Protein AF-0000000081766872 (afdb_homodimer)

Solvent-accessible surface area (backbone atoms only — not comparable to full-atom values): 42239 Å² total; per-residue (Å²): 65,39,29,49,41,62,83,44,91,84,62,82,39,48,68,61,20,48,47,38,54,57,71,41,46,53,76,73,51,49,74,72,49,46,37,37,37,30,40,66,50,63,54,61,68,58,50,51,51,52,49,51,53,47,44,71,76,36,43,66,41,42,73,73,52,32,37,42,80,48,62,57,60,66,82,72,58,74,88,65,82,83,63,75,71,54,96,86,40,50,63,66,54,47,40,49,35,28,48,48,34,53,43,51,39,52,46,49,65,69,48,35,84,74,43,73,56,40,33,33,43,56,32,33,33,42,56,42,81,52,39,64,61,52,51,53,50,52,51,58,73,43,63,85,53,77,61,58,33,42,28,29,28,82,53,79,61,32,37,39,27,31,48,24,80,55,45,57,60,52,39,52,51,43,67,73,40,24,81,62,44,45,55,63,59,49,56,51,45,53,43,43,66,62,55,41,52,90,89,51,57,71,66,60,30,50,43,45,37,47,53,28,45,40,72,52,64,36,22,40,44,34,56,67,46,49,63,44,70,53,85,92,41,72,38,85,70,62,45,79,43,38,81,43,71,70,83,45,75,76,49,85,45,73,48,51,56,68,49,60,70,54,51,67,42,93,80,25,38,62,66,37,24,58,66,41,72,42,46,20,31,29,50,53,47,40,53,73,31,38,40,38,38,36,36,80,55,66,39,50,49,39,34,40,39,39,35,28,19,45,91,92,44,62,73,21,25,46,50,54,26,34,35,27,36,30,43,62,66,74,77,84,57,81,61,54,75,73,58,56,71,32,47,46,96,87,59,32,29,58,73,48,47,39,56,97,19,31,28,69,48,66,45,64,70,68,47,50,36,31,31,30,42,34,36,38,24,71,38,68,37,95,38,33,30,22,44,41,36,60,37,47,39,61,58,78,130,64,38,28,49,40,62,86,44,91,85,64,84,40,46,68,62,20,50,48,38,55,57,72,41,46,52,76,70,51,50,76,73,50,45,36,37,38,29,39,68,48,63,53,60,69,59,48,50,50,54,50,51,54,46,46,72,78,37,43,67,41,42,73,72,52,32,37,41,80,48,61,58,60,65,84,74,57,76,88,64,83,83,64,75,70,56,94,86,40,51,62,67,56,46,41,51,35,28,50,48,34,52,44,51,37,52,47,48,64,70,48,35,84,74,44,73,56,39,34,33,44,55,32,33,34,42,55,40,82,52,40,62,62,52,52,52,50,52,52,59,73,43,63,86,52,78,63,60,34,42,29,29,29,82,52,78,61,32,38,39,28,31,48,24,82,55,45,58,60,52,40,51,52,44,67,74,40,26,79,63,46,44,54,63,58,49,55,52,44,54,42,43,66,64,56,40,52,90,90,52,54,70,68,58,30,50,41,45,38,47,54,30,45,42,71,50,65,37,22,39,43,34,56,67,45,49,63,45,70,54,85,90,39,73,39,84,70,63,46,79,43,39,81,44,71,71,84,45,76,76,49,85,44,72,46,50,56,68,49,62,69,54,51,68,41,93,80,26,37,62,65,37,23,58,66,43,75,42,44,20,30,29,48,52,46,41,54,74,32,37,41,37,38,36,35,79,54,66,37,49,50,41,34,40,40,38,35,28,19,46,92,90,44,61,74,21,24,47,49,55,25,34,34,28,35,28,41,62,65,74,77,84,56,82,61,54,74,72,59,57,70,33,48,45,95,85,60,31,29,59,72,48,46,40,56,95,19,32,30,70,50,67,47,63,70,69,50,49,37,30,31,29,42,34,38,38,26,71,37,67,39,94,37,35,30,24,45,43,35,62,39,50,38,62,57,77,131

Secondary structure (DSSP, 8-state):
-EEEE---SS---HHHHH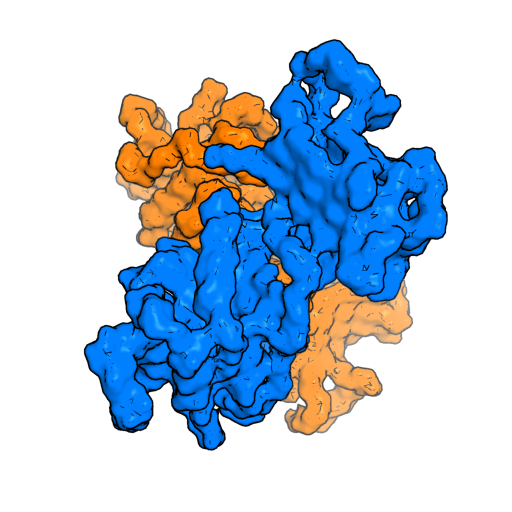HHHHHT--HHHHTT--EEEEE----HHHHHHHHHHHHHHSHHHHHHTSEEEE---GGGS---SSPPP-TT--HHHHHHHHHHHHHHHHHHHHHTTT-SEEEE--SSEEE-TTHHHHHHHHHHHTTTS--SEEES-SSTTTTEEEEGGGHHHHHHHHHHHTTTS-HHHHHHHHHHHHH--TTS-HHHHHHHHHTTEEE-SS-SEEE--SB-SSTT-B-----GGGGPPP-S----PPPEEEEESSPB-TT--HHHHHTTSS-EEES---TT-EEEEEEEEEE-EEEEEEEE--SS-TT----SEEEEEEES--TT----HHHHTTB-TTS-EEEEE-BTTEEEEEPPGGGPSEEEEEEEE-S--SS-EEEEEEEEEE---/-EEEE---SS---HHHHHHHHHHT--HHHHTT--EEEEE----HHHHHHHHHHHHHHHHHHHHHTSEEEE---GGGS---SSPPP-TT--HHHHHHHHHHHHHHHHHHHHHTTT-SEEEE--SSEEE-TTHHHHHHHHHHHTTTS--SEEES-SSTTTTEEEEGGGHHHHHHHHHHHTTTS-HHHHHHHHHHHHH--TTS-HHHHHHHHHTTEEE-SS-SEEE--SB-SSTT-B-----GGGGPPP-S----PPPEEEEESSPBPTT--HHHHHTTSS-EEES---TT-EEEEEEEEEE-EEEEEEEE--SS-TT----SEEEEEEES--TT----HHHHTTB-TTS-EEEEE-BTTEEEEEPPGGGPSEEEEEEEE-S--SS-EEEEEEEEEE---

InterPro domains:
  IPR006759 Glycosyl transferase family 54 [PTHR12062] (33-528)
  IPR056576 MGAT4 A/B/C, C-terminal domain [PF23524] (394-527)
  IPR057279 MGAT4, conserved region [PF04666] (104-380)

Organism: Castor canadensis (NCBI:txid51338)

Radius of gyration: 31.26 Å; Cα contacts (8 Å, |Δi|>4): 1582; chains: 2; bounding box: 79×87×82 Å

Sequence (794 aa):
MGIPTVKREVKSYLIETLHSLIDNLYPEEKLDCVIVVFIGETDIDYVHGVIANLEKEFSKEISSGLVEVVSPPESYYPDLTNLKETFGDSKERVRWRTKQNLDYCFLMMYAQEKGTYYIQLEDDIIVKQNYFNTIKNFALQLSSEEWMILEFSQLGFIGKMFQAPDLTLIVEFIFMFYKEKPIDWLLDHILWVKVCNPEKDAKHCDRQKANLRIRFRPSLFQHVGLHSSLSGKIQKLTDKDYMKPLLLKIHVNPPAEVSTSLKVYQGHTLEKTYMGEDFFWAITPTAGDYILFKFDKPVHVESYLFHSGNQEHPGDILLNTTVEVLPFKSEGLEISKETKEKRLQDGYFRIGKFENGVAEGMVDPRLNPISAFRLSVIQNSAVWAILNEIHIKKITNMGIPTVKREVKSYLIETLHSLIDNLYPEEKLDCVIVVFIGETDIDYVHGVIANLEKEFSKEISSGLVEVVSPPESYYPDLTNLKETFGDSKERVRWRTKQNLDYCFLMMYAQEKGTYYIQLEDDIIVKQNYFNTIKNFALQLSSEEWMILEFSQLGFIGKMFQAPDLTLIVEFIFMFYKEKPIDWLLDHILWVKVCNPEKDAKHCDRQKANLRIRFRPSLFQHVGLHSSLSGKIQKLTDKDYMKPLLLKIHVNPPAEVSTSLKVYQGHTLEKTYMGEDFFWAITPTAGDYILFKFDKPVHVESYLFHSGNQEHPGDILLNTTVEVLPFKSEGLEISKETKEKRLQDGYFRIGKFENGVAEGMVDPRLNPISAFRLSVIQNSAVWAILNEIHIKKITN

Structure (mmCIF, N/CA/C/O backbone):
data_AF-0000000081766872-model_v1
#
loop_
_entity.id
_entity.type
_entity.pdbx_description
1 polymer 'Alpha-1,3-mannosyl-glycoprotein 4-beta-N-acetylglucosaminyltransferase A'
#
loop_
_atom_site.group_PDB
_atom_site.id
_atom_site.type_symbol
_atom_site.label_atom_id
_atom_site.label_alt_id
_atom_site.label_comp_id
_atom_site.label_asym_id
_atom_site.label_entity_id
_atom_site.label_seq_id
_atom_site.pdbx_PDB_ins_code
_atom_site.Cartn_x
_atom_site.Cartn_y
_atom_site.Cartn_z
_atom_site.occupancy
_atom_site.B_iso_or_equiv
_atom_site.auth_seq_id
_atom_site.auth_comp_id
_atom_site.auth_asym_id
_atom_site.auth_atom_id
_atom_site.pdbx_PDB_model_num
ATOM 1 N N . MET A 1 1 ? 6.559 -14.102 -24.422 1 98.56 1 MET A N 1
ATOM 2 C CA . MET A 1 1 ? 7.586 -14.211 -23.391 1 98.56 1 MET A CA 1
ATOM 3 C C . MET A 1 1 ? 8.617 -13.094 -23.516 1 98.56 1 MET A C 1
ATOM 5 O O . MET A 1 1 ? 9.227 -12.93 -24.578 1 98.56 1 MET A O 1
ATOM 9 N N . GLY A 1 2 ? 8.688 -12.258 -22.453 1 98.81 2 GLY A N 1
ATOM 10 C CA . GLY A 1 2 ? 9.609 -11.141 -22.484 1 98.81 2 GLY A CA 1
ATOM 11 C C . GLY A 1 2 ? 10.914 -11.422 -21.766 1 98.81 2 GLY A C 1
ATOM 12 O O . GLY A 1 2 ? 10.914 -11.805 -20.594 1 98.81 2 GLY A O 1
ATOM 13 N N . ILE A 1 3 ? 12.047 -11.188 -22.484 1 98.75 3 ILE A N 1
ATOM 14 C CA . ILE A 1 3 ? 13.375 -11.422 -21.922 1 98.75 3 ILE A CA 1
ATOM 15 C C . ILE A 1 3 ? 14.203 -10.141 -22.031 1 98.75 3 ILE A C 1
ATOM 17 O O . ILE A 1 3 ? 14.836 -9.883 -23.047 1 98.75 3 ILE A O 1
ATOM 21 N N . PRO A 1 4 ? 14.305 -9.461 -20.953 1 98.62 4 PRO A N 1
ATOM 22 C CA . PRO A 1 4 ? 15.211 -8.312 -20.953 1 98.62 4 PRO A CA 1
ATOM 23 C C . PRO A 1 4 ? 16.672 -8.711 -20.75 1 98.62 4 PRO A C 1
ATOM 25 O O . PRO A 1 4 ? 16.953 -9.664 -20.016 1 98.62 4 PRO A O 1
ATOM 28 N N . THR A 1 5 ? 17.531 -8.047 -21.422 1 98.31 5 THR A N 1
ATOM 29 C CA . THR A 1 5 ? 18.969 -8.258 -21.234 1 98.31 5 THR A CA 1
ATOM 30 C C . THR A 1 5 ? 19.719 -6.934 -21.266 1 98.31 5 THR A C 1
ATOM 32 O O . THR A 1 5 ? 19.297 -5.984 -21.922 1 98.31 5 THR A O 1
ATOM 35 N N . VAL A 1 6 ? 20.719 -6.844 -20.453 1 97.56 6 VAL A N 1
ATOM 36 C CA . VAL A 1 6 ? 21.625 -5.695 -20.406 1 97.56 6 VAL A CA 1
ATOM 37 C C . VAL A 1 6 ? 23.078 -6.172 -20.469 1 97.56 6 VAL A C 1
ATOM 39 O O . VAL A 1 6 ? 23.344 -7.367 -20.328 1 97.56 6 VAL A O 1
ATOM 42 N N . LYS A 1 7 ? 23.938 -5.203 -20.734 1 94.69 7 LYS A N 1
ATOM 43 C CA . LYS A 1 7 ? 25.359 -5.531 -20.781 1 94.69 7 LYS A CA 1
ATOM 44 C C . LYS A 1 7 ? 25.859 -6 -19.422 1 94.69 7 LYS A C 1
ATOM 46 O O . LYS A 1 7 ? 25.594 -5.359 -18.406 1 94.69 7 LYS A O 1
ATOM 51 N N . ARG A 1 8 ? 26.438 -7.191 -19.391 1 91.31 8 ARG A N 1
ATOM 52 C CA . ARG A 1 8 ? 27.047 -7.762 -18.188 1 91.31 8 ARG A CA 1
ATOM 53 C C . ARG A 1 8 ? 28.562 -7.668 -18.234 1 91.31 8 ARG A C 1
ATOM 55 O O . ARG A 1 8 ? 29.172 -7.836 -19.297 1 91.31 8 ARG A O 1
ATOM 62 N N . GLU A 1 9 ? 29.141 -7.457 -17.172 1 87.31 9 GLU A N 1
ATOM 63 C CA . GLU A 1 9 ? 30.578 -7.262 -17.094 1 87.31 9 GLU A CA 1
ATOM 64 C C . GLU A 1 9 ? 31.328 -8.594 -17.219 1 87.31 9 GLU A C 1
ATOM 66 O O . GLU A 1 9 ? 32.406 -8.656 -17.828 1 87.31 9 GLU A O 1
ATOM 71 N N . VAL A 1 10 ? 30.734 -9.594 -16.734 1 87.62 10 VAL A N 1
ATOM 72 C CA . VAL A 1 10 ? 31.5 -10.836 -16.578 1 87.62 10 VAL A CA 1
ATOM 73 C C . VAL A 1 10 ? 31.016 -11.867 -17.594 1 87.62 10 VAL A C 1
ATOM 75 O O . VAL A 1 10 ? 31.828 -12.414 -18.359 1 87.62 10 VAL A O 1
ATOM 78 N N . LYS A 1 11 ? 29.719 -12.148 -17.594 1 90.31 11 LYS A N 1
ATOM 79 C CA . LYS A 1 11 ? 29.203 -13.219 -18.438 1 90.31 11 LYS A CA 1
ATOM 80 C C . LYS A 1 11 ? 27.766 -12.945 -18.859 1 90.31 11 LYS A C 1
ATOM 82 O O . LYS A 1 11 ? 26.953 -12.484 -18.062 1 90.31 11 LYS A O 1
ATOM 87 N N . SER A 1 12 ? 27.562 -13.203 -20.172 1 93.25 12 SER A N 1
ATOM 88 C CA . SER A 1 12 ? 26.188 -13.188 -20.656 1 93.25 12 SER A CA 1
ATOM 89 C C . SER A 1 12 ? 25.578 -14.586 -20.625 1 93.25 12 SER A C 1
ATOM 91 O O . SER A 1 12 ? 26.234 -15.57 -20.953 1 93.25 12 SER A O 1
ATOM 93 N N . TYR A 1 13 ? 24.312 -14.672 -20.266 1 95.88 13 TYR A N 1
ATOM 94 C CA . TYR A 1 13 ? 23.594 -15.945 -20.188 1 95.88 13 TYR A CA 1
ATOM 95 C C . TYR A 1 13 ? 22.484 -16.016 -21.219 1 95.88 13 TYR A C 1
ATOM 97 O O . TYR A 1 13 ? 21.719 -16.969 -21.25 1 95.88 13 TYR A O 1
ATOM 105 N N . LEU A 1 14 ? 22.406 -15.031 -22.062 1 98 14 LEU A N 1
ATOM 106 C CA . LEU A 1 14 ? 21.266 -14.836 -22.953 1 98 14 LEU A CA 1
ATOM 107 C C . LEU A 1 14 ? 21.109 -16.016 -23.906 1 98 14 LEU A C 1
ATOM 109 O O . LEU A 1 14 ? 20.016 -16.562 -24.062 1 98 14 LEU A O 1
ATOM 113 N N . ILE A 1 15 ? 22.203 -16.422 -24.516 1 97.75 15 ILE A N 1
ATOM 114 C CA . ILE A 1 15 ? 22.156 -17.469 -25.531 1 97.75 15 ILE A CA 1
ATOM 115 C C . ILE A 1 15 ? 21.719 -18.781 -24.875 1 97.75 15 ILE A C 1
ATOM 117 O O . ILE A 1 15 ? 20.875 -19.5 -25.422 1 97.75 15 ILE A O 1
ATOM 121 N N . GLU A 1 16 ? 22.297 -19.078 -23.734 1 97.38 16 GLU A N 1
ATOM 122 C CA . GLU A 1 16 ? 21.922 -20.297 -23.016 1 97.38 16 GLU A CA 1
ATOM 123 C C . GLU A 1 16 ? 20.453 -20.266 -22.625 1 97.38 16 GLU A C 1
ATOM 125 O O . GLU A 1 16 ? 19.766 -21.297 -22.703 1 97.38 16 GLU A O 1
ATOM 130 N N . THR A 1 17 ? 19.984 -19.125 -22.125 1 98.44 17 THR A N 1
ATOM 131 C CA . THR A 1 17 ? 18.578 -18.953 -21.75 1 98.44 17 THR A CA 1
ATOM 132 C C . THR A 1 17 ? 17.656 -19.203 -22.953 1 98.44 17 THR A C 1
ATOM 134 O O . THR A 1 17 ? 16.688 -19.953 -22.844 1 98.44 17 THR A O 1
ATOM 137 N N . LEU A 1 18 ? 18 -18.656 -24.094 1 98.75 18 LEU A N 1
ATOM 138 C CA . LEU A 1 18 ? 17.172 -18.797 -25.281 1 98.75 18 LEU A CA 1
ATOM 139 C C . LEU A 1 18 ? 17.188 -20.234 -25.781 1 98.75 18 LEU A C 1
ATOM 141 O O . LEU A 1 18 ? 16.141 -20.766 -26.203 1 98.75 18 LEU A O 1
ATOM 145 N N . HIS A 1 19 ? 18.359 -20.891 -25.688 1 98.38 19 HIS A N 1
ATOM 146 C CA . HIS A 1 19 ? 18.406 -22.312 -26.031 1 98.38 19 HIS A CA 1
ATOM 147 C C . HIS A 1 19 ? 17.484 -23.125 -25.141 1 98.38 19 HIS A C 1
ATOM 149 O O . HIS A 1 19 ? 16.734 -23.984 -25.609 1 98.38 19 HIS A O 1
ATOM 155 N N . SER A 1 20 ? 17.609 -22.859 -23.891 1 98.44 20 SER A N 1
ATOM 156 C CA . SER A 1 20 ? 16.766 -23.594 -22.953 1 98.44 20 SER A CA 1
ATOM 157 C C . SER A 1 20 ? 15.289 -23.391 -23.266 1 98.44 20 SER A C 1
ATOM 159 O O . SER A 1 20 ? 14.508 -24.359 -23.266 1 98.44 20 SER A O 1
ATOM 161 N N . LEU A 1 21 ? 14.836 -22.172 -23.562 1 98.69 21 LEU A N 1
ATOM 162 C CA . LEU A 1 21 ? 13.445 -21.844 -23.859 1 98.69 21 LEU A CA 1
ATOM 163 C C . LEU A 1 21 ? 12.992 -22.516 -25.156 1 98.69 21 LEU A C 1
ATOM 165 O O . LEU A 1 21 ? 11.961 -23.188 -25.172 1 98.69 21 LEU A O 1
ATOM 169 N N . ILE A 1 22 ? 13.797 -22.328 -26.203 1 98.5 22 ILE A N 1
ATOM 170 C CA . ILE A 1 22 ? 13.398 -22.719 -27.547 1 98.5 22 ILE A CA 1
ATOM 171 C C . ILE A 1 22 ? 13.469 -24.234 -27.688 1 98.5 22 ILE A C 1
ATOM 173 O O . ILE A 1 22 ? 12.586 -24.844 -28.297 1 98.5 22 ILE A O 1
ATOM 177 N N . ASP A 1 23 ? 14.484 -24.828 -27.078 1 97.69 23 ASP A N 1
ATOM 178 C CA . ASP A 1 23 ? 14.672 -26.281 -27.203 1 97.69 23 ASP A CA 1
ATOM 179 C C . ASP A 1 23 ? 13.578 -27.047 -26.469 1 97.69 23 ASP A C 1
ATOM 181 O O . ASP A 1 23 ? 13.344 -28.219 -26.734 1 97.69 23 ASP A O 1
ATOM 185 N N . ASN A 1 24 ? 12.938 -26.422 -25.578 1 97.94 24 ASN A N 1
ATOM 186 C CA . ASN A 1 24 ? 11.906 -27.094 -24.781 1 97.94 24 ASN A CA 1
ATOM 187 C C . ASN A 1 24 ? 10.5 -26.734 -25.266 1 97.94 24 ASN A C 1
ATOM 189 O O . ASN A 1 24 ? 9.523 -26.906 -24.547 1 97.94 24 ASN A O 1
ATOM 193 N N . LEU A 1 25 ? 10.406 -26.172 -26.516 1 98 25 LEU A N 1
ATOM 194 C CA . LEU A 1 25 ? 9.125 -25.922 -27.188 1 98 25 LEU A CA 1
ATOM 195 C C . LEU A 1 25 ? 8.867 -26.969 -28.266 1 98 25 LEU A C 1
ATOM 197 O O . LEU A 1 25 ? 9.75 -27.281 -29.062 1 98 25 LEU A O 1
ATOM 201 N N . TYR A 1 26 ? 7.703 -27.484 -28.266 1 96.81 26 TYR A N 1
ATOM 202 C CA . TYR A 1 26 ? 7.277 -28.312 -29.391 1 96.81 26 TYR A CA 1
ATOM 203 C C . TYR A 1 26 ? 6.949 -27.469 -30.609 1 96.81 26 TYR A C 1
ATOM 205 O O . TYR A 1 26 ? 6.676 -26.266 -30.484 1 96.81 26 TYR A O 1
ATOM 213 N N . PRO A 1 27 ? 6.91 -28.062 -31.75 1 96.06 27 PRO A N 1
ATOM 214 C CA . PRO A 1 27 ? 6.68 -27.312 -32.969 1 96.06 27 PRO A CA 1
ATOM 215 C C . PRO A 1 27 ? 5.359 -26.547 -32.969 1 96.06 27 PRO A C 1
ATOM 217 O O . PRO A 1 27 ? 5.312 -25.375 -33.375 1 96.06 27 PRO A O 1
ATOM 220 N N . GLU A 1 28 ? 4.352 -27.125 -32.438 1 96.56 28 GLU A N 1
ATOM 221 C CA . GLU A 1 28 ? 3.055 -26.469 -32.406 1 96.56 28 GLU A CA 1
ATOM 222 C C . GLU A 1 28 ? 3.076 -25.281 -31.438 1 96.56 28 GLU A C 1
ATOM 224 O O . GLU A 1 28 ? 2.402 -24.266 -31.672 1 96.56 28 GLU A O 1
ATOM 229 N N . GLU A 1 29 ? 3.893 -25.391 -30.375 1 97.06 29 GLU A N 1
ATOM 230 C CA . GLU A 1 29 ? 4.008 -24.312 -29.391 1 97.06 29 GLU A CA 1
ATOM 231 C C . GLU A 1 29 ? 4.773 -23.125 -29.953 1 97.06 29 GLU A C 1
ATOM 233 O O . GLU A 1 29 ? 4.488 -21.984 -29.594 1 97.06 29 GLU A O 1
ATOM 238 N N . LYS A 1 30 ? 5.711 -23.422 -30.812 1 97.38 30 LYS A N 1
ATOM 239 C CA . LYS A 1 30 ? 6.484 -22.375 -31.453 1 97.38 30 LYS A CA 1
ATOM 240 C C . LYS A 1 30 ? 5.59 -21.469 -32.312 1 97.38 30 LYS A C 1
ATOM 242 O O . LYS A 1 30 ? 5.879 -20.297 -32.5 1 97.38 30 LYS A O 1
ATOM 247 N N . LEU A 1 31 ? 4.465 -22.047 -32.75 1 96.31 31 LEU A N 1
ATOM 248 C CA . LEU A 1 31 ? 3.525 -21.281 -33.562 1 96.31 31 LEU A CA 1
ATOM 249 C C . LEU A 1 31 ? 2.559 -20.484 -32.688 1 96.31 31 LEU A C 1
ATOM 251 O O . LEU A 1 31 ? 1.876 -19.578 -33.188 1 96.31 31 LEU A O 1
ATOM 255 N N . ASP A 1 32 ? 2.584 -20.781 -31.375 1 96.44 32 ASP A N 1
ATOM 256 C CA . ASP A 1 32 ? 1.604 -20.203 -30.469 1 96.44 32 ASP A CA 1
ATOM 257 C C . ASP A 1 32 ? 2.268 -19.219 -29.5 1 96.44 32 ASP A C 1
ATOM 259 O O . ASP A 1 32 ? 1.66 -18.812 -28.516 1 96.44 32 ASP A O 1
ATOM 263 N N . CYS A 1 33 ? 3.549 -18.938 -29.703 1 97.06 33 CYS A N 1
ATOM 264 C CA . CYS A 1 33 ? 4.199 -18 -28.797 1 97.06 33 CYS A CA 1
ATOM 265 C C . CYS A 1 33 ? 5.199 -17.125 -29.547 1 97.06 33 CYS A C 1
ATOM 267 O O . CYS A 1 33 ? 5.488 -17.375 -30.719 1 97.06 33 CYS A O 1
ATOM 269 N N . VAL A 1 34 ? 5.562 -16.062 -29.016 1 98.62 34 VAL A N 1
ATOM 270 C CA . VAL A 1 34 ? 6.617 -15.164 -29.469 1 98.62 34 VAL A CA 1
ATOM 271 C C . VAL A 1 34 ? 7.547 -14.828 -28.297 1 98.62 34 VAL A C 1
ATOM 273 O O . VAL A 1 34 ? 7.086 -14.602 -27.172 1 98.62 34 VAL A O 1
ATOM 276 N N . ILE A 1 35 ? 8.852 -14.93 -28.547 1 98.81 35 ILE A N 1
ATOM 277 C CA . ILE A 1 35 ? 9.867 -14.539 -27.578 1 98.81 35 ILE A CA 1
ATOM 278 C C . ILE A 1 35 ? 10.438 -13.172 -27.938 1 98.81 35 ILE A C 1
ATOM 280 O O . ILE A 1 35 ? 11.016 -13 -29.016 1 98.81 35 ILE A O 1
ATOM 284 N N . VAL A 1 36 ? 10.234 -12.227 -27.078 1 98.88 36 VAL A N 1
ATOM 285 C CA . VAL A 1 36 ? 10.742 -10.883 -27.328 1 98.88 36 VAL A CA 1
ATOM 286 C C . VAL A 1 36 ? 11.977 -10.617 -26.469 1 98.88 36 VAL A C 1
ATOM 288 O O . VAL A 1 36 ? 11.883 -10.555 -25.234 1 98.88 36 VAL A O 1
ATOM 291 N N . VAL A 1 37 ? 13.094 -10.508 -27.125 1 98.88 37 VAL A N 1
ATOM 292 C CA . VAL A 1 37 ? 14.336 -10.133 -26.469 1 98.88 37 VAL A CA 1
ATOM 293 C C . VAL A 1 37 ? 14.492 -8.617 -26.469 1 98.88 37 VAL A C 1
ATOM 295 O O . VAL A 1 37 ? 14.562 -8 -27.547 1 98.88 37 VAL A O 1
ATOM 298 N N . PHE A 1 38 ? 14.508 -8.047 -25.312 1 98.88 38 PHE A N 1
ATOM 299 C CA . PHE A 1 38 ? 14.695 -6.609 -25.156 1 98.88 38 PHE A CA 1
ATOM 300 C C . PHE A 1 38 ? 16.125 -6.301 -24.719 1 98.88 38 PHE A C 1
ATOM 302 O O . PHE A 1 38 ? 16.531 -6.668 -23.609 1 98.88 38 PHE A O 1
ATOM 309 N N . ILE A 1 39 ? 16.844 -5.641 -25.578 1 98.81 39 ILE A N 1
ATOM 310 C CA . ILE A 1 39 ? 18.203 -5.211 -25.234 1 98.81 39 ILE A CA 1
ATOM 311 C C . ILE A 1 39 ? 18.156 -3.818 -24.609 1 98.81 39 ILE A C 1
ATOM 313 O O . ILE A 1 39 ? 18.094 -2.812 -25.328 1 98.81 39 ILE A O 1
ATOM 317 N N . GLY A 1 40 ? 18.25 -3.766 -23.266 1 98.31 40 GLY A N 1
ATOM 318 C CA . GLY A 1 40 ? 18.141 -2.52 -22.531 1 98.31 40 GLY A CA 1
ATOM 319 C C . GLY A 1 40 ? 19.406 -1.687 -22.562 1 98.31 40 GLY A C 1
ATOM 320 O O . GLY A 1 40 ? 19.922 -1.28 -21.516 1 98.31 40 GLY A O 1
ATOM 321 N N . GLU A 1 41 ? 19.938 -1.504 -23.766 1 97.69 41 GLU A N 1
ATOM 322 C CA . GLU A 1 41 ? 21.141 -0.697 -23.984 1 97.69 41 GLU A CA 1
ATOM 323 C C . GLU A 1 41 ? 20.922 0.309 -25.109 1 97.69 41 GLU A C 1
ATOM 325 O O . GLU A 1 41 ? 20.203 0.035 -26.062 1 97.69 41 GLU A O 1
ATOM 330 N N . THR A 1 42 ? 21.594 1.468 -25 1 96.25 42 THR A N 1
ATOM 331 C CA . THR A 1 42 ? 21.422 2.496 -26.031 1 96.25 42 THR A CA 1
ATOM 332 C C . THR A 1 42 ? 22.688 2.635 -26.875 1 96.25 42 THR A C 1
ATOM 334 O O . THR A 1 42 ? 22.688 3.336 -27.891 1 96.25 42 THR A O 1
ATOM 337 N N . ASP A 1 43 ? 23.766 1.988 -26.453 1 96.12 43 ASP A N 1
ATOM 338 C CA . ASP A 1 43 ? 24.969 1.914 -27.297 1 96.12 43 ASP A CA 1
ATOM 339 C C . ASP A 1 43 ? 24.703 1.068 -28.547 1 96.12 43 ASP A C 1
ATOM 341 O O . ASP A 1 43 ? 24.641 -0.16 -28.453 1 96.12 43 ASP A O 1
ATOM 345 N N . ILE A 1 44 ? 24.703 1.673 -29.609 1 96.69 44 ILE A N 1
ATOM 346 C CA . ILE A 1 44 ? 24.25 1.045 -30.844 1 96.69 44 ILE A CA 1
ATOM 347 C C . ILE A 1 44 ? 25.234 -0.057 -31.25 1 96.69 44 ILE A C 1
ATOM 349 O O . ILE A 1 44 ? 24.828 -1.093 -31.781 1 96.69 44 ILE A O 1
ATOM 353 N N . ASP A 1 45 ? 26.516 0.158 -31.047 1 97.31 45 ASP A N 1
ATOM 354 C CA . ASP A 1 45 ? 27.5 -0.865 -31.375 1 97.31 45 ASP A CA 1
ATOM 355 C C . ASP A 1 45 ? 27.297 -2.123 -30.531 1 97.31 45 ASP A C 1
ATOM 357 O O . ASP A 1 45 ? 27.375 -3.24 -31.062 1 97.31 45 ASP A O 1
ATOM 361 N N . TYR A 1 46 ? 27.047 -1.898 -29.312 1 96.88 46 TYR A N 1
ATOM 362 C CA . TYR A 1 46 ? 26.781 -3.041 -28.438 1 96.88 46 TYR A CA 1
ATOM 363 C C . TYR A 1 46 ? 25.516 -3.771 -28.875 1 96.88 46 TYR A C 1
ATOM 365 O O . TYR A 1 46 ? 25.516 -5 -28.969 1 96.88 46 TYR A O 1
ATOM 373 N N . VAL A 1 47 ? 24.484 -3.035 -29.125 1 98 47 VAL A N 1
ATOM 374 C CA . VAL A 1 47 ? 23.188 -3.6 -29.516 1 98 47 VAL A CA 1
ATOM 375 C C . VAL A 1 47 ? 23.359 -4.426 -30.797 1 98 47 VAL A C 1
ATOM 377 O O . VAL A 1 47 ? 22.891 -5.562 -30.859 1 98 47 VAL A O 1
ATOM 380 N N . HIS A 1 48 ? 24.094 -3.895 -31.734 1 97.75 48 HIS A N 1
ATOM 381 C CA . HIS A 1 48 ? 24.312 -4.598 -33 1 97.75 48 HIS A CA 1
ATOM 382 C C . HIS A 1 48 ? 25.125 -5.863 -32.781 1 97.75 48 HIS A C 1
ATOM 384 O O . HIS A 1 48 ? 24.922 -6.867 -33.469 1 97.75 48 HIS A O 1
ATOM 390 N N . GLY A 1 49 ? 26.062 -5.734 -31.859 1 97.5 49 GLY A N 1
ATOM 391 C CA . GLY A 1 49 ? 26.828 -6.922 -31.516 1 97.5 49 GLY A CA 1
ATOM 392 C C . GLY A 1 49 ? 25.969 -8.047 -30.953 1 97.5 49 GLY A C 1
ATOM 393 O O . GLY A 1 49 ? 26.125 -9.203 -31.359 1 97.5 49 GLY A O 1
ATOM 394 N N . VAL A 1 50 ? 25.062 -7.719 -30.078 1 97.75 50 VAL A N 1
ATOM 395 C CA . VAL A 1 50 ? 24.172 -8.711 -29.5 1 97.75 50 VAL A CA 1
ATOM 396 C C . VAL A 1 50 ? 23.266 -9.297 -30.578 1 97.75 50 VAL A C 1
ATOM 398 O O . VAL A 1 50 ? 23.078 -10.508 -30.656 1 97.75 50 VAL A O 1
ATOM 401 N N . ILE A 1 51 ? 22.75 -8.438 -31.469 1 97.88 51 ILE A N 1
ATOM 402 C CA . ILE A 1 51 ? 21.859 -8.859 -32.562 1 97.88 51 ILE A CA 1
ATOM 403 C C . ILE A 1 51 ? 22.609 -9.828 -33.469 1 97.88 51 ILE A C 1
ATOM 405 O O . ILE A 1 51 ? 22.047 -10.859 -33.875 1 97.88 51 ILE A O 1
ATOM 409 N N . ALA A 1 52 ? 23.812 -9.5 -33.781 1 97.94 52 ALA A N 1
ATOM 410 C CA . ALA A 1 52 ? 24.609 -10.359 -34.656 1 97.94 52 ALA A CA 1
ATOM 411 C C . ALA A 1 52 ? 24.781 -11.75 -34.062 1 97.94 52 ALA A C 1
ATOM 413 O O . ALA A 1 52 ? 24.703 -12.75 -34.75 1 97.94 52 ALA A O 1
ATOM 414 N N . ASN A 1 53 ? 25.094 -11.781 -32.812 1 97.31 53 ASN A N 1
ATOM 415 C CA . ASN A 1 53 ? 25.234 -13.055 -32.125 1 97.31 53 ASN A CA 1
ATOM 416 C C . ASN A 1 53 ? 23.922 -13.844 -32.125 1 97.31 53 ASN A C 1
ATOM 418 O O . ASN A 1 53 ? 23.938 -15.062 -32.344 1 97.31 53 ASN A O 1
ATOM 422 N N . LEU A 1 54 ? 22.812 -13.195 -31.938 1 98.38 54 LEU A N 1
ATOM 423 C CA . LEU A 1 54 ? 21.5 -13.844 -31.938 1 98.38 54 LEU A CA 1
ATOM 424 C C . LEU A 1 54 ? 21.141 -14.352 -33.344 1 98.38 54 LEU A C 1
ATOM 426 O O . LEU A 1 54 ? 20.578 -15.445 -33.469 1 98.38 54 LEU A O 1
ATOM 430 N N . GLU A 1 55 ? 21.469 -13.531 -34.312 1 97.62 55 GLU A N 1
ATOM 431 C CA . GLU A 1 55 ? 21.188 -13.945 -35.688 1 97.62 55 GLU A CA 1
ATOM 432 C C . GLU A 1 55 ? 22 -15.18 -36.062 1 97.62 55 GLU A C 1
ATOM 434 O O . GLU A 1 55 ? 21.516 -16.031 -36.812 1 97.62 55 GLU A O 1
ATOM 439 N N . LYS A 1 56 ? 23.172 -15.203 -35.562 1 97.62 56 LYS A N 1
ATOM 440 C CA . LYS A 1 56 ? 24.031 -16.344 -35.844 1 97.62 56 LYS A CA 1
ATOM 441 C C . LYS A 1 56 ? 23.469 -17.625 -35.188 1 97.62 56 LYS A C 1
ATOM 443 O O . LYS A 1 56 ? 23.469 -18.688 -35.812 1 97.62 56 LYS A O 1
ATOM 448 N N . GLU A 1 57 ? 22.984 -17.578 -34 1 97.56 57 GLU A N 1
ATOM 449 C CA . GLU A 1 57 ? 22.578 -18.75 -33.25 1 97.56 57 GLU A CA 1
ATOM 450 C C . GLU A 1 57 ? 21.109 -19.094 -33.5 1 97.56 57 GLU A C 1
ATOM 452 O O . GLU A 1 57 ? 20.734 -20.266 -33.406 1 97.56 57 GLU A O 1
ATOM 457 N N . PHE A 1 58 ? 20.297 -18.094 -33.844 1 98.38 58 PHE A N 1
ATOM 458 C CA . PHE A 1 58 ? 18.859 -18.297 -33.875 1 98.38 58 PHE A CA 1
ATOM 459 C C . PHE A 1 58 ? 18.266 -17.719 -35.156 1 98.38 58 PHE A C 1
ATOM 461 O O . PHE A 1 58 ? 17.188 -17.125 -35.156 1 98.38 58 PHE A O 1
ATOM 468 N N . SER A 1 59 ? 18.938 -17.812 -36.25 1 97.75 59 SER A N 1
ATOM 469 C CA . SER A 1 59 ? 18.516 -17.234 -37.531 1 97.75 59 SER A CA 1
ATOM 470 C C . SER A 1 59 ? 17.141 -17.719 -37.938 1 97.75 59 SER A C 1
ATOM 472 O O . SER A 1 59 ? 16.297 -16.938 -38.344 1 97.75 59 SER A O 1
ATOM 474 N N . LYS A 1 60 ? 16.859 -18.984 -37.812 1 97.56 60 LYS A N 1
ATOM 475 C CA . LYS A 1 60 ? 15.57 -19.562 -38.188 1 97.56 60 LYS A CA 1
ATOM 476 C C . LYS A 1 60 ? 14.438 -19.016 -37.312 1 97.56 60 LYS A C 1
ATOM 478 O O . LYS A 1 60 ? 13.375 -18.672 -37.812 1 97.56 60 LYS A O 1
ATOM 483 N N . GLU A 1 61 ? 14.719 -18.953 -36.031 1 98.12 61 GLU A N 1
ATOM 484 C CA . GLU A 1 61 ? 13.727 -18.5 -35.062 1 98.12 61 GLU A CA 1
ATOM 485 C C . GLU A 1 61 ? 13.414 -17.016 -35.281 1 98.12 61 GLU A C 1
ATOM 487 O O . GLU A 1 61 ? 12.266 -16.594 -35.094 1 98.12 61 GLU A O 1
ATOM 492 N N . ILE A 1 62 ? 14.414 -16.25 -35.656 1 98.25 62 ILE A N 1
ATOM 493 C CA . ILE A 1 62 ? 14.219 -14.836 -35.938 1 98.25 62 ILE A CA 1
ATOM 494 C C . ILE A 1 62 ? 13.461 -14.656 -37.25 1 98.25 62 ILE A C 1
ATOM 496 O O . ILE A 1 62 ? 12.516 -13.867 -37.312 1 98.25 62 ILE A O 1
ATOM 500 N N . SER A 1 63 ? 13.789 -15.43 -38.219 1 97.44 63 SER A N 1
ATOM 501 C CA . SER A 1 63 ? 13.148 -15.336 -39.531 1 97.44 63 SER A CA 1
ATOM 502 C C . SER A 1 63 ? 11.695 -15.789 -39.469 1 97.44 63 SER A C 1
ATOM 504 O O . SER A 1 63 ? 10.844 -15.25 -40.188 1 97.44 63 SER A O 1
ATOM 506 N N . SER A 1 64 ? 11.398 -16.766 -38.625 1 97.19 64 SER A N 1
ATOM 507 C CA . SER A 1 64 ? 10.047 -17.297 -38.531 1 97.19 64 SER A CA 1
ATOM 508 C C . SER A 1 64 ? 9.156 -16.391 -37.688 1 97.19 64 SER A C 1
ATOM 510 O O . SER A 1 64 ? 7.93 -16.531 -37.688 1 97.19 64 SER A O 1
ATOM 512 N N . GLY A 1 65 ? 9.797 -15.5 -36.938 1 97.38 65 GLY A N 1
ATOM 513 C CA . GLY A 1 65 ? 9.031 -14.609 -36.062 1 97.38 65 GLY A CA 1
ATOM 514 C C . GLY A 1 65 ? 8.906 -15.109 -34.656 1 97.38 65 GLY A C 1
ATOM 515 O O . GLY A 1 65 ? 8.312 -14.438 -33.812 1 97.38 65 GLY A O 1
ATOM 516 N N . LEU A 1 66 ? 9.43 -16.266 -34.406 1 98.44 66 LEU A N 1
ATOM 517 C CA . LEU A 1 66 ? 9.398 -16.812 -33.031 1 98.44 66 LEU A CA 1
ATOM 518 C C . LEU A 1 66 ? 10.164 -15.906 -32.094 1 98.44 66 LEU A C 1
ATOM 520 O O . LEU A 1 66 ? 9.734 -15.703 -30.938 1 98.44 66 LEU A O 1
ATOM 524 N N . VAL A 1 67 ? 11.312 -15.391 -32.562 1 98.75 67 VAL A N 1
ATOM 525 C CA . VAL A 1 67 ? 12.133 -14.492 -31.766 1 98.75 67 VAL A CA 1
ATOM 526 C C . VAL A 1 67 ? 12.117 -13.094 -32.375 1 98.75 67 VAL A C 1
ATOM 528 O O . VAL A 1 67 ? 12.383 -12.93 -33.562 1 98.75 67 VAL A O 1
ATOM 531 N N . GLU A 1 68 ? 11.742 -12.133 -31.562 1 98.69 68 GLU A N 1
ATOM 532 C CA . GLU A 1 68 ? 11.852 -10.719 -31.922 1 98.69 68 GLU A CA 1
ATOM 533 C C . GLU A 1 68 ? 12.859 -10.008 -31.031 1 98.69 68 GLU A C 1
ATOM 535 O O . GLU A 1 68 ? 12.945 -10.289 -29.828 1 98.69 68 GLU A O 1
ATOM 540 N N . VAL A 1 69 ? 13.641 -9.156 -31.656 1 98.56 69 VAL A N 1
ATOM 541 C CA . VAL A 1 69 ? 14.648 -8.406 -30.906 1 98.56 69 VAL A CA 1
ATOM 542 C C . VAL A 1 69 ? 14.352 -6.914 -31 1 98.56 69 VAL A C 1
ATOM 544 O O . VAL A 1 69 ? 14.141 -6.387 -32.094 1 98.56 69 VAL A O 1
ATOM 547 N N . VAL A 1 70 ? 14.266 -6.242 -29.812 1 98.25 70 VAL A N 1
ATOM 548 C CA . VAL A 1 70 ? 13.977 -4.812 -29.781 1 98.25 70 VAL A CA 1
ATOM 549 C C . VAL A 1 70 ? 14.914 -4.117 -28.797 1 98.25 70 VAL A C 1
ATOM 551 O O . VAL A 1 70 ? 15.422 -4.742 -27.859 1 98.25 70 VAL A O 1
ATOM 554 N N . SER A 1 71 ? 15.25 -2.904 -29.016 1 98.25 71 SER A N 1
ATOM 555 C CA . SER A 1 71 ? 16.016 -2.029 -28.141 1 98.25 71 SER A CA 1
ATOM 556 C C . SER A 1 71 ? 15.438 -0.621 -28.109 1 98.25 71 SER A C 1
ATOM 558 O O . SER A 1 71 ? 14.898 -0.146 -29.109 1 98.25 71 SER A O 1
ATOM 560 N N . PRO A 1 72 ? 15.477 0.035 -27 1 97.88 72 PRO A N 1
ATOM 561 C CA . PRO A 1 72 ? 14.891 1.377 -26.922 1 97.88 72 PRO A CA 1
ATOM 562 C C . PRO A 1 72 ? 15.812 2.453 -27.484 1 97.88 72 PRO A C 1
ATOM 564 O O . PRO A 1 72 ? 17.031 2.293 -27.484 1 97.88 72 PRO A O 1
ATOM 567 N N . PRO A 1 73 ? 15.195 3.5 -28.016 1 97.19 73 PRO A N 1
ATOM 568 C CA . PRO A 1 73 ? 16.031 4.656 -28.344 1 97.19 73 PRO A CA 1
ATOM 569 C C . PRO A 1 73 ? 16.609 5.344 -27.094 1 97.19 73 PRO A C 1
ATOM 571 O O . PRO A 1 73 ? 16.078 5.168 -26 1 97.19 73 PRO A O 1
ATOM 574 N N . GLU A 1 74 ? 17.609 6.094 -27.328 1 96 74 GLU A N 1
ATOM 575 C CA . GLU A 1 74 ? 18.25 6.805 -26.219 1 96 74 GLU A CA 1
ATOM 576 C C . GLU A 1 74 ? 17.266 7.758 -25.547 1 96 74 GLU A C 1
ATOM 578 O O . GLU A 1 74 ? 17.328 7.961 -24.328 1 96 74 GLU A O 1
ATOM 583 N N . SER A 1 75 ? 16.344 8.32 -26.312 1 97.25 75 SER A N 1
ATOM 584 C CA . SER A 1 75 ? 15.414 9.328 -25.828 1 97.25 75 SER A CA 1
ATOM 585 C C . SER A 1 75 ? 14.375 8.711 -24.891 1 97.25 75 SER A C 1
ATOM 587 O O . SER A 1 75 ? 13.641 9.43 -24.219 1 97.25 75 SER A O 1
ATOM 589 N N . TYR A 1 76 ? 14.336 7.402 -24.828 1 97.88 76 TYR A N 1
ATOM 590 C CA . TYR A 1 76 ? 13.375 6.715 -23.969 1 97.88 76 TYR A CA 1
ATOM 591 C C . TYR A 1 76 ? 13.719 6.922 -22.5 1 97.88 76 TYR A C 1
ATOM 593 O O . TYR A 1 76 ? 12.82 7.055 -21.656 1 97.88 76 TYR A O 1
ATOM 601 N N . TYR A 1 77 ? 15.008 6.953 -22.203 1 97.88 77 TYR A N 1
ATOM 602 C CA . TYR A 1 77 ? 15.438 7.043 -20.812 1 97.88 77 TYR A CA 1
ATOM 603 C C . TYR A 1 77 ? 15.531 8.5 -20.359 1 97.88 77 TYR A C 1
ATOM 605 O O . TYR A 1 77 ? 16.078 9.336 -21.062 1 97.88 77 TYR A O 1
ATOM 613 N N . PRO A 1 78 ? 14.984 8.844 -19.219 1 97.12 78 PRO A N 1
ATOM 614 C CA . PRO A 1 78 ? 15.25 10.156 -18.625 1 97.12 78 PRO A CA 1
ATOM 615 C C . PRO A 1 78 ? 16.656 10.258 -18.031 1 97.12 78 PRO A C 1
ATOM 617 O O . PRO A 1 78 ? 17.438 9.312 -18.125 1 97.12 78 PRO A O 1
ATOM 620 N N . ASP A 1 79 ? 16.938 11.453 -17.516 1 95.38 79 ASP A N 1
ATOM 621 C CA . ASP A 1 79 ? 18.219 11.617 -16.828 1 95.38 79 ASP A CA 1
ATOM 622 C C . ASP A 1 79 ? 18.25 10.805 -15.531 1 95.38 79 ASP A C 1
ATOM 624 O O . ASP A 1 79 ? 17.484 11.07 -14.602 1 95.38 79 ASP A O 1
ATOM 628 N N . LEU A 1 80 ? 19.094 9.828 -15.422 1 95.5 80 LEU A N 1
ATOM 629 C CA . LEU A 1 80 ? 19.156 8.922 -14.289 1 95.5 80 LEU A CA 1
ATOM 630 C C . LEU A 1 80 ? 20.344 9.258 -13.383 1 95.5 80 LEU A C 1
ATOM 632 O O . LEU A 1 80 ? 20.703 8.469 -12.508 1 95.5 80 LEU A O 1
ATOM 636 N N . THR A 1 81 ? 20.938 10.383 -13.562 1 92.62 81 THR A N 1
ATOM 637 C CA . THR A 1 81 ? 22.156 10.727 -12.828 1 92.62 81 THR A CA 1
ATOM 638 C C . THR A 1 81 ? 21.812 11.391 -11.5 1 92.62 81 THR A C 1
ATOM 640 O O . THR A 1 81 ? 22.609 11.367 -10.562 1 92.62 81 THR A O 1
ATOM 643 N N . ASN A 1 82 ? 20.75 12.055 -11.461 1 90.62 82 ASN A N 1
ATOM 644 C CA . ASN A 1 82 ? 20.406 12.797 -10.25 1 90.62 82 ASN A CA 1
ATOM 645 C C . ASN A 1 82 ? 19.172 12.203 -9.562 1 90.62 82 ASN A C 1
ATOM 647 O O . ASN A 1 82 ? 18.188 12.906 -9.359 1 90.62 82 ASN A O 1
ATOM 651 N N . LEU A 1 83 ? 19.328 10.906 -9.188 1 93.56 83 LEU A N 1
ATOM 652 C CA . LEU A 1 83 ? 18.219 10.234 -8.5 1 93.56 83 LEU A CA 1
ATOM 653 C C . LEU A 1 83 ? 18.422 10.289 -6.988 1 93.56 83 LEU A C 1
ATOM 655 O O . LEU A 1 83 ? 19.547 10.148 -6.496 1 93.56 83 LEU A O 1
ATOM 659 N N . LYS A 1 84 ? 17.422 10.586 -6.32 1 88.12 84 LYS A N 1
ATOM 660 C CA . LYS A 1 84 ? 17.453 10.594 -4.863 1 88.12 84 LYS A CA 1
ATOM 661 C C . LYS A 1 84 ? 17.641 9.18 -4.312 1 88.12 84 LYS A C 1
ATOM 663 O O . LYS A 1 84 ? 16.984 8.242 -4.777 1 88.12 84 LYS A O 1
ATOM 668 N N . GLU A 1 85 ? 18.547 9.062 -3.338 1 88.38 85 GLU A N 1
ATOM 669 C CA . GLU A 1 85 ? 18.719 7.77 -2.682 1 88.38 85 GLU A CA 1
ATOM 670 C C . GLU A 1 85 ? 17.547 7.445 -1.771 1 88.38 85 GLU A C 1
ATOM 672 O O . GLU A 1 85 ? 17.062 8.305 -1.025 1 88.38 85 GLU A O 1
ATOM 677 N N . THR A 1 86 ? 17.016 6.246 -1.938 1 86.56 86 THR A N 1
ATOM 678 C CA . THR A 1 86 ? 15.906 5.797 -1.104 1 86.56 86 THR A CA 1
ATOM 679 C C . THR A 1 86 ? 16.172 4.395 -0.56 1 86.56 86 THR A C 1
ATOM 681 O O . THR A 1 86 ? 16.875 3.598 -1.198 1 86.56 86 THR A O 1
ATOM 684 N N . PHE A 1 87 ? 15.703 4.121 0.707 1 87.19 87 PHE A N 1
ATOM 685 C CA . PHE A 1 87 ? 15.68 2.811 1.35 1 87.19 87 PHE A CA 1
ATOM 686 C C . PHE A 1 87 ? 17.094 2.299 1.589 1 87.19 87 PHE A C 1
ATOM 688 O O . PHE A 1 87 ? 17.344 1.094 1.524 1 87.19 87 PHE A O 1
ATOM 695 N N . GLY A 1 88 ? 18.031 3.158 1.703 1 83.62 88 GLY A N 1
ATOM 696 C CA . GLY A 1 88 ? 19.406 2.791 2.039 1 83.62 88 GLY A CA 1
ATOM 697 C C . GLY A 1 88 ? 20.188 2.271 0.85 1 83.62 88 GLY A C 1
ATOM 698 O O . GLY A 1 88 ? 21.312 1.805 1.004 1 83.62 88 GLY A O 1
ATOM 699 N N . ASP A 1 89 ? 19.594 2.365 -0.319 1 90.38 89 ASP A N 1
ATOM 700 C CA . ASP A 1 89 ? 20.281 1.917 -1.525 1 90.38 89 ASP A CA 1
ATOM 701 C C . ASP A 1 89 ? 21.328 2.941 -1.976 1 90.38 89 ASP A C 1
ATOM 703 O O . ASP A 1 89 ? 21.109 4.148 -1.859 1 90.38 89 ASP A O 1
ATOM 707 N N . SER A 1 90 ? 22.422 2.412 -2.475 1 91.06 90 SER A N 1
ATOM 708 C CA . SER A 1 90 ? 23.422 3.293 -3.074 1 91.06 90 SER A CA 1
ATOM 709 C C . SER A 1 90 ? 22.875 3.975 -4.324 1 91.06 90 SER A C 1
ATOM 711 O O . SER A 1 90 ? 21.859 3.549 -4.879 1 91.06 90 SER A O 1
ATOM 713 N N . LYS A 1 91 ? 23.547 4.977 -4.746 1 92.62 91 LYS A N 1
ATOM 714 C CA . LYS A 1 91 ? 23.156 5.684 -5.965 1 92.62 91 LYS A CA 1
ATOM 715 C C . LYS A 1 91 ? 23.172 4.746 -7.172 1 92.62 91 LYS A C 1
ATOM 717 O O . LYS A 1 91 ? 22.281 4.809 -8.023 1 92.62 91 LYS A O 1
ATOM 722 N N . GLU A 1 92 ? 24.172 3.889 -7.16 1 93.94 92 GLU A N 1
ATOM 723 C CA . GLU A 1 92 ? 24.297 2.934 -8.258 1 93.94 92 GLU A CA 1
ATOM 724 C C . GLU A 1 92 ? 23.109 1.964 -8.289 1 93.94 92 GLU A C 1
ATOM 726 O O . GLU A 1 92 ? 22.562 1.676 -9.352 1 93.94 92 GLU A O 1
ATOM 731 N N . ARG A 1 93 ? 22.766 1.48 -7.16 1 94.75 93 ARG A N 1
ATOM 732 C CA . ARG A 1 93 ? 21.656 0.536 -7.082 1 94.75 93 ARG A CA 1
ATOM 733 C C . ARG A 1 93 ? 20.328 1.211 -7.445 1 94.75 93 ARG A C 1
ATOM 735 O O . ARG A 1 93 ? 19.484 0.611 -8.109 1 94.75 93 ARG A O 1
ATOM 742 N N . VAL A 1 94 ? 20.172 2.447 -6.996 1 96.19 94 VAL A N 1
ATOM 743 C CA . VAL A 1 94 ? 18.969 3.188 -7.328 1 96.19 94 VAL A CA 1
ATOM 744 C C . VAL A 1 94 ? 18.875 3.371 -8.844 1 96.19 94 VAL A C 1
ATOM 746 O O . VAL A 1 94 ? 17.797 3.188 -9.43 1 96.19 94 VAL A O 1
ATOM 749 N N . ARG A 1 95 ? 19.984 3.754 -9.438 1 96.88 95 ARG A N 1
ATOM 750 C CA . ARG A 1 95 ? 20 3.91 -10.883 1 96.88 95 ARG A CA 1
ATOM 751 C C . ARG A 1 95 ? 19.672 2.596 -11.586 1 96.88 95 ARG A C 1
ATOM 753 O O . ARG A 1 95 ? 18.891 2.57 -12.539 1 96.88 95 ARG A O 1
ATOM 760 N N . TRP A 1 96 ? 20.25 1.54 -11.055 1 96.31 96 TRP A N 1
ATOM 761 C CA . TRP A 1 96 ? 20.078 0.212 -11.641 1 96.31 96 TRP A CA 1
ATOM 762 C C . TRP A 1 96 ? 18.609 -0.223 -11.578 1 96.31 96 TRP A C 1
ATOM 764 O O . TRP A 1 96 ? 18.047 -0.637 -12.586 1 96.31 96 TRP A O 1
ATOM 774 N N . ARG A 1 97 ? 17.984 -0.133 -10.453 1 96.81 97 ARG A N 1
ATOM 775 C CA . ARG A 1 97 ? 16.609 -0.607 -10.32 1 96.81 97 ARG A CA 1
ATOM 776 C C . ARG A 1 97 ? 15.633 0.325 -11.039 1 96.81 97 ARG A C 1
ATOM 778 O O . ARG A 1 97 ? 14.586 -0.112 -11.523 1 96.81 97 ARG A O 1
ATOM 785 N N . THR A 1 98 ? 15.93 1.657 -11.078 1 98.31 98 THR A N 1
ATOM 786 C CA . THR A 1 98 ? 15.109 2.598 -11.836 1 98.31 98 THR A CA 1
ATOM 787 C C . THR A 1 98 ? 15.125 2.256 -13.32 1 98.31 98 THR A C 1
ATOM 789 O O . THR A 1 98 ? 14.078 2.229 -13.969 1 98.31 98 THR A O 1
ATOM 792 N N . LYS A 1 99 ? 16.297 2.039 -13.828 1 98.31 99 LYS A N 1
ATOM 793 C CA . LYS A 1 99 ? 16.406 1.647 -15.234 1 98.31 99 LYS A CA 1
ATOM 794 C C . LYS A 1 99 ? 15.68 0.334 -15.5 1 98.31 99 LYS A C 1
ATOM 796 O O . LYS A 1 99 ? 15.047 0.167 -16.547 1 98.31 99 LYS A O 1
ATOM 801 N N . GLN A 1 100 ? 15.82 -0.638 -14.586 1 98.06 100 GLN A N 1
ATOM 802 C CA . GLN A 1 100 ? 15.125 -1.913 -14.734 1 98.06 100 GLN A CA 1
ATOM 803 C C . GLN A 1 100 ? 13.617 -1.708 -14.859 1 98.06 100 GLN A C 1
ATOM 805 O O . GLN A 1 100 ? 12.969 -2.348 -15.68 1 98.06 100 GLN A O 1
ATOM 810 N N . ASN A 1 101 ? 13.055 -0.837 -13.977 1 98.56 101 ASN A N 1
ATOM 811 C CA . ASN A 1 101 ? 11.641 -0.491 -14.086 1 98.56 101 ASN A CA 1
ATOM 812 C C . ASN A 1 101 ? 11.281 -0.026 -15.492 1 98.56 101 ASN A C 1
ATOM 814 O O . ASN A 1 101 ? 10.297 -0.495 -16.078 1 98.56 101 ASN A O 1
ATOM 818 N N . LEU A 1 102 ? 12.109 0.855 -16.016 1 98.81 102 LEU A N 1
ATOM 819 C CA . LEU A 1 102 ? 11.859 1.418 -17.328 1 98.81 102 LEU A CA 1
ATOM 820 C C . LEU A 1 102 ? 12.023 0.356 -18.422 1 98.81 102 LEU A C 1
ATOM 822 O O . LEU A 1 102 ? 11.234 0.302 -19.359 1 98.81 102 LEU A O 1
ATOM 826 N N . ASP A 1 103 ? 13.016 -0.476 -18.25 1 98.81 103 ASP A N 1
ATOM 827 C CA . ASP A 1 103 ? 13.25 -1.556 -19.203 1 98.81 103 ASP A CA 1
ATOM 828 C C . ASP A 1 103 ? 12.039 -2.482 -19.297 1 98.81 103 ASP A C 1
ATOM 830 O O . ASP A 1 103 ? 11.57 -2.799 -20.391 1 98.81 103 ASP A O 1
ATOM 834 N N . TYR A 1 104 ? 11.57 -2.891 -18.172 1 98.69 104 TYR A N 1
ATOM 835 C CA . TYR A 1 104 ? 10.43 -3.803 -18.141 1 98.69 104 TYR A CA 1
ATOM 836 C C . TYR A 1 104 ? 9.195 -3.154 -18.734 1 98.69 104 TYR A C 1
ATOM 838 O O . TYR A 1 104 ? 8.438 -3.807 -19.469 1 98.69 104 TYR A O 1
ATOM 846 N N . CYS A 1 105 ? 9 -1.884 -18.438 1 98.75 105 CYS A N 1
ATOM 847 C CA . CYS A 1 105 ? 7.855 -1.177 -19 1 98.75 105 CYS A CA 1
ATOM 848 C C . CYS A 1 105 ? 7.922 -1.156 -20.516 1 98.75 105 CYS A C 1
ATOM 850 O O . CYS A 1 105 ? 6.918 -1.414 -21.188 1 98.75 105 CYS A O 1
ATOM 852 N N . PHE A 1 106 ? 9.117 -0.846 -21.078 1 98.81 106 PHE A N 1
ATOM 853 C CA . PHE A 1 106 ? 9.266 -0.832 -22.531 1 98.81 106 PHE A CA 1
ATOM 854 C C . PHE A 1 106 ? 8.906 -2.186 -23.125 1 98.81 106 PHE A C 1
ATOM 856 O O . PHE A 1 106 ? 8.156 -2.262 -24.109 1 98.81 106 PHE A O 1
ATOM 863 N N . LEU A 1 107 ? 9.453 -3.152 -22.516 1 98.81 107 LEU A N 1
ATOM 864 C CA . LEU A 1 107 ? 9.242 -4.516 -22.984 1 98.81 107 LEU A CA 1
ATOM 865 C C . LEU A 1 107 ? 7.766 -4.895 -22.922 1 98.81 107 LEU A C 1
ATOM 867 O O . LEU A 1 107 ? 7.211 -5.43 -23.875 1 98.81 107 LEU A O 1
ATOM 871 N N . MET A 1 108 ? 7.125 -4.617 -21.812 1 98.75 108 MET A N 1
ATOM 872 C CA . MET A 1 108 ? 5.711 -4.93 -21.641 1 98.75 108 MET A CA 1
ATOM 873 C C . MET A 1 108 ? 4.859 -4.172 -22.656 1 98.75 108 MET A C 1
ATOM 875 O O . MET A 1 108 ? 3.924 -4.73 -23.219 1 98.75 108 MET A O 1
ATOM 879 N N . MET A 1 109 ? 5.176 -2.883 -22.844 1 98.62 109 MET A N 1
ATOM 880 C CA . MET A 1 109 ? 4.422 -2.076 -23.812 1 98.62 109 MET A CA 1
ATOM 881 C C . MET A 1 109 ? 4.562 -2.631 -25.219 1 98.62 109 MET A C 1
ATOM 883 O O . MET A 1 109 ? 3.586 -2.691 -25.969 1 98.62 109 MET A O 1
ATOM 887 N N . TYR A 1 110 ? 5.754 -3.066 -25.594 1 98.44 110 TYR A N 1
ATOM 888 C CA . TYR A 1 110 ? 5.988 -3.641 -26.906 1 98.44 110 TYR A CA 1
ATOM 889 C C . TYR A 1 110 ? 5.238 -4.961 -27.078 1 98.44 110 TYR A C 1
ATOM 891 O O . TYR A 1 110 ? 4.656 -5.223 -28.125 1 98.44 110 TYR A O 1
ATOM 899 N N . ALA A 1 111 ? 5.227 -5.766 -26.016 1 98.06 111 ALA A N 1
ATOM 900 C CA . ALA A 1 111 ? 4.77 -7.152 -26.109 1 98.06 111 ALA A CA 1
ATOM 901 C C . ALA A 1 111 ? 3.26 -7.242 -25.906 1 98.06 111 ALA A C 1
ATOM 903 O O . ALA A 1 111 ? 2.652 -8.281 -26.172 1 98.06 111 ALA A O 1
ATOM 904 N N . GLN A 1 112 ? 2.631 -6.195 -25.406 1 97.12 112 GLN A N 1
ATOM 905 C CA . GLN A 1 112 ? 1.239 -6.215 -24.969 1 97.12 112 GLN A CA 1
ATOM 906 C C . GLN A 1 112 ? 0.324 -6.738 -26.078 1 97.12 112 GLN A C 1
ATOM 908 O O . GLN A 1 112 ? -0.625 -7.477 -25.797 1 97.12 112 GLN A O 1
ATOM 913 N N . GLU A 1 113 ? 0.608 -6.406 -27.344 1 96.56 113 GLU A N 1
ATOM 914 C CA . GLU A 1 113 ? -0.301 -6.75 -28.422 1 96.56 113 GLU A CA 1
ATOM 915 C C . GLU A 1 113 ? 0.112 -8.055 -29.094 1 96.56 113 GLU A C 1
ATOM 917 O O . GLU A 1 113 ? -0.463 -8.445 -30.125 1 96.56 113 GLU A O 1
ATOM 922 N N . LYS A 1 114 ? 1.078 -8.805 -28.562 1 97.12 114 LYS A N 1
ATOM 923 C CA . LYS A 1 114 ? 1.652 -9.953 -29.25 1 97.12 114 LYS A CA 1
ATOM 924 C C . LYS A 1 114 ? 0.959 -11.25 -28.828 1 97.12 114 LYS A C 1
ATOM 926 O O . LYS A 1 114 ? 1.094 -12.273 -29.5 1 97.12 114 LYS A O 1
ATOM 931 N N . GLY A 1 115 ? 0.181 -11.203 -27.734 1 96.19 115 GLY A N 1
ATOM 932 C CA . GLY A 1 115 ? -0.44 -12.43 -27.266 1 96.19 115 GLY A CA 1
ATOM 933 C C . GLY A 1 115 ? -1.545 -12.195 -26.25 1 96.19 115 GLY A C 1
ATOM 934 O O . GLY A 1 115 ? -1.781 -11.055 -25.844 1 96.19 115 GLY A O 1
ATOM 935 N N . THR A 1 116 ? -2.189 -13.281 -25.875 1 96.81 116 THR A N 1
ATOM 936 C CA . THR A 1 116 ? -3.242 -13.258 -24.859 1 96.81 116 THR A CA 1
ATOM 937 C C . THR A 1 116 ? -2.65 -13.062 -23.469 1 96.81 116 THR A C 1
ATOM 939 O O . THR A 1 116 ? -3.246 -12.391 -22.625 1 96.81 116 THR A O 1
ATOM 942 N N . TYR A 1 117 ? -1.491 -13.648 -23.297 1 98.12 117 TYR A N 1
ATOM 943 C CA . TYR A 1 117 ? -0.773 -13.562 -22.031 1 98.12 117 TYR A CA 1
ATOM 944 C C . TYR A 1 117 ? 0.643 -13.039 -22.25 1 98.12 117 TYR A C 1
ATOM 946 O O . TYR A 1 117 ? 1.2 -13.164 -23.344 1 98.12 117 TYR A O 1
ATOM 954 N N . TYR A 1 118 ? 1.138 -12.391 -21.328 1 98.69 118 TYR A N 1
ATOM 955 C CA . TYR A 1 118 ? 2.533 -11.969 -21.281 1 98.69 118 TYR A CA 1
ATOM 956 C C . TYR A 1 118 ? 3.234 -12.555 -20.062 1 98.69 118 TYR A C 1
ATOM 958 O O . TYR A 1 118 ? 2.738 -12.438 -18.938 1 98.69 118 TYR A O 1
ATOM 966 N N . ILE A 1 119 ? 4.293 -13.211 -20.25 1 98.75 119 ILE A N 1
ATOM 967 C CA . ILE A 1 119 ? 5.074 -13.711 -19.125 1 98.75 119 ILE A CA 1
ATOM 968 C C . ILE A 1 119 ? 6.445 -13.039 -19.109 1 98.75 119 ILE A C 1
ATOM 970 O O . ILE A 1 119 ? 7.148 -13.031 -20.125 1 98.75 119 ILE A O 1
ATOM 974 N N . GLN A 1 120 ? 6.75 -12.406 -17.969 1 98.75 120 GLN A N 1
ATOM 975 C CA . GLN A 1 120 ? 8.039 -11.75 -17.797 1 98.75 120 GLN A CA 1
ATOM 976 C C . GLN A 1 120 ? 9.102 -12.734 -17.328 1 98.75 120 GLN A C 1
ATOM 978 O O . GLN A 1 120 ? 8.938 -13.398 -16.297 1 98.75 120 GLN A O 1
ATOM 983 N N . LEU A 1 121 ? 10.164 -12.82 -18.062 1 98.56 121 LEU A N 1
ATOM 984 C CA . LEU A 1 121 ? 11.297 -13.68 -17.719 1 98.56 121 LEU A CA 1
ATOM 985 C C . LEU A 1 121 ? 12.57 -12.859 -17.547 1 98.56 121 LEU A C 1
ATOM 987 O O . LEU A 1 121 ? 12.508 -11.656 -17.281 1 98.56 121 LEU A O 1
ATOM 991 N N . GLU A 1 122 ? 13.711 -13.523 -17.359 1 97.19 122 GLU A N 1
ATOM 992 C CA . GLU A 1 122 ? 15.031 -12.906 -17.297 1 97.19 122 GLU A CA 1
ATOM 993 C C . GLU A 1 122 ? 16.016 -13.609 -18.234 1 97.19 122 GLU A C 1
ATOM 995 O O . GLU A 1 122 ? 15.672 -14.625 -18.844 1 97.19 122 GLU A O 1
ATOM 1000 N N . ASP A 1 123 ? 17.172 -13.094 -18.406 1 97.75 123 ASP A N 1
ATOM 1001 C CA . ASP A 1 123 ? 18.125 -13.594 -19.422 1 97.75 123 ASP A CA 1
ATOM 1002 C C . ASP A 1 123 ? 19.078 -14.602 -18.812 1 97.75 123 ASP A C 1
ATOM 1004 O O . ASP A 1 123 ? 20.109 -14.938 -19.422 1 97.75 123 ASP A O 1
ATOM 1008 N N . ASP A 1 124 ? 18.859 -14.984 -17.562 1 96.94 124 ASP A N 1
ATOM 1009 C CA . ASP A 1 124 ? 19.75 -15.922 -16.891 1 96.94 124 ASP A CA 1
ATOM 1010 C C . ASP A 1 124 ? 18.969 -17.047 -16.219 1 96.94 124 ASP A C 1
ATOM 1012 O O . ASP A 1 124 ? 19.203 -17.344 -15.039 1 96.94 124 ASP A O 1
ATOM 1016 N N . ILE A 1 125 ? 18.141 -17.719 -17 1 97.75 125 ILE A N 1
ATOM 1017 C CA . ILE A 1 125 ? 17.281 -18.766 -16.453 1 97.75 125 ILE A CA 1
ATOM 1018 C C . ILE A 1 125 ? 17.375 -20.016 -17.328 1 97.75 125 ILE A C 1
ATOM 1020 O O . ILE A 1 125 ? 17.812 -19.953 -18.469 1 97.75 125 ILE A O 1
ATOM 1024 N N . ILE A 1 126 ? 16.984 -21.141 -16.812 1 97.44 126 ILE A N 1
ATOM 1025 C CA . ILE A 1 126 ? 16.656 -22.359 -17.547 1 97.44 126 ILE A CA 1
ATOM 1026 C C . ILE A 1 126 ? 15.219 -22.766 -17.266 1 97.44 126 ILE A C 1
ATOM 1028 O O . ILE A 1 126 ? 14.633 -22.328 -16.266 1 97.44 126 ILE A O 1
ATOM 1032 N N . VAL A 1 127 ? 14.695 -23.594 -18.125 1 97.81 127 VAL A N 1
ATOM 1033 C CA . VAL A 1 127 ? 13.273 -23.891 -18.016 1 97.81 127 VAL A CA 1
ATOM 1034 C C . VAL A 1 127 ? 13.078 -25.406 -17.891 1 97.81 127 VAL A C 1
ATOM 1036 O O . VAL A 1 127 ? 13.953 -26.188 -18.266 1 97.81 127 VAL A O 1
ATOM 1039 N N . LYS A 1 128 ? 12.008 -25.797 -17.391 1 95.62 128 LYS A N 1
ATOM 1040 C CA . LYS A 1 128 ? 11.609 -27.203 -17.312 1 95.62 128 LYS A CA 1
ATOM 1041 C C . LYS A 1 128 ? 11.016 -27.672 -18.641 1 95.62 128 LYS A C 1
ATOM 1043 O O . LYS A 1 128 ? 10.43 -26.875 -19.375 1 95.62 128 LYS A O 1
ATOM 1048 N N . GLN A 1 129 ? 11.133 -28.938 -18.75 1 94.75 129 GLN A N 1
ATOM 1049 C CA . GLN A 1 129 ? 10.492 -29.531 -19.922 1 94.75 129 GLN A CA 1
ATOM 1050 C C . GLN A 1 129 ? 8.977 -29.344 -19.875 1 94.75 129 GLN A C 1
ATOM 1052 O O . GLN A 1 129 ? 8.359 -29.469 -18.812 1 94.75 129 GLN A O 1
ATOM 1057 N N . ASN A 1 130 ? 8.344 -29.016 -20.984 1 95.06 130 ASN A N 1
ATOM 1058 C CA . ASN A 1 130 ? 6.906 -28.844 -21.156 1 95.06 130 ASN A CA 1
ATOM 1059 C C . ASN A 1 130 ? 6.387 -27.625 -20.406 1 95.06 130 ASN A C 1
ATOM 1061 O O . ASN A 1 130 ? 5.219 -27.578 -20.016 1 95.06 130 ASN A O 1
ATOM 1065 N N . TYR A 1 131 ? 7.285 -26.688 -20.156 1 97.81 131 TYR A N 1
ATOM 1066 C CA . TYR A 1 131 ? 6.895 -25.5 -19.391 1 97.81 131 TYR A CA 1
ATOM 1067 C C . TYR A 1 131 ? 5.758 -24.766 -20.062 1 97.81 131 TYR A C 1
ATOM 1069 O O . TYR A 1 131 ? 4.828 -24.297 -19.406 1 97.81 131 TYR A O 1
ATOM 1077 N N . PHE A 1 132 ? 5.793 -24.625 -21.391 1 98.06 132 PHE A N 1
ATOM 1078 C CA . PHE A 1 132 ? 4.816 -23.828 -22.125 1 98.06 132 PHE A CA 1
ATOM 1079 C C . PHE A 1 132 ? 3.416 -24.422 -21.969 1 98.06 132 PHE A C 1
ATOM 1081 O O . PHE A 1 132 ? 2.475 -23.719 -21.609 1 98.06 132 PHE A O 1
ATOM 1088 N N . ASN A 1 133 ? 3.307 -25.672 -22.219 1 96.56 133 ASN A N 1
ATOM 1089 C CA . ASN A 1 133 ? 2.018 -26.328 -22.094 1 96.56 133 ASN A CA 1
ATOM 1090 C C . ASN A 1 133 ? 1.502 -26.297 -20.656 1 96.56 133 ASN A C 1
ATOM 1092 O O . ASN A 1 133 ? 0.298 -26.172 -20.422 1 96.56 133 ASN A O 1
ATOM 1096 N N . THR A 1 134 ? 2.383 -26.5 -19.766 1 95.81 134 THR A N 1
ATOM 1097 C CA . THR A 1 134 ? 2.01 -26.438 -18.344 1 95.81 134 THR A CA 1
ATOM 1098 C C . THR A 1 134 ? 1.422 -25.062 -18 1 95.81 134 THR A C 1
ATOM 1100 O O . THR A 1 134 ? 0.373 -24.984 -17.359 1 95.81 134 THR A O 1
ATOM 1103 N N . ILE A 1 135 ? 2.066 -23.984 -18.453 1 97.81 135 ILE A N 1
ATOM 1104 C CA . ILE A 1 135 ? 1.617 -22.625 -18.203 1 97.81 135 ILE A CA 1
ATOM 1105 C C . ILE A 1 135 ? 0.258 -22.406 -18.859 1 97.81 135 ILE A C 1
ATOM 1107 O O . ILE A 1 135 ? -0.67 -21.891 -18.234 1 97.81 135 ILE A O 1
ATOM 1111 N N . LYS A 1 136 ? 0.169 -22.75 -20.094 1 96.44 136 LYS A N 1
ATOM 1112 C CA . LYS A 1 136 ? -1.067 -22.562 -20.844 1 96.44 136 LYS A CA 1
ATOM 1113 C C . LYS A 1 136 ? -2.23 -23.297 -20.172 1 96.44 136 LYS A C 1
ATOM 1115 O O . LYS A 1 136 ? -3.307 -22.719 -20 1 96.44 136 LYS A O 1
ATOM 1120 N N . ASN A 1 137 ? -2.004 -24.531 -19.812 1 95.12 137 ASN A N 1
ATOM 1121 C CA . ASN A 1 137 ? -3.049 -25.328 -19.188 1 95.12 137 ASN A CA 1
ATOM 1122 C C . ASN A 1 137 ? -3.467 -24.75 -17.844 1 95.12 137 ASN A C 1
ATOM 1124 O O . ASN A 1 137 ? -4.652 -24.734 -17.5 1 95.12 137 ASN A O 1
ATOM 1128 N N . PHE A 1 138 ? -2.557 -24.344 -17.125 1 95.69 138 PHE A N 1
ATOM 1129 C CA . PHE A 1 138 ? -2.855 -23.734 -15.828 1 95.69 138 PHE A CA 1
ATOM 1130 C C . PHE A 1 138 ? -3.703 -22.484 -15.992 1 95.69 138 PHE A C 1
ATOM 1132 O O . PHE A 1 138 ? -4.672 -22.281 -15.258 1 95.69 138 PHE A O 1
ATOM 1139 N N . ALA A 1 139 ? -3.338 -21.625 -16.922 1 96.12 139 ALA A N 1
ATOM 1140 C CA . ALA A 1 139 ? -4.105 -20.422 -17.203 1 96.12 139 ALA A CA 1
ATOM 1141 C C . ALA A 1 139 ? -5.531 -20.75 -17.625 1 96.12 139 ALA A C 1
ATOM 1143 O O . ALA A 1 139 ? -6.484 -20.094 -17.203 1 96.12 139 ALA A O 1
ATOM 1144 N N . LEU A 1 140 ? -5.656 -21.766 -18.438 1 94.56 140 LEU A N 1
ATOM 1145 C CA . LEU A 1 140 ? -6.973 -22.172 -18.922 1 94.56 140 LEU A CA 1
ATOM 1146 C C . LEU A 1 140 ? -7.828 -22.703 -17.781 1 94.56 140 LEU A C 1
ATOM 1148 O O . LEU A 1 140 ? -9.031 -22.422 -17.719 1 94.56 140 LEU A O 1
ATOM 1152 N N . GLN A 1 141 ? -7.184 -23.422 -16.891 1 91.25 141 GLN A N 1
ATOM 1153 C CA . GLN A 1 141 ? -7.879 -23.953 -15.719 1 91.25 141 GLN A CA 1
ATOM 1154 C C . GLN A 1 141 ? -8.438 -22.828 -14.852 1 91.25 141 GLN A C 1
ATOM 1156 O O . GLN A 1 141 ? -9.461 -22.984 -14.188 1 91.25 141 GLN A O 1
ATOM 1161 N N . LEU A 1 142 ? -7.777 -21.656 -14.906 1 92.19 142 LEU A N 1
ATOM 1162 C CA . LEU A 1 142 ? -8.164 -20.547 -14.047 1 92.19 142 LEU A CA 1
ATOM 1163 C C . LEU A 1 142 ? -8.906 -19.484 -14.844 1 92.19 142 LEU A C 1
ATOM 1165 O O . LEU A 1 142 ? -9.016 -18.328 -14.406 1 92.19 142 LEU A O 1
ATOM 1169 N N . SER A 1 143 ? -9.438 -19.812 -15.977 1 89.69 143 SER A N 1
ATOM 1170 C CA . SER A 1 143 ? -10.031 -18.844 -16.891 1 89.69 143 SER A CA 1
ATOM 1171 C C . SER A 1 143 ? -11.281 -18.203 -16.281 1 89.69 143 SER A C 1
ATOM 1173 O O . SER A 1 143 ? -11.648 -17.078 -16.641 1 89.69 143 SER A O 1
ATOM 1175 N N . SER A 1 144 ? -11.922 -18.922 -15.336 1 87.19 144 SER A N 1
ATOM 1176 C CA . SER A 1 144 ? -13.141 -18.391 -14.727 1 87.19 144 SER A CA 1
ATOM 1177 C C . SER A 1 144 ? -12.82 -17.578 -13.484 1 87.19 144 SER A C 1
ATOM 1179 O O . SER A 1 144 ? -13.695 -16.891 -12.945 1 87.19 144 SER A O 1
ATOM 1181 N N . GLU A 1 145 ? -11.562 -17.656 -13.055 1 89 145 GLU A N 1
ATOM 1182 C CA . GLU A 1 145 ? -11.141 -16.953 -11.844 1 89 145 GLU A CA 1
ATOM 1183 C C . GLU A 1 145 ? -10.625 -15.547 -12.18 1 89 145 GLU A C 1
ATOM 1185 O O . GLU A 1 145 ? -10.141 -15.312 -13.289 1 89 145 GLU A O 1
ATOM 1190 N N . GLU A 1 146 ? -10.883 -14.672 -11.258 1 88.75 146 GLU A N 1
ATOM 1191 C CA . GLU A 1 146 ? -10.336 -13.328 -11.406 1 88.75 146 GLU A CA 1
ATOM 1192 C C . GLU A 1 146 ? -8.953 -13.227 -10.773 1 88.75 146 GLU A C 1
ATOM 1194 O O . GLU A 1 146 ? -8.828 -13.156 -9.555 1 88.75 146 GLU A O 1
ATOM 1199 N N . TRP A 1 147 ? -7.922 -13.398 -11.602 1 94.75 147 TRP A N 1
ATOM 1200 C CA . TRP A 1 147 ? -6.547 -13.25 -11.133 1 94.75 147 TRP A CA 1
ATOM 1201 C C . TRP A 1 147 ? -5.832 -12.141 -11.891 1 94.75 147 TRP A C 1
ATOM 1203 O O . TRP A 1 147 ? -6.281 -11.711 -12.961 1 94.75 147 TRP A O 1
ATOM 1213 N N . MET A 1 148 ? -4.754 -11.625 -11.297 1 96.62 148 MET A N 1
ATOM 1214 C CA . MET A 1 148 ? -3.949 -10.586 -11.938 1 96.62 148 MET A CA 1
ATOM 1215 C C . MET A 1 148 ? -2.584 -11.125 -12.344 1 96.62 148 MET A C 1
ATOM 1217 O O . MET A 1 148 ? -2.025 -10.711 -13.359 1 96.62 148 MET A O 1
ATOM 1221 N N . ILE A 1 149 ? -2.047 -12.062 -11.531 1 98 149 ILE A N 1
ATOM 1222 C CA . ILE A 1 149 ? -0.711 -12.594 -11.773 1 98 149 ILE A CA 1
ATOM 1223 C C . ILE A 1 149 ? -0.706 -14.102 -11.547 1 98 149 ILE A C 1
ATOM 1225 O O . ILE A 1 149 ? -1.181 -14.586 -10.516 1 98 149 ILE A O 1
ATOM 1229 N N . LEU A 1 150 ? -0.227 -14.812 -12.461 1 98.06 150 LEU A N 1
ATOM 1230 C CA . LEU A 1 150 ? 0.17 -16.188 -12.242 1 98.06 150 LEU A CA 1
ATOM 1231 C C . LEU A 1 150 ? 1.686 -16.312 -12.117 1 98.06 150 LEU A C 1
ATOM 1233 O O . LEU A 1 150 ? 2.422 -15.82 -12.977 1 98.06 150 LEU A O 1
ATOM 1237 N N . GLU A 1 151 ? 2.127 -16.938 -11.078 1 97.5 151 GLU A N 1
ATOM 1238 C CA . GLU A 1 151 ? 3.559 -17.016 -10.805 1 97.5 151 GLU A CA 1
ATOM 1239 C C . GLU A 1 151 ? 4.078 -18.438 -11.031 1 97.5 151 GLU A C 1
ATOM 1241 O O . GLU A 1 151 ? 3.547 -19.391 -10.461 1 97.5 151 GLU A O 1
ATOM 1246 N N . PHE A 1 152 ? 5.176 -18.516 -11.766 1 97.81 152 PHE A N 1
ATOM 1247 C CA . PHE A 1 152 ? 5.727 -19.828 -12.086 1 97.81 152 PHE A CA 1
ATOM 1248 C C . PHE A 1 152 ? 7.16 -19.953 -11.586 1 97.81 152 PHE A C 1
ATOM 1250 O O . PHE A 1 152 ? 7.887 -20.859 -11.984 1 97.81 152 PHE A O 1
ATOM 1257 N N . SER A 1 153 ? 7.609 -18.922 -10.859 1 96.62 153 SER A N 1
ATOM 1258 C CA . SER A 1 153 ? 8.875 -18.906 -10.125 1 96.62 153 SER A CA 1
ATOM 1259 C C . SER A 1 153 ? 8.758 -18.094 -8.844 1 96.62 153 SER A C 1
ATOM 1261 O O . SER A 1 153 ? 7.934 -17.172 -8.75 1 96.62 153 SER A O 1
ATOM 1263 N N . GLN A 1 154 ? 9.57 -18.406 -7.859 1 92.88 154 GLN A N 1
ATOM 1264 C CA . GLN A 1 154 ? 9.516 -17.688 -6.59 1 92.88 154 GLN A CA 1
ATOM 1265 C C . GLN A 1 154 ? 10.477 -16.5 -6.59 1 92.88 154 GLN A C 1
ATOM 1267 O O . GLN A 1 154 ? 10.352 -15.594 -5.766 1 92.88 154 GLN A O 1
ATOM 1272 N N . LEU A 1 155 ? 11.352 -16.562 -7.512 1 92.12 155 LEU A N 1
ATOM 1273 C CA . LEU A 1 155 ? 12.445 -15.602 -7.453 1 92.12 155 LEU A CA 1
ATOM 1274 C C . LEU A 1 155 ? 12.102 -14.336 -8.234 1 92.12 155 LEU A C 1
ATOM 1276 O O . LEU A 1 155 ? 11.898 -14.391 -9.453 1 92.12 155 LEU A O 1
ATOM 1280 N N . GLY A 1 156 ? 12.016 -13.242 -7.504 1 90.62 156 GLY A N 1
ATOM 1281 C CA . GLY A 1 156 ? 11.906 -11.93 -8.125 1 90.62 156 GLY A CA 1
ATOM 1282 C C . GLY A 1 156 ? 10.758 -11.836 -9.117 1 90.62 156 GLY A C 1
ATOM 1283 O O . GLY A 1 156 ? 9.625 -12.195 -8.805 1 90.62 156 GLY A O 1
ATOM 1284 N N . PHE A 1 157 ? 11.141 -11.367 -10.375 1 94.62 157 PHE A N 1
ATOM 1285 C CA . PHE A 1 157 ? 10.117 -11.102 -11.375 1 94.62 157 PHE A CA 1
ATOM 1286 C C . PHE A 1 157 ? 10.117 -12.188 -12.445 1 94.62 157 PHE A C 1
ATOM 1288 O O . PHE A 1 157 ? 9.516 -12.016 -13.516 1 94.62 157 PHE A O 1
ATOM 1295 N N . ILE A 1 158 ? 10.812 -13.281 -12.164 1 97.19 158 ILE A N 1
ATOM 1296 C CA . ILE A 1 158 ? 10.898 -14.375 -13.117 1 97.19 158 ILE A CA 1
ATOM 1297 C C . ILE A 1 158 ? 9.57 -15.133 -13.156 1 97.19 158 ILE A C 1
ATOM 1299 O O . ILE A 1 158 ? 9.047 -15.531 -12.117 1 97.19 158 ILE A O 1
ATOM 1303 N N . GLY A 1 159 ? 9.102 -15.336 -14.297 1 98.31 159 GLY A N 1
ATOM 1304 C CA . GLY A 1 159 ? 7.949 -16.203 -14.484 1 98.31 159 GLY A CA 1
ATOM 1305 C C . GLY A 1 159 ? 6.648 -15.594 -13.992 1 98.31 159 GLY A C 1
ATOM 1306 O O . GLY A 1 159 ? 5.789 -16.297 -13.461 1 98.31 159 GLY A O 1
ATOM 1307 N N . LYS A 1 160 ? 6.512 -14.289 -14.023 1 98.62 160 LYS A N 1
ATOM 1308 C CA . LYS A 1 160 ? 5.266 -13.602 -13.711 1 98.62 160 LYS A CA 1
ATOM 1309 C C . LYS A 1 160 ? 4.422 -13.391 -14.961 1 98.62 160 LYS A C 1
ATOM 1311 O O . LYS A 1 160 ? 4.848 -12.711 -15.898 1 98.62 160 LYS A O 1
ATOM 1316 N N . MET A 1 161 ? 3.291 -13.977 -14.977 1 98.75 161 MET A N 1
ATOM 1317 C CA . MET A 1 161 ? 2.447 -13.914 -16.172 1 98.75 161 MET A CA 1
ATOM 1318 C C . MET A 1 161 ? 1.239 -13.016 -15.93 1 98.75 161 MET A C 1
ATOM 1320 O O . MET A 1 161 ? 0.626 -13.062 -14.859 1 98.75 161 MET A O 1
ATOM 1324 N N . PHE A 1 162 ? 0.884 -12.289 -16.891 1 98.5 162 PHE A N 1
ATOM 1325 C CA . PHE A 1 162 ? -0.222 -11.336 -16.859 1 98.5 162 PHE A CA 1
ATOM 1326 C C . PHE A 1 162 ? -1.145 -11.555 -18.062 1 98.5 162 PHE A C 1
ATOM 1328 O O . PHE A 1 162 ? -0.716 -12.055 -19.094 1 98.5 162 PHE A O 1
ATOM 1335 N N . GLN A 1 163 ? -2.418 -11.172 -17.875 1 97.5 163 GLN A N 1
ATOM 1336 C CA . GLN A 1 163 ? -3.264 -10.969 -19.047 1 97.5 163 GLN A CA 1
ATOM 1337 C C . GLN A 1 163 ? -2.85 -9.719 -19.812 1 97.5 163 GLN A C 1
ATOM 1339 O O . GLN A 1 163 ? -2.602 -8.672 -19.219 1 97.5 163 GLN A O 1
ATOM 1344 N N . ALA A 1 164 ? -2.787 -9.766 -21.062 1 96.81 164 ALA A N 1
ATOM 1345 C CA . ALA A 1 164 ? -2.244 -8.68 -21.891 1 96.81 164 ALA A CA 1
ATOM 1346 C C . ALA A 1 164 ? -2.969 -7.363 -21.609 1 96.81 164 ALA A C 1
ATOM 1348 O O . ALA A 1 164 ? -2.332 -6.324 -21.422 1 96.81 164 ALA A O 1
ATOM 1349 N N . PRO A 1 165 ? -4.285 -7.371 -21.453 1 94.62 165 PRO A N 1
ATOM 1350 C CA . PRO A 1 165 ? -4.977 -6.102 -21.219 1 94.62 165 PRO A CA 1
ATOM 1351 C C . PRO A 1 165 ? -4.613 -5.484 -19.859 1 94.62 165 PRO A C 1
ATOM 1353 O O . PRO A 1 165 ? -4.707 -4.266 -19.688 1 94.62 165 PRO A O 1
ATOM 1356 N N . ASP A 1 166 ? -4.18 -6.285 -18.969 1 95.81 166 ASP A N 1
ATOM 1357 C CA . ASP A 1 166 ? -3.848 -5.801 -17.625 1 95.81 166 ASP A CA 1
ATOM 1358 C C . ASP A 1 166 ? -2.492 -5.098 -17.625 1 95.81 166 ASP A C 1
ATOM 1360 O O . ASP A 1 166 ? -2.156 -4.398 -16.672 1 95.81 166 ASP A O 1
ATOM 1364 N N . LEU A 1 167 ? -1.723 -5.258 -18.672 1 97.88 167 LEU A N 1
ATOM 1365 C CA . LEU A 1 167 ? -0.378 -4.691 -18.703 1 97.88 167 LEU A CA 1
ATOM 1366 C C . LEU A 1 167 ? -0.429 -3.17 -18.703 1 97.88 167 LEU A C 1
ATOM 1368 O O . LEU A 1 167 ? 0.484 -2.516 -18.203 1 97.88 167 LEU A O 1
ATOM 1372 N N . THR A 1 168 ? -1.487 -2.66 -19.25 1 97.31 168 THR A N 1
ATOM 1373 C CA . THR A 1 168 ? -1.602 -1.206 -19.281 1 97.31 168 THR A CA 1
ATOM 1374 C C . THR A 1 168 ? -1.581 -0.629 -17.875 1 97.31 168 THR A C 1
ATOM 1376 O O . THR A 1 168 ? -0.824 0.3 -17.578 1 97.31 168 THR A O 1
ATOM 1379 N N . LEU A 1 169 ? -2.414 -1.188 -17.016 1 96.69 169 LEU A N 1
ATOM 1380 C CA . LEU A 1 169 ? -2.473 -0.735 -15.633 1 96.69 169 LEU A CA 1
ATOM 1381 C C . LEU A 1 169 ? -1.131 -0.937 -14.938 1 96.69 169 LEU A C 1
ATOM 1383 O O . LEU A 1 169 ? -0.658 -0.051 -14.219 1 96.69 169 LEU A O 1
ATOM 1387 N N . ILE A 1 170 ? -0.516 -2.033 -15.156 1 97.81 170 ILE A N 1
ATOM 1388 C CA . ILE A 1 170 ? 0.747 -2.383 -14.516 1 97.81 170 ILE A CA 1
ATOM 1389 C C . ILE A 1 170 ? 1.836 -1.404 -14.953 1 97.81 170 ILE A C 1
ATOM 1391 O O . ILE A 1 170 ? 2.551 -0.849 -14.117 1 97.81 170 ILE A O 1
ATOM 1395 N N . VAL A 1 171 ? 1.896 -1.187 -16.234 1 98.38 171 VAL A N 1
ATOM 1396 C CA . VAL A 1 171 ? 2.916 -0.309 -16.797 1 98.38 171 VAL A CA 1
ATOM 1397 C C . VAL A 1 171 ? 2.707 1.118 -16.297 1 98.38 171 VAL A C 1
ATOM 1399 O O . VAL A 1 171 ? 3.662 1.789 -15.906 1 98.38 171 VAL A O 1
ATOM 1402 N N . GLU A 1 172 ? 1.494 1.554 -16.281 1 97.38 172 GLU A N 1
ATOM 1403 C CA . GLU A 1 172 ? 1.19 2.896 -15.797 1 97.38 172 GLU A CA 1
ATOM 1404 C C . GLU A 1 172 ? 1.604 3.061 -14.336 1 97.38 172 GLU A C 1
ATOM 1406 O O . GLU A 1 172 ? 2.172 4.086 -13.961 1 97.38 172 GLU A O 1
ATOM 1411 N N . PHE A 1 173 ? 1.286 2.09 -13.586 1 98.06 173 PHE A N 1
ATOM 1412 C CA . PHE A 1 173 ? 1.634 2.129 -12.164 1 98.06 173 PHE A CA 1
ATOM 1413 C C . PHE A 1 173 ? 3.145 2.188 -11.984 1 98.06 173 PHE A C 1
ATOM 1415 O O . PHE A 1 173 ? 3.648 2.984 -11.188 1 98.06 173 PHE A O 1
ATOM 1422 N N . ILE A 1 174 ? 3.852 1.368 -12.688 1 98.06 174 ILE A N 1
ATOM 1423 C CA . ILE A 1 174 ? 5.305 1.343 -12.578 1 98.06 174 ILE A CA 1
ATOM 1424 C C . ILE A 1 174 ? 5.879 2.697 -12.992 1 98.06 174 ILE A C 1
ATOM 1426 O O . ILE A 1 174 ? 6.762 3.236 -12.32 1 98.06 174 ILE A O 1
ATOM 1430 N N . PHE A 1 175 ? 5.344 3.254 -14.047 1 97.56 175 PHE A N 1
ATOM 1431 C CA . PHE A 1 175 ? 5.82 4.555 -14.508 1 97.56 175 PHE A CA 1
ATOM 1432 C C . PHE A 1 175 ? 5.613 5.613 -13.43 1 97.56 175 PHE A C 1
ATOM 1434 O O . PHE A 1 175 ? 6.43 6.527 -13.289 1 97.56 175 PHE A O 1
ATOM 1441 N N . MET A 1 176 ? 4.57 5.48 -12.711 1 96.44 176 MET A N 1
ATOM 1442 C CA . MET A 1 176 ? 4.258 6.473 -11.688 1 96.44 176 MET A CA 1
ATOM 1443 C C . MET A 1 176 ? 5.281 6.43 -10.555 1 96.44 176 MET A C 1
ATOM 1445 O O . MET A 1 176 ? 5.578 7.457 -9.945 1 96.44 176 MET A O 1
ATOM 1449 N N . PHE A 1 177 ? 5.859 5.215 -10.328 1 96.62 177 PHE A N 1
ATOM 1450 C CA . PHE A 1 177 ? 6.66 5.082 -9.117 1 96.62 177 PHE A CA 1
ATOM 1451 C C . PHE A 1 177 ? 8.016 4.461 -9.43 1 96.62 177 PHE A C 1
ATOM 1453 O O . PHE A 1 177 ? 8.672 3.904 -8.539 1 96.62 177 PHE A O 1
ATOM 1460 N N . TYR A 1 178 ? 8.477 4.574 -10.68 1 97 178 TYR A N 1
ATOM 1461 C CA . TYR A 1 178 ? 9.641 3.828 -11.141 1 97 178 TYR A CA 1
ATOM 1462 C C . TYR A 1 178 ? 10.906 4.32 -10.461 1 97 178 TYR A C 1
ATOM 1464 O O . TYR A 1 178 ? 11.906 3.596 -10.383 1 97 178 TYR A O 1
ATOM 1472 N N . LYS A 1 179 ? 10.93 5.547 -9.93 1 95.5 179 LYS A N 1
ATOM 1473 C CA . LYS A 1 179 ? 12.102 6.074 -9.242 1 95.5 179 LYS A CA 1
ATOM 1474 C C . LYS A 1 179 ? 12.094 5.695 -7.766 1 95.5 179 LYS A C 1
ATOM 1476 O O . LYS A 1 179 ? 13.117 5.82 -7.082 1 95.5 179 LYS A O 1
ATOM 1481 N N . GLU A 1 180 ? 10.914 5.227 -7.332 1 91.94 180 GLU A N 1
ATOM 1482 C CA . GLU A 1 180 ? 10.742 5.094 -5.891 1 91.94 180 GLU A CA 1
ATOM 1483 C C . GLU A 1 180 ? 11.117 3.693 -5.414 1 91.94 180 GLU A C 1
ATOM 1485 O O . GLU A 1 180 ? 11.742 3.537 -4.363 1 91.94 180 GLU A O 1
ATOM 1490 N N . LYS A 1 181 ? 10.695 2.693 -6.16 1 95 181 LYS A N 1
ATOM 1491 C CA . LYS A 1 181 ? 10.844 1.329 -5.664 1 95 181 LYS A CA 1
ATOM 1492 C C . LYS A 1 181 ? 11.211 0.371 -6.793 1 95 181 LYS A C 1
ATOM 1494 O O . LYS A 1 181 ? 10.969 0.664 -7.965 1 95 181 LYS A O 1
ATOM 1499 N N . PRO A 1 182 ? 11.852 -0.737 -6.363 1 95.5 182 PRO A N 1
ATOM 1500 C CA . PRO A 1 182 ? 12.102 -1.758 -7.383 1 95.5 182 PRO A CA 1
ATOM 1501 C C . PRO A 1 182 ? 10.812 -2.402 -7.895 1 95.5 182 PRO A C 1
ATOM 1503 O O . PRO A 1 182 ? 9.781 -2.352 -7.223 1 95.5 182 PRO A O 1
ATOM 1506 N N . ILE A 1 183 ? 10.891 -2.984 -9.031 1 96.62 183 ILE A N 1
ATOM 1507 C CA . ILE A 1 183 ? 9.727 -3.434 -9.789 1 96.62 183 ILE A CA 1
ATOM 1508 C C . ILE A 1 183 ? 9 -4.531 -9.016 1 96.62 183 ILE A C 1
ATOM 1510 O O . ILE A 1 183 ? 7.766 -4.621 -9.062 1 96.62 183 ILE A O 1
ATOM 1514 N N . ASP A 1 184 ? 9.703 -5.402 -8.289 1 94.44 184 ASP A N 1
ATOM 1515 C CA . ASP A 1 184 ? 9.062 -6.473 -7.527 1 94.44 184 ASP A CA 1
ATOM 1516 C C . ASP A 1 184 ? 8.188 -5.906 -6.41 1 94.44 184 ASP A C 1
ATOM 1518 O O . ASP A 1 184 ? 7.09 -6.398 -6.16 1 94.44 184 ASP A O 1
ATOM 1522 N N . TRP A 1 185 ? 8.695 -4.871 -5.723 1 95.69 185 TRP A N 1
ATOM 1523 C CA . TRP A 1 185 ? 7.91 -4.207 -4.691 1 95.69 185 TRP A CA 1
ATOM 1524 C C . TRP A 1 185 ? 6.684 -3.527 -5.293 1 95.69 185 TRP A C 1
ATOM 1526 O O . TRP A 1 185 ? 5.594 -3.58 -4.719 1 95.69 185 TRP A O 1
ATOM 1536 N N . LEU A 1 186 ? 6.887 -2.85 -6.457 1 96.94 186 LEU A N 1
ATOM 1537 C CA . LEU A 1 186 ? 5.781 -2.137 -7.094 1 96.94 186 LEU A CA 1
ATOM 1538 C C . LEU A 1 186 ? 4.668 -3.102 -7.48 1 96.94 186 LEU A C 1
ATOM 1540 O O . LEU A 1 186 ? 3.484 -2.764 -7.375 1 96.94 186 LEU A O 1
ATOM 1544 N N . LEU A 1 187 ? 5.051 -4.254 -7.938 1 95.94 187 LEU A N 1
ATOM 1545 C CA . LEU A 1 187 ? 4.047 -5.258 -8.273 1 95.94 187 LEU A CA 1
ATOM 1546 C C . LEU A 1 187 ? 3.213 -5.629 -7.055 1 95.94 187 LEU A C 1
ATOM 1548 O O . LEU A 1 187 ? 1.988 -5.742 -7.141 1 95.94 187 LEU A O 1
ATOM 1552 N N . ASP A 1 188 ? 3.867 -5.781 -5.98 1 94.81 188 ASP A N 1
ATOM 1553 C CA . ASP A 1 188 ? 3.16 -6.09 -4.742 1 94.81 188 ASP A CA 1
ATOM 1554 C C . ASP A 1 188 ? 2.264 -4.926 -4.32 1 94.81 188 ASP A C 1
ATOM 1556 O O . ASP A 1 188 ? 1.167 -5.141 -3.801 1 94.81 188 ASP A O 1
ATOM 1560 N N . HIS A 1 189 ? 2.73 -3.756 -4.539 1 95.44 189 HIS A N 1
ATOM 1561 C CA . HIS A 1 189 ? 1.971 -2.57 -4.16 1 95.44 189 HIS A CA 1
ATOM 1562 C C . HIS A 1 189 ? 0.681 -2.461 -4.965 1 95.44 189 HIS A C 1
ATOM 1564 O O . HIS A 1 189 ? -0.341 -2 -4.449 1 95.44 189 HIS A O 1
ATOM 1570 N N . ILE A 1 190 ? 0.712 -2.836 -6.172 1 95.69 190 ILE A N 1
ATOM 1571 C CA . ILE A 1 190 ? -0.502 -2.812 -6.98 1 95.69 190 ILE A CA 1
ATOM 1572 C C . ILE A 1 190 ? -1.559 -3.719 -6.348 1 95.69 190 ILE A C 1
ATOM 1574 O O . ILE A 1 190 ? -2.725 -3.336 -6.234 1 95.69 190 ILE A O 1
ATOM 1578 N N . LEU A 1 191 ? -1.137 -4.875 -5.914 1 95.38 191 LEU A N 1
ATOM 1579 C CA . LEU A 1 191 ? -2.062 -5.809 -5.285 1 95.38 191 LEU A CA 1
ATOM 1580 C C . LEU A 1 191 ? -2.605 -5.242 -3.979 1 95.38 191 LEU A C 1
ATOM 1582 O O . LEU A 1 191 ? -3.797 -5.367 -3.691 1 95.38 191 LEU A O 1
ATOM 1586 N N . TRP A 1 192 ? -1.686 -4.645 -3.238 1 93.25 192 TRP A N 1
ATOM 1587 C CA . TRP A 1 192 ? -2.088 -4.035 -1.975 1 93.25 192 TRP A CA 1
ATOM 1588 C C . TRP A 1 192 ? -3.186 -3.002 -2.191 1 93.25 192 TRP A C 1
ATOM 1590 O O . TRP A 1 192 ? -4.203 -3.012 -1.496 1 93.25 192 TRP A O 1
ATOM 1600 N N . VAL A 1 193 ? -3.01 -2.17 -3.154 1 94.69 193 VAL A N 1
ATOM 1601 C CA . VAL A 1 193 ? -3.963 -1.102 -3.438 1 94.69 193 VAL A CA 1
ATOM 1602 C C . VAL A 1 193 ? -5.293 -1.702 -3.893 1 94.69 193 VAL A C 1
ATOM 1604 O O . VAL A 1 193 ? -6.359 -1.212 -3.521 1 94.69 193 VAL A O 1
ATOM 1607 N N . LYS A 1 194 ? -5.227 -2.738 -4.574 1 94 194 LYS A N 1
ATOM 1608 C CA . LYS A 1 194 ? -6.43 -3.307 -5.176 1 94 194 LYS A CA 1
ATOM 1609 C C . LYS A 1 194 ? -7.281 -4.023 -4.129 1 94 194 LYS A C 1
ATOM 1611 O O . LYS A 1 194 ? -8.508 -3.904 -4.133 1 94 194 LYS A O 1
ATOM 1616 N N . VAL A 1 195 ? -6.582 -4.688 -3.135 1 93.88 195 VAL A N 1
ATOM 1617 C CA . VAL A 1 195 ? -7.445 -5.641 -2.445 1 93.88 195 VAL A CA 1
ATOM 1618 C C . VAL A 1 195 ? -7.285 -5.488 -0.935 1 93.88 195 VAL A C 1
ATOM 1620 O O . VAL A 1 195 ? -8.078 -6.031 -0.161 1 93.88 195 VAL A O 1
ATOM 1623 N N . CYS A 1 196 ? -6.234 -4.801 -0.469 1 93.06 196 CYS A N 1
ATOM 1624 C CA . CYS A 1 196 ? -6.016 -4.762 0.973 1 93.06 196 CYS A CA 1
ATOM 1625 C C . CYS A 1 196 ? -6.906 -3.715 1.632 1 93.06 196 CYS A C 1
ATOM 1627 O O . CYS A 1 196 ? -7.121 -2.637 1.075 1 93.06 196 CYS A O 1
ATOM 1629 N N . ASN A 1 197 ? -7.43 -4.094 2.699 1 90.75 197 ASN A N 1
ATOM 1630 C CA . ASN A 1 197 ? -8.195 -3.207 3.566 1 90.75 197 ASN A CA 1
ATOM 1631 C C . ASN A 1 197 ? -7.316 -2.572 4.641 1 90.75 197 ASN A C 1
ATOM 1633 O O . ASN A 1 197 ? -6.77 -3.273 5.496 1 90.75 197 ASN A O 1
ATOM 1637 N N . PRO A 1 198 ? -7.168 -1.268 4.621 1 86.44 198 PRO A N 1
ATOM 1638 C CA . PRO A 1 198 ? -6.27 -0.628 5.586 1 86.44 198 PRO A CA 1
ATOM 1639 C C . PRO A 1 198 ? -6.723 -0.82 7.031 1 86.44 198 PRO A C 1
ATOM 1641 O O . PRO A 1 198 ? -5.938 -0.612 7.961 1 86.44 198 PRO A O 1
ATOM 1644 N N . GLU A 1 199 ? -7.953 -1.197 7.219 1 87.5 199 GLU A N 1
ATOM 1645 C CA . GLU A 1 199 ? -8.484 -1.367 8.57 1 87.5 199 GLU A CA 1
ATOM 1646 C C . GLU A 1 199 ? -8.289 -2.799 9.062 1 87.5 199 GLU A C 1
ATOM 1648 O O . GLU A 1 199 ? -8.641 -3.123 10.195 1 87.5 199 GLU A O 1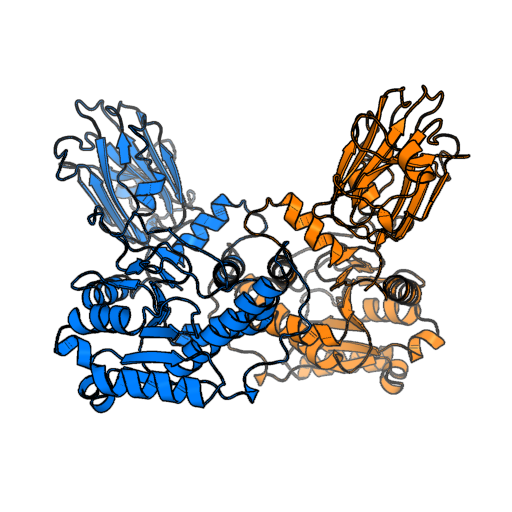
ATOM 1653 N N . LYS A 1 200 ? -7.832 -3.648 8.203 1 91 200 LYS A N 1
ATOM 1654 C CA . LYS A 1 200 ? -7.586 -5.043 8.562 1 91 200 LYS A CA 1
ATOM 1655 C C . LYS A 1 200 ? -6.094 -5.312 8.711 1 91 200 LYS A C 1
ATOM 1657 O O . LYS A 1 200 ? -5.266 -4.457 8.398 1 91 200 LYS A O 1
ATOM 1662 N N . ASP A 1 201 ? -5.711 -6.453 9.234 1 89.88 201 ASP A N 1
ATOM 1663 C CA . ASP A 1 201 ? -4.312 -6.754 9.523 1 89.88 201 ASP A CA 1
ATOM 1664 C C . ASP A 1 201 ? -3.598 -7.297 8.297 1 89.88 201 ASP A C 1
ATOM 1666 O O . ASP A 1 201 ? -4.215 -7.484 7.242 1 89.88 201 ASP A O 1
ATOM 1670 N N . ALA A 1 202 ? -2.316 -7.504 8.453 1 89.88 202 ALA A N 1
ATOM 1671 C CA . ALA A 1 202 ? -1.464 -7.941 7.352 1 89.88 202 ALA A CA 1
ATOM 1672 C C . ALA A 1 202 ? -1.854 -9.336 6.879 1 89.88 202 ALA A C 1
ATOM 1674 O O . ALA A 1 202 ? -1.772 -9.641 5.688 1 89.88 202 ALA A O 1
ATOM 1675 N N . LYS A 1 203 ? -2.234 -10.18 7.762 1 92.06 203 LYS A N 1
ATOM 1676 C CA . LYS A 1 203 ? -2.633 -11.539 7.395 1 92.06 203 LYS A CA 1
ATOM 1677 C C . LYS A 1 203 ? -3.855 -11.523 6.48 1 92.06 203 LYS A C 1
ATOM 1679 O O . LYS A 1 203 ? -3.92 -12.281 5.512 1 92.06 203 LYS A O 1
ATOM 1684 N N . HIS A 1 204 ? -4.82 -10.719 6.871 1 93.69 204 HIS A N 1
ATOM 1685 C CA . HIS A 1 204 ? -5.992 -10.539 6.023 1 93.69 204 HIS A CA 1
ATOM 1686 C C . HIS A 1 204 ? -5.598 -10.094 4.621 1 93.69 204 HIS A C 1
ATOM 1688 O O . HIS A 1 204 ? -6.09 -10.641 3.629 1 93.69 204 HIS A O 1
ATOM 1694 N N . CYS A 1 205 ? -4.73 -9.125 4.59 1 93.56 205 CYS A N 1
ATOM 1695 C CA . CYS A 1 205 ? -4.266 -8.609 3.307 1 93.56 205 CYS A CA 1
ATOM 1696 C C . CYS A 1 205 ? -3.59 -9.703 2.49 1 93.56 205 CYS A C 1
ATOM 1698 O O . CYS A 1 205 ? -3.83 -9.82 1.287 1 93.56 205 CYS A O 1
ATOM 1700 N N . ASP A 1 206 ? -2.814 -10.5 3.092 1 93.94 206 ASP A N 1
ATOM 1701 C CA . ASP A 1 206 ? -2.111 -11.578 2.408 1 93.94 206 ASP A CA 1
ATOM 1702 C C . ASP A 1 206 ? -3.096 -12.562 1.778 1 93.94 206 ASP A C 1
ATOM 1704 O O . ASP A 1 206 ? -2.9 -13.008 0.645 1 93.94 206 ASP A O 1
ATOM 1708 N N . ARG A 1 207 ? -4.086 -12.867 2.498 1 94.31 207 ARG A N 1
ATOM 1709 C CA . ARG A 1 207 ? -5.102 -13.773 1.974 1 94.31 207 ARG A CA 1
ATOM 1710 C C . ARG A 1 207 ? -5.805 -13.172 0.764 1 94.31 207 ARG A C 1
ATOM 1712 O O . ARG A 1 207 ? -6.09 -13.867 -0.211 1 94.31 207 ARG A O 1
ATOM 1719 N N . GLN A 1 208 ? -6.062 -11.875 0.861 1 94.56 208 GLN A N 1
ATOM 1720 C CA . GLN A 1 208 ? -6.719 -11.203 -0.257 1 94.56 208 GLN A CA 1
ATOM 1721 C C . GLN A 1 208 ? -5.816 -11.18 -1.488 1 94.56 208 GLN A C 1
ATOM 1723 O O . GLN A 1 208 ? -6.27 -11.461 -2.6 1 94.56 208 GLN A O 1
ATOM 1728 N N . LYS A 1 209 ? -4.59 -10.914 -1.272 1 95.06 209 LYS A N 1
ATOM 1729 C CA . LYS A 1 209 ? -3.633 -10.852 -2.373 1 95.06 209 LYS A CA 1
ATOM 1730 C C . LYS A 1 209 ? -3.465 -12.211 -3.035 1 95.06 209 LYS A C 1
ATOM 1732 O O . LYS A 1 209 ? -3.271 -12.297 -4.25 1 95.06 209 LYS A O 1
ATOM 1737 N N . ALA A 1 210 ? -3.58 -13.242 -2.268 1 93.56 210 ALA A N 1
ATOM 1738 C CA . ALA A 1 210 ? -3.367 -14.602 -2.76 1 93.56 210 ALA A CA 1
ATOM 1739 C C . ALA A 1 210 ? -4.43 -14.984 -3.787 1 93.56 210 ALA A C 1
ATOM 1741 O O . ALA A 1 210 ? -4.215 -15.891 -4.602 1 93.56 210 ALA A O 1
ATOM 1742 N N . ASN A 1 211 ? -5.492 -14.305 -3.838 1 92.25 211 ASN A N 1
ATOM 1743 C CA . ASN A 1 211 ? -6.551 -14.57 -4.809 1 92.25 211 ASN A CA 1
ATOM 1744 C C . ASN A 1 211 ? -6.254 -13.914 -6.152 1 92.25 211 ASN A C 1
ATOM 1746 O O . ASN A 1 211 ? -6.84 -14.289 -7.172 1 92.25 211 ASN A O 1
ATOM 1750 N N . LEU A 1 212 ? -5.426 -12.922 -6.09 1 95.19 212 LEU A N 1
ATOM 1751 C CA . LEU A 1 212 ? -5.082 -12.227 -7.324 1 95.19 212 LEU A CA 1
ATOM 1752 C C . LEU A 1 212 ? -3.746 -12.711 -7.871 1 95.19 212 LEU A C 1
ATOM 1754 O O . LEU A 1 212 ? -3.479 -12.594 -9.07 1 95.19 212 LEU A O 1
ATOM 1758 N N . ARG A 1 213 ? -2.932 -13.109 -6.996 1 96.31 213 ARG A N 1
ATOM 1759 C CA . ARG A 1 213 ? -1.604 -13.625 -7.316 1 96.31 213 ARG A CA 1
ATOM 1760 C C . ARG A 1 213 ? -1.505 -15.117 -7 1 96.31 213 ARG A C 1
ATOM 1762 O O . ARG A 1 213 ? -1.274 -15.5 -5.852 1 96.31 213 ARG A O 1
ATOM 1769 N N . ILE A 1 214 ? -1.592 -15.93 -8.016 1 95.62 214 ILE A N 1
ATOM 1770 C CA . ILE A 1 214 ? -1.683 -17.375 -7.836 1 95.62 214 ILE A CA 1
ATOM 1771 C C . ILE A 1 214 ? -0.349 -18.031 -8.195 1 95.62 214 ILE A C 1
ATOM 1773 O O . ILE A 1 214 ? 0.184 -17.797 -9.281 1 95.62 214 ILE A O 1
ATOM 1777 N N . ARG A 1 215 ? 0.115 -18.797 -7.316 1 94.88 215 ARG A N 1
ATOM 1778 C CA . ARG A 1 215 ? 1.419 -19.422 -7.473 1 94.88 215 ARG A CA 1
ATOM 1779 C C . ARG A 1 215 ? 1.271 -20.875 -7.938 1 94.88 215 ARG A C 1
ATOM 1781 O O . ARG A 1 215 ? 0.601 -21.672 -7.285 1 94.88 215 ARG A O 1
ATOM 1788 N N . PHE A 1 216 ? 1.86 -21.125 -9.07 1 95.12 216 PHE A N 1
ATOM 1789 C CA . PHE A 1 216 ? 1.967 -22.5 -9.539 1 95.12 216 PHE A CA 1
ATOM 1790 C C . PHE A 1 216 ? 3.188 -23.188 -8.938 1 95.12 216 PHE A C 1
ATOM 1792 O O . PHE A 1 216 ? 4.262 -22.594 -8.844 1 95.12 216 PHE A O 1
ATOM 1799 N N . ARG A 1 217 ? 2.965 -24.406 -8.523 1 91.25 217 ARG A N 1
ATOM 1800 C CA . ARG A 1 217 ? 4.055 -25.234 -8.031 1 91.25 217 ARG A CA 1
ATOM 1801 C C . ARG A 1 217 ? 4.094 -26.578 -8.766 1 91.25 217 ARG A C 1
ATOM 1803 O O . ARG A 1 217 ? 3.049 -27.141 -9.086 1 91.25 217 ARG A O 1
ATOM 1810 N N . PRO A 1 218 ? 5.266 -26.984 -9.031 1 93.69 218 PRO A N 1
ATOM 1811 C CA . PRO A 1 218 ? 6.598 -26.438 -8.758 1 93.69 218 PRO A CA 1
ATOM 1812 C C . PRO A 1 218 ? 6.977 -25.312 -9.703 1 93.69 218 PRO A C 1
ATOM 1814 O O . PRO A 1 218 ? 6.258 -25.047 -10.672 1 93.69 218 PRO A O 1
ATOM 1817 N N . SER A 1 219 ? 8.164 -24.688 -9.398 1 96.25 219 SER A N 1
ATOM 1818 C CA . SER A 1 219 ? 8.664 -23.641 -10.273 1 96.25 219 SER A CA 1
ATOM 1819 C C . SER A 1 219 ? 9.078 -24.188 -11.625 1 96.25 219 SER A C 1
ATOM 1821 O O . SER A 1 219 ? 9.656 -25.281 -11.703 1 96.25 219 SER A O 1
ATOM 1823 N N . LEU A 1 220 ? 8.766 -23.422 -12.609 1 97.81 220 LEU A N 1
ATOM 1824 C CA . LEU A 1 220 ? 9.055 -23.891 -13.961 1 97.81 220 LEU A CA 1
ATOM 1825 C C . LEU A 1 220 ? 10.328 -23.25 -14.5 1 97.81 220 LEU A C 1
ATOM 1827 O O . LEU A 1 220 ? 10.852 -23.656 -15.531 1 97.81 220 LEU A O 1
ATOM 1831 N N . PHE A 1 221 ? 10.828 -22.25 -13.812 1 98 221 PHE A N 1
ATOM 1832 C CA . PHE A 1 221 ? 12.023 -21.516 -14.211 1 98 221 PHE A CA 1
ATOM 1833 C C . PHE A 1 221 ? 13.055 -21.5 -13.086 1 98 221 PHE A C 1
ATOM 1835 O O . PHE A 1 221 ? 12.703 -21.375 -11.914 1 98 221 PHE A O 1
ATOM 1842 N N . GLN A 1 222 ? 14.344 -21.656 -13.445 1 96.44 222 GLN A N 1
ATOM 1843 C CA . GLN A 1 222 ? 15.43 -21.641 -12.469 1 96.44 222 GLN A CA 1
ATOM 1844 C C . GLN A 1 222 ? 16.469 -20.594 -12.828 1 96.44 222 GLN A C 1
ATOM 1846 O O . GLN A 1 222 ? 16.891 -20.484 -13.984 1 96.44 222 GLN A O 1
ATOM 1851 N N . HIS A 1 223 ? 16.75 -19.797 -11.883 1 95.69 223 HIS A N 1
ATOM 1852 C CA . HIS A 1 223 ? 17.797 -18.797 -12.055 1 95.69 223 HIS A CA 1
ATOM 1853 C C . HIS A 1 223 ? 19.172 -19.453 -12.125 1 95.69 223 HIS A C 1
ATOM 1855 O O . HIS A 1 223 ? 19.5 -20.297 -11.289 1 95.69 223 HIS A O 1
ATOM 1861 N N . VAL A 1 224 ? 19.984 -19.125 -13.062 1 94.06 224 VAL A N 1
ATOM 1862 C CA . VAL A 1 224 ? 21.281 -19.766 -13.234 1 94.06 224 VAL A CA 1
ATOM 1863 C C . VAL A 1 224 ? 22.391 -18.719 -13.25 1 94.06 224 VAL A C 1
ATOM 1865 O O . VAL A 1 224 ? 23.578 -19.062 -13.312 1 94.06 224 VAL A O 1
ATOM 1868 N N . GLY A 1 225 ? 22.047 -17.469 -13.211 1 90.56 225 GLY A N 1
ATOM 1869 C CA . GLY A 1 225 ? 23.047 -16.406 -13.25 1 90.56 225 GLY A CA 1
ATOM 1870 C C . GLY A 1 225 ? 23.812 -16.266 -11.953 1 90.56 225 GLY A C 1
ATOM 1871 O O . GLY A 1 225 ? 23.219 -15.945 -10.914 1 90.56 225 GLY A O 1
ATOM 1872 N N . LEU A 1 226 ? 25.062 -16.484 -12.008 1 89.38 226 LEU A N 1
ATOM 1873 C CA . LEU A 1 226 ? 25.906 -16.297 -10.836 1 89.38 226 LEU A CA 1
ATOM 1874 C C . LEU A 1 226 ? 26.266 -14.828 -10.641 1 89.38 226 LEU A C 1
ATOM 1876 O O . LEU A 1 226 ? 26.234 -14.32 -9.516 1 89.38 226 LEU A O 1
ATOM 1880 N N . HIS A 1 227 ? 26.578 -14.164 -11.773 1 88.56 227 HIS A N 1
ATOM 1881 C CA . HIS A 1 227 ? 26.922 -12.742 -11.719 1 88.56 227 HIS A CA 1
ATOM 1882 C C . HIS A 1 227 ? 25.75 -11.867 -12.117 1 88.56 227 HIS A C 1
ATOM 1884 O O . HIS A 1 227 ? 25.25 -11.969 -13.242 1 88.56 227 HIS A O 1
ATOM 1890 N N . SER A 1 228 ? 25.391 -10.977 -11.203 1 85.94 228 SER A N 1
ATOM 1891 C CA . SER A 1 228 ? 24.297 -10.055 -11.461 1 85.94 228 SER A CA 1
ATOM 1892 C C . SER A 1 228 ? 24.688 -8.992 -12.484 1 85.94 228 SER A C 1
ATOM 1894 O O . SER A 1 228 ? 25.875 -8.781 -12.734 1 85.94 228 SER A O 1
ATOM 1896 N N . SER A 1 229 ? 23.703 -8.445 -13.086 1 86.62 229 SER A N 1
ATOM 1897 C CA . SER A 1 229 ? 23.953 -7.312 -13.969 1 86.62 229 SER A CA 1
ATOM 1898 C C . SER A 1 229 ? 24.359 -6.074 -13.18 1 86.62 229 SER A C 1
ATOM 1900 O O . SER A 1 229 ? 24.891 -5.113 -13.742 1 86.62 229 SER A O 1
ATOM 1902 N N . LEU A 1 230 ? 23.953 -6.051 -11.938 1 86 230 LEU A N 1
ATOM 1903 C CA . LEU A 1 230 ? 24.484 -5.023 -11.047 1 86 230 LEU A CA 1
ATOM 1904 C C . LEU A 1 230 ? 25.953 -5.277 -10.734 1 86 230 LEU A C 1
ATOM 1906 O O . LEU A 1 230 ? 26.312 -6.348 -10.234 1 86 230 LEU A O 1
ATOM 1910 N N . SER A 1 231 ? 26.719 -4.301 -10.984 1 85.44 231 SER A N 1
ATOM 1911 C CA . SER A 1 231 ? 28.172 -4.449 -10.914 1 85.44 231 SER A CA 1
ATOM 1912 C C . SER A 1 231 ? 28.609 -4.926 -9.531 1 85.44 231 SER A C 1
ATOM 1914 O O . SER A 1 231 ? 28.203 -4.367 -8.516 1 85.44 231 SER A O 1
ATOM 1916 N N . GLY A 1 232 ? 29.359 -6.012 -9.555 1 83.88 232 GLY A N 1
ATOM 1917 C CA . GLY A 1 232 ? 29.984 -6.5 -8.344 1 83.88 232 GLY A CA 1
ATOM 1918 C C . GLY A 1 232 ? 29.078 -7.418 -7.531 1 83.88 232 GLY A C 1
ATOM 1919 O O . GLY A 1 232 ? 29.516 -7.992 -6.527 1 83.88 232 GLY A O 1
ATOM 1920 N N . LYS A 1 233 ? 27.875 -7.605 -7.945 1 86.5 233 LYS A N 1
ATOM 1921 C CA . LYS A 1 233 ? 26.938 -8.398 -7.168 1 86.5 233 LYS A CA 1
ATOM 1922 C C . LYS A 1 233 ? 26.938 -9.859 -7.625 1 86.5 233 LYS A C 1
ATOM 1924 O O . LYS A 1 233 ? 26.781 -10.141 -8.812 1 86.5 233 LYS A O 1
ATOM 1929 N N . ILE A 1 234 ? 27.156 -10.758 -6.723 1 88.38 234 ILE A N 1
ATOM 1930 C CA . ILE A 1 234 ? 27.047 -12.203 -6.949 1 88.38 234 ILE A CA 1
ATOM 1931 C C . ILE A 1 234 ? 25.75 -12.727 -6.359 1 88.38 234 ILE A C 1
ATOM 1933 O O . ILE A 1 234 ? 25.391 -12.391 -5.23 1 88.38 234 ILE A O 1
ATOM 1937 N N . GLN A 1 235 ? 25.031 -13.391 -7.16 1 85.44 235 GLN A N 1
ATOM 1938 C CA . GLN A 1 235 ? 23.75 -13.945 -6.715 1 85.44 235 GLN A CA 1
ATOM 1939 C C . GLN A 1 235 ? 23.734 -15.461 -6.859 1 85.44 235 GLN A C 1
ATOM 1941 O O . GLN A 1 235 ? 23.609 -15.984 -7.969 1 85.44 235 GLN A O 1
ATOM 1946 N N . LYS A 1 236 ? 23.656 -16.125 -5.758 1 86.94 236 LYS A N 1
ATOM 1947 C CA . LYS A 1 236 ? 23.688 -17.594 -5.746 1 86.94 236 LYS A CA 1
ATOM 1948 C C . LYS A 1 236 ? 22.297 -18.172 -5.477 1 86.94 236 LYS A C 1
ATOM 1950 O O . LYS A 1 236 ? 22.125 -19.391 -5.445 1 86.94 236 LYS A O 1
ATOM 1955 N N . LEU A 1 237 ? 21.391 -17.312 -5.461 1 87.81 237 LEU A N 1
ATOM 1956 C CA . LEU A 1 237 ? 20.062 -17.75 -5.074 1 87.81 237 LEU A CA 1
ATOM 1957 C C . LEU A 1 237 ? 19.422 -18.594 -6.164 1 87.81 237 LEU A C 1
ATOM 1959 O O . LEU A 1 237 ? 19.562 -18.297 -7.352 1 87.81 237 LEU A O 1
ATOM 1963 N N . THR A 1 238 ? 18.844 -19.75 -5.824 1 91.5 238 THR A N 1
ATOM 1964 C CA . THR A 1 238 ? 18.078 -20.609 -6.719 1 91.5 238 THR A CA 1
ATOM 1965 C C . THR A 1 238 ? 16.688 -20.875 -6.16 1 91.5 238 THR A C 1
ATOM 1967 O O . THR A 1 238 ? 16.453 -20.75 -4.957 1 91.5 238 THR A O 1
ATOM 1970 N N . ASP A 1 239 ? 15.844 -21.141 -7.012 1 94.25 239 ASP A N 1
ATOM 1971 C CA . ASP A 1 239 ? 14.477 -21.469 -6.625 1 94.25 239 ASP A CA 1
ATOM 1972 C C . ASP A 1 239 ? 14.383 -22.906 -6.117 1 94.25 239 ASP A C 1
ATOM 1974 O O . ASP A 1 239 ? 14.492 -23.859 -6.898 1 94.25 239 ASP A O 1
ATOM 1978 N N . LYS A 1 240 ? 14.102 -23.094 -4.945 1 90.12 240 LYS A N 1
ATOM 1979 C CA . LYS A 1 240 ? 14.078 -24.422 -4.32 1 90.12 240 LYS A CA 1
ATOM 1980 C C . LYS A 1 240 ? 12.906 -25.25 -4.82 1 90.12 240 LYS A C 1
ATOM 1982 O O . LYS A 1 240 ? 12.93 -26.484 -4.746 1 90.12 240 LYS A O 1
ATOM 1987 N N . ASP A 1 241 ? 11.891 -24.625 -5.352 1 91.69 241 ASP A N 1
ATOM 1988 C CA . ASP A 1 241 ? 10.695 -25.328 -5.801 1 91.69 241 ASP A CA 1
ATOM 1989 C C . ASP A 1 241 ? 10.875 -25.875 -7.215 1 91.69 241 ASP A C 1
ATOM 1991 O O . ASP A 1 241 ? 10.039 -26.641 -7.703 1 91.69 241 ASP A O 1
ATOM 1995 N N . TYR A 1 242 ? 11.969 -25.531 -7.84 1 93.56 242 TYR A N 1
ATOM 1996 C CA . TYR A 1 242 ? 12.195 -25.891 -9.234 1 93.56 242 TYR A CA 1
ATOM 1997 C C . TYR A 1 242 ? 12.328 -27.406 -9.383 1 93.56 242 TYR A C 1
ATOM 1999 O O . TYR A 1 242 ? 11.852 -27.984 -10.367 1 93.56 242 TYR A O 1
ATOM 2007 N N . MET A 1 243 ? 12.914 -28.031 -8.445 1 87.81 243 MET A N 1
ATOM 2008 C CA . MET A 1 243 ? 13.18 -29.453 -8.555 1 87.81 243 MET A CA 1
ATOM 2009 C C . MET A 1 243 ? 12.102 -30.281 -7.859 1 87.81 243 MET A C 1
ATOM 2011 O O . MET A 1 243 ? 12.156 -31.5 -7.852 1 87.81 243 MET A O 1
ATOM 2015 N N . LYS A 1 244 ? 11.141 -29.656 -7.324 1 85.94 244 LYS A N 1
ATOM 2016 C CA . LYS A 1 244 ? 10.094 -30.359 -6.586 1 85.94 244 LYS A CA 1
ATOM 2017 C C . LYS A 1 244 ? 9.023 -30.891 -7.531 1 85.94 244 LYS A C 1
ATOM 2019 O O . LYS A 1 244 ? 8.82 -30.344 -8.617 1 85.94 244 LYS A O 1
ATOM 2024 N N . PRO A 1 245 ? 8.477 -32 -7.125 1 83.06 245 PRO A N 1
ATOM 2025 C CA . PRO A 1 245 ? 7.34 -32.5 -7.91 1 83.06 245 PRO A CA 1
ATOM 2026 C C . PRO A 1 245 ? 6.035 -31.781 -7.566 1 83.06 245 PRO A C 1
ATOM 2028 O O . PRO A 1 245 ? 5.945 -31.109 -6.535 1 83.06 245 PRO A O 1
ATOM 2031 N N . LEU A 1 246 ? 5.137 -31.891 -8.5 1 79.12 246 LEU A N 1
ATOM 2032 C CA . LEU A 1 246 ? 3.799 -31.406 -8.188 1 79.12 246 LEU A CA 1
ATOM 2033 C C . LEU A 1 246 ? 3.146 -32.25 -7.109 1 79.12 246 LEU A C 1
ATOM 2035 O O . LEU A 1 246 ? 3 -33.469 -7.273 1 79.12 246 LEU A O 1
ATOM 2039 N N . LEU A 1 247 ? 2.807 -31.578 -6.074 1 74.44 247 LEU A N 1
ATOM 2040 C CA . LEU A 1 247 ? 2.279 -32.312 -4.938 1 74.44 247 LEU A CA 1
ATOM 2041 C C . LEU A 1 247 ? 0.758 -32.25 -4.895 1 74.44 247 LEU A C 1
ATOM 2043 O O . LEU A 1 247 ? 0.096 -33.188 -4.477 1 74.44 247 LEU A O 1
ATOM 2047 N N . LEU A 1 248 ? 0.2 -31.188 -5.289 1 82.25 248 LEU A N 1
ATOM 2048 C CA . LEU A 1 248 ? -1.222 -30.922 -5.086 1 82.25 248 LEU A CA 1
ATOM 2049 C C . LEU A 1 248 ? -1.843 -30.281 -6.324 1 82.25 248 LEU A C 1
ATOM 2051 O O . LEU A 1 248 ? -1.168 -29.562 -7.055 1 82.25 248 LEU A O 1
ATOM 2055 N N . LYS A 1 249 ? -3.061 -30.719 -6.512 1 85.94 249 LYS A N 1
ATOM 2056 C CA . LYS A 1 249 ? -3.854 -29.922 -7.449 1 85.94 249 LYS A CA 1
ATOM 2057 C C . LYS A 1 249 ? -4.145 -28.531 -6.898 1 85.94 249 LYS A C 1
ATOM 2059 O O . LYS A 1 249 ? -4.539 -28.391 -5.738 1 85.94 249 LYS A O 1
ATOM 2064 N N . ILE A 1 250 ? -3.92 -27.531 -7.711 1 87 250 ILE A N 1
ATOM 2065 C CA . ILE A 1 250 ? -4.035 -26.156 -7.238 1 87 250 ILE A CA 1
ATOM 2066 C C . ILE A 1 250 ? -5.438 -25.625 -7.531 1 87 250 ILE A C 1
ATOM 2068 O O . ILE A 1 250 ? -5.961 -25.812 -8.633 1 87 250 ILE A O 1
ATOM 2072 N N . HIS A 1 251 ? -6.082 -25.078 -6.496 1 90.75 251 HIS A N 1
ATOM 2073 C CA . HIS A 1 251 ? -7.375 -24.422 -6.613 1 90.75 251 HIS A CA 1
ATOM 2074 C C . HIS A 1 251 ? -7.324 -23 -6.047 1 90.75 251 HIS A C 1
ATOM 2076 O O . HIS A 1 251 ? -6.48 -22.703 -5.199 1 90.75 251 HIS A O 1
ATOM 2082 N N . VAL A 1 252 ? -8.133 -22.141 -6.594 1 91.88 252 VAL A N 1
ATOM 2083 C CA . VAL A 1 252 ? -8.32 -20.812 -6 1 91.88 252 VAL A CA 1
ATOM 2084 C C . VAL A 1 252 ? -9.508 -20.844 -5.039 1 91.88 252 VAL A C 1
ATOM 2086 O O . VAL A 1 252 ? -10.656 -20.781 -5.469 1 91.88 252 VAL A O 1
ATOM 2089 N N . ASN A 1 253 ? -9.164 -20.953 -3.795 1 95.31 253 ASN A N 1
ATOM 2090 C CA . ASN A 1 253 ? -10.195 -20.984 -2.766 1 95.31 253 ASN A CA 1
ATOM 2091 C C . ASN A 1 253 ? -10.484 -19.594 -2.225 1 95.31 253 ASN A C 1
ATOM 2093 O O . ASN A 1 253 ? -9.625 -18.719 -2.264 1 95.31 253 ASN A O 1
ATOM 2097 N N . PRO A 1 254 ? -11.773 -19.359 -1.773 1 94.62 254 PRO A N 1
ATOM 2098 C CA . PRO A 1 254 ? -12.078 -18.047 -1.176 1 94.62 254 PRO A CA 1
ATOM 2099 C C . PRO A 1 254 ? -11.188 -17.734 0.029 1 94.62 254 PRO A C 1
ATOM 2101 O O . PRO A 1 254 ? -10.859 -18.641 0.805 1 94.62 254 PRO A O 1
ATOM 2104 N N . PRO A 1 255 ? -10.828 -16.469 0.138 1 94.75 255 PRO A N 1
ATOM 2105 C CA . PRO A 1 255 ? -10.016 -16.094 1.304 1 94.75 255 PRO A CA 1
ATOM 2106 C C . PRO A 1 255 ? -10.672 -16.5 2.625 1 94.75 255 PRO A C 1
ATOM 2108 O O . PRO A 1 255 ? -11.836 -16.188 2.857 1 94.75 255 PRO A O 1
ATOM 2111 N N . ALA A 1 256 ? -9.867 -17.156 3.514 1 97.44 256 ALA A N 1
ATOM 2112 C CA . ALA A 1 256 ? -10.414 -17.672 4.762 1 97.44 256 ALA A CA 1
ATOM 2113 C C . ALA A 1 256 ? -9.336 -17.75 5.84 1 97.44 256 ALA A C 1
ATOM 2115 O O . ALA A 1 256 ? -8.156 -17.969 5.535 1 97.44 256 ALA A O 1
ATOM 2116 N N . GLU A 1 257 ? -9.734 -17.5 7.031 1 97.12 257 GLU A N 1
ATOM 2117 C CA . GLU A 1 257 ? -8.93 -17.891 8.18 1 97.12 257 GLU A CA 1
ATOM 2118 C C . GLU A 1 257 ? -9.102 -19.375 8.5 1 97.12 257 GLU A C 1
ATOM 2120 O O . GLU A 1 257 ? -10.188 -19.812 8.875 1 97.12 257 GLU A O 1
ATOM 2125 N N . VAL A 1 258 ? -8.062 -20.109 8.375 1 98.19 258 VAL A N 1
ATOM 2126 C CA . VAL A 1 258 ? -8.172 -21.547 8.578 1 98.19 258 VAL A CA 1
ATOM 2127 C C . VAL A 1 258 ? -7.586 -21.922 9.938 1 98.19 258 VAL A C 1
ATOM 2129 O O . VAL A 1 258 ? -6.598 -21.328 10.383 1 98.19 258 VAL A O 1
ATOM 2132 N N . SER A 1 259 ? -8.242 -22.797 10.594 1 98.25 259 SER A N 1
ATOM 2133 C CA . SER A 1 259 ? -7.781 -23.281 11.898 1 98.25 259 SER A CA 1
ATOM 2134 C C . SER A 1 259 ? -8.203 -24.719 12.141 1 98.25 259 SER A C 1
ATOM 2136 O O . SER A 1 259 ? -9.055 -25.25 11.43 1 98.25 259 SER A O 1
ATOM 2138 N N . THR A 1 260 ? -7.527 -25.406 13.086 1 98.56 260 THR A N 1
ATOM 2139 C CA . THR A 1 260 ? -7.84 -26.797 13.398 1 98.56 260 THR A CA 1
ATOM 2140 C C . THR A 1 260 ? -7.492 -27.125 14.852 1 98.56 260 THR A C 1
ATOM 2142 O O . THR A 1 260 ? -6.621 -26.484 15.438 1 98.56 260 THR A O 1
ATOM 2145 N N . SER A 1 261 ? -8.25 -28.016 15.391 1 98.44 261 SER A N 1
ATOM 2146 C CA . SER A 1 261 ? -7.926 -28.516 16.719 1 98.44 261 SER A CA 1
ATOM 2147 C C . SER A 1 261 ? -6.969 -29.703 16.641 1 98.44 261 SER A C 1
ATOM 2149 O O . SER A 1 261 ? -6.469 -30.172 17.672 1 98.44 261 SER A O 1
ATOM 2151 N N . LEU A 1 262 ? -6.727 -30.234 15.469 1 98.38 262 LEU A N 1
ATOM 2152 C CA . LEU A 1 262 ? -5.875 -31.406 15.289 1 98.38 262 LEU A CA 1
ATOM 2153 C C . LEU A 1 262 ? -4.414 -31.062 15.539 1 98.38 262 LEU A C 1
ATOM 2155 O O . LEU A 1 262 ? -3.992 -29.922 15.305 1 98.38 262 LEU A O 1
ATOM 2159 N N . LYS A 1 263 ? -3.713 -31.969 15.984 1 97.88 263 LYS A N 1
ATOM 2160 C CA . LYS A 1 263 ? -2.279 -31.781 16.172 1 97.88 263 LYS A CA 1
ATOM 2161 C C . LYS A 1 263 ? -1.521 -31.938 14.859 1 97.88 263 LYS A C 1
ATOM 2163 O O . LYS A 1 263 ? -1.463 -33.031 14.289 1 97.88 263 LYS A O 1
ATOM 2168 N N . VAL A 1 264 ? -0.921 -30.906 14.461 1 97.94 264 VAL A N 1
ATOM 2169 C CA . VAL A 1 264 ? -0.26 -30.844 13.156 1 97.94 264 VAL A CA 1
ATOM 2170 C C . VAL A 1 264 ? 1.092 -31.562 13.234 1 97.94 264 VAL A C 1
ATOM 2172 O O . VAL A 1 264 ? 1.824 -31.406 14.211 1 97.94 264 VAL A O 1
ATOM 2175 N N . TYR A 1 265 ? 1.339 -32.281 12.195 1 97.31 265 TYR A N 1
ATOM 2176 C CA . TYR A 1 265 ? 2.572 -33.062 12.164 1 97.31 265 TYR A CA 1
ATOM 2177 C C . TYR A 1 265 ? 3.598 -32.406 11.242 1 97.31 265 TYR A C 1
ATOM 2179 O O . TYR A 1 265 ? 3.295 -32.094 10.086 1 97.31 265 TYR A O 1
ATOM 2187 N N . GLN A 1 266 ? 4.812 -32.125 11.625 1 94.88 266 GLN A N 1
ATOM 2188 C CA . GLN A 1 266 ? 6.035 -31.766 10.922 1 94.88 266 GLN A CA 1
ATOM 2189 C C . GLN A 1 266 ? 5.816 -30.516 10.062 1 94.88 266 GLN A C 1
ATOM 2191 O O . GLN A 1 266 ? 6.273 -30.453 8.914 1 94.88 266 GLN A O 1
ATOM 2196 N N . GLY A 1 267 ? 5.039 -29.609 10.398 1 95.25 267 GLY A N 1
ATOM 2197 C CA . GLY A 1 267 ? 4.895 -28.344 9.719 1 95.25 267 GLY A CA 1
ATOM 2198 C C . GLY A 1 267 ? 3.961 -28.406 8.523 1 95.25 267 GLY A C 1
ATOM 2199 O O . GLY A 1 267 ? 3.859 -27.453 7.75 1 95.25 267 GLY A O 1
ATOM 2200 N N . HIS A 1 268 ? 3.322 -29.562 8.281 1 96.81 268 HIS A N 1
ATOM 2201 C CA . HIS A 1 268 ? 2.297 -29.672 7.25 1 96.81 268 HIS A CA 1
ATOM 2202 C C . HIS A 1 268 ? 1.004 -28.984 7.68 1 96.81 268 HIS A C 1
ATOM 2204 O O . HIS A 1 268 ? 0.021 -29.656 8 1 96.81 268 HIS A O 1
ATOM 2210 N N . THR A 1 269 ? 0.992 -27.703 7.547 1 97.56 269 THR A N 1
ATOM 2211 C CA . THR A 1 269 ? -0.069 -26.906 8.141 1 97.56 269 THR A CA 1
ATOM 2212 C C . THR A 1 269 ? -1.27 -26.812 7.199 1 97.56 269 THR A C 1
ATOM 2214 O O . THR A 1 269 ? -1.128 -26.969 5.988 1 97.56 269 THR A O 1
ATOM 2217 N N . LEU A 1 270 ? -2.365 -26.562 7.82 1 97.56 270 LEU A N 1
ATOM 2218 C CA . LEU A 1 270 ? -3.607 -26.375 7.074 1 97.56 270 LEU A CA 1
ATOM 2219 C C . LEU A 1 270 ? -3.518 -25.172 6.145 1 97.56 270 LEU A C 1
ATOM 2221 O O . LEU A 1 270 ? -4.043 -25.203 5.031 1 97.56 270 LEU A O 1
ATOM 2225 N N . GLU A 1 271 ? -2.859 -24.125 6.539 1 95.62 271 GLU A N 1
ATOM 2226 C CA . GLU A 1 271 ? -2.697 -22.906 5.734 1 95.62 271 GLU A CA 1
ATOM 2227 C C . GLU A 1 271 ? -1.975 -23.219 4.422 1 95.62 271 GLU A C 1
ATOM 2229 O O . GLU A 1 271 ? -2.379 -22.734 3.361 1 95.62 271 GLU A O 1
ATOM 2234 N N . LYS A 1 272 ? -0.991 -24 4.496 1 94.06 272 LYS A N 1
ATOM 2235 C CA . LYS A 1 272 ? -0.218 -24.344 3.305 1 94.06 272 LYS A CA 1
ATOM 2236 C C . LYS A 1 272 ? -1.059 -25.156 2.316 1 94.06 272 LYS A C 1
ATOM 2238 O O . LYS A 1 272 ? -0.945 -24.969 1.103 1 94.06 272 LYS A O 1
ATOM 2243 N N . THR A 1 273 ? -1.857 -26 2.838 1 96 273 THR A N 1
ATOM 2244 C CA . THR A 1 273 ? -2.709 -26.812 1.975 1 96 273 THR A CA 1
ATOM 2245 C C . THR A 1 273 ? -3.799 -25.953 1.333 1 96 273 THR A C 1
ATOM 2247 O O . THR A 1 273 ? -4.098 -26.109 0.147 1 96 273 THR A O 1
ATOM 2250 N N . TYR A 1 274 ? -4.34 -25.078 2.133 1 95.94 274 TYR A N 1
ATOM 2251 C CA . TYR A 1 274 ? -5.402 -24.219 1.63 1 95.94 274 TYR A CA 1
ATOM 2252 C C . TYR A 1 274 ? -4.898 -23.344 0.488 1 95.94 274 TYR A C 1
ATOM 2254 O O . TYR A 1 274 ? -5.645 -23.031 -0.442 1 95.94 274 TYR A O 1
ATOM 2262 N N . MET A 1 275 ? -3.586 -23.031 0.509 1 90.56 275 MET A N 1
ATOM 2263 C CA . MET A 1 275 ? -2.971 -22.188 -0.514 1 90.56 275 MET A CA 1
ATOM 2264 C C . MET A 1 275 ? -2.369 -23.047 -1.628 1 90.56 275 MET A C 1
ATOM 2266 O O . MET A 1 275 ? -1.791 -22.516 -2.578 1 90.56 275 MET A O 1
ATOM 2270 N N . GLY A 1 276 ? -2.439 -24.359 -1.495 1 89.06 276 GLY A N 1
ATOM 2271 C CA . GLY A 1 276 ? -1.921 -25.266 -2.51 1 89.06 276 GLY A CA 1
ATOM 2272 C C . GLY A 1 276 ? -0.417 -25.453 -2.434 1 89.06 276 GLY A C 1
ATOM 2273 O O . GLY A 1 276 ? 0.225 -25.781 -3.43 1 89.06 276 GLY A O 1
ATOM 2274 N N . GLU A 1 277 ? 0.157 -25.203 -1.263 1 89.44 277 GLU A N 1
ATOM 2275 C CA . GLU A 1 277 ? 1.607 -25.266 -1.107 1 89.44 277 GLU A CA 1
ATOM 2276 C C . GLU A 1 277 ? 2.055 -26.641 -0.62 1 89.44 277 GLU A C 1
ATOM 2278 O O . GLU A 1 277 ? 3.141 -27.109 -0.973 1 89.44 277 GLU A O 1
ATOM 2283 N N . ASP A 1 278 ? 1.296 -27.188 0.2 1 92.62 278 ASP A N 1
ATOM 2284 C CA . ASP A 1 278 ? 1.596 -28.438 0.876 1 92.62 278 ASP A CA 1
ATOM 2285 C C . ASP A 1 278 ? 0.318 -29.125 1.353 1 92.62 278 ASP A C 1
ATOM 2287 O O . ASP A 1 278 ? -0.772 -28.562 1.249 1 92.62 278 ASP A O 1
ATOM 2291 N N . PHE A 1 279 ? 0.456 -30.422 1.693 1 95.88 279 PHE A N 1
ATOM 2292 C CA . PHE A 1 279 ? -0.69 -31.109 2.27 1 95.88 279 PHE A CA 1
ATOM 2293 C C . PHE A 1 279 ? -0.73 -30.922 3.783 1 95.88 279 PHE A C 1
ATOM 2295 O O . PHE A 1 279 ? 0.286 -30.594 4.398 1 95.88 279 PHE A O 1
ATOM 2302 N N . PHE A 1 280 ? -1.923 -31.078 4.328 1 98 280 PHE A N 1
ATOM 2303 C CA . PHE A 1 280 ? -2.119 -31.047 5.773 1 98 280 PHE A CA 1
ATOM 2304 C C . PHE A 1 280 ? -1.958 -32.438 6.371 1 98 280 PHE A C 1
ATOM 2306 O O . PHE A 1 280 ? -2.471 -33.406 5.824 1 98 280 PHE A O 1
ATOM 2313 N N . TRP A 1 281 ? -1.156 -32.531 7.422 1 98.31 281 TRP A N 1
ATOM 2314 C CA . TRP A 1 281 ? -0.922 -33.812 8.07 1 98.31 281 TRP A CA 1
ATOM 2315 C C . TRP A 1 281 ? -1.106 -33.719 9.578 1 98.31 281 TRP A C 1
ATOM 2317 O O . TRP A 1 281 ? -0.505 -32.844 10.227 1 98.31 281 TRP A O 1
ATOM 2327 N N . ALA A 1 282 ? -1.966 -34.562 10.125 1 98.38 282 ALA A N 1
ATOM 2328 C CA . ALA A 1 282 ? -2.275 -34.5 11.547 1 98.38 282 ALA A CA 1
ATOM 2329 C C . ALA A 1 282 ? -2.266 -35.906 12.18 1 98.38 282 ALA A C 1
ATOM 2331 O O . ALA A 1 282 ? -2.498 -36.906 11.492 1 98.38 282 ALA A O 1
ATOM 2332 N N . ILE A 1 283 ? -2.1 -35.781 13.508 1 97.44 283 ILE A N 1
ATOM 2333 C CA . ILE A 1 283 ? -2.111 -37 14.305 1 97.44 283 ILE A CA 1
ATOM 2334 C C . ILE A 1 283 ? -3.551 -37.438 14.531 1 97.44 283 ILE A C 1
ATOM 2336 O O . ILE A 1 283 ? -4.461 -36.625 14.641 1 97.44 283 ILE A O 1
ATOM 2340 N N . THR A 1 284 ? -3.777 -38.688 14.672 1 96.94 284 THR A N 1
ATOM 2341 C CA . THR A 1 284 ? -5.031 -39.406 14.797 1 96.94 284 THR A CA 1
ATOM 2342 C C . THR A 1 284 ? -6.137 -38.5 15.336 1 96.94 284 THR A C 1
ATOM 2344 O O . THR A 1 284 ? -6.141 -38.156 16.516 1 96.94 284 THR A O 1
ATOM 2347 N N . PRO A 1 285 ? -7.133 -38.219 14.492 1 98.12 285 PRO A N 1
ATOM 2348 C CA . PRO A 1 285 ? -8.25 -37.375 14.922 1 98.12 285 PRO A CA 1
ATOM 2349 C C . PRO A 1 285 ? -9.109 -38.062 16 1 98.12 285 PRO A C 1
ATOM 2351 O O . PRO A 1 285 ? -9.312 -39.281 15.961 1 98.12 285 PRO A O 1
ATOM 2354 N N . THR A 1 286 ? -9.594 -37.25 16.906 1 98.19 286 THR A N 1
ATOM 2355 C CA . THR A 1 286 ? -10.508 -37.719 17.922 1 98.19 286 THR A CA 1
ATOM 2356 C C . THR A 1 286 ? -11.859 -37.031 17.828 1 98.19 286 THR A C 1
ATOM 2358 O O . THR A 1 286 ? -11.961 -35.938 17.25 1 98.19 286 THR A O 1
ATOM 2361 N N . ALA A 1 287 ? -12.867 -37.75 18.359 1 98.25 287 ALA A N 1
ATOM 2362 C CA . ALA A 1 287 ? -14.203 -37.156 18.344 1 98.25 287 ALA A CA 1
ATOM 2363 C C . ALA A 1 287 ? -14.195 -35.781 18.938 1 98.25 287 ALA A C 1
ATOM 2365 O O . ALA A 1 287 ? -13.641 -35.531 20.016 1 98.25 287 ALA A O 1
ATOM 2366 N N . GLY A 1 288 ? -14.773 -34.844 18.172 1 97.75 288 GLY A N 1
ATOM 2367 C CA . GLY A 1 288 ? -14.805 -33.469 18.625 1 97.75 288 GLY A CA 1
ATOM 2368 C C . GLY A 1 288 ? -13.805 -32.594 17.906 1 97.75 288 GLY A C 1
ATOM 2369 O O . GLY A 1 288 ? -13.938 -31.359 17.922 1 97.75 288 GLY A O 1
ATOM 2370 N N . ASP A 1 289 ? -12.75 -33.188 17.312 1 98.62 289 ASP A N 1
ATOM 2371 C CA . ASP A 1 289 ? -11.789 -32.406 16.531 1 98.62 289 ASP A CA 1
ATOM 2372 C C . ASP A 1 289 ? -12.453 -31.766 15.32 1 98.62 289 ASP A C 1
ATOM 2374 O O . ASP A 1 289 ? -13.492 -32.25 14.852 1 98.62 289 ASP A O 1
ATOM 2378 N N . TYR A 1 290 ? -11.844 -30.672 14.836 1 98.75 290 TYR A N 1
ATOM 2379 C CA . TYR A 1 290 ? -12.445 -29.984 13.695 1 98.75 290 TYR A CA 1
ATOM 2380 C C . TYR A 1 290 ? -11.383 -29.312 12.836 1 98.75 290 TYR A C 1
ATOM 2382 O O . TYR A 1 290 ? -10.258 -29.094 13.289 1 98.75 290 TYR A O 1
ATOM 2390 N N . ILE A 1 291 ? -11.633 -29.125 11.609 1 98.81 291 ILE A N 1
ATOM 2391 C CA . ILE A 1 291 ? -10.977 -28.219 10.688 1 98.81 291 ILE A CA 1
ATOM 2392 C C . ILE A 1 291 ? -11.945 -27.125 10.258 1 98.81 291 ILE A C 1
ATOM 2394 O O . ILE A 1 291 ? -13.039 -27.406 9.766 1 98.81 291 ILE A O 1
ATOM 2398 N N . LEU A 1 292 ? -11.492 -25.891 10.469 1 98.81 292 LEU A N 1
ATOM 2399 C CA . LEU A 1 292 ? -12.406 -24.766 10.273 1 98.81 292 LEU A CA 1
ATOM 2400 C C . LEU A 1 292 ? -11.883 -23.828 9.203 1 98.81 292 LEU A C 1
ATOM 2402 O O . LEU A 1 292 ? -10.703 -23.469 9.203 1 98.81 292 LEU A O 1
ATOM 2406 N N . PHE A 1 293 ? -12.688 -23.484 8.227 1 98.69 293 PHE A N 1
ATOM 2407 C CA . PHE A 1 293 ? -12.445 -22.469 7.203 1 98.69 293 PHE A CA 1
ATOM 2408 C C . PHE A 1 293 ? -13.414 -21.297 7.363 1 98.69 293 PHE A C 1
ATOM 2410 O O . PHE A 1 293 ? -14.539 -21.344 6.863 1 98.69 293 PHE A O 1
ATOM 2417 N N . LYS A 1 294 ? -12.969 -20.328 8.016 1 98.25 294 LYS A N 1
ATOM 2418 C CA . LYS A 1 294 ? -13.805 -19.141 8.219 1 98.25 294 LYS A CA 1
ATOM 2419 C C . LYS A 1 294 ? -13.531 -18.078 7.16 1 98.25 294 LYS A C 1
ATOM 2421 O O . LYS A 1 294 ? -12.469 -17.453 7.164 1 98.25 294 L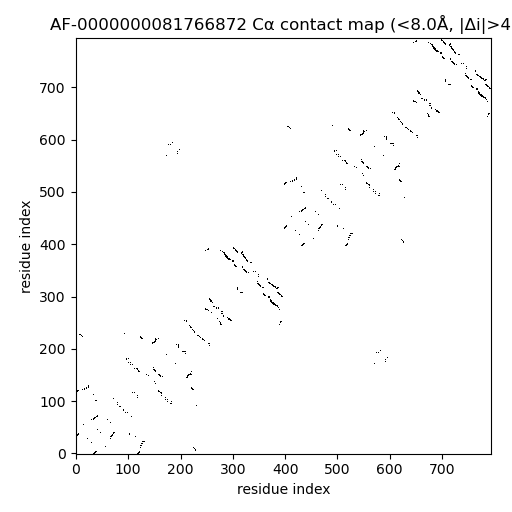YS A O 1
ATOM 2426 N N . PHE A 1 295 ? -14.508 -17.844 6.355 1 97.06 295 PHE A N 1
ATOM 2427 C CA . PHE A 1 295 ? -14.305 -16.922 5.246 1 97.06 295 PHE A CA 1
ATOM 2428 C C . PHE A 1 295 ? -14.188 -15.484 5.754 1 97.06 295 PHE A C 1
ATOM 2430 O O . PHE A 1 295 ? -14.852 -15.109 6.723 1 97.06 295 PHE A O 1
ATOM 2437 N N . ASP A 1 296 ? -13.328 -14.68 5.098 1 93.94 296 ASP A N 1
ATOM 2438 C CA . ASP A 1 296 ? -13.172 -13.273 5.445 1 93.94 296 ASP A CA 1
ATOM 2439 C C . ASP A 1 296 ? -14.469 -12.5 5.215 1 93.94 296 ASP A C 1
ATOM 2441 O O . ASP A 1 296 ? -14.75 -11.531 5.918 1 93.94 296 ASP A O 1
ATOM 2445 N N . LYS A 1 297 ? -15.219 -12.938 4.164 1 90.75 297 LYS A N 1
ATOM 2446 C CA . LYS A 1 297 ? -16.578 -12.492 3.848 1 90.75 297 LYS A CA 1
ATOM 2447 C C . LYS A 1 297 ? -17.453 -13.656 3.396 1 90.75 297 LYS A C 1
ATOM 2449 O O . LYS A 1 297 ? -16.938 -14.641 2.848 1 90.75 297 LYS A O 1
ATOM 2454 N N . PRO A 1 298 ? -18.719 -13.484 3.664 1 93.5 298 PRO A N 1
ATOM 2455 C CA . PRO A 1 298 ? -19.578 -14.578 3.197 1 93.5 298 PRO A CA 1
ATOM 2456 C C . PRO A 1 298 ? -19.438 -14.836 1.699 1 93.5 298 PRO A C 1
ATOM 2458 O O . PRO A 1 298 ? -19.312 -13.898 0.914 1 93.5 298 PRO A O 1
ATOM 2461 N N . VAL A 1 299 ? -19.5 -16.094 1.312 1 94.81 299 VAL A N 1
ATOM 2462 C CA . VAL A 1 299 ? -19.203 -16.5 -0.061 1 94.81 299 VAL A CA 1
ATOM 2463 C C . VAL A 1 299 ? -20.328 -17.344 -0.615 1 94.81 299 VAL A C 1
ATOM 2465 O O . VAL A 1 299 ? -20.859 -18.219 0.084 1 94.81 299 VAL A O 1
ATOM 2468 N N . HIS A 1 300 ? -20.781 -17.047 -1.853 1 94.5 300 HIS A N 1
ATOM 2469 C CA . HIS A 1 300 ? -21.688 -17.953 -2.541 1 94.5 300 HIS A CA 1
ATOM 2470 C C . HIS A 1 300 ? -20.953 -19.156 -3.105 1 94.5 300 HIS A C 1
ATOM 2472 O O . HIS A 1 300 ? -20.219 -19.047 -4.094 1 94.5 300 HIS A O 1
ATOM 2478 N N . VAL A 1 301 ? -21.172 -20.25 -2.457 1 97.25 301 VAL A N 1
ATOM 2479 C CA . VAL A 1 301 ? -20.406 -21.453 -2.795 1 97.25 301 VAL A CA 1
ATOM 2480 C C . VAL A 1 301 ? -21.281 -22.391 -3.629 1 97.25 301 VAL A C 1
ATOM 2482 O O . VAL A 1 301 ? -22.453 -22.578 -3.328 1 97.25 301 VAL A O 1
ATOM 2485 N N . GLU A 1 302 ? -20.734 -22.891 -4.676 1 96.88 302 GLU A N 1
ATOM 2486 C CA . GLU A 1 302 ? -21.406 -23.844 -5.551 1 96.88 302 GLU A CA 1
ATOM 2487 C C . GLU A 1 302 ? -21.203 -25.281 -5.078 1 96.88 302 GLU A C 1
ATOM 2489 O O . GLU A 1 302 ? -22.156 -26.016 -4.883 1 96.88 302 GLU A O 1
ATOM 2494 N N . SER A 1 303 ? -20.016 -25.641 -4.887 1 98 303 SER A N 1
ATOM 2495 C CA . SER A 1 303 ? -19.672 -27.031 -4.559 1 98 303 SER A CA 1
ATOM 2496 C C . SER A 1 303 ? -18.391 -27.094 -3.723 1 98 303 SER A C 1
ATOM 2498 O O . SER A 1 303 ? -17.734 -26.078 -3.518 1 98 303 SER A O 1
ATOM 2500 N N . TYR A 1 304 ? -18.125 -28.234 -3.146 1 98.56 304 TYR A N 1
ATOM 2501 C CA . TYR A 1 304 ? -16.922 -28.453 -2.363 1 98.56 304 TYR A CA 1
ATOM 2502 C C . TYR A 1 304 ? -16.312 -29.812 -2.68 1 98.56 304 TYR A C 1
ATOM 2504 O O . TYR A 1 304 ? -17.016 -30.734 -3.125 1 98.56 304 TYR A O 1
ATOM 2512 N N . LEU A 1 305 ? -15.016 -29.922 -2.533 1 98.44 305 LEU A N 1
ATOM 2513 C CA . LEU A 1 305 ? -14.266 -31.172 -2.658 1 98.44 305 LEU A CA 1
ATOM 2514 C C . LEU A 1 305 ? -13.117 -31.234 -1.655 1 98.44 305 LEU A C 1
ATOM 2516 O O . LEU A 1 305 ? -12.297 -30.312 -1.599 1 98.44 305 LEU A O 1
ATOM 2520 N N . PHE A 1 306 ? -13.117 -32.25 -0.822 1 98.56 306 PHE A N 1
ATOM 2521 C CA . PHE A 1 306 ? -12.023 -32.531 0.087 1 98.56 306 PHE A CA 1
ATOM 2522 C C . PHE A 1 306 ? -11.484 -33.938 -0.166 1 98.56 306 PHE A C 1
ATOM 2524 O O . PHE A 1 306 ? -12.25 -34.906 -0.151 1 98.56 306 PHE A O 1
ATOM 2531 N N . HIS A 1 307 ? -10.234 -34 -0.451 1 97.88 307 HIS A N 1
ATOM 2532 C CA . HIS A 1 307 ? -9.57 -35.281 -0.615 1 97.88 307 HIS A CA 1
ATOM 2533 C C . HIS A 1 307 ? -8.539 -35.531 0.483 1 97.88 307 HIS A C 1
ATOM 2535 O O . HIS A 1 307 ? -7.656 -34.688 0.7 1 97.88 307 HIS A O 1
ATOM 2541 N N . SER A 1 308 ? -8.758 -36.656 1.182 1 97.88 308 SER A N 1
ATOM 2542 C CA . SER A 1 308 ? -7.785 -37.031 2.209 1 97.88 308 SER A CA 1
ATOM 2543 C C . SER A 1 308 ? -6.953 -38.219 1.783 1 97.88 308 SER A C 1
ATOM 2545 O O . SER A 1 308 ? -7.363 -39 0.903 1 97.88 308 SER A O 1
ATOM 2547 N N . GLY A 1 309 ? -5.789 -38.312 2.365 1 96.25 309 GLY A N 1
ATOM 2548 C CA . GLY A 1 309 ? -4.832 -39.312 1.918 1 96.25 309 GLY A CA 1
ATOM 2549 C C . GLY A 1 309 ? -3.979 -38.844 0.755 1 96.25 309 GLY A C 1
ATOM 2550 O O . GLY A 1 309 ? -4.285 -37.844 0.123 1 96.25 309 GLY A O 1
ATOM 2551 N N . ASN A 1 310 ? -2.848 -39.469 0.56 1 93.81 310 ASN A N 1
ATOM 2552 C CA . ASN A 1 310 ? -2.037 -39.219 -0.623 1 93.81 310 ASN A CA 1
ATOM 2553 C C . ASN A 1 310 ? -1.295 -40.469 -1.085 1 93.81 310 ASN A C 1
ATOM 2555 O O . ASN A 1 310 ? -1.529 -41.562 -0.566 1 93.81 310 ASN A O 1
ATOM 2559 N N . GLN A 1 311 ? -0.548 -40.375 -2.115 1 90.94 311 GLN A N 1
ATOM 2560 C CA . GLN A 1 311 ? 0.093 -41.531 -2.73 1 90.94 311 GLN A CA 1
ATOM 2561 C C . GLN A 1 311 ? 1.063 -42.219 -1.763 1 90.94 311 GLN A C 1
ATOM 2563 O O . GLN A 1 311 ? 1.138 -43.438 -1.703 1 90.94 311 GLN A O 1
ATOM 2568 N N . GLU A 1 312 ? 1.73 -41.438 -0.983 1 92.25 312 GLU A N 1
ATOM 2569 C CA . GLU A 1 312 ? 2.736 -41.969 -0.064 1 92.25 312 GLU A CA 1
ATOM 2570 C C . GLU A 1 312 ? 2.088 -42.562 1.179 1 92.25 312 GLU A C 1
ATOM 2572 O O . GLU A 1 312 ? 2.596 -43.562 1.738 1 92.25 312 GLU A O 1
ATOM 2577 N N . HIS A 1 313 ? 1.019 -41.969 1.595 1 94.69 313 HIS A N 1
ATOM 2578 C CA . HIS A 1 313 ? 0.278 -42.406 2.77 1 94.69 313 HIS A CA 1
ATOM 2579 C C . HIS A 1 313 ? -1.21 -42.562 2.465 1 94.69 313 HIS A C 1
ATOM 2581 O O . HIS A 1 313 ? -2.035 -41.844 3.043 1 94.69 313 HIS A O 1
ATOM 2587 N N . PRO A 1 314 ? -1.562 -43.594 1.733 1 95 314 PRO A N 1
ATOM 2588 C CA . PRO A 1 314 ? -2.955 -43.719 1.305 1 95 314 PRO A CA 1
ATOM 2589 C C . PRO A 1 314 ? -3.896 -44.062 2.461 1 95 314 PRO A C 1
ATOM 2591 O O . PRO A 1 314 ? -5.102 -43.781 2.371 1 95 314 PRO A O 1
ATOM 2594 N N . GLY A 1 315 ? -3.42 -44.562 3.529 1 96.5 315 GLY A N 1
ATOM 2595 C CA . GLY A 1 315 ? -4.246 -44.938 4.66 1 96.5 315 GLY A CA 1
ATOM 2596 C C . GLY A 1 315 ? -4.531 -43.781 5.613 1 96.5 315 GLY A C 1
ATOM 2597 O O . GLY A 1 315 ? -5.422 -43.875 6.457 1 96.5 315 GLY A O 1
ATOM 2598 N N . ASP A 1 316 ? -3.799 -42.719 5.527 1 97.94 316 ASP A N 1
ATOM 2599 C CA . ASP A 1 316 ? -4.008 -41.562 6.387 1 97.94 316 ASP A CA 1
ATOM 2600 C C . ASP A 1 316 ? -5.164 -40.688 5.883 1 97.94 316 ASP A C 1
ATOM 2602 O O . ASP A 1 316 ? -4.953 -39.594 5.348 1 97.94 316 ASP A O 1
ATOM 2606 N N . ILE A 1 317 ? -6.324 -41.188 6.098 1 98.31 317 ILE A N 1
ATOM 2607 C CA . ILE A 1 317 ? -7.516 -40.531 5.547 1 98.31 317 ILE A CA 1
ATOM 2608 C C . ILE A 1 317 ? -8.43 -40.094 6.684 1 98.31 317 ILE A C 1
ATOM 2610 O O . ILE A 1 317 ? -8.305 -40.562 7.816 1 98.31 317 ILE A O 1
ATOM 2614 N N . LEU A 1 318 ? -9.266 -39.125 6.398 1 98.06 318 LEU A N 1
ATOM 2615 C CA . LEU A 1 318 ? -10.297 -38.688 7.332 1 98.06 318 LEU A CA 1
ATOM 2616 C C . LEU A 1 318 ? -11.469 -39.688 7.336 1 98.06 318 LEU A C 1
ATOM 2618 O O . LEU A 1 318 ? -12.094 -39.906 6.297 1 98.06 318 LEU A O 1
ATOM 2622 N N . LEU A 1 319 ? -11.633 -40.188 8.477 1 95.75 319 LEU A N 1
ATOM 2623 C CA . LEU A 1 319 ? -12.758 -41.062 8.719 1 95.75 319 LEU A CA 1
ATOM 2624 C C . LEU A 1 319 ? -13.742 -40.469 9.711 1 95.75 319 LEU A C 1
ATOM 2626 O O . LEU A 1 319 ? -13.352 -39.656 10.555 1 95.75 319 LEU A O 1
ATOM 2630 N N . ASN A 1 320 ? -15.008 -40.875 9.578 1 96.81 320 ASN A N 1
ATOM 2631 C CA . ASN A 1 320 ? -16.016 -40.469 10.547 1 96.81 320 ASN A CA 1
ATOM 2632 C C . ASN A 1 320 ? -16.078 -38.969 10.688 1 96.81 320 ASN A C 1
ATOM 2634 O O . ASN A 1 320 ? -16.125 -38.438 11.805 1 96.81 320 ASN A O 1
ATOM 2638 N N . THR A 1 321 ? -15.914 -38.25 9.578 1 98.44 321 THR A N 1
ATOM 2639 C CA . THR A 1 321 ? -15.867 -36.812 9.547 1 98.44 321 THR A CA 1
ATOM 2640 C C . THR A 1 321 ? -16.984 -36.25 8.656 1 98.44 321 THR A C 1
ATOM 2642 O O . THR A 1 321 ? -17.219 -36.75 7.566 1 98.44 321 THR A O 1
ATOM 2645 N N . THR A 1 322 ? -17.641 -35.25 9.109 1 98.5 322 THR A N 1
ATOM 2646 C CA . THR A 1 322 ? -18.734 -34.625 8.359 1 98.5 322 THR A CA 1
ATOM 2647 C C . THR A 1 322 ? -18.297 -33.281 7.805 1 98.5 322 THR A C 1
ATOM 2649 O O . THR A 1 322 ? -17.297 -32.719 8.258 1 98.5 322 THR A O 1
ATOM 2652 N N . VAL A 1 323 ? -18.969 -32.844 6.766 1 98.75 323 VAL A N 1
ATOM 2653 C CA . VAL A 1 323 ? -18.797 -31.5 6.195 1 98.75 323 VAL A CA 1
ATOM 2654 C C . VAL A 1 323 ? -19.984 -30.625 6.594 1 98.75 323 VAL A C 1
ATOM 2656 O O . VAL A 1 323 ? -21.141 -30.984 6.344 1 98.75 323 VAL A O 1
ATOM 2659 N N . GLU A 1 324 ? -19.656 -29.547 7.195 1 98.56 324 GLU A N 1
ATOM 2660 C CA . GLU A 1 324 ? -20.688 -28.656 7.715 1 98.56 324 GLU A CA 1
ATOM 2661 C C . GLU A 1 324 ? -20.469 -27.219 7.246 1 98.56 324 GLU A C 1
ATOM 2663 O O . GLU A 1 324 ? -19.328 -26.812 7.008 1 98.56 324 GLU A O 1
ATOM 2668 N N . VAL A 1 325 ? -21.625 -26.469 7.066 1 98.12 325 VAL A N 1
ATOM 2669 C CA . VAL A 1 325 ? -21.516 -25.078 6.66 1 98.12 325 VAL A CA 1
ATOM 2670 C C . VAL A 1 325 ? -22.344 -24.188 7.598 1 98.12 325 VAL A C 1
ATOM 2672 O O . VAL A 1 325 ? -23.328 -24.656 8.164 1 98.12 325 VAL A O 1
ATOM 2675 N N . LEU A 1 326 ? -21.828 -23.031 7.801 1 97.19 326 LEU A N 1
ATOM 2676 C CA . LEU A 1 326 ? -22.547 -22.016 8.57 1 97.19 326 LEU A CA 1
ATOM 2677 C C . LEU A 1 326 ? -23.078 -20.922 7.652 1 97.19 326 LEU A C 1
ATOM 2679 O O . LEU A 1 326 ? -22.312 -20.094 7.152 1 97.19 326 LEU A O 1
ATOM 2683 N N . PRO A 1 327 ? -24.406 -20.891 7.375 1 95.81 327 PRO A N 1
ATOM 2684 C CA . PRO A 1 327 ? -24.969 -19.812 6.559 1 95.81 327 PRO A CA 1
ATOM 2685 C C . PRO A 1 327 ? -24.828 -18.438 7.211 1 95.81 327 PRO A C 1
ATOM 2687 O O . PRO A 1 327 ? -24.812 -18.328 8.438 1 95.81 327 PRO A O 1
ATOM 2690 N N . PHE A 1 328 ? -24.625 -17.375 6.383 1 92.56 328 PHE A N 1
ATOM 2691 C CA . PHE A 1 328 ? -24.5 -16.016 6.891 1 92.56 328 PHE A CA 1
ATOM 2692 C C . PHE A 1 328 ? -25.812 -15.547 7.492 1 92.56 328 PHE A C 1
ATOM 2694 O O . PHE A 1 328 ? -25.828 -14.922 8.562 1 92.56 328 PHE A O 1
ATOM 2701 N N . LYS A 1 329 ? -26.953 -15.781 6.758 1 82.56 329 LYS A N 1
ATOM 2702 C CA . LYS A 1 329 ? -28.281 -15.406 7.262 1 82.56 329 LYS A CA 1
ATOM 2703 C C . LYS A 1 329 ? -28.891 -16.531 8.086 1 82.56 329 LYS A C 1
ATOM 2705 O O . LYS A 1 329 ? -29 -17.656 7.613 1 82.56 329 LYS A O 1
ATOM 2710 N N . SER A 1 330 ? -28.953 -16.391 9.344 1 67.19 330 SER A N 1
ATOM 2711 C CA . SER A 1 330 ? -29.516 -17.453 10.172 1 67.19 330 SER A CA 1
ATOM 2712 C C . SER A 1 330 ? -31.047 -17.359 10.242 1 67.19 330 SER A C 1
ATOM 2714 O O . SER A 1 330 ? -31.734 -18.375 10.227 1 67.19 330 SER A O 1
ATOM 2716 N N . GLU A 1 331 ? -31.484 -16.141 10.352 1 66.12 331 GLU A N 1
ATOM 2717 C CA . GLU A 1 331 ? -32.938 -15.992 10.547 1 66.12 331 GLU A CA 1
ATOM 2718 C C . GLU A 1 331 ? -33.656 -15.789 9.219 1 66.12 331 GLU A C 1
ATOM 2720 O O . GLU A 1 331 ? -33.125 -15.133 8.312 1 66.12 331 GLU A O 1
ATOM 2725 N N . GLY A 1 332 ? -34.719 -16.578 8.969 1 63.88 332 GLY A N 1
ATOM 2726 C CA . GLY A 1 332 ? -35.625 -16.391 7.852 1 63.88 332 GLY A CA 1
ATOM 2727 C C . GLY A 1 332 ? -35.219 -17.172 6.617 1 63.88 332 GLY A C 1
ATOM 2728 O O . GLY A 1 332 ? -35.594 -16.812 5.5 1 63.88 332 GLY A O 1
ATOM 2729 N N . LEU A 1 333 ? -34.25 -18.047 6.773 1 69.56 333 LEU A N 1
ATOM 2730 C CA . LEU A 1 333 ? -33.875 -18.875 5.641 1 69.56 333 LEU A CA 1
ATOM 2731 C C . LEU A 1 333 ? -35.031 -19.75 5.176 1 69.56 333 LEU A C 1
ATOM 2733 O O . LEU A 1 333 ? -35.688 -20.422 5.988 1 69.56 333 LEU A O 1
ATOM 2737 N N . GLU A 1 334 ? -35.625 -19.469 4.082 1 73.81 334 GLU A N 1
ATOM 2738 C CA . GLU A 1 334 ? -36.625 -20.328 3.496 1 73.81 334 GLU A CA 1
ATOM 2739 C C . GLU A 1 334 ? -36.031 -21.641 3.002 1 73.81 334 GLU A C 1
ATOM 2741 O O . GLU A 1 334 ? -35.688 -21.766 1.826 1 73.81 334 GLU A O 1
ATOM 2746 N N . ILE A 1 335 ? -35.781 -22.516 3.977 1 76.44 335 ILE A N 1
ATOM 2747 C CA . ILE A 1 335 ? -35.125 -23.75 3.607 1 76.44 335 ILE A CA 1
ATOM 2748 C C . ILE A 1 335 ? -36.125 -24.906 3.676 1 76.44 335 ILE A C 1
ATOM 2750 O O . ILE A 1 335 ? -37.156 -24.797 4.344 1 76.44 335 ILE A O 1
ATOM 2754 N N . SER A 1 336 ? -35.906 -25.938 2.896 1 78.12 336 SER A N 1
ATOM 2755 C CA . SER A 1 336 ? -36.75 -27.125 2.865 1 78.12 336 SER A CA 1
ATOM 2756 C C . SER A 1 336 ? -36.75 -27.844 4.211 1 78.12 336 SER A C 1
ATOM 2758 O O . SER A 1 336 ? -35.906 -27.594 5.051 1 78.12 336 SER A O 1
ATOM 2760 N N . LYS A 1 337 ? -37.781 -28.625 4.398 1 79.12 337 LYS A N 1
ATOM 2761 C CA . LYS A 1 337 ? -37.875 -29.438 5.617 1 79.12 337 LYS A CA 1
ATOM 2762 C C . LYS A 1 337 ? -36.656 -30.344 5.758 1 79.12 337 LYS A C 1
ATOM 2764 O O . LYS A 1 337 ? -36.125 -30.516 6.855 1 79.12 337 LYS A O 1
ATOM 2769 N N . GLU A 1 338 ? -36.188 -30.859 4.66 1 79.94 338 GLU A N 1
ATOM 2770 C CA . GLU A 1 338 ? -35.062 -31.781 4.652 1 79.94 338 GLU A CA 1
ATOM 2771 C C . GLU A 1 338 ? -33.781 -31.078 5.109 1 79.94 338 GLU A C 1
ATOM 2773 O O . GLU A 1 338 ? -33 -31.641 5.887 1 79.94 338 GLU A O 1
ATOM 2778 N N . THR A 1 339 ? -33.656 -29.922 4.668 1 82.56 339 THR A N 1
ATOM 2779 C CA . THR A 1 339 ? -32.469 -29.156 5.02 1 82.56 339 THR A CA 1
ATOM 2780 C C . THR A 1 339 ? -32.5 -28.719 6.48 1 82.56 339 THR A C 1
ATOM 2782 O O . THR A 1 339 ? -31.484 -28.672 7.152 1 82.56 339 THR A O 1
ATOM 2785 N N . LYS A 1 340 ? -33.625 -28.438 6.965 1 80.38 340 LYS A N 1
ATOM 2786 C CA . LYS A 1 340 ? -33.812 -28.016 8.352 1 80.38 340 LYS A CA 1
ATOM 2787 C C . LYS A 1 340 ? -33.375 -29.109 9.32 1 80.38 340 LYS A C 1
ATOM 2789 O O . LYS A 1 340 ? -32.875 -28.812 10.398 1 80.38 340 LYS A O 1
ATOM 2794 N N . GLU A 1 341 ? -33.594 -30.297 8.914 1 84.5 341 GLU A N 1
ATOM 2795 C CA . GLU A 1 341 ? -33.281 -31.438 9.773 1 84.5 341 GLU A CA 1
ATOM 2796 C C . GLU A 1 341 ? -31.766 -31.625 9.898 1 84.5 341 GLU A C 1
ATOM 2798 O O . GLU A 1 341 ? -31.281 -32.281 10.828 1 84.5 341 GLU A O 1
ATOM 2803 N N . LYS A 1 342 ? -31.078 -30.969 9 1 89.94 342 LYS A N 1
ATOM 2804 C CA . LYS A 1 342 ? -29.625 -31.109 8.984 1 89.94 342 LYS A CA 1
ATOM 2805 C C . LYS A 1 342 ? -28.969 -30.047 9.859 1 89.94 342 LYS A C 1
ATOM 2807 O O . LYS A 1 342 ? -27.75 -30.031 10.008 1 89.94 342 LYS A O 1
ATOM 2812 N N . ARG A 1 343 ? -29.75 -29.219 10.422 1 92.12 343 ARG A N 1
ATOM 2813 C CA . ARG A 1 343 ? -29.219 -28.125 11.227 1 92.12 343 ARG A CA 1
ATOM 2814 C C . ARG A 1 343 ? -28.75 -28.625 12.594 1 92.12 343 ARG A C 1
ATOM 2816 O O . ARG A 1 343 ? -29.453 -29.391 13.25 1 92.12 343 ARG A O 1
ATOM 2823 N N . LEU A 1 344 ? -27.562 -28.281 12.922 1 94.06 344 LEU A N 1
ATOM 2824 C CA . LEU A 1 344 ? -27 -28.625 14.219 1 94.06 344 LEU A CA 1
ATOM 2825 C C . LEU A 1 344 ? -27.328 -27.562 15.266 1 94.06 344 LEU A C 1
ATOM 2827 O O . LEU A 1 344 ? -27.844 -26.5 14.93 1 94.06 344 LEU A O 1
ATOM 2831 N N . GLN A 1 345 ? -26.953 -27.797 16.5 1 92.31 345 GLN A N 1
ATOM 2832 C CA . GLN A 1 345 ? -27.297 -26.922 17.625 1 92.31 345 GLN A CA 1
ATOM 2833 C C . GLN A 1 345 ? -26.547 -25.594 17.516 1 92.31 345 GLN A C 1
ATOM 2835 O O . GLN A 1 345 ? -27.062 -24.547 17.953 1 92.31 345 GLN A O 1
ATOM 2840 N N . ASP A 1 346 ? -25.438 -25.656 16.953 1 94.12 346 ASP A N 1
ATOM 2841 C CA . ASP A 1 346 ? -24.609 -24.453 16.922 1 94.12 346 ASP A CA 1
ATOM 2842 C C . ASP A 1 346 ? -24.844 -23.656 15.633 1 94.12 346 ASP A C 1
ATOM 2844 O O . ASP A 1 346 ? -24.125 -22.703 15.344 1 94.12 346 ASP A O 1
ATOM 2848 N N . GLY A 1 347 ? -25.797 -24.062 14.836 1 93 347 GLY A N 1
ATOM 2849 C CA . GLY A 1 347 ? -26.188 -23.281 13.672 1 93 347 GLY A CA 1
ATOM 2850 C C . GLY A 1 347 ? -25.625 -23.812 12.375 1 93 347 GLY A C 1
ATOM 2851 O O . GLY A 1 347 ? -26.031 -23.391 11.289 1 93 347 GLY A O 1
ATOM 2852 N N . TYR A 1 348 ? -24.688 -24.766 12.5 1 96.5 348 TYR A N 1
ATOM 2853 C CA . TYR A 1 348 ? -24.141 -25.375 11.297 1 96.5 348 TYR A CA 1
ATOM 2854 C C . TYR A 1 348 ? -25.125 -26.359 10.672 1 96.5 348 TYR A C 1
ATOM 2856 O O . TYR A 1 348 ? -26 -26.891 11.359 1 96.5 348 TYR A O 1
ATOM 2864 N N . PHE A 1 349 ? -25.016 -26.531 9.391 1 96 349 PHE A N 1
ATOM 2865 C CA . PHE A 1 349 ? -25.766 -27.547 8.656 1 96 349 PHE A CA 1
ATOM 2866 C C . PHE A 1 349 ? -24.844 -28.625 8.125 1 96 349 PHE A C 1
ATOM 2868 O O . PHE A 1 349 ? -23.844 -28.344 7.473 1 96 349 PHE A O 1
ATOM 2875 N N . ARG A 1 350 ? -25.125 -29.828 8.43 1 97.19 350 ARG A N 1
ATOM 2876 C CA . ARG A 1 350 ? -24.375 -30.938 7.867 1 97.19 350 ARG A CA 1
ATOM 2877 C C . ARG A 1 350 ? -24.734 -31.156 6.402 1 97.19 350 ARG A C 1
ATOM 2879 O O . ARG A 1 350 ? -25.891 -31.453 6.086 1 97.19 350 ARG A O 1
ATOM 2886 N N . ILE A 1 351 ? -23.781 -31.047 5.562 1 97.25 351 ILE A N 1
ATOM 2887 C CA . ILE A 1 351 ? -24.141 -31.094 4.148 1 97.25 351 ILE A CA 1
ATOM 2888 C C . ILE A 1 351 ? -23.438 -32.281 3.482 1 97.25 351 ILE A C 1
ATOM 2890 O O . ILE A 1 351 ? -23.641 -32.531 2.291 1 97.25 351 ILE A O 1
ATOM 2894 N N . GLY A 1 352 ? -22.609 -32.938 4.223 1 97.69 352 GLY A N 1
ATOM 2895 C CA . GLY A 1 352 ? -21.906 -34.062 3.658 1 97.69 352 GLY A CA 1
ATOM 2896 C C . GLY A 1 352 ? -21.078 -34.812 4.68 1 97.69 352 GLY A C 1
ATOM 2897 O O . GLY A 1 352 ? -21.141 -34.531 5.875 1 97.69 352 GLY A O 1
ATOM 2898 N N . LYS A 1 353 ? -20.391 -35.844 4.199 1 97.94 353 LYS A N 1
ATOM 2899 C CA . LYS A 1 353 ? -19.516 -36.656 5.031 1 97.94 353 LYS A CA 1
ATOM 2900 C C . LYS A 1 353 ? -18.391 -37.281 4.199 1 97.94 353 LYS A C 1
ATOM 2902 O O . LYS A 1 353 ? -18.5 -37.375 2.975 1 97.94 353 LYS A O 1
ATOM 2907 N N . PHE A 1 354 ? -17.391 -37.656 4.867 1 98.38 354 PHE A N 1
ATOM 2908 C CA . PHE A 1 354 ? -16.281 -38.344 4.191 1 98.38 354 PHE A CA 1
ATOM 2909 C C . PHE A 1 354 ? -16.625 -39.812 3.967 1 98.38 354 PHE A C 1
ATOM 2911 O O . PHE A 1 354 ? -17.141 -40.469 4.859 1 98.38 354 PHE A O 1
ATOM 2918 N N . GLU A 1 355 ? -16.469 -40.25 2.764 1 97.56 355 GLU A N 1
ATOM 2919 C CA . GLU A 1 355 ? -16.531 -41.656 2.387 1 97.56 355 GLU A CA 1
ATOM 2920 C C . GLU A 1 355 ? -15.242 -42.094 1.688 1 97.56 355 GLU A C 1
ATOM 2922 O O . GLU A 1 355 ? -14.898 -41.562 0.622 1 97.56 355 GLU A O 1
ATOM 2927 N N . ASN A 1 356 ? -14.578 -43 2.23 1 95.5 356 ASN A N 1
ATOM 2928 C CA . ASN A 1 356 ? -13.305 -43.5 1.706 1 95.5 356 ASN A CA 1
ATOM 2929 C C . ASN A 1 356 ? -12.32 -42.344 1.478 1 95.5 356 ASN A C 1
ATOM 2931 O O . ASN A 1 356 ? -11.727 -42.25 0.406 1 95.5 356 ASN A O 1
ATOM 2935 N N . GLY A 1 357 ? -12.344 -41.438 2.389 1 97.38 357 GLY A N 1
ATOM 2936 C CA . GLY A 1 357 ? -11.359 -40.344 2.404 1 97.38 357 GLY A CA 1
ATOM 2937 C C . GLY A 1 357 ? -11.75 -39.188 1.53 1 97.38 357 GLY A C 1
ATOM 2938 O O . GLY A 1 357 ? -10.969 -38.25 1.349 1 97.38 357 GLY A O 1
ATOM 2939 N N . VAL A 1 358 ? -12.93 -39.219 1 1 98.25 358 VAL A N 1
ATOM 2940 C CA . VAL A 1 358 ? -13.328 -38.156 0.103 1 98.25 358 VAL A CA 1
ATOM 2941 C C . VAL A 1 358 ? -14.68 -37.594 0.534 1 98.25 358 VAL A C 1
ATOM 2943 O O . VAL A 1 358 ? -15.562 -38.344 0.944 1 98.25 358 VAL A O 1
ATOM 2946 N N . ALA A 1 359 ? -14.781 -36.344 0.526 1 98.62 359 ALA A N 1
ATOM 2947 C CA . ALA A 1 359 ? -16.062 -35.656 0.689 1 98.62 359 ALA A CA 1
ATOM 2948 C C . ALA A 1 359 ? -16.281 -34.625 -0.421 1 98.62 359 ALA A C 1
ATOM 2950 O O . ALA A 1 359 ? -15.477 -33.719 -0.605 1 98.62 359 ALA A O 1
ATOM 2951 N N . GLU A 1 360 ? -17.25 -34.781 -1.229 1 98.31 360 GLU A N 1
ATOM 2952 C CA . GLU A 1 360 ? -17.578 -33.844 -2.311 1 98.31 360 GLU A CA 1
ATOM 2953 C C . GLU A 1 360 ? -19.078 -33.688 -2.471 1 98.31 360 GLU A C 1
ATOM 2955 O O . GLU A 1 360 ? -19.844 -34.594 -2.137 1 98.31 360 GLU A O 1
ATOM 2960 N N . GLY A 1 361 ? -19.516 -32.531 -2.834 1 97.88 361 GLY A N 1
ATOM 2961 C CA . GLY A 1 361 ? -20.938 -32.312 -3.021 1 97.88 361 GLY A CA 1
ATOM 2962 C C . GLY A 1 361 ? -21.25 -30.875 -3.422 1 97.88 361 GLY A C 1
ATOM 2963 O O . GLY A 1 361 ? -20.344 -30.047 -3.562 1 97.88 361 GLY A O 1
ATOM 2964 N N . MET A 1 362 ? -22.5 -30.641 -3.666 1 97.06 362 MET A N 1
ATOM 2965 C CA . MET A 1 362 ? -23.016 -29.312 -3.967 1 97.06 362 MET A CA 1
ATOM 2966 C C . MET A 1 362 ? -23.562 -28.641 -2.707 1 97.06 362 MET A C 1
ATOM 2968 O O . MET A 1 362 ? -23.984 -29.328 -1.773 1 97.06 362 MET A O 1
ATOM 2972 N N . VAL A 1 363 ? -23.422 -27.438 -2.709 1 95.75 363 VAL A N 1
ATOM 2973 C CA . VAL A 1 363 ? -24.016 -26.688 -1.604 1 95.75 363 VAL A CA 1
ATOM 2974 C C . VAL A 1 363 ? -25.422 -26.203 -1.997 1 95.75 363 VAL A C 1
ATOM 2976 O O . VAL A 1 363 ? -25.594 -25.641 -3.076 1 95.75 363 VAL A O 1
ATOM 2979 N N . ASP A 1 364 ? -26.422 -26.484 -1.198 1 92.62 364 ASP A N 1
ATOM 2980 C CA . ASP A 1 364 ? -27.781 -25.984 -1.412 1 92.62 364 ASP A CA 1
ATOM 2981 C C . ASP A 1 364 ? -27.781 -24.469 -1.564 1 92.62 364 ASP A C 1
ATOM 2983 O O . ASP A 1 364 ? -27.344 -23.734 -0.665 1 92.62 364 ASP A O 1
ATOM 2987 N N . PRO A 1 365 ? -28.266 -23.969 -2.674 1 91.75 365 PRO A N 1
ATOM 2988 C CA . PRO A 1 365 ? -28.25 -22.531 -2.916 1 91.75 365 PRO A CA 1
ATOM 2989 C C . PRO A 1 365 ? -29 -21.734 -1.838 1 91.75 365 PRO A C 1
ATOM 2991 O O . PRO A 1 365 ? -28.688 -20.578 -1.595 1 91.75 365 PRO A O 1
ATOM 2994 N N . ARG A 1 366 ? -30.031 -22.297 -1.065 1 92 366 ARG A N 1
ATOM 2995 C CA . ARG A 1 366 ? -30.828 -21.625 -0.051 1 92 366 ARG A CA 1
ATOM 2996 C C . ARG A 1 366 ? -30.016 -21.344 1.201 1 92 366 ARG A C 1
ATOM 2998 O O . ARG A 1 366 ? -30.406 -20.531 2.045 1 92 366 ARG A O 1
ATOM 3005 N N . LEU A 1 367 ? -28.766 -21.953 1.231 1 93.88 367 LEU A N 1
ATOM 3006 C CA . LEU A 1 367 ? -27.906 -21.75 2.395 1 93.88 367 LEU A CA 1
ATOM 3007 C C . LEU A 1 367 ? -26.922 -20.609 2.146 1 93.88 367 LEU A C 1
ATOM 3009 O O . LEU A 1 367 ? -26.281 -20.109 3.082 1 93.88 367 LEU A O 1
ATOM 3013 N N . ASN A 1 368 ? -26.781 -20.219 0.931 1 93.5 368 ASN A N 1
ATOM 3014 C CA . ASN A 1 368 ? -25.859 -19.172 0.558 1 93.5 368 ASN A CA 1
ATOM 3015 C C . ASN A 1 368 ? -26.375 -17.781 0.956 1 93.5 368 ASN A C 1
ATOM 3017 O O . ASN A 1 368 ? -27.594 -17.562 0.984 1 93.5 368 ASN A O 1
ATOM 3021 N N . PRO A 1 369 ? -25.5 -16.906 1.188 1 94.31 369 PRO A N 1
ATOM 3022 C CA . PRO A 1 369 ? -24.047 -17.031 1.229 1 94.31 369 PRO A CA 1
ATOM 3023 C C . PRO A 1 369 ? -23.547 -17.75 2.48 1 94.31 369 PRO A C 1
ATOM 3025 O O . PRO A 1 369 ? -24.234 -17.766 3.5 1 94.31 369 PRO A O 1
ATOM 3028 N N . ILE A 1 370 ? -22.359 -18.375 2.426 1 96.94 370 ILE A N 1
ATOM 3029 C CA . ILE A 1 370 ? -21.797 -19.203 3.484 1 96.94 370 ILE A CA 1
ATOM 3030 C C . ILE A 1 370 ? -20.719 -18.422 4.234 1 96.94 370 ILE A C 1
ATOM 3032 O O . ILE A 1 370 ? -19.891 -17.75 3.615 1 96.94 370 ILE A O 1
ATOM 3036 N N . SER A 1 371 ? -20.688 -18.562 5.539 1 97.19 371 SER A N 1
ATOM 3037 C CA . SER A 1 371 ? -19.703 -17.859 6.367 1 97.19 371 SER A CA 1
ATOM 3038 C C . SER A 1 371 ? -18.516 -18.766 6.668 1 97.19 371 SER A C 1
ATOM 3040 O O . SER A 1 371 ? -17.391 -18.266 6.848 1 97.19 371 SER A O 1
ATOM 3042 N N . ALA A 1 372 ? -18.844 -20.031 6.73 1 98.38 372 ALA A N 1
ATOM 3043 C CA . ALA A 1 372 ? -17.734 -20.906 7.125 1 98.38 372 ALA A CA 1
ATOM 3044 C C . ALA A 1 372 ? -18.016 -22.359 6.723 1 98.38 372 ALA A C 1
ATOM 3046 O O . ALA A 1 372 ? -19.172 -22.766 6.594 1 98.38 372 ALA A O 1
ATOM 3047 N N . PHE A 1 373 ? -16.984 -23.094 6.492 1 98.62 373 PHE A N 1
ATOM 3048 C CA . PHE A 1 373 ? -16.984 -24.547 6.391 1 98.62 373 PHE A CA 1
ATOM 3049 C C . PHE A 1 373 ? -16.328 -25.172 7.621 1 98.62 373 PHE A C 1
ATOM 3051 O O . PHE A 1 373 ? -15.367 -24.625 8.164 1 98.62 373 PHE A O 1
ATOM 3058 N N . ARG A 1 374 ? -16.844 -26.25 8.008 1 98.75 374 ARG A N 1
ATOM 3059 C CA . ARG A 1 374 ? -16.25 -27 9.109 1 98.75 374 ARG A CA 1
ATOM 3060 C C . ARG A 1 374 ? -16.234 -28.5 8.82 1 98.75 374 ARG A C 1
ATOM 3062 O O . ARG A 1 374 ? -17.25 -29.047 8.383 1 98.75 374 ARG A O 1
ATOM 3069 N N . LEU A 1 375 ? -15.148 -29.141 8.938 1 98.88 375 LEU A N 1
ATOM 3070 C CA . LEU A 1 375 ? -15.047 -30.594 9.008 1 98.88 375 LEU A CA 1
ATOM 3071 C C . LEU A 1 375 ? -15.023 -31.062 10.453 1 98.88 375 LEU A C 1
ATOM 3073 O O . LEU A 1 375 ? -14.133 -30.703 11.219 1 98.88 375 LEU A O 1
ATOM 3077 N N . SER A 1 376 ? -15.953 -31.859 10.781 1 98.5 376 SER A N 1
ATOM 3078 C CA . SER A 1 376 ? -16.094 -32.281 12.172 1 98.5 376 SER A CA 1
ATOM 3079 C C . SER A 1 376 ? -15.891 -33.781 12.328 1 98.5 376 SER A C 1
ATOM 3081 O O . SER A 1 376 ? -16.578 -34.562 11.68 1 98.5 376 SER A O 1
ATOM 3083 N N . VAL A 1 377 ? -15.023 -34.125 13.211 1 98.44 377 VAL A N 1
ATOM 3084 C CA . VAL A 1 377 ? -14.797 -35.531 13.516 1 98.44 377 VAL A CA 1
ATOM 3085 C C . VAL A 1 377 ? -15.828 -36.031 14.523 1 98.44 377 VAL A C 1
ATOM 3087 O O . VAL A 1 377 ? -15.898 -35.5 15.648 1 98.44 377 VAL A O 1
ATOM 3090 N N . ILE A 1 378 ? -16.562 -37.031 14.141 1 97.62 378 ILE A N 1
ATOM 3091 C CA . ILE A 1 378 ? -17.688 -37.406 14.969 1 97.62 378 ILE A CA 1
ATOM 3092 C C . ILE A 1 378 ? -17.297 -38.625 15.828 1 97.62 378 ILE A C 1
ATOM 3094 O O . ILE A 1 378 ? -17.906 -38.875 16.875 1 97.62 378 ILE A O 1
ATOM 3098 N N . GLN A 1 379 ? -16.406 -39.438 15.344 1 97.62 379 GLN A N 1
ATOM 3099 C CA . GLN A 1 379 ? -15.891 -40.594 16.062 1 97.62 379 GLN A CA 1
ATOM 3100 C C . GLN A 1 379 ? -14.367 -40.688 15.969 1 97.62 379 GLN A C 1
ATOM 3102 O O . GLN A 1 379 ? -13.789 -40.25 14.977 1 97.62 379 GLN A O 1
ATOM 3107 N N . ASN A 1 380 ? -13.781 -41.281 16.969 1 97.56 380 ASN A N 1
ATOM 3108 C CA . ASN A 1 380 ? -12.336 -41.438 16.969 1 97.56 380 ASN A CA 1
ATOM 3109 C C . ASN A 1 380 ? -11.852 -42.188 15.711 1 97.56 380 ASN A C 1
ATOM 3111 O O . ASN A 1 380 ? -12.492 -43.125 15.25 1 97.56 380 ASN A O 1
ATOM 3115 N N . SER A 1 381 ? -10.766 -41.688 15.227 1 96.12 381 SER A N 1
ATOM 3116 C CA . SER A 1 381 ? -10.141 -42.344 14.078 1 96.12 381 SER A CA 1
ATOM 3117 C C . SER A 1 381 ? -9.016 -43.281 14.523 1 96.12 381 SER A C 1
ATOM 3119 O O . SER A 1 381 ? -8.32 -43 15.5 1 96.12 381 SER A O 1
ATOM 3121 N N . ALA A 1 382 ? -8.836 -44.344 13.781 1 95.31 382 ALA A N 1
ATOM 3122 C CA . ALA A 1 382 ? -7.766 -45.281 14.078 1 95.31 382 ALA A CA 1
ATOM 3123 C C . ALA A 1 382 ? -6.5 -44.938 13.305 1 95.31 382 ALA A C 1
ATOM 3125 O O . ALA A 1 382 ? -5.438 -45.531 13.547 1 95.31 382 ALA A O 1
ATOM 3126 N N . VAL A 1 383 ? -6.641 -44 12.406 1 97.69 383 VAL A N 1
ATOM 3127 C CA . VAL A 1 383 ? -5.504 -43.688 11.547 1 97.69 383 VAL A CA 1
ATOM 3128 C C . VAL A 1 383 ? -5.246 -42.188 11.562 1 97.69 383 VAL A C 1
ATOM 3130 O O . VAL A 1 383 ? -6.109 -41.406 11.977 1 97.69 383 VAL A O 1
ATOM 3133 N N . TRP A 1 384 ? -3.984 -41.812 11.125 1 98 384 TRP A N 1
ATOM 3134 C CA . TRP A 1 384 ? -3.645 -40.406 10.938 1 98 384 TRP A CA 1
ATOM 3135 C C . TRP A 1 384 ? -4.449 -39.812 9.789 1 98 384 TRP A C 1
ATOM 3137 O O . TRP A 1 384 ? -5.164 -40.531 9.078 1 98 384 TRP A O 1
ATOM 3147 N N . ALA A 1 385 ? -4.426 -38.562 9.664 1 98.12 385 ALA A N 1
ATOM 3148 C CA . ALA A 1 385 ? -5.227 -37.906 8.625 1 98.12 385 ALA A CA 1
ATOM 3149 C C . ALA A 1 385 ? -4.371 -36.969 7.785 1 98.12 385 ALA A C 1
ATOM 3151 O O . ALA A 1 385 ? -3.592 -36.156 8.32 1 98.12 385 ALA A O 1
ATOM 3152 N N . ILE A 1 386 ? -4.465 -37.094 6.477 1 98 386 ILE A N 1
ATOM 3153 C CA . ILE A 1 386 ? -3.895 -36.188 5.508 1 98 386 ILE A CA 1
ATOM 3154 C C . ILE A 1 386 ? -5.012 -35.5 4.703 1 98 386 ILE A C 1
ATOM 3156 O O . ILE A 1 386 ? -5.922 -36.188 4.219 1 98 386 ILE A O 1
ATOM 3160 N N . LEU A 1 387 ? -5.07 -34.25 4.723 1 97.81 387 LEU A N 1
ATOM 3161 C CA . LEU A 1 387 ? -5.883 -33.5 3.758 1 97.81 387 LEU A CA 1
ATOM 3162 C C . LEU A 1 387 ? -5.031 -33.031 2.59 1 97.81 387 LEU A C 1
ATOM 3164 O O . LEU A 1 387 ? -4.156 -32.188 2.768 1 97.81 387 LEU A O 1
ATOM 3168 N N . ASN A 1 388 ? -5.332 -33.562 1.397 1 96.31 388 ASN A N 1
ATOM 3169 C CA . ASN A 1 388 ? -4.438 -33.406 0.256 1 96.31 388 ASN A CA 1
ATOM 3170 C C . ASN A 1 388 ? -5.02 -32.469 -0.789 1 96.31 388 ASN A C 1
ATOM 3172 O O . ASN A 1 388 ? -4.301 -31.969 -1.66 1 96.31 388 ASN A O 1
ATOM 3176 N N . GLU A 1 389 ? -6.258 -32.219 -0.773 1 96.56 389 GLU A N 1
ATOM 3177 C CA . GLU A 1 389 ? -6.926 -31.359 -1.748 1 96.56 389 GLU A CA 1
ATOM 3178 C C . GLU A 1 389 ? -8.125 -30.641 -1.128 1 96.56 389 GLU A C 1
ATOM 3180 O O . GLU A 1 389 ? -8.969 -31.266 -0.485 1 96.56 389 GLU A O 1
ATOM 3185 N N . ILE A 1 390 ? -8.102 -29.391 -1.22 1 97.56 390 ILE A N 1
ATOM 3186 C CA . ILE A 1 390 ? -9.211 -28.562 -0.763 1 97.56 390 ILE A CA 1
ATOM 3187 C C . ILE A 1 390 ? -9.711 -27.688 -1.911 1 97.56 390 ILE A C 1
ATOM 3189 O O . ILE A 1 390 ? -8.961 -26.859 -2.443 1 97.56 390 ILE A O 1
ATOM 3193 N N . HIS A 1 391 ? -10.906 -27.859 -2.287 1 96.94 391 HIS A N 1
ATOM 3194 C CA . HIS A 1 391 ? -11.5 -27.016 -3.318 1 96.94 391 HIS A CA 1
ATOM 3195 C C . HIS A 1 391 ? -12.898 -26.562 -2.924 1 96.94 391 HIS A C 1
ATOM 3197 O O . HIS A 1 391 ? -13.844 -27.344 -2.939 1 96.94 391 HIS A O 1
ATOM 3203 N N . ILE A 1 392 ? -13.016 -25.375 -2.494 1 97.38 392 ILE A N 1
ATOM 3204 C CA . ILE A 1 392 ? -14.297 -24.734 -2.27 1 97.38 392 ILE A CA 1
ATOM 3205 C C . ILE A 1 392 ? -14.609 -23.781 -3.43 1 97.38 392 ILE A C 1
ATOM 3207 O O . ILE A 1 392 ? -14.07 -22.672 -3.502 1 97.38 392 ILE A O 1
ATOM 3211 N N . LYS A 1 393 ? -15.5 -24.188 -4.258 1 95.31 393 LYS A N 1
ATOM 3212 C CA . LYS A 1 393 ? -15.75 -23.5 -5.523 1 95.31 393 LYS A CA 1
ATOM 3213 C C . LYS A 1 393 ? -16.859 -22.469 -5.375 1 95.31 393 LYS A C 1
ATOM 3215 O O . LYS A 1 393 ? -17.984 -22.797 -5.012 1 95.31 393 LYS A O 1
ATOM 3220 N N . LYS A 1 394 ? -16.594 -21.234 -5.691 1 93.75 394 LYS A N 1
ATOM 3221 C CA . LYS A 1 394 ? -17.578 -20.156 -5.645 1 93.75 394 LYS A CA 1
ATOM 3222 C C . LYS A 1 394 ? -18.5 -20.203 -6.852 1 93.75 394 LYS A C 1
ATOM 3224 O O . LYS A 1 394 ? -18.141 -20.734 -7.898 1 93.75 394 LYS A O 1
ATOM 3229 N N . ILE A 1 395 ? -19.688 -19.641 -6.629 1 89.88 395 ILE A N 1
ATOM 3230 C CA . ILE A 1 395 ? -20.609 -19.453 -7.75 1 89.88 395 ILE A CA 1
ATOM 3231 C C . ILE A 1 395 ? -20.094 -18.328 -8.641 1 89.88 395 ILE A C 1
ATOM 3233 O O . ILE A 1 395 ? -19.781 -17.234 -8.156 1 89.88 395 ILE A O 1
ATOM 3237 N N . THR A 1 396 ? -19.688 -18.562 -9.852 1 75.06 396 THR A N 1
ATOM 3238 C CA . THR A 1 396 ? -19.172 -17.547 -10.766 1 75.06 396 THR A CA 1
ATOM 3239 C C . THR A 1 396 ? -20.297 -16.625 -11.234 1 75.06 396 THR A C 1
ATOM 3241 O O . THR A 1 396 ? -21.406 -17.078 -11.492 1 75.06 396 THR A O 1
ATOM 3244 N N . ASN A 1 397 ? -20.359 -15.297 -10.992 1 56.56 397 ASN A N 1
ATOM 3245 C CA . ASN A 1 397 ? -21.344 -14.375 -11.539 1 56.56 397 ASN A CA 1
ATOM 3246 C C . ASN A 1 397 ? -21.266 -14.32 -13.062 1 56.56 397 ASN A C 1
ATOM 3248 O O . ASN A 1 397 ? -20.203 -14.539 -13.648 1 56.56 397 ASN A O 1
ATOM 3252 N N . MET B 1 1 ? -9.133 26.766 -3.527 1 98.5 1 MET B N 1
ATOM 3253 C CA . MET B 1 1 ? -9.961 25.969 -2.635 1 98.5 1 MET B CA 1
ATOM 3254 C C . MET B 1 1 ? -11.078 25.281 -3.406 1 98.5 1 MET B C 1
ATOM 3256 O O . MET B 1 1 ? -11.867 25.938 -4.09 1 98.5 1 MET B O 1
ATOM 3260 N N . GLY B 1 2 ? -11.047 23.938 -3.369 1 98.81 2 GLY B N 1
ATOM 3261 C CA . GLY B 1 2 ? -12.047 23.172 -4.098 1 98.81 2 GLY B CA 1
ATOM 3262 C C . GLY B 1 2 ? -13.188 22.688 -3.223 1 98.81 2 GLY B C 1
ATOM 3263 O O . GLY B 1 2 ? -12.969 22.047 -2.197 1 98.81 2 GLY B O 1
ATOM 3264 N N . ILE B 1 3 ? -14.438 23 -3.658 1 98.81 3 ILE B N 1
ATOM 3265 C CA . ILE B 1 3 ? -15.633 22.625 -2.92 1 98.81 3 ILE B CA 1
ATOM 3266 C C . ILE B 1 3 ? -16.562 21.828 -3.824 1 98.81 3 ILE B C 1
ATOM 3268 O O . ILE B 1 3 ? -17.375 22.391 -4.559 1 98.81 3 ILE B O 1
ATOM 3272 N N . PRO B 1 4 ? -16.547 20.562 -3.664 1 98.62 4 PRO B N 1
ATOM 3273 C CA . PRO B 1 4 ? -17.516 19.75 -4.395 1 98.62 4 PRO B CA 1
ATOM 3274 C C . PRO B 1 4 ? -18.891 19.734 -3.723 1 98.62 4 PRO B C 1
ATOM 3276 O O . PRO B 1 4 ? -18.984 19.766 -2.492 1 98.62 4 PRO B O 1
ATOM 3279 N N . THR B 1 5 ? -19.906 19.75 -4.512 1 98.25 5 THR B N 1
ATOM 3280 C CA . THR B 1 5 ? -21.266 19.641 -3.994 1 98.25 5 THR B CA 1
ATOM 3281 C C . THR B 1 5 ? -22.109 18.75 -4.898 1 98.25 5 THR B C 1
ATOM 3283 O O . THR B 1 5 ? -21.875 18.688 -6.109 1 98.25 5 THR B O 1
ATOM 3286 N N . VAL B 1 6 ? -22.969 18 -4.309 1 97.56 6 VAL B N 1
ATOM 3287 C CA . VAL B 1 6 ? -23.938 17.172 -5.012 1 97.56 6 VAL B CA 1
ATOM 3288 C C . VAL B 1 6 ? -25.328 17.406 -4.445 1 97.56 6 VAL B C 1
ATOM 3290 O O . VAL B 1 6 ? -25.484 18.031 -3.395 1 97.56 6 VAL B O 1
ATOM 3293 N N . LYS B 1 7 ? -26.297 16.938 -5.219 1 94.62 7 LYS B N 1
ATOM 3294 C CA . LYS B 1 7 ? -27.688 17.062 -4.766 1 94.62 7 LYS B CA 1
ATOM 3295 C C . LYS B 1 7 ? -27.906 16.281 -3.475 1 94.62 7 LYS B C 1
ATOM 3297 O O . LYS B 1 7 ? -27.531 15.109 -3.379 1 94.62 7 LYS B O 1
ATOM 3302 N N . ARG B 1 8 ? -28.406 16.969 -2.449 1 91.38 8 ARG B N 1
ATOM 3303 C CA . ARG B 1 8 ? -28.75 16.359 -1.168 1 91.38 8 ARG B CA 1
ATOM 3304 C C . ARG B 1 8 ? -30.25 16.219 -1.018 1 91.38 8 ARG B C 1
ATOM 3306 O O . ARG B 1 8 ? -31.016 17.094 -1.448 1 91.38 8 ARG B O 1
ATOM 3313 N N . GLU B 1 9 ? -30.656 15.227 -0.412 1 87.38 9 GLU B N 1
ATOM 3314 C CA . GLU B 1 9 ? -32.094 14.93 -0.282 1 87.38 9 GLU B CA 1
ATOM 3315 C C . GLU B 1 9 ? -32.719 15.812 0.776 1 87.38 9 GLU B C 1
ATOM 3317 O O . GLU B 1 9 ? -33.875 16.25 0.614 1 87.38 9 GLU B O 1
ATOM 3322 N N . VAL B 1 10 ? -32 16.109 1.759 1 87.69 10 VAL B N 1
ATOM 3323 C CA . VAL B 1 10 ? -32.625 16.734 2.922 1 87.69 10 VAL B CA 1
ATOM 3324 C C . VAL B 1 10 ? -32.25 18.203 2.994 1 87.69 10 VAL B C 1
ATOM 3326 O O . VAL B 1 10 ? -33.125 19.078 3.064 1 87.69 10 VAL B O 1
ATOM 3329 N N . LYS B 1 11 ? -30.938 18.5 3.006 1 90.25 11 LYS B N 1
ATOM 3330 C CA . LYS B 1 11 ? -30.5 19.875 3.217 1 90.25 11 LYS B CA 1
ATOM 3331 C C . LYS B 1 11 ? -29.172 20.141 2.506 1 90.25 11 LYS B C 1
ATOM 3333 O O . LYS B 1 11 ? -28.266 19.281 2.521 1 90.25 11 LYS B O 1
ATOM 3338 N N . SER B 1 12 ? -29.156 21.328 1.859 1 93.25 12 SER B N 1
ATOM 3339 C CA . SER B 1 12 ? -27.891 21.797 1.32 1 93.25 12 SER B CA 1
ATOM 3340 C C . SER B 1 12 ? -27.172 22.703 2.309 1 93.25 12 SER B C 1
ATOM 3342 O O . SER B 1 12 ? -27.797 23.531 2.973 1 93.25 12 SER B O 1
ATOM 3344 N N . TYR B 1 13 ? -25.859 22.578 2.396 1 96 13 TYR B N 1
ATOM 3345 C CA . TYR B 1 13 ? -25.062 23.375 3.303 1 96 13 TYR B CA 1
ATOM 3346 C C . TYR B 1 13 ? -24.125 24.297 2.529 1 96 13 TYR B C 1
ATOM 3348 O O . TYR B 1 13 ? -23.297 25 3.121 1 96 13 TYR B O 1
ATOM 3356 N N . LEU B 1 14 ? -24.25 24.328 1.236 1 98 14 LEU B N 1
ATOM 3357 C CA . LEU B 1 14 ? -23.297 24.969 0.348 1 98 14 LEU B CA 1
ATOM 3358 C C . LEU B 1 14 ? -23.219 26.469 0.626 1 98 14 LEU B C 1
ATOM 3360 O O . LEU B 1 14 ? -22.109 27.016 0.781 1 98 14 LEU B O 1
ATOM 3364 N N . ILE B 1 15 ? -24.344 27.109 0.738 1 97.75 15 ILE B N 1
ATOM 3365 C CA . ILE B 1 15 ? -24.391 28.562 0.915 1 97.75 15 ILE B CA 1
ATOM 3366 C C . ILE B 1 15 ? -23.766 28.938 2.252 1 97.75 15 ILE B C 1
ATOM 3368 O O . ILE B 1 15 ? -22.953 29.875 2.324 1 97.75 15 ILE B O 1
ATOM 3372 N N . GLU B 1 16 ? -24.109 28.203 3.279 1 97.38 16 GLU B N 1
ATOM 3373 C CA . GLU B 1 16 ? -23.531 28.453 4.598 1 97.38 16 GLU B CA 1
ATOM 3374 C C . GLU B 1 16 ? -22.031 28.25 4.586 1 97.38 16 GLU B C 1
ATOM 3376 O O . GLU B 1 16 ? -21.281 29.031 5.199 1 97.38 16 GLU B O 1
ATOM 3381 N N . THR B 1 17 ? -21.562 27.188 3.928 1 98.44 17 THR B N 1
ATOM 3382 C CA . THR B 1 17 ? -20.141 26.891 3.807 1 98.44 17 THR B CA 1
ATOM 3383 C C . THR B 1 17 ? -19.422 28.047 3.107 1 98.44 17 THR B C 1
ATOM 3385 O O . THR B 1 17 ? -18.391 28.516 3.59 1 98.44 17 THR B O 1
ATOM 3388 N N . LEU B 1 18 ? -19.984 28.547 2.027 1 98.75 18 LEU B N 1
ATOM 3389 C CA . LEU B 1 18 ? -19.359 29.609 1.26 1 98.75 18 LEU B CA 1
ATOM 3390 C C . LEU B 1 18 ? -19.328 30.922 2.057 1 98.75 18 LEU B C 1
ATOM 3392 O O . LEU B 1 18 ? -18.344 31.656 2.02 1 98.75 18 LEU B O 1
ATOM 3396 N N . HIS B 1 19 ? -20.422 31.172 2.803 1 98.38 19 HIS B N 1
ATOM 3397 C CA . HIS B 1 19 ? -20.406 32.344 3.674 1 98.38 19 HIS B CA 1
ATOM 3398 C C . HIS B 1 19 ? -19.297 32.219 4.711 1 98.38 19 HIS B C 1
ATOM 3400 O O . HIS B 1 19 ? -18.578 33.219 4.953 1 98.38 19 HIS B O 1
ATOM 3406 N N . SER B 1 20 ? -19.234 31.109 5.309 1 98.44 20 SER B N 1
ATOM 3407 C CA . SER B 1 20 ? -18.188 30.922 6.316 1 98.44 20 SER B CA 1
ATOM 3408 C C . SER B 1 20 ? -16.797 31.141 5.73 1 98.44 20 SER B C 1
ATOM 3410 O O . SER B 1 20 ? -15.969 31.812 6.34 1 98.44 20 SER B O 1
ATOM 3412 N N . LEU B 1 21 ? -16.5 30.625 4.535 1 98.69 21 LEU B N 1
ATOM 3413 C CA . LEU B 1 21 ? -15.211 30.75 3.877 1 98.69 21 LEU B CA 1
ATOM 3414 C C . LEU B 1 21 ? -14.922 32.188 3.506 1 98.69 21 LEU B C 1
ATOM 3416 O O . LEU B 1 21 ? -13.859 32.75 3.842 1 98.69 21 LEU B O 1
ATOM 3420 N N . ILE B 1 22 ? -15.898 32.844 2.854 1 98.56 22 ILE B N 1
ATOM 3421 C CA . ILE B 1 22 ? -15.695 34.125 2.242 1 98.56 22 ILE B CA 1
ATOM 3422 C C . ILE B 1 22 ? -15.672 35.219 3.326 1 98.56 22 ILE B C 1
ATOM 3424 O O . ILE B 1 22 ? -14.852 36.125 3.279 1 98.56 22 ILE B O 1
ATOM 3428 N N . ASP B 1 23 ? -16.516 35.062 4.336 1 97.69 23 ASP B N 1
ATOM 3429 C CA . ASP B 1 23 ? -16.625 36.062 5.391 1 97.69 23 ASP B CA 1
ATOM 3430 C C . ASP B 1 23 ? -15.359 36.062 6.258 1 97.69 23 ASP B C 1
ATOM 3432 O O . ASP B 1 23 ? -15.086 37.031 6.957 1 97.69 23 ASP B O 1
ATOM 3436 N N . ASN B 1 24 ? -14.625 35.031 6.242 1 97.94 24 ASN B N 1
ATOM 3437 C CA . ASN B 1 24 ? -13.43 34.938 7.07 1 97.94 24 ASN B CA 1
ATOM 3438 C C . ASN B 1 24 ? -12.164 35.188 6.258 1 97.94 24 ASN B C 1
ATOM 3440 O O . ASN B 1 24 ? -11.062 34.812 6.684 1 97.94 24 ASN B O 1
ATOM 3444 N N . LEU B 1 25 ? -12.32 35.781 5.039 1 98 25 LEU B N 1
ATOM 3445 C CA . LEU B 1 25 ? -11.195 36.25 4.234 1 98 25 LEU B CA 1
ATOM 3446 C C . LEU B 1 25 ? -11.031 37.75 4.316 1 98 25 LEU B C 1
ATOM 3448 O O . LEU B 1 25 ? -12.016 38.5 4.207 1 98 25 LEU B O 1
ATOM 3452 N N . TYR B 1 26 ? -9.852 38.188 4.516 1 96.75 26 TYR B N 1
ATOM 3453 C CA . TYR B 1 26 ? -9.555 39.594 4.391 1 96.75 26 TYR B CA 1
ATOM 3454 C C . TYR B 1 26 ? -9.5 40.031 2.924 1 96.75 26 TYR B C 1
ATOM 3456 O O . TYR B 1 26 ? -9.305 39.188 2.041 1 96.75 26 TYR B O 1
ATOM 3464 N N . PRO B 1 27 ? -9.617 41.281 2.652 1 96 27 PRO B N 1
ATOM 3465 C CA . PRO B 1 27 ? -9.648 41.75 1.266 1 96 27 PRO B CA 1
ATOM 3466 C C . PRO B 1 27 ? -8.406 41.344 0.478 1 96 27 PRO B C 1
ATOM 3468 O O . PRO B 1 27 ? -8.508 40.938 -0.672 1 96 27 PRO B O 1
ATOM 3471 N N . GLU B 1 28 ? -7.285 41.406 1.083 1 96.5 28 GLU B N 1
ATOM 3472 C CA . GLU B 1 28 ? -6.047 41.062 0.394 1 96.5 28 GLU B CA 1
ATOM 3473 C C . GLU B 1 28 ? -6.004 39.562 0.088 1 96.5 28 GLU B C 1
ATOM 3475 O O . GLU B 1 28 ? -5.453 39.156 -0.936 1 96.5 28 GLU B O 1
ATOM 3480 N N . GLU B 1 29 ? -6.617 38.75 0.964 1 97.06 29 GLU B N 1
ATOM 3481 C CA . GLU B 1 29 ? -6.648 37.281 0.785 1 97.06 29 GLU B CA 1
ATOM 3482 C C . GLU B 1 29 ? -7.582 36.906 -0.354 1 97.06 29 GLU B C 1
ATOM 3484 O O . GLU B 1 29 ? -7.332 35.938 -1.061 1 97.06 29 GLU B O 1
ATOM 3489 N N . LYS B 1 30 ? -8.617 37.688 -0.489 1 97.31 30 LYS B N 1
ATOM 3490 C CA . LYS B 1 30 ? -9.562 37.438 -1.574 1 97.31 30 LYS B CA 1
ATOM 3491 C C . LYS B 1 30 ? -8.891 37.594 -2.936 1 97.31 30 LYS B C 1
ATOM 3493 O O . LYS B 1 30 ? -9.297 36.969 -3.908 1 97.31 30 LYS B O 1
ATOM 3498 N N . LEU B 1 31 ? -7.82 38.375 -2.969 1 96.31 31 LEU B N 1
ATOM 3499 C CA . LEU B 1 31 ? -7.09 38.594 -4.211 1 96.31 31 LEU B CA 1
ATOM 3500 C C . LEU B 1 31 ? -6.055 37.5 -4.43 1 96.31 31 LEU B C 1
ATOM 3502 O O . LEU B 1 31 ? -5.531 37.344 -5.535 1 96.31 31 LEU B O 1
ATOM 3506 N N . ASP B 1 32 ? -5.836 36.688 -3.381 1 96.44 32 ASP B N 1
ATOM 3507 C CA . ASP B 1 32 ? -4.77 35.688 -3.416 1 96.44 32 ASP B CA 1
ATOM 3508 C C . ASP B 1 32 ? -5.336 34.25 -3.465 1 96.44 32 ASP B C 1
ATOM 3510 O O . ASP B 1 32 ? -4.605 33.281 -3.264 1 96.44 32 ASP B O 1
ATOM 3514 N N . CYS B 1 33 ? -6.652 34.156 -3.611 1 97.19 33 CYS B N 1
ATOM 3515 C CA . CYS B 1 33 ? -7.215 32.812 -3.666 1 97.19 33 CYS B CA 1
ATOM 3516 C C . CYS B 1 33 ? -8.383 32.75 -4.641 1 97.19 33 CYS B C 1
ATOM 3518 O O . CYS B 1 33 ? -8.844 33.781 -5.133 1 97.19 33 CYS B O 1
ATOM 3520 N N . VAL B 1 34 ? -8.75 31.625 -5.055 1 98.62 34 VAL B N 1
ATOM 3521 C CA . VAL B 1 34 ? -9.93 31.312 -5.852 1 98.62 34 VAL B CA 1
ATOM 3522 C C . VAL B 1 34 ? -10.68 30.125 -5.23 1 98.62 34 VAL B C 1
ATOM 3524 O O . VAL B 1 34 ? -10.062 29.156 -4.781 1 98.62 34 VAL B O 1
ATOM 3527 N N . ILE B 1 35 ? -12 30.297 -5.102 1 98.81 35 ILE B N 1
ATOM 3528 C CA . ILE B 1 35 ? -12.867 29.219 -4.621 1 98.81 35 ILE B CA 1
ATOM 3529 C C . ILE B 1 35 ? -13.594 28.578 -5.801 1 98.81 35 ILE B C 1
ATOM 3531 O O . ILE B 1 35 ? -14.344 29.25 -6.516 1 98.81 35 ILE B O 1
ATOM 3535 N N . VAL B 1 36 ? -13.336 27.328 -6.012 1 98.88 36 VAL B N 1
ATOM 3536 C CA . VAL B 1 36 ? -13.969 26.625 -7.117 1 98.88 36 VAL B CA 1
ATOM 3537 C C . VAL B 1 36 ? -15.07 25.703 -6.582 1 98.88 36 VAL B C 1
ATOM 3539 O O . VAL B 1 36 ? -14.789 24.734 -5.883 1 98.88 36 VAL B O 1
ATOM 3542 N N . VAL B 1 37 ? -16.297 26.047 -6.898 1 98.88 37 VAL B N 1
ATOM 3543 C CA . VAL B 1 37 ? -17.438 25.203 -6.57 1 98.88 37 VAL B CA 1
ATOM 3544 C C . VAL B 1 37 ? -17.703 24.234 -7.715 1 98.88 37 VAL B C 1
ATOM 3546 O O . VAL B 1 37 ? -17.984 24.656 -8.836 1 98.88 37 VAL B O 1
ATOM 3549 N N . PHE B 1 38 ? -17.578 22.984 -7.426 1 98.88 38 PHE B N 1
ATOM 3550 C CA . PHE B 1 38 ? -17.844 21.922 -8.391 1 98.88 38 PHE B CA 1
ATOM 3551 C C . PHE B 1 38 ? -19.188 21.281 -8.125 1 98.88 38 PHE B C 1
ATOM 3553 O O . PHE B 1 38 ? -19.391 20.641 -7.094 1 98.88 38 PHE B O 1
ATOM 3560 N N . ILE B 1 39 ? -20.094 21.469 -9.047 1 98.81 39 ILE B N 1
ATOM 3561 C CA . ILE B 1 39 ? -21.406 20.828 -8.938 1 98.81 39 ILE B CA 1
ATOM 3562 C C . ILE B 1 39 ? -21.375 19.469 -9.633 1 98.81 39 ILE B C 1
ATOM 3564 O O . ILE B 1 39 ? -21.516 19.375 -10.852 1 98.81 39 ILE B O 1
ATOM 3568 N N . GLY B 1 40 ? -21.25 18.391 -8.82 1 98.31 40 GLY B N 1
ATOM 3569 C CA . GLY B 1 40 ? -21.109 17.031 -9.336 1 98.31 40 GLY B CA 1
ATOM 3570 C C . GLY B 1 40 ? -22.422 16.438 -9.789 1 98.31 40 GLY B C 1
ATOM 3571 O O . GLY B 1 40 ? -22.781 15.328 -9.367 1 98.31 40 GLY B O 1
ATOM 3572 N N . GLU B 1 41 ? -23.156 17.188 -10.578 1 97.69 41 GLU B N 1
ATOM 3573 C CA . GLU B 1 41 ? -24.438 16.75 -11.133 1 97.69 41 GLU B CA 1
ATOM 3574 C C . GLU B 1 41 ? -24.5 16.984 -12.633 1 97.69 41 GLU B C 1
ATOM 3576 O O . GLU B 1 41 ? -23.922 17.953 -13.141 1 97.69 41 GLU B O 1
ATOM 3581 N N . THR B 1 42 ? -25.219 16.109 -13.352 1 96.25 42 THR B N 1
ATOM 3582 C CA . THR B 1 42 ? -25.297 16.25 -14.805 1 96.25 42 THR B CA 1
ATOM 3583 C C . THR B 1 42 ? -26.688 16.703 -15.227 1 96.25 42 THR B C 1
ATOM 3585 O O . THR B 1 42 ? -26.906 17.047 -16.391 1 96.25 42 THR B O 1
ATOM 3588 N N . ASP B 1 43 ? -27.641 16.719 -14.305 1 96.19 43 ASP B N 1
ATOM 3589 C CA . ASP B 1 43 ? -28.953 17.312 -14.57 1 96.19 43 ASP B CA 1
ATOM 3590 C C . ASP B 1 43 ? -28.828 18.828 -14.742 1 96.19 43 ASP B C 1
ATOM 3592 O O . ASP B 1 43 ? -28.656 19.547 -13.758 1 96.19 43 ASP B O 1
ATOM 3596 N N . ILE B 1 44 ? -29.062 19.25 -15.859 1 96.62 44 ILE B N 1
ATOM 3597 C CA . ILE B 1 44 ? -28.766 20.641 -16.219 1 96.62 44 ILE B CA 1
ATOM 3598 C C . ILE B 1 44 ? -29.703 21.578 -15.461 1 96.62 44 ILE B C 1
ATOM 3600 O O . ILE B 1 44 ? -29.312 22.672 -15.062 1 96.62 44 ILE B O 1
ATOM 3604 N N . ASP B 1 45 ? -30.953 21.188 -15.289 1 97.25 45 ASP B N 1
ATOM 3605 C CA . ASP B 1 45 ? -31.891 22.016 -14.555 1 97.25 45 ASP B CA 1
ATOM 3606 C C . ASP B 1 45 ? -31.453 22.188 -13.102 1 97.25 45 ASP B C 1
ATOM 3608 O O . ASP B 1 45 ? -31.531 23.297 -12.555 1 97.25 45 ASP B O 1
ATOM 3612 N N . TYR B 1 46 ? -31.031 21.125 -12.555 1 96.88 46 TYR B N 1
ATOM 3613 C CA . TYR B 1 46 ? -30.547 21.203 -11.18 1 96.88 46 TYR B CA 1
ATOM 3614 C C . TYR B 1 46 ? -29.312 22.109 -11.094 1 96.88 46 TYR B C 1
ATOM 3616 O O . TYR B 1 46 ? -29.219 22.953 -10.211 1 96.88 46 TYR B O 1
ATOM 3624 N N . VAL B 1 47 ? -28.375 21.906 -11.992 1 98 47 VAL B N 1
ATOM 3625 C CA . VAL B 1 47 ? -27.141 22.672 -12.016 1 98 47 VAL B CA 1
ATOM 3626 C C . VAL B 1 47 ? -27.438 24.156 -12.148 1 98 47 VAL B C 1
ATOM 3628 O O . VAL B 1 47 ? -26.906 24.984 -11.398 1 98 47 VAL B O 1
ATOM 3631 N N . HIS B 1 48 ? -28.359 24.484 -13.016 1 97.75 48 HIS B N 1
ATOM 3632 C CA . HIS B 1 48 ? -28.719 25.875 -13.227 1 97.75 48 HIS B CA 1
ATOM 3633 C C . HIS B 1 48 ? -29.406 26.469 -11.992 1 97.75 48 HIS B C 1
ATOM 3635 O O . HIS B 1 48 ? -29.234 27.641 -11.688 1 97.75 48 HIS B O 1
ATOM 3641 N N . GLY B 1 49 ? -30.172 25.609 -11.359 1 97.44 49 GLY B N 1
ATOM 3642 C CA . GLY B 1 49 ? -30.781 26.047 -10.117 1 97.44 49 GLY B CA 1
ATOM 3643 C C . GLY B 1 49 ? -29.766 26.406 -9.047 1 97.44 49 GLY B C 1
ATOM 3644 O O . GLY B 1 49 ? -29.891 27.422 -8.383 1 97.44 49 GLY B O 1
ATOM 3645 N N . VAL B 1 50 ? -28.75 25.578 -8.898 1 97.75 50 VAL B N 1
ATOM 3646 C CA . VAL B 1 50 ? -27.703 25.844 -7.93 1 97.75 50 VAL B CA 1
ATOM 3647 C C . VAL B 1 50 ? -26.953 27.125 -8.305 1 97.75 50 VAL B C 1
ATOM 3649 O O . VAL B 1 50 ? -26.672 27.969 -7.453 1 97.75 50 VAL B O 1
ATOM 3652 N N . ILE B 1 51 ? -26.641 27.297 -9.602 1 97.88 51 ILE B N 1
ATOM 3653 C CA . ILE B 1 51 ? -25.922 28.453 -10.094 1 97.88 51 ILE B CA 1
ATOM 3654 C C . ILE B 1 51 ? -26.734 29.719 -9.805 1 97.88 51 ILE B C 1
ATOM 3656 O O . ILE B 1 51 ? -26.172 30.734 -9.359 1 97.88 51 ILE B O 1
ATOM 3660 N N . ALA B 1 52 ? -28 29.656 -10.047 1 97.88 52 ALA B N 1
ATOM 3661 C CA . ALA B 1 52 ? -28.859 30.812 -9.805 1 97.88 52 ALA B CA 1
ATOM 3662 C C . ALA B 1 52 ? -28.828 31.219 -8.336 1 97.88 52 ALA B C 1
ATOM 3664 O O . ALA B 1 52 ? -28.781 32.406 -8.023 1 97.88 52 ALA B O 1
ATOM 3665 N N . ASN B 1 53 ? -28.922 30.281 -7.484 1 97.31 53 ASN B N 1
ATOM 3666 C CA . ASN B 1 53 ? -28.828 30.547 -6.055 1 97.31 53 ASN B CA 1
ATOM 3667 C C . ASN B 1 53 ? -27.5 31.156 -5.672 1 97.31 53 ASN B C 1
ATOM 3669 O O . ASN B 1 53 ? -27.438 32.094 -4.863 1 97.31 53 ASN B O 1
ATOM 3673 N N . LEU B 1 54 ? -26.406 30.688 -6.242 1 98.38 54 LEU B N 1
ATOM 3674 C CA . LEU B 1 54 ? -25.078 31.203 -5.961 1 98.38 54 LEU B CA 1
ATOM 3675 C C . LEU B 1 54 ? -24.906 32.625 -6.488 1 98.38 54 LEU B C 1
ATOM 3677 O O . LEU B 1 54 ? -24.297 33.469 -5.836 1 98.38 54 LEU B O 1
ATOM 3681 N N . GLU B 1 55 ? -25.469 32.812 -7.672 1 97.56 55 GLU B N 1
ATOM 3682 C CA . GLU B 1 55 ? -25.391 34.156 -8.258 1 97.56 55 GLU B CA 1
ATOM 3683 C C . GLU B 1 55 ? -26.156 35.188 -7.418 1 97.56 55 GLU B C 1
ATOM 3685 O O . GLU B 1 55 ? -25.734 36.344 -7.309 1 97.56 55 GLU B O 1
ATOM 3690 N N . LYS B 1 56 ? -27.203 34.719 -6.891 1 97.56 56 LYS B N 1
ATOM 3691 C CA . LYS B 1 56 ? -28.016 35.594 -6.043 1 97.56 56 LYS B CA 1
ATOM 3692 C C . LYS B 1 56 ? -27.266 35.969 -4.766 1 97.56 56 LYS B C 1
ATOM 3694 O O . LYS B 1 56 ? -27.266 37.125 -4.34 1 97.56 56 LYS B O 1
ATOM 3699 N N . GLU B 1 57 ? -26.594 35.062 -4.148 1 97.5 57 GLU B N 1
ATOM 3700 C CA . GLU B 1 57 ? -25.969 35.25 -2.842 1 97.5 57 GLU B CA 1
ATOM 3701 C C . GLU B 1 57 ? -24.547 35.781 -2.977 1 97.5 57 GLU B C 1
ATOM 3703 O O . GLU B 1 57 ? -24.047 36.469 -2.08 1 97.5 57 GLU B O 1
ATOM 3708 N N . PHE B 1 58 ? -23.875 35.5 -4.078 1 98.38 58 PHE B N 1
ATOM 3709 C CA . PHE B 1 58 ? -22.438 35.75 -4.188 1 98.38 58 PHE B CA 1
ATOM 3710 C C . PHE B 1 58 ? -22.125 36.406 -5.523 1 98.38 58 PHE B C 1
ATOM 3712 O O . PHE B 1 58 ? -21.094 36.094 -6.141 1 98.38 58 PHE B O 1
ATOM 3719 N N . SER B 1 59 ? -22.969 37.219 -6.023 1 97.69 59 SER B N 1
ATOM 3720 C CA . SER B 1 59 ? -22.812 37.875 -7.324 1 97.69 59 SER B CA 1
ATOM 3721 C C . SER B 1 59 ? -21.484 38.594 -7.434 1 97.69 59 SER B C 1
ATOM 3723 O O . SER B 1 59 ? -20.781 38.5 -8.445 1 97.69 59 SER B O 1
ATOM 3725 N N . LYS B 1 60 ? -21.078 39.344 -6.438 1 97.56 60 LYS B N 1
ATOM 3726 C CA . LYS B 1 60 ? -19.828 40.125 -6.445 1 97.56 60 LYS B CA 1
ATOM 3727 C C . LYS B 1 60 ? -18.625 39.188 -6.508 1 97.56 60 LYS B C 1
ATOM 3729 O O . LYS B 1 60 ? -17.672 39.438 -7.262 1 97.56 60 LYS B O 1
ATOM 3734 N N . GLU B 1 61 ? -18.688 38.156 -5.711 1 98.06 61 GLU B N 1
ATOM 3735 C CA . GLU B 1 61 ? -17.578 37.188 -5.637 1 98.06 61 GLU B CA 1
ATOM 3736 C C . GLU B 1 61 ? -17.422 36.438 -6.945 1 98.06 61 GLU B C 1
ATOM 3738 O O . GLU B 1 61 ? -16.312 36.125 -7.355 1 98.06 61 GLU B O 1
ATOM 3743 N N . ILE B 1 62 ? -18.531 36.156 -7.605 1 98.25 62 ILE B N 1
ATOM 3744 C CA . ILE B 1 62 ? -18.5 35.469 -8.891 1 98.25 62 ILE B CA 1
ATOM 3745 C C . ILE B 1 62 ? -17.984 36.406 -9.969 1 98.25 62 ILE B C 1
ATOM 3747 O O . ILE B 1 62 ? -17.125 36.031 -10.773 1 98.25 62 ILE B O 1
ATOM 3751 N N . SER B 1 63 ? -18.406 37.625 -9.93 1 97.44 63 SER B N 1
ATOM 3752 C CA . SER B 1 63 ? -18 38.625 -10.922 1 97.44 63 SER B CA 1
ATOM 3753 C C . SER B 1 63 ? -16.531 39 -10.781 1 97.44 63 SER B C 1
ATOM 3755 O O . SER B 1 63 ? -15.852 39.25 -11.773 1 97.44 63 SER B O 1
ATOM 3757 N N . SER B 1 64 ? -16.016 39 -9.555 1 97.19 64 SER B N 1
ATOM 3758 C CA . SER B 1 64 ? -14.617 39.375 -9.297 1 97.19 64 SER B CA 1
ATOM 3759 C C . SER B 1 64 ? -13.68 38.219 -9.625 1 97.19 64 SER B C 1
ATOM 3761 O O . SER B 1 64 ? -12.469 38.406 -9.719 1 97.19 64 SER B O 1
ATOM 3763 N N . GLY B 1 65 ? -14.258 37 -9.719 1 97.44 65 GLY B N 1
ATOM 3764 C CA . GLY B 1 65 ? -13.438 35.844 -9.992 1 97.44 65 GLY B CA 1
ATOM 3765 C C . GLY B 1 65 ? -13.039 35.062 -8.742 1 97.44 65 GLY B C 1
ATOM 3766 O O . GLY B 1 65 ? -12.375 34.031 -8.828 1 97.44 65 GLY B O 1
ATOM 3767 N N . LEU B 1 66 ? -13.422 35.594 -7.613 1 98.44 66 LEU B N 1
ATOM 3768 C CA . LEU B 1 66 ? -13.133 34.906 -6.359 1 98.44 66 LEU B CA 1
ATOM 3769 C C . LEU B 1 66 ? -13.797 33.531 -6.332 1 98.44 66 LEU B C 1
ATOM 3771 O O . LEU B 1 66 ? -13.203 32.562 -5.844 1 98.44 66 LEU B O 1
ATOM 3775 N N . VAL B 1 67 ? -15.039 33.469 -6.84 1 98.75 67 VAL B N 1
ATOM 3776 C CA . VAL B 1 67 ? -15.789 32.219 -6.891 1 98.75 67 VAL B CA 1
ATOM 3777 C C . VAL B 1 67 ? -15.977 31.781 -8.344 1 98.75 67 VAL B C 1
ATOM 3779 O O . VAL B 1 67 ? -16.453 32.562 -9.172 1 98.75 67 VAL B O 1
ATOM 3782 N N . GLU B 1 68 ? -15.547 30.594 -8.641 1 98.69 68 GLU B N 1
ATOM 3783 C CA . GLU B 1 68 ? -15.82 29.938 -9.922 1 98.69 68 GLU B CA 1
ATOM 3784 C C . GLU B 1 68 ? -16.719 28.719 -9.75 1 98.69 68 GLU B C 1
ATOM 3786 O O . GLU B 1 68 ? -16.578 27.984 -8.773 1 98.69 68 GLU B O 1
ATOM 3791 N N . VAL B 1 69 ? -17.656 28.609 -10.664 1 98.56 69 VAL B N 1
ATOM 3792 C CA . VAL B 1 69 ? -18.578 27.484 -10.609 1 98.56 69 VAL B CA 1
ATOM 3793 C C . VAL B 1 69 ? -18.422 26.625 -11.859 1 98.56 69 VAL B C 1
ATOM 3795 O O . VAL B 1 69 ? -18.438 27.141 -12.977 1 98.56 69 VAL B O 1
ATOM 3798 N N . VAL B 1 70 ? -18.203 25.297 -11.641 1 98.25 70 VAL B N 1
ATOM 3799 C CA . VAL B 1 70 ? -18.016 24.375 -12.766 1 98.25 70 VAL B CA 1
ATOM 3800 C C . VAL B 1 70 ? -18.844 23.109 -12.539 1 98.25 70 VAL B C 1
ATOM 3802 O O . VAL B 1 70 ? -19.141 22.75 -11.391 1 98.25 70 VAL B O 1
ATOM 3805 N N . SER B 1 71 ? -19.297 22.469 -13.539 1 98.31 71 SER B N 1
ATOM 3806 C CA . SER B 1 71 ? -19.984 21.188 -13.539 1 98.31 71 SER B CA 1
ATOM 3807 C C . SER B 1 71 ? -19.516 20.312 -14.695 1 98.31 71 SER B C 1
ATOM 3809 O O . SER B 1 71 ? -19.188 20.812 -15.773 1 98.31 71 SER B O 1
ATOM 3811 N N . PRO B 1 72 ? -19.406 19.031 -14.5 1 97.94 72 PRO B N 1
ATOM 3812 C CA . PRO B 1 72 ? -18.938 18.172 -15.57 1 97.94 72 PRO B CA 1
ATOM 3813 C C . PRO B 1 72 ? -20.016 17.844 -16.594 1 97.94 72 PRO B C 1
ATOM 3815 O O . PRO B 1 72 ? -21.203 17.844 -16.266 1 97.94 72 PRO B O 1
ATOM 3818 N N . PRO B 1 73 ? -19.578 17.609 -17.828 1 97.19 73 PRO B N 1
ATOM 3819 C CA . PRO B 1 73 ? -20.547 17.062 -18.781 1 97.19 73 PRO B CA 1
ATOM 3820 C C . PRO B 1 73 ? -20.953 15.633 -18.453 1 97.19 73 PRO B C 1
ATOM 3822 O O . PRO B 1 73 ? -20.234 14.938 -17.719 1 97.19 73 PRO B O 1
ATOM 3825 N N . GLU B 1 74 ? -22.047 15.258 -19 1 96 74 GLU B N 1
ATOM 3826 C CA . GLU B 1 74 ? -22.547 13.906 -18.75 1 96 74 GLU B CA 1
ATOM 3827 C C . GLU B 1 74 ? -21.547 12.859 -19.219 1 96 74 GLU B C 1
ATOM 3829 O O . GLU B 1 74 ? -21.422 11.797 -18.609 1 96 74 GLU B O 1
ATOM 3834 N N . SER B 1 75 ? -20.812 13.156 -20.281 1 97.31 75 SER B N 1
ATOM 3835 C CA . SER B 1 75 ? -19.891 12.219 -20.906 1 97.31 75 SER B CA 1
ATOM 3836 C C . SER B 1 75 ? -18.672 11.977 -20.016 1 97.31 75 SER B C 1
ATOM 3838 O O . SER B 1 75 ? -17.891 11.055 -20.266 1 97.31 75 SER B O 1
ATOM 3840 N N . TYR B 1 76 ? -18.516 12.766 -18.984 1 97.81 76 TYR B N 1
ATOM 3841 C CA . TYR B 1 76 ? -17.375 12.617 -18.078 1 97.81 76 TYR B CA 1
ATOM 3842 C C . TYR B 1 76 ? -17.484 11.328 -17.266 1 97.81 76 TYR B C 1
ATOM 3844 O O . TYR B 1 76 ? -16.484 10.672 -17 1 97.81 76 TYR B O 1
ATOM 3852 N N . TYR B 1 77 ? -18.719 10.977 -16.891 1 97.88 77 TYR B N 1
ATOM 3853 C CA . TYR B 1 77 ? -18.906 9.82 -16.031 1 97.88 77 TYR B CA 1
ATOM 3854 C C . TYR B 1 77 ? -19.047 8.539 -16.859 1 97.88 77 TYR B C 1
ATOM 3856 O O . TYR B 1 77 ? -19.766 8.508 -17.844 1 97.88 77 TYR B O 1
ATOM 3864 N N . PRO B 1 78 ? -18.344 7.48 -16.484 1 97.19 78 PRO B N 1
ATOM 3865 C CA . PRO B 1 78 ? -18.609 6.172 -17.078 1 97.19 78 PRO B CA 1
ATOM 3866 C C . PRO B 1 78 ? -19.891 5.535 -16.562 1 97.19 78 PRO B C 1
ATOM 3868 O O . PRO B 1 78 ? -20.625 6.152 -15.766 1 97.19 78 PRO B O 1
ATOM 3871 N N . ASP B 1 79 ? -20.188 4.359 -17.094 1 95.44 79 ASP B N 1
ATOM 3872 C CA . ASP B 1 79 ? -21.328 3.623 -16.594 1 95.44 79 ASP B CA 1
ATOM 3873 C C . ASP B 1 79 ? -21.094 3.154 -15.156 1 95.44 79 ASP B C 1
ATOM 3875 O O . ASP B 1 79 ? -20.203 2.336 -14.906 1 95.44 79 ASP B O 1
ATOM 3879 N N . LEU B 1 80 ? -21.844 3.633 -14.219 1 95.5 80 LEU B N 1
ATOM 3880 C CA . LEU B 1 80 ? -21.641 3.338 -12.805 1 95.5 80 LEU B CA 1
ATOM 3881 C C . LEU B 1 80 ? -22.672 2.334 -12.312 1 95.5 80 LEU B C 1
ATOM 3883 O O . LEU B 1 80 ? -22.828 2.131 -11.102 1 95.5 80 LEU B O 1
ATOM 3887 N N . THR B 1 81 ? -23.391 1.715 -13.172 1 92.56 81 THR B N 1
ATOM 3888 C CA . THR B 1 81 ? -24.5 0.838 -12.781 1 92.56 81 THR B CA 1
ATOM 3889 C C . THR B 1 81 ? -23.984 -0.579 -12.523 1 92.56 81 THR B C 1
ATOM 3891 O O . THR B 1 81 ? -24.625 -1.346 -11.789 1 92.56 81 THR B O 1
ATOM 3894 N N . ASN B 1 82 ? -22.984 -0.952 -13.188 1 90.81 82 ASN B N 1
ATOM 3895 C CA . ASN B 1 82 ? -22.5 -2.324 -13.055 1 90.81 82 ASN B CA 1
ATOM 3896 C C . ASN B 1 82 ? -21.141 -2.379 -12.383 1 90.81 82 ASN B C 1
ATOM 3898 O O . ASN B 1 82 ? -20.188 -2.914 -12.945 1 90.81 82 ASN B O 1
ATOM 3902 N N . LEU B 1 83 ? -21.125 -1.851 -11.133 1 93.75 83 LEU B N 1
ATOM 3903 C CA . LEU B 1 83 ? -19.875 -1.868 -10.367 1 93.75 83 LEU B CA 1
ATOM 3904 C C . LEU B 1 83 ? -19.828 -3.074 -9.43 1 93.75 83 LEU B C 1
ATOM 3906 O O . LEU B 1 83 ? -20.844 -3.443 -8.836 1 93.75 83 LEU B O 1
ATOM 3910 N N . LYS B 1 84 ? -18.75 -3.691 -9.391 1 88.44 84 LYS B N 1
ATOM 3911 C CA . LYS B 1 84 ? -18.562 -4.816 -8.484 1 88.44 84 LYS B CA 1
ATOM 3912 C C . LYS B 1 84 ? -18.531 -4.352 -7.031 1 88.44 84 LYS B C 1
ATOM 3914 O O . LYS B 1 84 ? -17.891 -3.348 -6.707 1 88.44 84 LYS B O 1
ATOM 3919 N N . GLU B 1 85 ? -19.266 -5.09 -6.188 1 88.5 85 GLU B N 1
ATOM 3920 C CA . GLU B 1 85 ? -19.234 -4.785 -4.762 1 88.5 85 GLU B CA 1
ATOM 3921 C C . GLU B 1 85 ? -17.891 -5.18 -4.145 1 88.5 85 GLU B C 1
ATOM 3923 O O . GLU B 1 85 ? -17.375 -6.258 -4.422 1 88.5 85 GLU B O 1
ATOM 3928 N N . THR B 1 86 ? -17.312 -4.246 -3.426 1 86.62 86 THR B N 1
ATOM 3929 C CA . THR B 1 86 ? -16.031 -4.508 -2.75 1 86.62 86 THR B CA 1
ATOM 3930 C C . THR B 1 86 ? -16.094 -4.055 -1.294 1 86.62 86 THR B C 1
ATOM 3932 O O . THR B 1 86 ? -16.812 -3.107 -0.962 1 86.62 86 THR B O 1
ATOM 3935 N N . PHE B 1 87 ? -15.414 -4.809 -0.378 1 87.25 87 PHE B N 1
ATOM 3936 C CA . PHE B 1 87 ? -15.18 -4.465 1.019 1 87.25 87 PHE B CA 1
ATOM 3937 C C . PHE B 1 87 ? -16.484 -4.426 1.797 1 87.25 87 PHE B C 1
ATOM 3939 O O . PHE B 1 87 ? -16.641 -3.617 2.717 1 87.25 87 PHE B O 1
ATOM 3946 N N . GLY B 1 88 ? -17.453 -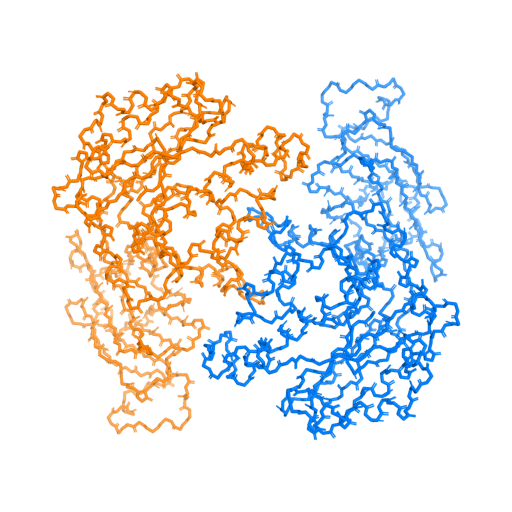5.145 1.368 1 83.75 88 GLY B N 1
ATOM 3947 C CA . GLY B 1 88 ? -18.719 -5.27 2.088 1 83.75 88 GLY B CA 1
ATOM 3948 C C . GLY B 1 88 ? -19.641 -4.09 1.878 1 83.75 88 GLY B C 1
ATOM 3949 O O . GLY B 1 88 ? -20.688 -3.99 2.523 1 83.75 88 GLY B O 1
ATOM 3950 N N . ASP B 1 89 ? -19.266 -3.203 0.983 1 90.44 89 ASP B N 1
ATOM 3951 C CA . ASP B 1 89 ? -20.109 -2.047 0.689 1 90.44 89 ASP B CA 1
ATOM 3952 C C . ASP B 1 89 ? -21.281 -2.438 -0.208 1 90.44 89 ASP B C 1
ATOM 3954 O O . ASP B 1 89 ? -21.141 -3.275 -1.1 1 90.44 89 ASP B O 1
ATOM 3958 N N . SER B 1 90 ? -22.406 -1.816 0.07 1 91.25 90 SER B N 1
ATOM 3959 C CA . SER B 1 90 ? -23.547 -1.997 -0.813 1 91.25 90 SER B CA 1
ATOM 3960 C C . SER B 1 90 ? -23.266 -1.429 -2.201 1 91.25 90 SER B C 1
ATOM 3962 O O . SER B 1 90 ? -22.328 -0.647 -2.383 1 91.25 90 SER B O 1
ATOM 3964 N N . LYS B 1 91 ? -24.062 -1.797 -3.129 1 92.81 91 LYS B N 1
ATOM 3965 C CA . LYS B 1 91 ? -23.953 -1.282 -4.492 1 92.81 91 LYS B CA 1
ATOM 3966 C C . LYS B 1 91 ? -24.094 0.236 -4.52 1 92.81 91 LYS B C 1
ATOM 3968 O O . LYS B 1 91 ? -23.375 0.921 -5.242 1 92.81 91 LYS B O 1
ATOM 3973 N N . GLU B 1 92 ? -25 0.704 -3.701 1 94 92 GLU B N 1
ATOM 3974 C CA . GLU B 1 92 ? -25.234 2.145 -3.631 1 94 92 GLU B CA 1
ATOM 3975 C C . GLU B 1 92 ? -24 2.877 -3.098 1 94 92 GLU B C 1
ATOM 3977 O O . GLU B 1 92 ? -23.609 3.918 -3.631 1 94 92 GLU B O 1
ATOM 3982 N N . ARG B 1 93 ? -23.438 2.357 -2.082 1 94.75 93 ARG B N 1
ATOM 3983 C CA . ARG B 1 93 ? -22.25 2.988 -1.495 1 94.75 93 ARG B CA 1
ATOM 3984 C C . ARG B 1 93 ? -21.062 2.939 -2.453 1 94.75 93 ARG B C 1
ATOM 3986 O O . ARG B 1 93 ? -20.297 3.898 -2.549 1 94.75 93 ARG B O 1
ATOM 3993 N N . VAL B 1 94 ? -20.938 1.814 -3.148 1 96.25 94 VAL B N 1
ATOM 3994 C CA . VAL B 1 94 ? -19.859 1.69 -4.121 1 96.25 94 VAL B CA 1
ATOM 3995 C C . VAL B 1 94 ? -20.031 2.74 -5.219 1 96.25 94 VAL B C 1
ATOM 3997 O O . VAL B 1 94 ? -19.062 3.391 -5.621 1 96.25 94 VAL B O 1
ATOM 4000 N N . ARG B 1 95 ? -21.25 2.867 -5.691 1 96.88 95 ARG B N 1
ATOM 4001 C CA . ARG B 1 95 ? -21.531 3.875 -6.707 1 96.88 95 ARG B CA 1
ATOM 4002 C C . ARG B 1 95 ? -21.219 5.277 -6.188 1 96.88 95 ARG B C 1
ATOM 4004 O O . ARG B 1 95 ? -20.609 6.082 -6.891 1 96.88 95 ARG B O 1
ATOM 4011 N N . TRP B 1 96 ? -21.609 5.504 -4.965 1 96.31 96 TRP B N 1
ATOM 4012 C CA . TRP B 1 96 ? -21.438 6.809 -4.336 1 96.31 96 TRP B CA 1
ATOM 4013 C C . TRP B 1 96 ? -19.953 7.152 -4.207 1 96.31 96 TRP B C 1
ATOM 4015 O O . TRP B 1 96 ? -19.516 8.234 -4.613 1 96.31 96 TRP B O 1
ATOM 4025 N N . ARG B 1 97 ? -19.156 6.281 -3.684 1 96.81 97 ARG B N 1
ATOM 4026 C CA . ARG B 1 97 ? -17.75 6.59 -3.463 1 96.81 97 ARG B CA 1
ATOM 4027 C C . ARG B 1 97 ? -16.984 6.617 -4.781 1 96.81 97 ARG B C 1
ATOM 4029 O O . ARG B 1 97 ? -15.992 7.348 -4.918 1 96.81 97 ARG B O 1
ATOM 4036 N N . THR B 1 98 ? -17.375 5.773 -5.773 1 98.38 98 THR B N 1
ATOM 4037 C CA . THR B 1 98 ? -16.766 5.812 -7.098 1 98.38 98 THR B CA 1
ATOM 4038 C C . THR B 1 98 ? -17 7.164 -7.762 1 98.38 98 THR B C 1
ATOM 4040 O O . THR B 1 98 ? -16.078 7.762 -8.312 1 98.38 98 THR B O 1
ATOM 4043 N N . LYS B 1 99 ? -18.219 7.613 -7.719 1 98.31 99 LYS B N 1
ATOM 4044 C CA . LYS B 1 99 ? -18.531 8.93 -8.273 1 98.31 99 LYS B CA 1
ATOM 4045 C C . LYS B 1 99 ? -17.75 10.023 -7.555 1 98.31 99 LYS B C 1
ATOM 4047 O O . LYS B 1 99 ? -17.297 10.984 -8.18 1 98.31 99 LYS B O 1
ATOM 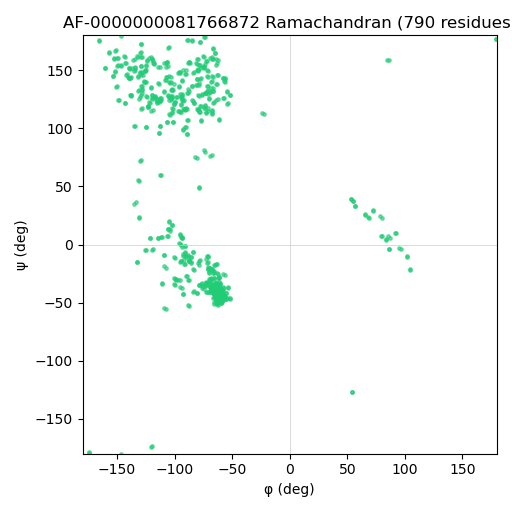4052 N N . GLN B 1 100 ? -17.672 9.938 -6.223 1 98.06 100 GLN B N 1
ATOM 4053 C CA . GLN B 1 100 ? -16.922 10.922 -5.453 1 98.06 100 GLN B CA 1
ATOM 4054 C C . GLN B 1 100 ? -15.469 11 -5.934 1 98.06 100 GLN B C 1
ATOM 4056 O O . GLN B 1 100 ? -14.914 12.094 -6.066 1 98.06 100 GLN B O 1
ATOM 4061 N N . ASN B 1 101 ? -14.828 9.805 -6.145 1 98.56 101 ASN B N 1
ATOM 4062 C CA . ASN B 1 101 ? -13.484 9.773 -6.707 1 98.56 101 ASN B CA 1
ATOM 4063 C C . ASN B 1 101 ? -13.391 10.578 -8 1 98.56 101 ASN B C 1
ATOM 4065 O O . ASN B 1 101 ? -12.484 11.398 -8.164 1 98.56 101 ASN B O 1
ATOM 4069 N N . LEU B 1 102 ? -14.359 10.359 -8.859 1 98.81 102 LEU B N 1
ATOM 4070 C CA . LEU B 1 102 ? -14.375 11.031 -10.148 1 98.81 102 LEU B CA 1
ATOM 4071 C C . LEU B 1 102 ? -14.633 12.523 -9.984 1 98.81 102 LEU B C 1
ATOM 4073 O O . LEU B 1 102 ? -14.008 13.344 -10.664 1 98.81 102 LEU B O 1
ATOM 4077 N N . ASP B 1 103 ? -15.523 12.852 -9.086 1 98.81 103 ASP B N 1
ATOM 4078 C CA . ASP B 1 103 ? -15.82 14.25 -8.812 1 98.81 103 ASP B CA 1
ATOM 4079 C C . ASP B 1 103 ? -14.57 15 -8.359 1 98.81 103 ASP B C 1
ATOM 4081 O O . ASP B 1 103 ? -14.266 16.078 -8.875 1 98.81 103 ASP B O 1
ATOM 4085 N N . TYR B 1 104 ? -13.898 14.445 -7.426 1 98.69 104 TYR B N 1
ATOM 4086 C CA . TYR B 1 104 ? -12.703 15.086 -6.887 1 98.69 104 TYR B CA 1
ATOM 4087 C C . TYR B 1 104 ? -11.633 15.227 -7.965 1 98.69 104 TYR B C 1
ATOM 4089 O O . TYR B 1 104 ? -10.953 16.25 -8.031 1 98.69 104 TYR B O 1
ATOM 4097 N N . CYS B 1 105 ? -11.492 14.203 -8.781 1 98.75 105 CYS B N 1
ATOM 4098 C CA . CYS B 1 105 ? -10.516 14.266 -9.859 1 98.75 105 CYS B CA 1
ATOM 4099 C C . CYS B 1 105 ? -10.828 15.414 -10.812 1 98.75 105 CYS B C 1
ATOM 4101 O O . CYS B 1 105 ? -9.93 16.172 -11.195 1 98.75 105 CYS B O 1
ATOM 4103 N N . PHE B 1 106 ? -12.109 15.562 -11.203 1 98.81 106 PHE B N 1
ATOM 4104 C CA . PHE B 1 106 ? -12.5 16.656 -12.094 1 98.81 106 PHE B CA 1
ATOM 4105 C C . PHE B 1 106 ? -12.141 18 -11.484 1 98.81 106 PHE B C 1
ATOM 4107 O O . PHE B 1 106 ? -11.555 18.844 -12.156 1 98.81 106 PHE B O 1
ATOM 4114 N N . LEU B 1 107 ? -12.508 18.109 -10.273 1 98.81 107 LEU B N 1
ATOM 4115 C CA . LEU B 1 107 ? -12.273 19.344 -9.555 1 98.81 107 LEU B CA 1
ATOM 4116 C C . LEU B 1 107 ? -10.781 19.656 -9.461 1 98.81 107 LEU B C 1
ATOM 4118 O O . LEU B 1 107 ? -10.352 20.781 -9.734 1 98.81 107 LEU B O 1
ATOM 4122 N N . MET B 1 108 ? -9.992 18.672 -9.086 1 98.75 108 MET B N 1
ATOM 4123 C CA . MET B 1 108 ? -8.547 18.844 -8.977 1 98.75 108 MET B CA 1
ATOM 4124 C C . MET B 1 108 ? -7.934 19.203 -10.32 1 98.75 108 MET B C 1
ATOM 4126 O O . MET B 1 108 ? -7.062 20.062 -10.406 1 98.75 108 MET B O 1
ATOM 4130 N N . MET B 1 109 ? -8.375 18.516 -11.391 1 98.62 109 MET B N 1
ATOM 4131 C CA . MET B 1 109 ? -7.855 18.797 -12.727 1 98.62 109 MET B CA 1
ATOM 4132 C C . MET B 1 109 ? -8.18 20.219 -13.156 1 98.62 109 MET B C 1
ATOM 4134 O O . MET B 1 109 ? -7.336 20.906 -13.727 1 98.62 109 MET B O 1
ATOM 4138 N N . TYR B 1 110 ? -9.375 20.688 -12.859 1 98.44 110 TYR B N 1
ATOM 4139 C CA . TYR B 1 110 ? -9.773 22.047 -13.195 1 98.44 110 TYR B CA 1
ATOM 4140 C C . TYR B 1 110 ? -8.961 23.078 -12.406 1 98.44 110 TYR B C 1
ATOM 4142 O O . TYR B 1 110 ? -8.539 24.094 -12.961 1 98.44 110 TYR B O 1
ATOM 4150 N N . ALA B 1 111 ? -8.711 22.781 -11.141 1 98.06 111 ALA B N 1
ATOM 4151 C CA . ALA B 1 111 ? -8.172 23.766 -10.211 1 98.06 111 ALA B CA 1
ATOM 4152 C C . ALA B 1 111 ? -6.645 23.797 -10.258 1 98.06 111 ALA B C 1
ATOM 4154 O O . ALA B 1 111 ? -6.012 24.703 -9.734 1 98.06 111 ALA B O 1
ATOM 4155 N N . GLN B 1 112 ? -6.031 22.797 -10.859 1 97.19 112 GLN B N 1
ATOM 4156 C CA . GLN B 1 112 ? -4.59 22.578 -10.805 1 97.19 112 GLN B CA 1
ATOM 4157 C C . GLN B 1 112 ? -3.83 23.828 -11.234 1 97.19 112 GLN B C 1
ATOM 4159 O O . GLN B 1 112 ? -2.793 24.156 -10.656 1 97.19 112 GLN B O 1
ATOM 4164 N N . GLU B 1 113 ? -4.34 24.562 -12.219 1 96.62 113 GLU B N 1
ATOM 4165 C CA . GLU B 1 113 ? -3.602 25.688 -12.789 1 96.62 113 GLU B CA 1
ATOM 4166 C C . GLU B 1 113 ? -4.016 27 -12.133 1 96.62 113 GLU B C 1
ATOM 4168 O O . GLU B 1 113 ? -3.598 28.078 -12.57 1 96.62 113 GLU B O 1
ATOM 4173 N N . LYS B 1 114 ? -4.824 27 -11.062 1 97.06 114 LYS B N 1
ATOM 4174 C CA . LYS B 1 114 ? -5.414 28.219 -10.516 1 97.06 114 LYS B CA 1
ATOM 4175 C C . LYS B 1 114 ? -4.562 28.766 -9.383 1 97.06 114 LYS B C 1
ATOM 4177 O O . LYS B 1 114 ? -4.727 29.922 -8.984 1 97.06 114 LYS B O 1
ATOM 4182 N N . GLY B 1 115 ? -3.617 27.953 -8.859 1 96.12 115 GLY B N 1
ATOM 4183 C CA . GLY B 1 115 ? -2.832 28.422 -7.727 1 96.12 115 GLY B CA 1
ATOM 4184 C C . GLY B 1 115 ? -1.6 27.578 -7.465 1 96.12 115 GLY B C 1
ATOM 4185 O O . GLY B 1 115 ? -1.389 26.562 -8.125 1 96.12 115 GLY B O 1
ATOM 4186 N N . THR B 1 116 ? -0.82 28.047 -6.508 1 96.75 116 THR B N 1
ATOM 4187 C CA . THR B 1 116 ? 0.378 27.328 -6.074 1 96.75 116 THR B CA 1
ATOM 4188 C C . THR B 1 116 ? 0.008 26.094 -5.266 1 96.75 116 THR B C 1
ATOM 4190 O O . THR B 1 116 ? 0.683 25.062 -5.355 1 96.75 116 THR B O 1
ATOM 4193 N N . TYR B 1 117 ? -1.062 26.25 -4.516 1 98.12 117 TYR B N 1
ATOM 4194 C CA . TYR B 1 117 ? -1.567 25.172 -3.678 1 98.12 117 TYR B CA 1
ATOM 4195 C C . TYR B 1 117 ? -3.033 24.891 -3.979 1 98.12 117 TYR B C 1
ATOM 4197 O O . TYR B 1 117 ? -3.752 25.75 -4.477 1 98.12 117 TYR B O 1
ATOM 4205 N N . TYR B 1 118 ? -3.42 23.734 -3.818 1 98.69 118 TYR B N 1
ATOM 4206 C CA . TYR B 1 118 ? -4.816 23.312 -3.881 1 98.69 118 TYR B CA 1
ATOM 4207 C C . TYR B 1 118 ? -5.258 22.688 -2.559 1 98.69 118 TYR B C 1
ATOM 4209 O O . TYR B 1 118 ? -4.598 21.797 -2.033 1 98.69 118 TYR B O 1
ATOM 4217 N N . ILE B 1 119 ? -6.289 23.188 -2.012 1 98.69 119 ILE B N 1
ATOM 4218 C CA . ILE B 1 119 ? -6.832 22.578 -0.802 1 98.69 119 ILE B CA 1
ATOM 4219 C C . ILE B 1 119 ? -8.234 22.031 -1.081 1 98.69 119 ILE B C 1
ATOM 4221 O O . ILE B 1 119 ? -9.094 22.75 -1.6 1 98.69 119 ILE B O 1
ATOM 4225 N N . GLN B 1 120 ? -8.391 20.75 -0.804 1 98.75 120 GLN B N 1
ATOM 4226 C CA . GLN B 1 120 ? -9.68 20.078 -0.981 1 98.75 120 GLN B CA 1
ATOM 4227 C C . GLN B 1 120 ? -10.57 20.281 0.241 1 98.75 120 GLN B C 1
ATOM 4229 O O . GLN B 1 120 ? -10.188 19.922 1.359 1 98.75 120 GLN B O 1
ATOM 4234 N N . LEU B 1 121 ? -11.727 20.812 0.028 1 98.56 121 LEU B N 1
ATOM 4235 C CA . LEU B 1 121 ? -12.719 21.016 1.083 1 98.56 121 LEU B CA 1
ATOM 4236 C C . LEU B 1 121 ? -14.008 20.266 0.77 1 98.56 121 LEU B C 1
ATOM 4238 O O . LEU B 1 121 ? -13.992 19.281 0.017 1 98.56 121 LEU B O 1
ATOM 4242 N N . GLU B 1 122 ? -15.047 20.453 1.579 1 97.12 122 GLU B N 1
ATOM 4243 C CA . GLU B 1 122 ? -16.391 19.906 1.361 1 97.12 122 GLU B CA 1
ATOM 4244 C C . GLU B 1 122 ? -17.453 21 1.484 1 97.12 122 GLU B C 1
ATOM 4246 O O . GLU B 1 122 ? -17.141 22.141 1.817 1 97.12 122 GLU B O 1
ATOM 4251 N N . ASP B 1 123 ? -18.672 20.719 1.17 1 97.75 123 ASP B N 1
ATOM 4252 C CA . ASP B 1 123 ? -19.719 21.719 1.077 1 97.75 123 ASP B CA 1
ATOM 4253 C C . ASP B 1 123 ? -20.484 21.828 2.389 1 97.75 123 ASP B C 1
ATOM 4255 O O . ASP B 1 123 ? -21.562 22.438 2.432 1 97.75 123 ASP B O 1
ATOM 4259 N N . ASP B 1 124 ? -20.031 21.125 3.418 1 96.94 124 ASP B N 1
ATOM 4260 C CA . ASP B 1 124 ? -20.734 21.156 4.695 1 96.94 124 ASP B CA 1
ATOM 4261 C C . ASP B 1 124 ? -19.766 21.406 5.852 1 96.94 124 ASP B C 1
ATOM 4263 O O . ASP B 1 124 ? -19.781 20.688 6.844 1 96.94 124 ASP B O 1
ATOM 4267 N N . ILE B 1 125 ? -19.016 22.516 5.738 1 97.75 125 ILE B N 1
ATOM 4268 C CA . ILE B 1 125 ? -18.016 22.828 6.746 1 97.75 125 ILE B CA 1
ATOM 4269 C C . ILE B 1 125 ? -18.141 24.281 7.176 1 97.75 125 ILE B C 1
ATOM 4271 O O . ILE B 1 125 ? -18.766 25.078 6.484 1 97.75 125 ILE B O 1
ATOM 4275 N N . ILE B 1 126 ? -17.578 24.641 8.289 1 97.44 126 ILE B N 1
ATOM 4276 C CA . ILE B 1 126 ? -17.297 26.016 8.711 1 97.44 126 ILE B CA 1
ATOM 4277 C C . ILE B 1 126 ? -15.797 26.172 8.977 1 97.44 126 ILE B C 1
ATOM 4279 O O . ILE B 1 126 ? -15.086 25.172 9.141 1 97.44 126 ILE B O 1
ATOM 4283 N N . VAL B 1 127 ? -15.367 27.375 8.977 1 97.81 127 VAL B N 1
ATOM 4284 C CA . VAL B 1 127 ? -13.922 27.594 9.047 1 97.81 127 VAL B CA 1
ATOM 4285 C C . VAL B 1 127 ? -13.594 28.484 10.242 1 97.81 127 VAL B C 1
ATOM 4287 O O . VAL B 1 127 ? -14.461 29.203 10.758 1 97.81 127 VAL B O 1
ATOM 4290 N N . LYS B 1 128 ? -12.422 28.422 10.68 1 95.62 128 LYS B N 1
ATOM 4291 C CA . LYS B 1 128 ? -11.906 29.297 11.734 1 95.62 128 LYS B CA 1
ATOM 4292 C C . LYS B 1 128 ? -11.508 30.656 11.18 1 95.62 128 LYS B C 1
ATOM 4294 O O . LYS B 1 128 ? -11.117 30.766 10.016 1 95.62 128 LYS B O 1
ATOM 4299 N N . GLN B 1 129 ? -11.547 31.562 12.094 1 94.62 129 GLN B N 1
ATOM 4300 C CA . GLN B 1 129 ? -11.055 32.875 11.711 1 94.62 129 GLN B CA 1
ATOM 4301 C C . GLN B 1 129 ? -9.578 32.844 11.352 1 94.62 129 GLN B C 1
ATOM 4303 O O . GLN B 1 129 ? -8.789 32.156 12.008 1 94.62 129 GLN B O 1
ATOM 4308 N N . ASN B 1 130 ? -9.172 33.531 10.312 1 95.12 130 ASN B N 1
ATOM 4309 C CA . ASN B 1 130 ? -7.797 33.656 9.844 1 95.12 130 ASN B CA 1
ATOM 4310 C C . ASN B 1 130 ? -7.258 32.344 9.281 1 95.12 130 ASN B C 1
ATOM 4312 O O . ASN B 1 130 ? -6.047 32.125 9.305 1 95.12 130 ASN B O 1
ATOM 4316 N N . TYR B 1 131 ? -8.172 31.484 8.875 1 97.81 131 TYR B N 1
ATOM 4317 C CA . TYR B 1 131 ? -7.75 30.172 8.391 1 97.81 131 TYR B CA 1
ATOM 4318 C C . TYR B 1 131 ? -6.801 30.312 7.203 1 97.81 131 TYR B C 1
ATOM 4320 O O . TYR B 1 131 ? -5.812 29.578 7.102 1 97.81 131 TYR B O 1
ATOM 4328 N N . PHE B 1 132 ? -7.055 31.219 6.285 1 98.06 132 PHE B N 1
ATOM 4329 C CA . PHE B 1 132 ? -6.273 31.359 5.059 1 98.06 132 PHE B CA 1
ATOM 4330 C C . PHE B 1 132 ? -4.828 31.719 5.375 1 98.06 132 PHE B C 1
ATOM 4332 O O . PHE B 1 132 ? -3.898 31.078 4.898 1 98.06 132 PHE B O 1
ATOM 4339 N N . ASN B 1 133 ? -4.672 32.719 6.152 1 96.5 133 ASN B N 1
ATOM 4340 C CA . ASN B 1 133 ? -3.33 33.156 6.535 1 96.5 133 ASN B CA 1
ATOM 4341 C C . ASN B 1 133 ? -2.594 32.062 7.312 1 96.5 133 ASN B C 1
ATOM 4343 O O . ASN B 1 133 ? -1.381 31.906 7.164 1 96.5 133 ASN B O 1
ATOM 4347 N N . THR B 1 134 ? -3.299 31.438 8.172 1 95.81 134 THR B N 1
ATOM 4348 C CA . THR B 1 134 ? -2.707 30.344 8.938 1 95.81 134 THR B CA 1
ATOM 4349 C C . THR B 1 134 ? -2.178 29.266 8.008 1 95.81 134 THR B C 1
ATOM 4351 O O . THR B 1 134 ? -1.049 28.797 8.172 1 95.81 134 THR B O 1
ATOM 4354 N N . ILE B 1 135 ? -2.967 28.875 7 1 97.75 135 ILE B N 1
ATOM 4355 C CA . ILE B 1 135 ? -2.59 27.844 6.039 1 97.75 135 ILE B CA 1
ATOM 4356 C C . ILE B 1 135 ? -1.376 28.312 5.238 1 97.75 135 ILE B C 1
ATOM 4358 O O . ILE B 1 135 ? -0.398 27.562 5.094 1 97.75 135 ILE B O 1
ATOM 4362 N N . LYS B 1 136 ? -1.46 29.469 4.723 1 96.38 136 LYS B N 1
ATOM 4363 C CA . LYS B 1 136 ? -0.381 30.031 3.912 1 96.38 136 LYS B CA 1
ATOM 4364 C C . LYS B 1 136 ? 0.929 30.078 4.695 1 96.38 136 LYS B C 1
ATOM 4366 O O . LYS B 1 136 ? 1.972 29.656 4.191 1 96.38 136 LYS B O 1
ATOM 4371 N N . ASN B 1 137 ? 0.863 30.562 5.906 1 95 137 ASN B N 1
ATOM 4372 C CA . ASN B 1 137 ? 2.055 30.672 6.738 1 95 137 ASN B CA 1
ATOM 4373 C C . ASN B 1 137 ? 2.639 29.297 7.062 1 95 137 ASN B C 1
ATOM 4375 O O . ASN B 1 137 ? 3.857 29.125 7.074 1 95 137 ASN B O 1
ATOM 4379 N N . PHE B 1 138 ? 1.825 28.422 7.332 1 95.5 138 PHE B N 1
ATOM 4380 C CA . PHE B 1 138 ? 2.281 27.062 7.629 1 95.5 138 PHE B CA 1
ATOM 4381 C C . PHE B 1 138 ? 2.99 26.453 6.426 1 95.5 138 PHE B C 1
ATOM 4383 O O . PHE B 1 138 ? 4.047 25.844 6.57 1 95.5 138 PHE B O 1
ATOM 4390 N N . ALA B 1 139 ? 2.412 26.594 5.254 1 96.06 139 ALA B N 1
ATOM 4391 C CA . ALA B 1 139 ? 3.027 26.094 4.027 1 96.06 139 ALA B CA 1
ATOM 4392 C C . ALA B 1 139 ? 4.387 26.75 3.789 1 96.06 139 ALA B C 1
ATOM 4394 O O . ALA B 1 139 ? 5.344 26.078 3.396 1 96.06 139 ALA B O 1
ATOM 4395 N N . LEU B 1 140 ? 4.453 28.016 4.043 1 94.38 140 LEU B N 1
ATOM 4396 C CA . LEU B 1 140 ? 5.695 28.75 3.842 1 94.38 140 LEU B CA 1
ATOM 4397 C C . LEU B 1 140 ? 6.77 28.281 4.816 1 94.38 140 LEU B C 1
ATOM 4399 O O . LEU B 1 140 ? 7.941 28.156 4.445 1 94.38 140 LEU B O 1
ATOM 4403 N N . GLN B 1 141 ? 6.344 28.016 6.02 1 91 141 GLN B N 1
ATOM 4404 C CA . GLN B 1 141 ? 7.262 27.516 7.035 1 91 141 GLN B CA 1
ATOM 4405 C C . GLN B 1 141 ? 7.863 26.172 6.621 1 91 141 GLN B C 1
ATOM 4407 O O . GLN B 1 141 ? 8.992 25.844 6.992 1 91 141 GLN B O 1
ATOM 4412 N N . LEU B 1 142 ? 7.117 25.422 5.812 1 91.94 142 LEU B N 1
ATOM 4413 C CA . LEU B 1 142 ? 7.551 24.094 5.426 1 91.94 142 LEU B CA 1
ATOM 4414 C C . LEU B 1 142 ? 8.07 24.078 3.992 1 91.94 142 LEU B C 1
ATOM 4416 O O . LEU B 1 142 ? 8.156 23.016 3.367 1 91.94 142 LEU B O 1
ATOM 4420 N N . SER B 1 143 ? 8.43 25.188 3.455 1 89.38 143 SER B N 1
ATOM 4421 C CA . SER B 1 143 ? 8.781 25.312 2.045 1 89.38 143 SER B CA 1
ATOM 4422 C C . SER B 1 143 ? 10.055 24.547 1.726 1 89.38 143 SER B C 1
ATOM 4424 O O . SER B 1 143 ? 10.266 24.125 0.585 1 89.38 143 SER B O 1
ATOM 4426 N N . SER B 1 144 ? 10.906 24.328 2.76 1 87 144 SER B N 1
ATOM 4427 C CA . SER B 1 144 ? 12.156 23.609 2.537 1 87 144 SER B CA 1
ATOM 4428 C C . SER B 1 144 ? 11.984 22.109 2.727 1 87 144 SER B C 1
ATOM 4430 O O . SER B 1 144 ? 12.883 21.328 2.398 1 87 144 SER B O 1
ATOM 4432 N N . GLU B 1 145 ? 10.82 21.75 3.277 1 88.69 145 GLU B N 1
ATOM 4433 C CA . GLU B 1 145 ? 10.555 20.344 3.551 1 88.69 145 GLU B CA 1
ATOM 4434 C C . GLU B 1 145 ? 9.875 19.672 2.357 1 88.69 145 GLU B C 1
ATOM 4436 O O . GLU B 1 145 ? 9.203 20.328 1.565 1 88.69 145 GLU B O 1
ATOM 4441 N N . GLU B 1 146 ? 10.219 18.422 2.221 1 88.75 146 GLU B N 1
ATOM 4442 C CA . GLU B 1 146 ? 9.555 17.625 1.188 1 88.75 146 GLU B CA 1
ATOM 4443 C C . GLU B 1 146 ? 8.289 16.969 1.729 1 88.75 146 GLU B C 1
ATOM 4445 O O . GLU B 1 146 ? 8.367 15.984 2.475 1 88.75 146 GLU B O 1
ATOM 4450 N N . TRP B 1 147 ? 7.148 17.625 1.515 1 94.69 147 TRP B N 1
ATOM 4451 C CA . TRP B 1 147 ? 5.867 17.062 1.919 1 94.69 147 TRP B CA 1
ATOM 4452 C C . TRP B 1 147 ? 4.953 16.875 0.714 1 94.69 147 TRP B C 1
ATOM 4454 O O . TRP B 1 147 ? 5.184 17.453 -0.349 1 94.69 147 TRP B O 1
ATOM 4464 N N . MET B 1 148 ? 3.945 16 0.879 1 96.56 148 MET B N 1
ATOM 4465 C CA . MET B 1 148 ? 2.971 15.766 -0.181 1 96.56 148 MET B CA 1
ATOM 4466 C C . MET B 1 148 ? 1.603 16.312 0.201 1 96.56 148 MET B C 1
ATOM 4468 O O . MET B 1 148 ? 0.856 16.797 -0.659 1 96.56 148 MET B O 1
ATOM 4472 N N . ILE B 1 149 ? 1.285 16.25 1.51 1 98 149 ILE B N 1
ATOM 4473 C CA . ILE B 1 149 ? -0.028 16.672 1.981 1 98 149 ILE B CA 1
ATOM 4474 C C . ILE B 1 149 ? 0.122 17.469 3.277 1 98 149 ILE B C 1
ATOM 4476 O O . ILE B 1 149 ? 0.796 17.031 4.211 1 98 149 ILE B O 1
ATOM 4480 N N . LEU B 1 150 ? -0.449 18.594 3.328 1 98.06 150 LEU B N 1
ATOM 4481 C CA . LEU B 1 150 ? -0.696 19.281 4.594 1 98.06 150 LEU B CA 1
ATOM 4482 C C . LEU B 1 150 ? -2.156 19.141 5.008 1 98.06 150 LEU B C 1
ATOM 4484 O O . LEU B 1 150 ? -3.061 19.422 4.219 1 98.06 150 LEU B O 1
ATOM 4488 N N . GLU B 1 151 ? -2.377 18.703 6.203 1 97.5 151 GLU B N 1
ATOM 4489 C CA . GLU B 1 151 ? -3.73 18.438 6.676 1 97.5 151 GLU B CA 1
ATOM 4490 C C . GLU B 1 151 ? -4.168 19.469 7.707 1 97.5 151 GLU B C 1
ATOM 4492 O O . GLU B 1 151 ? -3.475 19.703 8.703 1 97.5 151 GLU B O 1
ATOM 4497 N N . PHE B 1 152 ? -5.355 20 7.488 1 97.75 152 PHE B N 1
ATOM 4498 C CA . PHE B 1 152 ? -5.844 21.047 8.383 1 97.75 152 PHE B CA 1
ATOM 4499 C C . PHE B 1 152 ? -7.164 20.625 9.023 1 97.75 152 PHE B C 1
ATOM 4501 O O . PHE B 1 152 ? -7.871 21.469 9.602 1 97.75 152 PHE B O 1
ATOM 4508 N N . SER B 1 153 ? -7.562 19.375 8.758 1 96.56 153 SER B N 1
ATOM 4509 C CA . SER B 1 153 ? -8.68 18.719 9.414 1 96.56 153 SER B CA 1
ATOM 4510 C C . SER B 1 153 ? -8.422 17.219 9.562 1 96.56 153 SER B C 1
ATOM 4512 O O . SER B 1 153 ? -7.652 16.641 8.797 1 96.56 153 SER B O 1
ATOM 4514 N N . GLN B 1 154 ? -9.047 16.609 10.547 1 92.75 154 GLN B N 1
ATOM 4515 C CA . GLN B 1 154 ? -8.844 15.18 10.781 1 92.75 154 GLN B CA 1
ATOM 4516 C C . GLN B 1 154 ? -9.883 14.352 10.031 1 92.75 154 GLN B C 1
ATOM 4518 O O . GLN B 1 154 ? -9.695 13.148 9.828 1 92.75 154 GLN B O 1
ATOM 4523 N N . LEU B 1 155 ? -10.875 15.031 9.648 1 92 155 LEU B N 1
ATOM 4524 C CA . LEU B 1 155 ? -12.016 14.281 9.125 1 92 155 LEU B CA 1
ATOM 4525 C C . LEU B 1 155 ? -11.906 14.102 7.617 1 92 155 LEU B C 1
ATOM 4527 O O . LEU B 1 155 ? -11.906 15.086 6.871 1 92 155 LEU B O 1
ATOM 4531 N N . GLY B 1 156 ? -11.789 12.852 7.215 1 90.5 156 GLY B N 1
ATOM 4532 C CA . GLY B 1 156 ? -11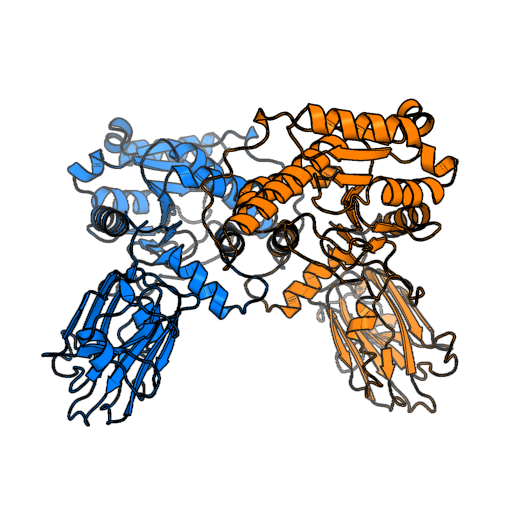.883 12.508 5.805 1 90.5 156 GLY B CA 1
ATOM 4533 C C . GLY B 1 156 ? -10.93 13.289 4.926 1 90.5 156 GLY B C 1
ATOM 4534 O O . GLY B 1 156 ? -9.734 13.359 5.207 1 90.5 156 GLY B O 1
ATOM 4535 N N . PHE B 1 157 ? -11.555 13.922 3.855 1 94.5 157 PHE B N 1
ATOM 4536 C CA . PHE B 1 157 ? -10.734 14.602 2.855 1 94.5 157 PHE B CA 1
ATOM 4537 C C . PHE B 1 157 ? -10.828 16.109 3.02 1 94.5 157 PHE B C 1
ATOM 4539 O O . PHE B 1 157 ? -10.422 16.859 2.129 1 94.5 157 PHE B O 1
ATOM 4546 N N . ILE B 1 158 ? -11.375 16.547 4.152 1 97.12 158 ILE B N 1
ATOM 4547 C CA . ILE B 1 158 ? -11.531 17.969 4.414 1 97.12 158 ILE B CA 1
ATOM 4548 C C . ILE B 1 158 ? -10.172 18.578 4.746 1 97.12 158 ILE B C 1
ATOM 4550 O O . ILE B 1 158 ? -9.445 18.078 5.605 1 97.12 158 ILE B O 1
ATOM 4554 N N . GLY B 1 159 ? -9.875 19.625 4.109 1 98.31 159 GLY B N 1
ATOM 4555 C CA . GLY B 1 159 ? -8.711 20.406 4.469 1 98.31 159 GLY B CA 1
ATOM 4556 C C . GLY B 1 159 ? -7.402 19.75 4.094 1 98.31 159 GLY B C 1
ATOM 4557 O O . GLY B 1 159 ? -6.414 19.859 4.824 1 98.31 159 GLY B O 1
ATOM 4558 N N . LYS B 1 160 ? -7.371 18.938 3.057 1 98.62 160 LYS B N 1
ATOM 4559 C CA . LYS B 1 160 ? -6.145 18.344 2.525 1 98.62 160 LYS B CA 1
ATOM 4560 C C . LYS B 1 160 ? -5.535 19.234 1.444 1 98.62 160 LYS B C 1
ATOM 4562 O O . LYS B 1 160 ? -6.16 19.484 0.41 1 98.62 160 LYS B O 1
ATOM 4567 N N . MET B 1 161 ? -4.375 19.719 1.701 1 98.69 161 MET B N 1
ATOM 4568 C CA . MET B 1 161 ? -3.744 20.656 0.774 1 98.69 161 MET B CA 1
ATOM 4569 C C . MET B 1 161 ? -2.586 19.984 0.037 1 98.69 161 MET B C 1
ATOM 4571 O O . MET B 1 161 ? -1.805 19.25 0.637 1 98.69 161 MET B O 1
ATOM 4575 N N . PHE B 1 162 ? -2.453 20.281 -1.178 1 98.5 162 PHE B N 1
ATOM 4576 C CA . PHE B 1 162 ? -1.435 19.734 -2.072 1 98.5 162 PHE B CA 1
ATOM 4577 C C . PHE B 1 162 ? -0.707 20.859 -2.803 1 98.5 162 PHE B C 1
ATOM 4579 O O . PHE B 1 162 ? -1.26 21.953 -2.99 1 98.5 162 PHE B O 1
ATOM 4586 N N . GLN B 1 163 ? 0.547 20.578 -3.191 1 97.5 163 GLN B N 1
ATOM 4587 C CA . GLN B 1 163 ? 1.17 21.422 -4.211 1 97.5 163 GLN B CA 1
ATOM 4588 C C . GLN B 1 163 ? 0.544 21.172 -5.582 1 97.5 163 GLN B C 1
ATOM 4590 O O . GLN B 1 163 ? 0.316 20.016 -5.969 1 97.5 163 GLN B O 1
ATOM 4595 N N . ALA B 1 164 ? 0.274 22.156 -6.309 1 96.75 164 ALA B N 1
ATOM 4596 C CA . ALA B 1 164 ? -0.476 22.047 -7.555 1 96.75 164 ALA B CA 1
ATOM 4597 C C . ALA B 1 164 ? 0.185 21.047 -8.508 1 96.75 164 ALA B C 1
ATOM 4599 O O . ALA B 1 164 ? -0.489 20.188 -9.086 1 96.75 164 ALA B O 1
ATOM 4600 N N . PRO B 1 165 ? 1.514 21.047 -8.625 1 94.62 165 PRO B N 1
ATOM 4601 C CA . PRO B 1 165 ? 2.137 20.109 -9.562 1 94.62 165 PRO B CA 1
ATOM 4602 C C . PRO B 1 165 ? 1.955 18.641 -9.141 1 94.62 165 PRO B C 1
ATOM 4604 O O . PRO B 1 165 ? 1.981 17.75 -9.984 1 94.62 165 PRO B O 1
ATOM 4607 N N . ASP B 1 166 ? 1.729 18.438 -7.902 1 95.81 166 ASP B N 1
ATOM 4608 C CA . ASP B 1 166 ? 1.586 17.078 -7.387 1 95.81 166 ASP B CA 1
ATOM 4609 C C . ASP B 1 166 ? 0.2 16.516 -7.699 1 95.81 166 ASP B C 1
ATOM 4611 O O . ASP B 1 166 ? -0.027 15.312 -7.586 1 95.81 166 ASP B O 1
ATOM 4615 N N . LEU B 1 167 ? -0.715 17.359 -8.094 1 97.88 167 LEU B N 1
ATOM 4616 C CA . LEU B 1 167 ? -2.088 16.922 -8.328 1 97.88 167 LEU B CA 1
ATOM 4617 C C . LEU B 1 167 ? -2.154 15.953 -9.508 1 97.88 167 LEU B C 1
ATOM 4619 O O . LEU B 1 167 ? -3.018 15.07 -9.539 1 97.88 167 LEU B O 1
ATOM 4623 N N . THR B 1 168 ? -1.245 16.125 -10.414 1 97.38 168 THR B N 1
ATOM 4624 C CA . THR B 1 168 ? -1.252 15.234 -11.57 1 97.38 168 THR B CA 1
ATOM 4625 C C . THR B 1 168 ? -1.088 13.781 -11.125 1 97.38 168 THR B C 1
ATOM 4627 O O . THR B 1 168 ? -1.856 12.914 -11.539 1 97.38 168 THR B O 1
ATOM 4630 N N . LEU B 1 169 ? -0.083 13.555 -10.297 1 96.69 169 LEU B N 1
ATOM 4631 C CA . LEU B 1 169 ? 0.167 12.211 -9.797 1 96.69 169 LEU B CA 1
ATOM 4632 C C . LEU B 1 169 ? -1.024 11.703 -8.992 1 96.69 169 LEU B C 1
ATOM 4634 O O . LEU B 1 169 ? -1.441 10.547 -9.148 1 96.69 169 LEU B O 1
ATOM 4638 N N . ILE B 1 170 ? -1.585 12.523 -8.18 1 97.81 170 ILE B N 1
ATOM 4639 C CA . ILE B 1 170 ? -2.693 12.156 -7.312 1 97.81 170 ILE B CA 1
ATOM 4640 C C . ILE B 1 170 ? -3.91 11.781 -8.156 1 97.81 170 ILE B C 1
ATOM 4642 O O . ILE B 1 170 ? -4.523 10.727 -7.941 1 97.81 170 ILE B O 1
ATOM 4646 N N . VAL B 1 171 ? -4.199 12.625 -9.109 1 98.38 171 VAL B N 1
ATOM 4647 C CA . VAL B 1 171 ? -5.363 12.422 -9.969 1 98.38 171 VAL B CA 1
ATOM 4648 C C . VAL B 1 171 ? -5.184 11.141 -10.781 1 98.38 171 VAL B C 1
ATOM 4650 O O . VAL B 1 171 ? -6.113 10.328 -10.891 1 98.38 171 VAL B O 1
ATOM 4653 N N . GLU B 1 172 ? -4.023 10.945 -11.305 1 97.44 172 GLU B N 1
ATOM 4654 C CA . GLU B 1 172 ? -3.752 9.734 -12.078 1 97.44 172 GLU B CA 1
ATOM 4655 C C . GLU B 1 172 ? -3.934 8.484 -11.227 1 97.44 172 GLU B C 1
ATOM 4657 O O . GLU B 1 172 ? -4.508 7.496 -11.688 1 97.44 172 GLU B O 1
ATOM 4662 N N . PHE B 1 173 ? -3.418 8.547 -10.07 1 98 173 PHE B N 1
ATOM 4663 C CA . PHE B 1 173 ? -3.531 7.406 -9.164 1 98 173 PHE B CA 1
ATOM 4664 C C . PHE B 1 173 ? -4.992 7.109 -8.844 1 98 173 PHE B C 1
ATOM 4666 O O . PHE B 1 173 ? -5.418 5.953 -8.883 1 98 173 PHE B O 1
ATOM 4673 N N . ILE B 1 174 ? -5.742 8.125 -8.531 1 98.06 174 ILE B N 1
ATOM 4674 C CA . ILE B 1 174 ? -7.152 7.941 -8.211 1 98.06 174 ILE B CA 1
ATOM 4675 C C . ILE B 1 174 ? -7.887 7.348 -9.406 1 98.06 174 ILE B C 1
ATOM 4677 O O . ILE B 1 174 ? -8.68 6.422 -9.258 1 98.06 174 ILE B O 1
ATOM 4681 N N . PHE B 1 175 ? -7.578 7.852 -10.586 1 97.56 175 PHE B N 1
ATOM 4682 C CA . PHE B 1 175 ? -8.219 7.336 -11.789 1 97.56 175 PHE B CA 1
ATOM 4683 C C . PHE B 1 175 ? -7.922 5.852 -11.969 1 97.56 175 PHE B C 1
ATOM 4685 O O . PHE B 1 175 ? -8.766 5.098 -12.445 1 97.56 175 PHE B O 1
ATOM 4692 N N . MET B 1 176 ? -6.773 5.461 -11.578 1 96.44 176 MET B N 1
ATOM 4693 C CA . MET B 1 176 ? -6.371 4.066 -11.758 1 96.44 176 MET B CA 1
ATOM 4694 C C . MET B 1 176 ? -7.191 3.148 -10.852 1 96.44 176 MET B C 1
ATOM 4696 O O . MET B 1 176 ? -7.465 2.002 -11.211 1 96.44 176 MET B O 1
ATOM 4700 N N . PHE B 1 177 ? -7.629 3.707 -9.688 1 96.56 177 PHE B N 1
ATOM 4701 C CA . PHE B 1 177 ? -8.211 2.801 -8.703 1 96.56 177 PHE B CA 1
ATOM 4702 C C . PHE B 1 177 ? -9.547 3.332 -8.195 1 96.56 177 PHE B C 1
ATOM 4704 O O . PHE B 1 177 ? -10 2.953 -7.117 1 96.56 177 PHE B O 1
ATOM 4711 N N . TYR B 1 178 ? -10.203 4.188 -8.984 1 97 178 TYR B N 1
ATOM 4712 C CA . TYR B 1 178 ? -11.367 4.926 -8.508 1 97 178 TYR B CA 1
ATOM 4713 C C . TYR B 1 178 ? -12.539 3.986 -8.258 1 97 178 TYR B C 1
ATOM 4715 O O . TYR B 1 178 ? -13.453 4.316 -7.492 1 97 178 TYR B O 1
ATOM 4723 N N . LYS B 1 179 ? -12.562 2.797 -8.859 1 95.56 179 LYS B N 1
ATOM 4724 C CA . LYS B 1 179 ? -13.648 1.847 -8.641 1 95.56 179 LYS B CA 1
ATOM 4725 C C . LYS B 1 179 ? -13.375 0.957 -7.438 1 95.56 179 LYS B C 1
ATOM 4727 O O . LYS B 1 179 ? -14.273 0.276 -6.941 1 95.56 179 LYS B O 1
ATOM 4732 N N . GLU B 1 180 ? -12.109 1.015 -7.004 1 92 180 GLU B N 1
ATOM 4733 C CA . GLU B 1 180 ? -11.688 0.007 -6.035 1 92 180 GLU B CA 1
ATOM 4734 C C . GLU B 1 180 ? -11.875 0.504 -4.605 1 92 180 GLU B C 1
ATOM 4736 O O . GLU B 1 180 ? -12.312 -0.249 -3.732 1 92 180 GLU B O 1
ATOM 4741 N N . LYS B 1 181 ? -11.516 1.745 -4.367 1 94.94 181 LYS B N 1
ATOM 4742 C CA . LYS B 1 181 ? -11.477 2.225 -2.99 1 94.94 181 LYS B CA 1
ATOM 4743 C C . LYS B 1 181 ? -11.945 3.676 -2.9 1 94.94 181 LYS B C 1
ATOM 4745 O O . LYS B 1 181 ? -11.922 4.402 -3.895 1 94.94 181 LYS B O 1
ATOM 4750 N N . PRO B 1 182 ? -12.414 4.012 -1.677 1 95.44 182 PRO B N 1
ATOM 4751 C CA . PRO B 1 182 ? -12.742 5.426 -1.493 1 95.44 182 PRO B CA 1
ATOM 4752 C C . PRO B 1 182 ? -11.516 6.328 -1.526 1 95.44 182 PRO B C 1
ATOM 4754 O O . PRO B 1 182 ? -10.391 5.855 -1.312 1 95.44 182 PRO B O 1
ATOM 4757 N N . ILE B 1 183 ? -11.711 7.555 -1.777 1 96.56 183 ILE B N 1
ATOM 4758 C CA . ILE B 1 183 ? -10.656 8.508 -2.094 1 96.56 183 ILE B CA 1
ATOM 4759 C C . ILE B 1 183 ? -9.734 8.672 -0.891 1 96.56 183 ILE B C 1
ATOM 4761 O O . ILE B 1 183 ? -8.523 8.859 -1.049 1 96.56 183 ILE B O 1
ATOM 4765 N N . ASP B 1 184 ? -10.25 8.625 0.342 1 94.31 184 ASP B N 1
ATOM 4766 C CA . ASP B 1 184 ? -9.406 8.773 1.527 1 94.31 184 ASP B CA 1
ATOM 4767 C C . ASP B 1 184 ? -8.422 7.621 1.651 1 94.31 184 ASP B C 1
ATOM 4769 O O . ASP B 1 184 ? -7.258 7.824 2.012 1 94.31 184 ASP B O 1
ATOM 4773 N N . TRP B 1 185 ? -8.883 6.398 1.367 1 95.62 185 TRP B N 1
ATOM 4774 C CA . TRP B 1 185 ? -7.992 5.242 1.375 1 95.62 185 TRP B CA 1
ATOM 4775 C C . TRP B 1 185 ? -6.938 5.359 0.281 1 95.62 185 TRP B C 1
ATOM 4777 O O . TRP B 1 185 ? -5.77 5.027 0.5 1 95.62 185 TRP B O 1
ATOM 4787 N N . LEU B 1 186 ? -7.375 5.805 -0.928 1 96.94 186 LEU B N 1
ATOM 4788 C CA . LEU B 1 186 ? -6.449 5.926 -2.049 1 96.94 186 LEU B CA 1
ATOM 4789 C C . LEU B 1 186 ? -5.336 6.918 -1.733 1 96.94 186 LEU B C 1
ATOM 4791 O O . LEU B 1 186 ? -4.184 6.711 -2.115 1 96.94 186 LEU B O 1
ATOM 4795 N N . LEU B 1 187 ? -5.703 7.977 -1.07 1 95.94 187 LEU B N 1
ATOM 4796 C CA . LEU B 1 187 ? -4.691 8.953 -0.674 1 95.94 187 LEU B CA 1
ATOM 4797 C C . LEU B 1 187 ? -3.648 8.312 0.239 1 95.94 187 LEU B C 1
ATOM 4799 O O . LEU B 1 187 ? -2.449 8.555 0.078 1 95.94 187 LEU B O 1
ATOM 4803 N N . ASP B 1 188 ? -4.113 7.539 1.126 1 94.75 188 ASP B N 1
ATOM 4804 C CA . ASP B 1 188 ? -3.195 6.836 2.018 1 94.75 188 ASP B CA 1
ATOM 4805 C C . ASP B 1 188 ? -2.33 5.844 1.245 1 94.75 188 ASP B C 1
ATOM 4807 O O . ASP B 1 188 ? -1.15 5.668 1.555 1 94.75 188 ASP B O 1
ATOM 4811 N N . HIS B 1 189 ? -2.904 5.23 0.288 1 95.44 189 HIS B N 1
ATOM 4812 C CA . HIS B 1 189 ? -2.184 4.242 -0.506 1 95.44 189 HIS B CA 1
ATOM 4813 C C . HIS B 1 189 ? -1.056 4.891 -1.302 1 95.44 189 HIS B C 1
ATOM 4815 O O . HIS B 1 189 ? -0 4.281 -1.499 1 95.44 189 HIS B O 1
ATOM 4821 N N . ILE B 1 190 ? -1.258 6.059 -1.766 1 95.62 190 ILE B N 1
ATOM 4822 C CA . ILE B 1 190 ? -0.197 6.754 -2.486 1 95.62 190 ILE B CA 1
ATOM 4823 C C . ILE B 1 190 ? 1.015 6.934 -1.573 1 95.62 190 ILE B C 1
ATOM 4825 O O . ILE B 1 190 ? 2.152 6.695 -1.989 1 95.62 190 ILE B O 1
ATOM 4829 N N . LEU B 1 191 ? 0.752 7.305 -0.347 1 95.31 191 LEU B N 1
ATOM 4830 C CA . LEU B 1 191 ? 1.837 7.492 0.61 1 95.31 191 LEU B CA 1
ATOM 4831 C C . LEU B 1 191 ? 2.543 6.172 0.896 1 95.31 191 LEU B C 1
ATOM 4833 O O . LEU B 1 191 ? 3.773 6.125 0.976 1 95.31 191 LEU B O 1
ATOM 4837 N N . TRP B 1 192 ? 1.714 5.152 1.05 1 93.38 192 TRP B N 1
ATOM 4838 C CA . TRP B 1 192 ? 2.271 3.826 1.306 1 93.38 192 TRP B CA 1
ATOM 4839 C C . TRP B 1 192 ? 3.234 3.418 0.196 1 93.38 192 TRP B C 1
ATOM 4841 O O . TRP B 1 192 ? 4.348 2.967 0.468 1 93.38 192 TRP B O 1
ATOM 4851 N N . VAL B 1 193 ? 2.844 3.609 -1.013 1 94.81 193 VAL B N 1
ATOM 4852 C CA . VAL B 1 193 ? 3.65 3.221 -2.164 1 94.81 193 VAL B CA 1
ATOM 4853 C C . VAL B 1 193 ? 4.93 4.055 -2.203 1 94.81 193 VAL B C 1
ATOM 4855 O O . VAL B 1 193 ? 6.004 3.539 -2.529 1 94.81 193 VAL B O 1
ATOM 4858 N N . LYS B 1 194 ? 4.828 5.234 -1.827 1 94 194 LYS B N 1
ATOM 4859 C CA . LYS B 1 194 ? 5.957 6.148 -1.96 1 94 194 LYS B CA 1
ATOM 4860 C C . LYS B 1 194 ? 7.02 5.871 -0.9 1 94 194 LYS B C 1
ATOM 4862 O O . LYS B 1 194 ? 8.219 5.891 -1.192 1 94 194 LYS B O 1
ATOM 4867 N N . VAL B 1 195 ? 6.547 5.48 0.337 1 93.94 195 VAL B N 1
ATOM 4868 C CA . VAL B 1 195 ? 7.582 5.625 1.355 1 93.94 195 VAL B CA 1
ATOM 4869 C C . VAL B 1 195 ? 7.656 4.355 2.201 1 93.94 195 VAL B C 1
ATOM 4871 O O . VAL B 1 195 ? 8.609 4.168 2.965 1 93.94 195 VAL B O 1
ATOM 4874 N N . CYS B 1 196 ? 6.652 3.486 2.143 1 93.12 196 CYS B N 1
ATOM 4875 C CA . CYS B 1 196 ? 6.668 2.34 3.045 1 93.12 196 CYS B CA 1
ATOM 4876 C C . CYS B 1 196 ? 7.57 1.234 2.506 1 93.12 196 CYS B C 1
ATOM 4878 O O . CYS B 1 196 ? 7.605 0.99 1.299 1 93.12 196 CYS B O 1
ATOM 4880 N N . ASN B 1 197 ? 8.289 0.707 3.373 1 90.88 197 ASN B N 1
ATOM 4881 C CA . ASN B 1 197 ? 9.117 -0.466 3.109 1 90.88 197 ASN B CA 1
ATOM 4882 C C . ASN B 1 197 ? 8.375 -1.759 3.439 1 90.88 197 ASN B C 1
ATOM 4884 O O . ASN B 1 197 ? 8.039 -2.01 4.598 1 90.88 197 ASN B O 1
ATOM 4888 N N . PRO B 1 198 ? 8.133 -2.598 2.447 1 86.62 198 PRO B N 1
ATOM 4889 C CA . PRO B 1 198 ? 7.355 -3.814 2.705 1 86.62 198 PRO B CA 1
ATOM 4890 C C . PRO B 1 198 ? 8.055 -4.766 3.676 1 86.62 198 PRO B C 1
ATOM 4892 O O . PRO B 1 198 ? 7.422 -5.672 4.223 1 86.62 198 PRO B O 1
ATOM 4895 N N . GLU B 1 199 ? 9.32 -4.57 3.875 1 87.75 199 GLU B N 1
ATOM 4896 C CA . GLU B 1 199 ? 10.078 -5.453 4.758 1 87.75 199 GLU B CA 1
ATOM 4897 C C . GLU B 1 199 ? 10.078 -4.934 6.191 1 87.75 199 GLU B C 1
ATOM 4899 O O . GLU B 1 199 ? 10.641 -5.57 7.09 1 87.75 199 GLU B O 1
ATOM 4904 N N . LYS B 1 200 ? 9.562 -3.766 6.391 1 91.06 200 LYS B N 1
ATOM 4905 C CA . LYS B 1 200 ? 9.484 -3.172 7.723 1 91.06 200 LYS B CA 1
ATOM 4906 C C . LYS B 1 200 ? 8.062 -3.229 8.266 1 91.06 200 LYS B C 1
ATOM 4908 O O . LYS B 1 200 ? 7.133 -3.596 7.551 1 91.06 200 LYS B O 1
ATOM 4913 N N . ASP B 1 201 ? 7.863 -2.93 9.516 1 90.12 201 ASP B N 1
ATOM 4914 C CA . ASP B 1 201 ? 6.562 -3.072 10.164 1 90.12 201 ASP B CA 1
ATOM 4915 C C . ASP B 1 201 ? 5.695 -1.837 9.93 1 90.12 201 ASP B C 1
ATOM 4917 O O . ASP B 1 201 ? 6.145 -0.865 9.32 1 90.12 201 ASP B O 1
ATOM 4921 N N . ALA B 1 202 ? 4.484 -1.925 10.406 1 89.94 202 ALA B N 1
ATOM 4922 C CA . ALA B 1 202 ? 3.498 -0.867 10.195 1 89.94 202 ALA B CA 1
ATOM 4923 C C . ALA B 1 202 ? 3.912 0.418 10.906 1 89.94 202 ALA B C 1
ATOM 4925 O O . ALA B 1 202 ? 3.658 1.519 10.414 1 89.94 202 ALA B O 1
ATOM 4926 N N . LYS B 1 203 ? 4.496 0.311 12.039 1 92.12 203 LYS B N 1
ATOM 4927 C CA . LYS B 1 203 ? 4.934 1.489 12.781 1 92.12 203 LYS B CA 1
ATOM 4928 C C . LYS B 1 203 ? 5.984 2.273 12 1 92.12 203 LYS B C 1
ATOM 4930 O O . LYS B 1 203 ? 5.945 3.506 11.961 1 92.12 203 LYS B O 1
ATOM 4935 N N . HIS B 1 204 ? 6.934 1.537 11.461 1 93.81 204 HIS B N 1
ATOM 4936 C CA . HIS B 1 204 ? 7.934 2.166 10.602 1 93.81 204 HIS B CA 1
ATOM 4937 C C . HIS B 1 204 ? 7.277 2.924 9.453 1 93.81 204 HIS B C 1
ATOM 4939 O O . HIS B 1 204 ? 7.641 4.07 9.172 1 93.81 204 HIS B O 1
ATOM 4945 N N . CYS B 1 205 ? 6.348 2.262 8.844 1 93.62 205 CYS B N 1
ATOM 4946 C CA . CYS B 1 205 ? 5.637 2.877 7.723 1 93.62 205 CYS B CA 1
ATOM 4947 C C . CYS B 1 205 ? 4.922 4.148 8.164 1 93.62 205 CYS B C 1
ATOM 4949 O O . CYS B 1 205 ? 4.969 5.164 7.469 1 93.62 205 CYS B O 1
ATOM 4951 N N . ASP B 1 206 ? 4.32 4.125 9.281 1 93.94 206 ASP B N 1
ATOM 4952 C CA . ASP B 1 206 ? 3.596 5.281 9.797 1 93.94 206 ASP B CA 1
ATOM 4953 C C . ASP B 1 206 ? 4.535 6.469 10 1 93.94 206 ASP B C 1
ATOM 4955 O O . ASP B 1 206 ? 4.184 7.605 9.68 1 93.94 206 ASP B O 1
ATOM 4959 N N . ARG B 1 207 ? 5.656 6.195 10.516 1 94.31 207 ARG B N 1
ATOM 4960 C CA . ARG B 1 207 ? 6.637 7.258 10.711 1 94.31 207 ARG B CA 1
ATOM 4961 C C . ARG B 1 207 ? 7.078 7.852 9.383 1 94.31 207 ARG B C 1
ATOM 4963 O O . ARG B 1 207 ? 7.246 9.07 9.266 1 94.31 207 ARG B O 1
ATOM 4970 N N . GLN B 1 208 ? 7.23 6.965 8.398 1 94.62 208 GLN B N 1
ATOM 4971 C CA . GLN B 1 208 ? 7.637 7.445 7.082 1 94.62 208 GLN B CA 1
ATOM 4972 C C . GLN B 1 208 ? 6.543 8.305 6.449 1 94.62 208 GLN B C 1
ATOM 4974 O O . GLN B 1 208 ? 6.824 9.375 5.902 1 94.62 208 GLN B O 1
ATOM 4979 N N . LYS B 1 209 ? 5.355 7.871 6.59 1 95 209 LYS B N 1
ATOM 4980 C CA . LYS B 1 209 ? 4.227 8.602 6.016 1 95 209 LYS B CA 1
ATOM 4981 C C . LYS B 1 209 ? 4.062 9.961 6.68 1 95 209 LYS B C 1
ATOM 4983 O O . LYS B 1 209 ? 3.686 10.938 6.023 1 95 209 LYS B O 1
ATOM 4988 N N . ALA B 1 210 ? 4.371 10.039 7.93 1 93.56 210 ALA B N 1
ATOM 4989 C CA . ALA B 1 210 ? 4.188 11.266 8.703 1 93.56 210 ALA B CA 1
ATOM 4990 C C . ALA B 1 210 ? 5.098 12.375 8.188 1 93.56 210 ALA B C 1
ATOM 4992 O O . ALA B 1 210 ? 4.824 13.562 8.406 1 93.56 210 ALA B O 1
ATOM 4993 N N . ASN B 1 211 ? 6.09 12.062 7.457 1 92.25 211 ASN B N 1
ATOM 4994 C CA . ASN B 1 211 ? 6.996 13.055 6.891 1 92.25 211 ASN B CA 1
ATOM 4995 C C . ASN B 1 211 ? 6.445 13.641 5.594 1 92.25 211 ASN B C 1
ATOM 4997 O O . ASN B 1 211 ? 6.887 14.703 5.152 1 92.25 211 ASN B O 1
ATOM 5001 N N . LEU B 1 212 ? 5.559 12.906 5.012 1 95.19 212 LEU B N 1
ATOM 5002 C CA . LEU B 1 212 ? 4.973 13.383 3.766 1 95.19 212 LEU B CA 1
ATOM 5003 C C . LEU B 1 212 ? 3.604 14.008 4.012 1 95.19 212 LEU B C 1
ATOM 5005 O O . LEU B 1 212 ? 3.143 14.836 3.223 1 95.19 212 LEU B O 1
ATOM 5009 N N . ARG B 1 213 ? 2.979 13.523 4.996 1 96.31 213 ARG B N 1
ATOM 5010 C CA . ARG B 1 213 ? 1.661 14 5.406 1 96.31 213 ARG B CA 1
ATOM 5011 C C . ARG B 1 213 ? 1.728 14.703 6.758 1 96.31 213 ARG B C 1
ATOM 5013 O O . ARG B 1 213 ? 1.719 14.047 7.801 1 96.31 213 ARG B O 1
ATOM 5020 N N . ILE B 1 214 ? 1.705 16.016 6.719 1 95.56 214 ILE B N 1
ATOM 5021 C CA . ILE B 1 214 ? 1.934 16.797 7.922 1 95.56 214 ILE B CA 1
ATOM 5022 C C . ILE B 1 214 ? 0.613 17.391 8.414 1 95.56 214 ILE B C 1
ATOM 5024 O O . ILE B 1 214 ? -0.106 18.031 7.645 1 95.56 214 ILE B O 1
ATOM 5028 N N . ARG B 1 215 ? 0.361 17.172 9.625 1 94.81 215 ARG B N 1
ATOM 5029 C CA . ARG B 1 215 ? -0.898 17.609 10.227 1 94.81 215 ARG B CA 1
ATOM 5030 C C . ARG B 1 215 ? -0.716 18.891 11.023 1 94.81 215 ARG B C 1
ATOM 5032 O O . ARG B 1 215 ? 0.118 18.953 11.93 1 94.81 215 ARG B O 1
ATOM 5039 N N . PHE B 1 216 ? -1.456 19.875 10.617 1 95.12 216 PHE B N 1
ATOM 5040 C CA . PHE B 1 216 ? -1.53 21.094 11.391 1 95.12 216 PHE B CA 1
ATOM 5041 C C . PHE B 1 216 ? -2.578 20.984 12.492 1 95.12 216 PHE B C 1
ATOM 5043 O O . PHE B 1 216 ? -3.662 20.438 12.273 1 95.12 216 PHE B O 1
ATOM 5050 N N . ARG B 1 217 ? -2.201 21.453 13.648 1 91.19 217 ARG B N 1
ATOM 5051 C CA . ARG B 1 217 ? -3.129 21.531 14.773 1 91.19 217 ARG B CA 1
ATOM 5052 C C . ARG B 1 217 ? -3.182 22.938 15.359 1 91.19 217 ARG B C 1
ATOM 5054 O O . ARG B 1 217 ? -2.16 23.625 15.422 1 91.19 217 ARG B O 1
ATOM 5061 N N . PRO B 1 218 ? -4.355 23.328 15.688 1 93.56 218 PRO B N 1
ATOM 5062 C CA . PRO B 1 218 ? -5.664 22.672 15.656 1 93.56 218 PRO B CA 1
ATOM 5063 C C . PRO B 1 218 ? -6.273 22.625 14.258 1 93.56 218 PRO B C 1
ATOM 5065 O O . PRO B 1 218 ? -5.742 23.25 13.328 1 93.56 218 PRO B O 1
ATOM 5068 N N . SER B 1 219 ? -7.449 21.906 14.172 1 96.12 219 SER B N 1
ATOM 5069 C CA . SER B 1 219 ? -8.164 21.859 12.898 1 96.12 219 SER B CA 1
ATOM 5070 C C . SER B 1 219 ? -8.75 23.219 12.555 1 96.12 219 SER B C 1
ATOM 5072 O O . SER B 1 219 ? -9.25 23.938 13.43 1 96.12 219 SER B O 1
ATOM 5074 N N . LEU B 1 220 ? -8.656 23.531 11.312 1 97.81 220 LEU B N 1
ATOM 5075 C CA . LEU B 1 220 ? -9.125 24.828 10.875 1 97.81 220 LEU B CA 1
ATOM 5076 C C . LEU B 1 220 ? -10.516 24.734 10.258 1 97.81 220 LEU B C 1
ATOM 5078 O O . LEU B 1 220 ? -11.164 25.75 10.016 1 97.81 220 LEU B O 1
ATOM 5082 N N . PHE B 1 221 ? -10.977 23.531 10 1 98 221 PHE B N 1
ATOM 5083 C CA . PHE B 1 221 ? -12.273 23.266 9.391 1 98 221 PHE B CA 1
ATOM 5084 C C . PHE B 1 221 ? -13.102 22.328 10.25 1 98 221 PHE B C 1
ATOM 5086 O O . PHE B 1 221 ? -12.57 21.375 10.82 1 98 221 PHE B O 1
ATOM 5093 N N . GLN B 1 222 ? -14.406 22.594 10.352 1 96.5 222 GLN B N 1
ATOM 5094 C CA . GLN B 1 222 ? -15.32 21.766 11.117 1 96.5 222 GLN B CA 1
ATOM 5095 C C . GLN B 1 222 ? -16.484 21.281 10.258 1 96.5 222 GLN B C 1
ATOM 5097 O O . GLN B 1 222 ? -17.094 22.062 9.531 1 96.5 222 GLN B O 1
ATOM 5102 N N . HIS B 1 223 ? -16.656 20.016 10.289 1 95.69 223 HIS B N 1
ATOM 5103 C CA . HIS B 1 223 ? -17.797 19.438 9.594 1 95.69 223 HIS B CA 1
ATOM 5104 C C . HIS B 1 223 ? -19.1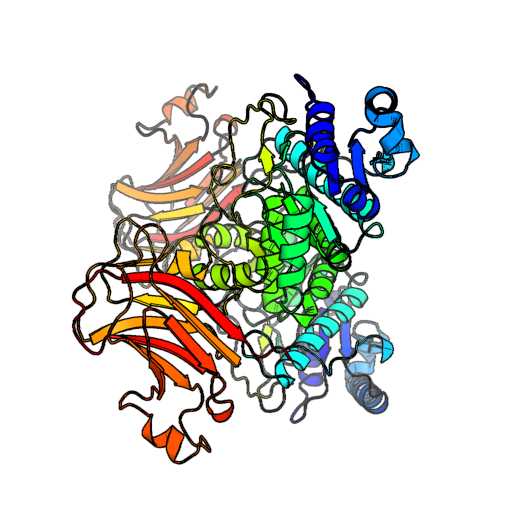09 19.797 10.281 1 95.69 223 HIS B C 1
ATOM 5106 O O . HIS B 1 223 ? -19.234 19.672 11.5 1 95.69 223 HIS B O 1
ATOM 5112 N N . VAL B 1 224 ? -20.094 20.25 9.578 1 94 224 VAL B N 1
ATOM 5113 C CA . VAL B 1 224 ? -21.344 20.688 10.18 1 94 224 VAL B CA 1
ATOM 5114 C C . VAL B 1 224 ? -22.516 19.953 9.555 1 94 224 VAL B C 1
ATOM 5116 O O . VAL B 1 224 ? -23.672 20.109 9.969 1 94 224 VAL B O 1
ATOM 5119 N N . GLY B 1 225 ? -22.266 19.141 8.555 1 90.56 225 GLY B N 1
ATOM 5120 C CA . GLY B 1 225 ? -23.344 18.422 7.883 1 90.56 225 GLY B CA 1
ATOM 5121 C C . GLY B 1 225 ? -23.891 17.266 8.695 1 90.56 225 GLY B C 1
ATOM 5122 O O . GLY B 1 225 ? -23.172 16.312 9 1 90.56 225 GLY B O 1
ATOM 5123 N N . LEU B 1 226 ? -25.094 17.359 9.031 1 89.44 226 LEU B N 1
ATOM 5124 C CA . LEU B 1 226 ? -25.75 16.266 9.758 1 89.44 226 LEU B CA 1
ATOM 5125 C C . LEU B 1 226 ? -26.188 15.156 8.812 1 89.44 226 LEU B C 1
ATOM 5127 O O . LEU B 1 226 ? -26.016 13.977 9.109 1 89.44 226 LEU B O 1
ATOM 5131 N N . HIS B 1 227 ? -26.734 15.578 7.652 1 88.62 227 HIS B N 1
ATOM 5132 C CA . HIS B 1 227 ? -27.188 14.609 6.656 1 88.62 227 HIS B CA 1
ATOM 5133 C C . HIS B 1 227 ? -26.156 14.445 5.543 1 88.62 227 HIS B C 1
ATOM 5135 O O . HIS B 1 227 ? -25.844 15.414 4.84 1 88.62 227 HIS B O 1
ATOM 5141 N N . SER B 1 228 ? -25.719 13.195 5.367 1 86.06 228 SER B N 1
ATOM 5142 C CA . SER B 1 228 ? -24.75 12.898 4.316 1 86.06 228 SER B CA 1
ATOM 5143 C C . SER B 1 228 ? -25.406 12.969 2.936 1 86.06 228 SER B C 1
ATOM 5145 O O . SER B 1 228 ? -26.625 12.938 2.812 1 86.06 228 SER B O 1
ATOM 5147 N N . SER B 1 229 ? -24.578 13.164 1.973 1 86.5 229 SER B N 1
ATOM 5148 C CA . SER B 1 229 ? -25.062 13.094 0.597 1 86.5 229 SER B CA 1
ATOM 5149 C C . SER B 1 229 ? -25.422 11.664 0.212 1 86.5 229 SER B C 1
ATOM 5151 O O . SER B 1 229 ? -26.109 11.445 -0.783 1 86.5 229 SER B O 1
ATOM 5153 N N . LEU B 1 230 ? -24.828 10.719 0.891 1 86.19 230 LEU B N 1
ATOM 5154 C CA . LEU B 1 230 ? -25.281 9.336 0.747 1 86.19 230 LEU B CA 1
ATOM 5155 C C . LEU B 1 230 ? -26.656 9.148 1.376 1 86.19 230 LEU B C 1
ATOM 5157 O O . LEU B 1 230 ? -26.844 9.422 2.562 1 86.19 230 LEU B O 1
ATOM 5161 N N . SER B 1 231 ? -27.516 8.656 0.614 1 85.44 231 SER B N 1
ATOM 5162 C CA . SER B 1 231 ? -28.922 8.586 1.013 1 85.44 231 SER B CA 1
ATOM 5163 C C . SER B 1 231 ? -29.078 7.801 2.311 1 85.44 231 SER B C 1
ATOM 5165 O O . SER B 1 231 ? -28.562 6.695 2.447 1 85.44 231 SER B O 1
ATOM 5167 N N . GLY B 1 232 ? -29.734 8.453 3.236 1 83.94 232 GLY B N 1
ATOM 5168 C CA . GLY B 1 232 ? -30.109 7.789 4.473 1 83.94 232 GLY B CA 1
ATOM 5169 C C . GLY B 1 232 ? -29.016 7.824 5.527 1 83.94 232 GLY B C 1
ATOM 5170 O O . GLY B 1 232 ? -29.234 7.395 6.66 1 83.94 232 GLY B O 1
ATOM 5171 N N . LYS B 1 233 ? -27.875 8.352 5.219 1 86.5 233 LYS B N 1
ATOM 5172 C CA . LYS B 1 233 ? -26.766 8.344 6.148 1 86.5 233 LYS B CA 1
ATOM 5173 C C . LYS B 1 233 ? -26.719 9.617 6.984 1 86.5 233 LYS B C 1
ATOM 5175 O O . LYS B 1 233 ? -26.766 10.727 6.438 1 86.5 233 LYS B O 1
ATOM 5180 N N . ILE B 1 234 ? -26.719 9.492 8.273 1 88.38 234 ILE B N 1
ATOM 5181 C CA . ILE B 1 234 ? -26.547 10.586 9.219 1 88.38 234 ILE B CA 1
ATOM 5182 C C . ILE B 1 234 ? -25.125 10.578 9.773 1 88.38 234 ILE B C 1
ATOM 5184 O O . ILE B 1 234 ? -24.609 9.523 10.156 1 88.38 234 ILE B O 1
ATOM 5188 N N . GLN B 1 235 ? -24.5 11.672 9.648 1 85.38 235 GLN B N 1
ATOM 5189 C CA . GLN B 1 235 ? -23.125 11.789 10.141 1 85.38 235 GLN B CA 1
ATOM 5190 C C . GLN B 1 235 ? -23.031 12.859 11.219 1 85.38 235 GLN B C 1
ATOM 5192 O O . GLN B 1 235 ? -23.047 14.055 10.922 1 85.38 235 GLN B O 1
ATOM 5197 N N . LYS B 1 236 ? -22.703 12.445 12.406 1 86.69 236 LYS B N 1
ATOM 5198 C CA . LYS B 1 236 ? -22.625 13.359 13.547 1 86.69 236 LYS B CA 1
ATOM 5199 C C . LYS B 1 236 ? -21.172 13.633 13.93 1 86.69 236 LYS B C 1
ATOM 5201 O O . LYS B 1 236 ? -20.906 14.391 14.859 1 86.69 236 LYS B O 1
ATOM 5206 N N . LEU B 1 237 ? -20.344 13.141 13.117 1 87.75 237 LEU B N 1
ATOM 5207 C CA . LEU B 1 237 ? -18.938 13.234 13.469 1 87.75 237 LEU B CA 1
ATOM 5208 C C . LEU B 1 237 ? -18.438 14.672 13.359 1 87.75 237 LEU B C 1
ATOM 5210 O O . LEU B 1 237 ? -18.797 15.383 12.422 1 87.75 237 LEU B O 1
ATOM 5214 N N . THR B 1 238 ? -17.719 15.18 14.359 1 91.31 238 THR B N 1
ATOM 5215 C CA . THR B 1 238 ? -17.047 16.484 14.352 1 91.31 238 THR B CA 1
ATOM 5216 C C . THR B 1 238 ? -15.562 16.328 14.656 1 91.31 238 THR B C 1
ATOM 5218 O O . THR B 1 238 ? -15.148 15.344 15.273 1 91.31 238 THR B O 1
ATOM 5221 N N . ASP B 1 239 ? -14.859 17.219 14.195 1 94.25 239 ASP B N 1
ATOM 5222 C CA . ASP B 1 239 ? -13.43 17.234 14.461 1 94.25 239 ASP B CA 1
ATOM 5223 C C . ASP B 1 239 ? -13.141 17.781 15.859 1 94.25 239 ASP B C 1
ATOM 5225 O O . ASP B 1 239 ? -13.305 18.969 16.125 1 94.25 239 ASP B O 1
ATOM 5229 N N . LYS B 1 240 ? -12.656 17.031 16.688 1 89.88 240 LYS B N 1
ATOM 5230 C CA . LYS B 1 240 ? -12.43 17.391 18.078 1 89.88 240 LYS B CA 1
ATOM 5231 C C . LYS B 1 240 ? -11.289 18.391 18.203 1 89.88 240 LYS B C 1
ATOM 5233 O O . LYS B 1 240 ? -11.211 19.125 19.203 1 89.88 240 LYS B O 1
ATOM 5238 N N . ASP B 1 241 ? -10.43 18.469 17.234 1 91.56 241 ASP B N 1
ATOM 5239 C CA . ASP B 1 241 ? -9.273 19.359 17.297 1 91.56 241 ASP B CA 1
ATOM 5240 C C . ASP B 1 241 ? -9.641 20.781 16.859 1 91.56 241 ASP B C 1
ATOM 5242 O O . ASP B 1 241 ? -8.844 21.703 17.016 1 91.56 241 ASP B O 1
ATOM 5246 N N . TYR B 1 242 ? -10.852 20.953 16.391 1 93.5 242 TYR B N 1
ATOM 5247 C CA . TYR B 1 242 ? -11.273 22.234 15.852 1 93.5 242 TYR B CA 1
ATOM 5248 C C . TYR B 1 242 ? -11.32 23.312 16.938 1 93.5 242 TYR B C 1
ATOM 5250 O O . TYR B 1 242 ? -10.977 24.469 16.703 1 93.5 242 TYR B O 1
ATOM 5258 N N . MET B 1 243 ? -11.695 22.938 18.094 1 87.62 243 MET B N 1
ATOM 5259 C CA . MET B 1 243 ? -11.875 23.906 19.172 1 87.62 243 MET B CA 1
ATOM 5260 C C . MET B 1 243 ? -10.633 24 20.047 1 87.62 243 MET B C 1
ATOM 5262 O O . MET B 1 243 ? -10.586 24.781 21 1 87.62 243 MET B O 1
ATOM 5266 N N . LYS B 1 244 ? -9.641 23.266 19.75 1 85.94 244 LYS B N 1
ATOM 5267 C CA . LYS B 1 244 ? -8.438 23.234 20.578 1 85.94 244 LYS B CA 1
ATOM 5268 C C . LYS B 1 244 ? -7.5 24.391 20.219 1 85.94 244 LYS B C 1
ATOM 5270 O O . LYS B 1 244 ? -7.531 24.891 19.078 1 85.94 244 LYS B O 1
ATOM 5275 N N . PRO B 1 245 ? -6.805 24.844 21.219 1 82.94 245 PRO B N 1
ATOM 5276 C CA . PRO B 1 245 ? -5.785 25.844 20.906 1 82.94 245 PRO B CA 1
ATOM 5277 C C . PRO B 1 245 ? -4.496 25.234 20.375 1 82.94 245 PRO B C 1
ATOM 5279 O O . PRO B 1 245 ? -4.289 24.016 20.5 1 82.94 245 PRO B O 1
ATOM 5282 N N . LEU B 1 246 ? -3.762 26.062 19.719 1 79.06 246 LEU B N 1
ATOM 5283 C CA . LEU B 1 246 ? -2.428 25.625 19.328 1 79.06 246 LEU B CA 1
ATOM 5284 C C . LEU B 1 246 ? -1.547 25.406 20.562 1 79.06 246 LEU B C 1
ATOM 5286 O O . LEU B 1 246 ? -1.361 26.312 21.375 1 79.06 246 LEU B O 1
ATOM 5290 N N . LEU B 1 247 ? -1.098 24.219 20.609 1 73.69 247 LEU B N 1
ATOM 5291 C CA . LEU B 1 247 ? -0.335 23.859 21.797 1 73.69 247 LEU B CA 1
ATOM 5292 C C . LEU B 1 247 ? 1.164 23.906 21.531 1 73.69 247 LEU B C 1
ATOM 5294 O O . LEU B 1 247 ? 1.955 24.25 22.406 1 73.69 247 LEU B O 1
ATOM 5298 N N . LEU B 1 248 ? 1.562 23.578 20.359 1 81.5 248 LEU B N 1
ATOM 5299 C CA . LEU B 1 248 ? 2.977 23.375 20.078 1 81.5 248 LEU B CA 1
ATOM 5300 C C . LEU B 1 248 ? 3.334 23.938 18.703 1 81.5 248 LEU B C 1
ATOM 5302 O O . LEU B 1 248 ? 2.494 23.969 17.797 1 81.5 248 LEU B O 1
ATOM 5306 N N . LYS B 1 249 ? 4.543 24.453 18.719 1 85.44 249 LYS B N 1
ATOM 5307 C CA . LYS B 1 249 ? 5.105 24.719 17.406 1 85.44 249 LYS B CA 1
ATOM 5308 C C . LYS B 1 249 ? 5.367 23.422 16.641 1 85.44 249 LYS B C 1
ATOM 5310 O O . LYS B 1 249 ? 5.918 22.469 17.203 1 85.44 249 LYS B O 1
ATOM 5315 N N . ILE B 1 250 ? 4.938 23.391 15.398 1 86.88 250 ILE B N 1
ATOM 5316 C CA . ILE B 1 250 ? 5.02 22.156 14.625 1 86.88 250 ILE B CA 1
ATOM 5317 C C . ILE B 1 250 ? 6.309 22.141 13.805 1 86.88 250 ILE B C 1
ATOM 5319 O O . ILE B 1 250 ? 6.656 23.141 13.164 1 86.88 250 ILE B O 1
ATOM 5323 N N . HIS B 1 251 ? 7.074 21.047 13.938 1 90.69 251 HIS B N 1
ATOM 5324 C CA . HIS B 1 251 ? 8.273 20.812 13.148 1 90.69 251 HIS B CA 1
ATOM 5325 C C . HIS B 1 251 ? 8.211 19.484 12.43 1 90.69 251 HIS B C 1
ATOM 5327 O O . HIS B 1 251 ? 7.5 18.562 12.859 1 90.69 251 HIS B O 1
ATOM 5333 N N . VAL B 1 252 ? 8.844 19.391 11.289 1 92 252 VAL B N 1
ATOM 5334 C CA . VAL B 1 252 ? 9.016 18.109 10.617 1 92 252 VAL B CA 1
ATOM 5335 C C . VAL B 1 252 ? 10.344 17.484 11.031 1 92 252 VAL B C 1
ATOM 5337 O O . VAL B 1 252 ? 11.398 17.859 10.523 1 92 252 VAL B O 1
ATOM 5340 N N . ASN B 1 253 ? 10.227 16.594 11.961 1 95.31 253 ASN B N 1
ATOM 5341 C CA . ASN B 1 253 ? 11.414 15.898 12.453 1 95.31 253 ASN B CA 1
ATOM 5342 C C . ASN B 1 253 ? 11.68 14.617 11.664 1 95.31 253 ASN B C 1
ATOM 5344 O O . ASN B 1 253 ? 10.75 14.016 11.117 1 95.31 253 ASN B O 1
ATOM 5348 N N . PRO B 1 254 ? 13 14.219 11.547 1 94.75 254 PRO B N 1
ATOM 5349 C CA . PRO B 1 254 ? 13.289 12.953 10.867 1 94.75 254 PRO B CA 1
ATOM 5350 C C . PRO B 1 254 ? 12.602 11.758 11.523 1 94.75 254 PRO B C 1
ATOM 5352 O O . PRO B 1 254 ? 12.484 11.703 12.75 1 94.75 254 PRO B O 1
ATOM 5355 N N . PRO B 1 255 ? 12.156 10.828 10.672 1 94.81 255 PRO B N 1
ATOM 5356 C CA . PRO B 1 255 ? 11.531 9.641 11.25 1 94.81 255 PRO B CA 1
ATOM 5357 C C . PRO B 1 255 ? 12.43 8.938 12.266 1 94.81 255 PRO B C 1
ATOM 5359 O O . PRO B 1 255 ? 13.594 8.656 11.969 1 94.81 255 PRO B O 1
ATOM 5362 N N . ALA B 1 256 ? 11.844 8.609 13.445 1 97.44 256 ALA B N 1
ATOM 5363 C CA . ALA B 1 256 ? 12.633 8.016 14.531 1 97.44 256 ALA B CA 1
ATOM 5364 C C . ALA B 1 256 ? 11.758 7.156 15.438 1 97.44 256 ALA B C 1
ATOM 5366 O O . ALA B 1 256 ? 10.562 7.43 15.602 1 97.44 256 ALA B O 1
ATOM 5367 N N . GLU B 1 257 ? 12.328 6.121 15.906 1 97.19 257 GLU B N 1
ATOM 5368 C CA . GLU B 1 257 ? 11.758 5.422 17.062 1 97.19 257 GLU B CA 1
ATOM 5369 C C . GLU B 1 257 ? 12.094 6.133 18.359 1 97.19 257 GLU B C 1
ATOM 5371 O O . GLU B 1 257 ? 13.258 6.219 18.75 1 97.19 257 GLU B O 1
ATOM 5376 N N . VAL B 1 258 ? 11.117 6.605 19.016 1 98.19 258 VAL B N 1
ATOM 5377 C CA . VAL B 1 258 ? 11.367 7.375 20.234 1 98.19 258 VAL B CA 1
ATOM 5378 C C . VAL B 1 258 ? 11.039 6.52 21.453 1 98.19 258 VAL B C 1
ATOM 5380 O O . VAL B 1 258 ? 10.102 5.723 21.438 1 98.19 258 VAL B O 1
ATOM 5383 N N . SER B 1 259 ? 11.859 6.629 22.438 1 98.25 259 SER B N 1
ATOM 5384 C CA . SER B 1 259 ? 11.664 5.895 23.672 1 98.25 259 SER B CA 1
ATOM 5385 C C . SER B 1 259 ? 12.227 6.664 24.875 1 98.25 259 SER B C 1
ATOM 5387 O O . SER B 1 259 ? 12.984 7.617 24.688 1 98.25 259 SER B O 1
ATOM 5389 N N . THR B 1 260 ? 11.766 6.309 26.109 1 98.56 260 THR B N 1
ATOM 5390 C CA . THR B 1 260 ? 12.234 6.977 27.312 1 98.56 260 THR B CA 1
ATOM 5391 C C . THR B 1 260 ? 12.164 6.039 28.516 1 98.56 260 THR B C 1
ATOM 5393 O O . THR B 1 260 ? 11.367 5.098 28.531 1 98.56 260 THR B O 1
ATOM 5396 N N . SER B 1 261 ? 13.062 6.266 29.406 1 98.5 261 SER B N 1
ATOM 5397 C CA . SER B 1 261 ? 13.008 5.539 30.672 1 98.5 261 SER B CA 1
ATOM 5398 C C . SER B 1 261 ? 12.148 6.27 31.703 1 98.5 261 SER B C 1
ATOM 5400 O O . SER B 1 261 ? 11.859 5.738 32.781 1 98.5 261 SER B O 1
ATOM 5402 N N . LEU B 1 262 ? 11.742 7.484 31.406 1 98.38 262 LEU B N 1
ATOM 5403 C CA . LEU B 1 262 ? 10.961 8.297 32.344 1 98.38 262 LEU B CA 1
ATOM 5404 C C . LEU B 1 262 ? 9.539 7.77 32.469 1 98.38 262 LEU B C 1
ATOM 5406 O O . LEU B 1 262 ? 9 7.188 31.516 1 98.38 262 LEU B O 1
ATOM 5410 N N . LYS B 1 263 ? 8.984 7.945 33.531 1 97.88 263 LYS B N 1
ATOM 5411 C CA . LYS B 1 263 ? 7.594 7.566 33.75 1 97.88 263 LYS B CA 1
ATOM 5412 C C . LYS B 1 263 ? 6.645 8.609 33.188 1 97.88 263 LYS B C 1
ATOM 5414 O O . LYS B 1 263 ? 6.578 9.734 33.688 1 97.88 263 LYS B O 1
ATOM 5419 N N . VAL B 1 264 ? 5.902 8.234 32.25 1 97.94 264 VAL B N 1
ATOM 5420 C CA . VAL B 1 264 ? 5.035 9.133 31.5 1 97.94 264 VAL B CA 1
ATOM 5421 C C . VAL B 1 264 ? 3.771 9.422 32.312 1 97.94 264 VAL B C 1
ATOM 5423 O O . VAL B 1 264 ? 3.203 8.523 32.938 1 97.94 264 VAL B O 1
ATOM 5426 N N . TYR B 1 265 ? 3.424 10.656 32.281 1 97.31 265 TYR B N 1
ATOM 5427 C CA . TYR B 1 265 ? 2.264 11.086 33.031 1 97.31 265 TYR B CA 1
ATOM 5428 C C . TYR B 1 265 ? 1.056 11.305 32.156 1 97.31 265 TYR B C 1
ATOM 5430 O O . TYR B 1 265 ? 1.146 12.016 31.141 1 97.31 265 TYR B O 1
ATOM 5438 N N . GLN B 1 266 ? -0.107 10.734 32.375 1 94.88 266 GLN B N 1
ATOM 5439 C CA . GLN B 1 266 ? -1.451 10.945 31.859 1 94.88 266 GLN B CA 1
ATOM 5440 C C . GLN B 1 266 ? -1.472 10.828 30.328 1 94.88 266 GLN B C 1
ATOM 5442 O O . GLN B 1 266 ? -2.105 11.641 29.656 1 94.88 266 GLN B O 1
ATOM 5447 N N . GLY B 1 267 ? -0.72 10.055 29.719 1 95.19 267 GLY B N 1
ATOM 5448 C CA . GLY B 1 267 ? -0.787 9.781 28.297 1 95.19 267 GLY B CA 1
ATOM 5449 C C . GLY B 1 267 ? -0.061 10.812 27.453 1 95.19 267 GLY B C 1
ATOM 5450 O O . GLY B 1 267 ? -0.164 10.805 26.234 1 95.19 267 GLY B O 1
ATOM 5451 N N . HIS B 1 268 ? 0.627 11.781 28.094 1 96.75 268 HIS B N 1
ATOM 5452 C CA . HIS B 1 268 ? 1.474 12.719 27.359 1 96.75 268 HIS B CA 1
ATOM 5453 C C . HIS B 1 268 ? 2.764 12.055 26.906 1 96.75 268 HIS B C 1
ATOM 5455 O O . HIS B 1 268 ? 3.836 12.312 27.453 1 96.75 268 HIS B O 1
ATOM 5461 N N . THR B 1 269 ? 2.656 11.352 25.812 1 97.5 269 THR B N 1
ATOM 5462 C CA . THR B 1 269 ? 3.734 10.469 25.391 1 97.5 269 THR B CA 1
ATOM 5463 C C . THR B 1 269 ? 4.754 11.227 24.547 1 97.5 269 THR B C 1
ATOM 5465 O O . THR B 1 269 ? 4.43 12.25 23.953 1 97.5 269 THR B O 1
ATOM 5468 N N . LEU B 1 270 ? 5.914 10.672 24.547 1 97.56 270 LEU B N 1
ATOM 5469 C CA . LEU B 1 270 ? 7 11.234 23.75 1 97.56 270 LEU B CA 1
ATOM 5470 C C . LEU B 1 270 ? 6.668 11.18 22.266 1 97.56 270 LEU B C 1
ATOM 5472 O O . LEU B 1 270 ? 7.004 12.102 21.516 1 97.56 270 LEU B O 1
ATOM 5476 N N . GLU B 1 271 ? 5.996 10.164 21.812 1 95.56 271 GLU B N 1
ATOM 5477 C CA . GLU B 1 271 ? 5.613 10.008 20.406 1 95.56 271 GLU B CA 1
ATOM 5478 C C . GLU B 1 271 ? 4.711 11.148 19.953 1 95.56 271 GLU B C 1
ATOM 5480 O O . GLU B 1 271 ? 4.898 11.695 18.859 1 95.56 271 GLU B O 1
ATOM 5485 N N . LYS B 1 272 ? 3.82 11.516 20.766 1 93.94 272 LYS B N 1
ATOM 5486 C CA . LYS B 1 272 ? 2.891 12.586 20.422 1 93.94 272 LYS B CA 1
ATOM 5487 C C . LYS B 1 272 ? 3.617 13.922 20.281 1 93.94 272 LYS B C 1
ATOM 5489 O O . LYS B 1 272 ? 3.291 14.727 19.406 1 93.94 272 LYS B O 1
ATOM 5494 N N . THR B 1 273 ? 4.555 14.133 21.141 1 95.94 273 THR B N 1
ATOM 5495 C CA . THR B 1 273 ? 5.309 15.383 21.094 1 95.94 273 THR B CA 1
ATOM 5496 C C . THR B 1 273 ? 6.211 15.414 19.859 1 95.94 273 THR B C 1
ATOM 5498 O O . THR B 1 273 ? 6.324 16.453 19.203 1 95.94 273 THR B O 1
ATOM 5501 N N . TYR B 1 274 ? 6.805 14.281 19.578 1 95.94 274 TYR B N 1
ATOM 5502 C CA . TYR B 1 274 ? 7.699 14.203 18.438 1 95.94 274 TYR B CA 1
ATOM 5503 C C . TYR B 1 274 ? 6.949 14.492 17.141 1 95.94 274 TYR B C 1
ATOM 5505 O O . TYR B 1 274 ? 7.508 15.07 16.203 1 95.94 274 TYR B O 1
ATOM 5513 N N . MET B 1 275 ? 5.633 14.172 17.141 1 90.5 275 MET B N 1
ATOM 5514 C CA . MET B 1 275 ? 4.797 14.383 15.953 1 90.5 275 MET B CA 1
ATOM 5515 C C . MET B 1 275 ? 4.082 15.727 16.031 1 90.5 275 MET B C 1
ATOM 5517 O O . MET B 1 275 ? 3.312 16.078 15.125 1 90.5 275 MET B O 1
ATOM 5521 N N . GLY B 1 276 ? 4.293 16.469 17.109 1 88.94 276 GLY B N 1
ATOM 5522 C CA . GLY B 1 276 ? 3.682 17.781 17.266 1 88.94 276 GLY B CA 1
ATOM 5523 C C . GLY B 1 276 ? 2.227 17.719 17.688 1 88.94 276 GLY B C 1
ATOM 5524 O O . GLY B 1 276 ? 1.452 18.641 17.406 1 88.94 276 GLY B O 1
ATOM 5525 N N . GLU B 1 277 ? 1.837 16.625 18.328 1 89.31 277 GLU B N 1
ATOM 5526 C CA . GLU B 1 277 ? 0.441 16.422 18.703 1 89.31 277 GLU B CA 1
ATOM 5527 C C . GLU B 1 277 ? 0.188 16.875 20.141 1 89.31 277 GLU B C 1
ATOM 5529 O O . GLU B 1 277 ? -0.905 17.344 20.453 1 89.31 277 GLU B O 1
ATOM 5534 N N . ASP B 1 278 ? 1.111 16.656 20.938 1 92.56 278 ASP B N 1
ATOM 5535 C CA . ASP B 1 278 ? 1.027 16.906 22.375 1 92.56 278 ASP B CA 1
ATOM 5536 C C . ASP B 1 278 ? 2.416 17.094 22.984 1 92.56 278 ASP B C 1
ATOM 5538 O O . ASP B 1 278 ? 3.426 16.938 22.281 1 92.56 278 ASP B O 1
ATOM 5542 N N . PHE B 1 279 ? 2.436 17.609 24.203 1 95.75 279 PHE B N 1
ATOM 5543 C CA . PHE B 1 279 ? 3.711 17.703 24.906 1 95.75 279 PHE B CA 1
ATOM 5544 C C . PHE B 1 279 ? 3.986 16.422 25.688 1 95.75 279 PHE B C 1
ATOM 5546 O O . PHE B 1 279 ? 3.064 15.648 25.984 1 95.75 279 PHE B O 1
ATOM 5553 N N . PHE B 1 280 ? 5.258 16.188 25.938 1 98 280 PHE B N 1
ATOM 5554 C CA . PHE B 1 280 ? 5.688 15.078 26.781 1 98 280 PHE B CA 1
ATOM 5555 C C . PHE B 1 280 ? 5.734 15.492 28.25 1 98 280 PHE B C 1
ATOM 5557 O O . PHE B 1 280 ? 6.23 16.578 28.578 1 98 280 PHE B O 1
ATOM 5564 N N . TRP B 1 281 ? 5.117 14.68 29.109 1 98.31 281 TRP B N 1
ATOM 5565 C CA . TRP B 1 281 ? 5.094 14.977 30.531 1 98.31 281 TRP B CA 1
ATOM 5566 C C . TRP B 1 281 ? 5.516 13.758 31.344 1 98.31 281 TRP B C 1
ATOM 5568 O O . TRP B 1 281 ? 4.965 12.672 31.188 1 98.31 281 TRP B O 1
ATOM 5578 N N . ALA B 1 282 ? 6.52 13.969 32.219 1 98.31 282 ALA B N 1
ATOM 5579 C CA . ALA B 1 282 ? 7.055 12.852 33 1 98.31 282 ALA B CA 1
ATOM 5580 C C . ALA B 1 282 ? 7.254 13.25 34.438 1 98.31 282 ALA B C 1
ATOM 5582 O O . ALA B 1 282 ? 7.441 14.43 34.75 1 98.31 282 ALA B O 1
ATOM 5583 N N . ILE B 1 283 ? 7.293 12.133 35.188 1 97.38 283 ILE B N 1
ATOM 5584 C CA . ILE B 1 283 ? 7.531 12.297 36.625 1 97.38 283 ILE B CA 1
ATOM 5585 C C . ILE B 1 283 ? 9.016 12.516 36.875 1 97.38 283 ILE B C 1
ATOM 5587 O O . ILE B 1 283 ? 9.867 11.945 36.188 1 97.38 283 ILE B O 1
ATOM 5591 N N . THR B 1 284 ? 9.359 13.227 37.875 1 96.88 284 THR B N 1
ATOM 5592 C CA . THR B 1 284 ? 10.664 13.688 38.312 1 96.88 284 THR B CA 1
ATOM 5593 C C . THR B 1 284 ? 11.773 12.797 37.75 1 96.88 284 THR B C 1
ATOM 5595 O O . THR B 1 284 ? 11.953 11.664 38.219 1 96.88 284 THR B O 1
ATOM 5598 N N . PRO B 1 285 ? 12.586 13.352 36.844 1 98.12 285 PRO B N 1
ATOM 5599 C CA . PRO B 1 285 ? 13.695 12.578 36.281 1 98.12 285 PRO B CA 1
ATOM 5600 C C . PRO B 1 285 ? 14.773 12.25 37.312 1 98.12 285 PRO B C 1
ATOM 5602 O O . PRO B 1 285 ? 15.055 13.062 38.188 1 98.12 285 PRO B O 1
ATOM 5605 N N . THR B 1 286 ? 15.344 11.078 37.188 1 98.19 286 THR B N 1
ATOM 5606 C CA . THR B 1 286 ? 16.453 10.672 38.062 1 98.19 286 THR B CA 1
ATOM 5607 C C . THR B 1 286 ? 17.703 10.406 37.219 1 98.19 286 THR B C 1
ATOM 5609 O O . THR B 1 286 ? 17.625 10.164 36.031 1 98.19 286 THR B O 1
ATOM 5612 N N . ALA B 1 287 ? 18.844 10.531 37.938 1 98.25 287 ALA B N 1
ATOM 5613 C CA . ALA B 1 287 ? 20.109 10.273 37.25 1 98.25 287 ALA B CA 1
ATOM 5614 C C . ALA B 1 287 ? 20.094 8.922 36.531 1 98.25 287 ALA B C 1
ATOM 5616 O O . ALA B 1 287 ? 19.703 7.91 37.125 1 98.25 287 ALA B O 1
ATOM 5617 N N . GLY B 1 288 ? 20.453 8.977 35.281 1 97.75 288 GLY B N 1
ATOM 5618 C CA . GLY B 1 288 ? 20.453 7.758 34.5 1 97.75 288 GLY B CA 1
ATOM 5619 C C . GLY B 1 288 ? 19.281 7.664 33.531 1 97.75 288 GLY B C 1
ATOM 5620 O O . GLY B 1 288 ? 19.312 6.895 32.562 1 97.75 288 GLY B O 1
ATOM 5621 N N . ASP B 1 289 ? 18.203 8.414 33.781 1 98.62 289 ASP B N 1
ATOM 5622 C CA . ASP B 1 289 ? 17.062 8.453 32.875 1 98.62 289 ASP B CA 1
ATOM 5623 C C . ASP B 1 289 ? 17.453 9.039 31.531 1 98.62 289 ASP B C 1
ATOM 5625 O O . ASP B 1 289 ? 18.438 9.773 31.438 1 98.62 289 ASP B O 1
ATOM 5629 N N . TYR B 1 290 ? 16.688 8.656 30.484 1 98.75 290 TYR B N 1
ATOM 5630 C CA . TYR B 1 290 ? 17.047 9.148 29.156 1 98.75 290 TYR B CA 1
ATOM 5631 C C . TYR B 1 290 ? 15.805 9.297 28.297 1 98.75 290 TYR B C 1
ATOM 5633 O O . TYR B 1 290 ? 14.758 8.719 28.594 1 98.75 290 TYR B O 1
ATOM 5641 N N . ILE B 1 291 ? 15.836 10.141 27.344 1 98.81 291 ILE B N 1
ATOM 5642 C CA . ILE B 1 291 ? 14.961 10.219 26.188 1 98.81 291 ILE B CA 1
ATOM 5643 C C . ILE B 1 291 ? 15.758 9.93 24.922 1 98.81 291 ILE B C 1
ATOM 5645 O O . ILE B 1 291 ? 16.781 10.578 24.656 1 98.81 291 ILE B O 1
ATOM 5649 N N . LEU B 1 292 ? 15.25 8.953 24.188 1 98.81 292 LEU B N 1
ATOM 5650 C CA . LEU B 1 292 ? 16.031 8.469 23.047 1 98.81 292 LEU B CA 1
ATOM 5651 C C . LEU B 1 292 ? 15.266 8.648 21.75 1 98.81 292 LEU B C 1
ATOM 5653 O O . LEU B 1 292 ? 14.078 8.32 21.672 1 98.81 292 LEU B O 1
ATOM 5657 N N . PHE B 1 293 ? 15.875 9.25 20.75 1 98.69 293 PHE B N 1
ATOM 5658 C CA . PHE B 1 293 ? 15.391 9.367 19.375 1 98.69 293 PHE B CA 1
ATOM 5659 C C . PHE B 1 293 ? 16.281 8.578 18.422 1 98.69 293 PHE B C 1
ATOM 5661 O O . PHE B 1 293 ? 17.312 9.07 17.953 1 98.69 293 PHE B O 1
ATOM 5668 N N . LYS B 1 294 ? 15.883 7.43 18.141 1 98.25 294 LYS B N 1
ATOM 5669 C CA . LYS B 1 294 ? 16.656 6.586 17.234 1 98.25 294 LYS B CA 1
ATOM 5670 C C . LYS B 1 294 ? 16.125 6.699 15.805 1 98.25 294 LYS B C 1
ATOM 5672 O O . LYS B 1 294 ? 15.031 6.215 15.5 1 98.25 294 LYS B O 1
ATOM 5677 N N . PHE B 1 295 ? 16.938 7.242 14.953 1 97 295 PHE B N 1
ATOM 5678 C CA . PHE B 1 295 ? 16.469 7.492 13.594 1 97 295 PHE B CA 1
ATOM 5679 C C . PHE B 1 295 ? 16.328 6.184 12.828 1 97 295 PHE B C 1
ATOM 5681 O O . PHE B 1 295 ? 17.109 5.25 13.023 1 97 295 PHE B O 1
ATOM 5688 N N . ASP B 1 296 ? 15.312 6.109 11.953 1 93.94 296 ASP B N 1
ATOM 5689 C CA . ASP B 1 296 ? 15.102 4.934 11.109 1 93.94 296 ASP B CA 1
ATOM 5690 C C . ASP B 1 296 ? 16.281 4.727 10.156 1 93.94 296 ASP B C 1
ATOM 5692 O O . ASP B 1 296 ? 16.594 3.592 9.789 1 93.94 296 ASP B O 1
ATOM 5696 N N . LYS B 1 297 ? 16.875 5.867 9.719 1 90.75 297 LYS B N 1
ATOM 5697 C CA . LYS B 1 297 ? 18.125 5.934 8.953 1 90.75 297 LYS B CA 1
ATOM 5698 C C . LYS B 1 297 ? 19 7.09 9.43 1 90.75 297 LYS B C 1
ATOM 5700 O O . LYS B 1 297 ? 18.5 8.094 9.922 1 90.75 297 LYS B O 1
ATOM 5705 N N . PRO B 1 298 ? 20.281 6.879 9.25 1 93.62 298 PRO B N 1
ATOM 5706 C CA . PRO B 1 298 ? 21.141 7.996 9.656 1 93.62 298 PRO B CA 1
ATOM 5707 C C . PRO B 1 298 ? 20.766 9.305 8.953 1 93.62 298 PRO B C 1
ATOM 5709 O O . PRO B 1 298 ? 20.438 9.297 7.762 1 93.62 298 PRO B O 1
ATOM 5712 N N . VAL B 1 299 ? 20.859 10.406 9.68 1 94.75 299 VAL B N 1
ATOM 5713 C CA . VAL B 1 299 ? 20.359 11.688 9.18 1 94.75 299 VAL B CA 1
ATOM 5714 C C . VAL B 1 299 ? 21.453 12.742 9.305 1 94.75 299 VAL B C 1
ATOM 5716 O O . VAL B 1 299 ? 22.172 12.797 10.312 1 94.75 299 VAL B O 1
ATOM 5719 N N . HIS B 1 300 ? 21.656 13.539 8.227 1 94.5 300 HIS B N 1
ATOM 5720 C CA . HIS B 1 300 ? 22.516 14.719 8.352 1 94.5 300 HIS B CA 1
ATOM 5721 C C . HIS B 1 300 ? 21.781 15.859 9.055 1 94.5 300 HIS B C 1
ATOM 5723 O O . HIS B 1 300 ? 20.891 16.484 8.469 1 94.5 300 HIS B O 1
ATOM 5729 N N . VAL B 1 301 ? 22.172 16.062 10.266 1 97.19 301 VAL B N 1
ATOM 5730 C CA . VAL B 1 301 ? 21.469 17.031 11.102 1 97.19 301 VAL B CA 1
ATOM 5731 C C . VAL B 1 301 ? 22.266 18.328 11.172 1 97.19 301 VAL B C 1
ATOM 5733 O O . VAL B 1 301 ? 23.484 18.312 11.312 1 97.19 301 VAL B O 1
ATOM 5736 N N . GLU B 1 302 ? 21.594 19.406 10.984 1 96.88 302 GLU B N 1
ATOM 5737 C CA . GLU B 1 302 ? 22.203 20.734 11.062 1 96.88 302 GLU B CA 1
ATOM 5738 C C . GLU B 1 302 ? 22.172 21.266 12.492 1 96.88 302 GLU B C 1
ATOM 5740 O O . GLU B 1 302 ? 23.219 21.672 13.023 1 96.88 302 GLU B O 1
ATOM 5745 N N . SER B 1 303 ? 21.078 21.266 13.094 1 98 303 SER B N 1
ATOM 5746 C CA . SER B 1 303 ? 20.906 21.859 14.414 1 98 303 SER B CA 1
ATOM 5747 C C . SER B 1 303 ? 19.797 21.156 15.188 1 98 303 SER B C 1
ATOM 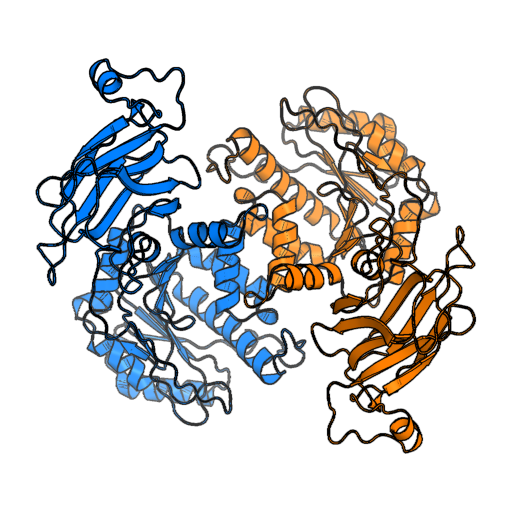5749 O O . SER B 1 303 ? 19.094 20.297 14.641 1 98 303 SER B O 1
ATOM 5751 N N . TYR B 1 304 ? 19.703 21.422 16.469 1 98.56 304 TYR B N 1
ATOM 5752 C CA . TYR B 1 304 ? 18.656 20.875 17.328 1 98.56 304 TYR B CA 1
ATOM 5753 C C . TYR B 1 304 ? 18.125 21.922 18.281 1 98.56 304 TYR B C 1
ATOM 5755 O O . TYR B 1 304 ? 18.797 22.906 18.578 1 98.56 304 TYR B O 1
ATOM 5763 N N . LEU B 1 305 ? 16.875 21.797 18.672 1 98.38 305 LEU B N 1
ATOM 5764 C CA . LEU B 1 305 ? 16.219 22.625 19.672 1 98.38 305 LEU B CA 1
ATOM 5765 C C . LEU B 1 305 ? 15.266 21.797 20.516 1 98.38 305 LEU B C 1
ATOM 5767 O O . LEU B 1 305 ? 14.391 21.109 19.984 1 98.38 305 LEU B O 1
ATOM 5771 N N . PHE B 1 306 ? 15.477 21.781 21.812 1 98.56 306 PHE B N 1
ATOM 5772 C CA . PHE B 1 306 ? 14.57 21.203 22.797 1 98.56 306 PHE B CA 1
ATOM 5773 C C . PHE B 1 306 ? 14.117 22.234 23.812 1 98.56 306 PHE B C 1
ATOM 5775 O O . PHE B 1 306 ? 14.938 22.906 24.438 1 98.56 306 PHE B O 1
ATOM 5782 N N . HIS B 1 307 ? 12.836 22.406 23.875 1 97.81 307 HIS B N 1
ATOM 5783 C CA . HIS B 1 307 ? 12.266 23.297 24.875 1 97.81 307 HIS B CA 1
ATOM 5784 C C . HIS B 1 307 ? 11.453 22.516 25.906 1 97.81 307 HIS B C 1
ATOM 5786 O O . HIS B 1 307 ? 10.547 21.766 25.547 1 97.81 307 HIS B O 1
ATOM 5792 N N . SER B 1 308 ? 11.859 22.719 27.156 1 97.81 308 SER B N 1
ATOM 5793 C CA . SER B 1 308 ? 11.109 22.078 28.234 1 97.81 308 SER B CA 1
ATOM 5794 C C . SER B 1 308 ? 10.32 23.109 29.031 1 97.81 308 SER B C 1
ATOM 5796 O O . SER B 1 308 ? 10.633 24.297 29.016 1 97.81 308 SER B O 1
ATOM 5798 N N . GLY B 1 309 ? 9.273 22.641 29.672 1 96.12 309 GLY B N 1
ATOM 5799 C CA . GLY B 1 309 ? 8.336 23.531 30.312 1 96.12 309 GLY B CA 1
ATOM 5800 C C . GLY B 1 309 ? 7.27 24.062 29.375 1 96.12 309 GLY B C 1
ATOM 5801 O O . GLY B 1 309 ? 7.391 23.938 28.156 1 96.12 309 GLY B O 1
ATOM 5802 N N . ASN B 1 310 ? 6.168 24.516 29.922 1 93.81 310 ASN B N 1
ATOM 5803 C CA . ASN B 1 310 ? 5.152 25.203 29.125 1 93.81 310 ASN B CA 1
ATOM 5804 C C . ASN B 1 310 ? 4.445 26.281 29.922 1 93.81 310 ASN B C 1
ATOM 5806 O O . ASN B 1 310 ? 4.844 26.594 31.047 1 93.81 310 ASN B O 1
ATOM 5810 N N . GLN B 1 311 ? 3.545 26.969 29.359 1 90.94 311 GLN B N 1
ATOM 5811 C CA . GLN B 1 311 ? 2.904 28.125 29.969 1 90.94 311 GLN B CA 1
ATOM 5812 C C . GLN B 1 311 ? 2.16 27.734 31.25 1 90.94 311 GLN B C 1
ATOM 5814 O O . GLN B 1 311 ? 2.186 28.469 32.219 1 90.94 311 GLN B O 1
ATOM 5819 N N . GLU B 1 312 ? 1.571 26.609 31.25 1 92.25 312 GLU B N 1
ATOM 5820 C CA . GLU B 1 312 ? 0.774 26.156 32.375 1 92.25 312 GLU B CA 1
ATOM 5821 C C . GLU B 1 312 ? 1.662 25.625 33.5 1 92.25 312 GLU B C 1
ATOM 5823 O O . GLU B 1 312 ? 1.331 25.781 34.688 1 92.25 312 GLU B O 1
ATOM 5828 N N . HIS B 1 313 ? 2.738 25.016 33.125 1 94.69 313 HIS B N 1
ATOM 5829 C CA . HIS B 1 313 ? 3.697 24.453 34.062 1 94.69 313 HIS B CA 1
ATOM 5830 C C . HIS B 1 313 ? 5.121 24.891 33.75 1 94.69 313 HIS B C 1
ATOM 5832 O O . HIS B 1 313 ? 5.973 24.062 33.406 1 94.69 313 HIS B O 1
ATOM 5838 N N . PRO B 1 314 ? 5.426 26.125 34 1 95 314 PRO B N 1
ATOM 5839 C CA . PRO B 1 314 ? 6.738 26.656 33.625 1 95 314 PRO B CA 1
ATOM 5840 C C . PRO B 1 314 ? 7.883 26.047 34.438 1 95 314 PRO B C 1
ATOM 5842 O O . PRO B 1 314 ? 9.031 26.047 33.969 1 95 314 PRO B O 1
ATOM 5845 N N . GLY B 1 315 ? 7.617 25.516 35.562 1 96.44 315 GLY B N 1
ATOM 5846 C CA . GLY B 1 315 ? 8.648 24.953 36.438 1 96.44 315 GLY B CA 1
ATOM 5847 C C . GLY B 1 315 ? 8.992 23.516 36.094 1 96.44 315 GLY B C 1
ATOM 5848 O O . GLY B 1 315 ? 10.016 23 36.531 1 96.44 315 GLY B O 1
ATOM 5849 N N . ASP B 1 316 ? 8.188 22.844 35.312 1 97.94 316 ASP B N 1
ATOM 5850 C CA . ASP B 1 316 ? 8.445 21.453 34.938 1 97.94 316 ASP B CA 1
ATOM 5851 C C . ASP B 1 316 ? 9.43 21.391 33.781 1 97.94 316 ASP B C 1
ATOM 5853 O O . ASP B 1 316 ? 9.047 21.094 32.625 1 97.94 316 ASP B O 1
ATOM 5857 N N . ILE B 1 317 ? 10.641 21.609 34.062 1 98.31 317 ILE B N 1
ATOM 5858 C CA . ILE B 1 317 ? 11.672 21.719 33.062 1 98.31 317 ILE B CA 1
ATOM 5859 C C . ILE B 1 317 ? 12.719 20.625 33.25 1 98.31 317 ILE B C 1
ATOM 5861 O O . ILE B 1 317 ? 12.82 20.047 34.344 1 98.31 317 ILE B O 1
ATOM 5865 N N . LEU B 1 318 ? 13.406 20.297 32.188 1 98.06 318 LEU B N 1
ATOM 5866 C CA . LEU B 1 318 ? 14.547 19.391 32.281 1 98.06 318 LEU B CA 1
ATOM 5867 C C . LEU B 1 318 ? 15.773 20.109 32.812 1 98.06 318 LEU B C 1
ATOM 5869 O O . LEU B 1 318 ? 16.234 21.094 32.25 1 98.06 318 LEU B O 1
ATOM 5873 N N . LEU B 1 319 ? 16.172 19.578 33.906 1 95.69 319 LEU B N 1
ATOM 5874 C CA . LEU B 1 319 ? 17.391 20.047 34.562 1 95.69 319 LEU B CA 1
ATOM 5875 C C . LEU B 1 319 ? 18.469 18.984 34.531 1 95.69 319 LEU B C 1
ATOM 5877 O O . LEU B 1 319 ? 18.172 17.781 34.5 1 95.69 319 LEU B O 1
ATOM 5881 N N . ASN B 1 320 ? 19.734 19.438 34.562 1 96.75 320 ASN B N 1
ATOM 5882 C CA . ASN B 1 320 ? 20.844 18.516 34.688 1 96.75 320 ASN B CA 1
ATOM 5883 C C . ASN B 1 320 ? 20.812 17.438 33.594 1 96.75 320 ASN B C 1
ATOM 5885 O O . ASN B 1 320 ? 21 16.266 33.875 1 96.75 320 ASN B O 1
ATOM 5889 N N . THR B 1 321 ? 20.422 17.844 32.406 1 98.5 321 THR B N 1
ATOM 5890 C CA . THR B 1 321 ? 20.25 16.938 31.266 1 98.5 321 THR B CA 1
ATOM 5891 C C . THR B 1 321 ? 21.156 17.359 30.109 1 98.5 321 THR B C 1
ATOM 5893 O O . THR B 1 321 ? 21.25 18.531 29.781 1 98.5 321 THR B O 1
ATOM 5896 N N . THR B 1 322 ? 21.812 16.422 29.516 1 98.44 322 THR B N 1
ATOM 5897 C CA . THR B 1 322 ? 22.703 16.703 28.391 1 98.44 322 THR B CA 1
ATOM 5898 C C . THR B 1 322 ? 22.078 16.234 27.078 1 98.44 322 THR B C 1
ATOM 5900 O O . THR B 1 322 ? 21.125 15.445 27.078 1 98.44 322 THR B O 1
ATOM 5903 N N . VAL B 1 323 ? 22.516 16.812 25.984 1 98.75 323 VAL B N 1
ATOM 5904 C CA . VAL B 1 323 ? 22.156 16.391 24.625 1 98.75 323 VAL B CA 1
ATOM 5905 C C . VAL B 1 323 ? 23.328 15.617 24.016 1 98.75 323 VAL B C 1
ATOM 5907 O O . VAL B 1 323 ? 24.453 16.125 23.938 1 98.75 323 VAL B O 1
ATOM 5910 N N . GLU B 1 324 ? 23.016 14.438 23.609 1 98.56 324 GLU B N 1
ATOM 5911 C CA . GLU B 1 324 ? 24.062 13.555 23.078 1 98.56 324 GLU B CA 1
ATOM 5912 C C . GLU B 1 324 ? 23.656 12.984 21.719 1 98.56 324 GLU B C 1
ATOM 5914 O O . GLU B 1 324 ? 22.469 12.812 21.438 1 98.56 324 GLU B O 1
ATOM 5919 N N . VAL B 1 325 ? 24.703 12.75 20.828 1 98.12 325 VAL B N 1
ATOM 5920 C CA . VAL B 1 325 ? 24.422 12.156 19.531 1 98.12 325 VAL B CA 1
ATOM 5921 C C . VAL B 1 325 ? 25.312 10.945 19.297 1 98.12 325 VAL B C 1
ATOM 5923 O O . VAL B 1 325 ? 26.422 10.875 19.844 1 98.12 325 VAL B O 1
ATOM 5926 N N . LEU B 1 326 ? 24.766 10.008 18.625 1 97.19 326 LEU B N 1
ATOM 5927 C CA . LEU B 1 326 ? 25.516 8.836 18.203 1 97.19 326 LEU B CA 1
ATOM 5928 C C . LEU B 1 326 ? 25.797 8.883 16.703 1 97.19 326 LEU B C 1
ATOM 5930 O O . LEU B 1 326 ? 24.891 8.672 15.898 1 97.19 326 LEU B O 1
ATOM 5934 N N . PRO B 1 327 ? 27.062 9.188 16.297 1 95.94 327 PRO B N 1
ATOM 5935 C CA . PRO B 1 327 ? 27.391 9.172 14.875 1 95.94 327 PRO B CA 1
ATOM 5936 C C . PRO B 1 327 ? 27.234 7.789 14.242 1 95.94 327 PRO B C 1
ATOM 5938 O O . PRO B 1 327 ? 27.406 6.777 14.922 1 95.94 327 PRO B O 1
ATOM 5941 N N . PHE B 1 328 ? 26.812 7.727 12.953 1 92.56 328 PHE B N 1
ATOM 5942 C CA . PHE B 1 328 ? 26.672 6.465 12.234 1 92.56 328 PHE B CA 1
ATOM 5943 C C . PHE B 1 328 ? 28.031 5.805 12.023 1 92.56 328 PHE B C 1
ATOM 5945 O O . PHE B 1 328 ? 28.172 4.59 12.203 1 92.56 328 PHE B O 1
ATOM 5952 N N . LYS B 1 329 ? 29.062 6.637 11.578 1 83 329 LYS B N 1
ATOM 5953 C CA . LYS B 1 329 ? 30.406 6.113 11.375 1 83 329 LYS B CA 1
ATOM 5954 C C . LYS B 1 329 ? 31.234 6.219 12.656 1 83 329 LYS B C 1
ATOM 5956 O O . LYS B 1 329 ? 31.328 7.297 13.25 1 83 329 LYS B O 1
ATOM 5961 N N . SER B 1 330 ? 31.484 5.156 13.305 1 67.25 330 SER B N 1
ATOM 5962 C CA . SER B 1 330 ? 32.25 5.215 14.547 1 67.25 330 SER B CA 1
ATOM 5963 C C . SER B 1 330 ? 33.75 5.23 14.258 1 67.25 330 SER B C 1
ATOM 5965 O O . SER B 1 330 ? 34.5 5.926 14.938 1 67.25 330 SER B O 1
ATOM 5967 N N . GLU B 1 331 ? 34.125 4.453 13.312 1 66.38 331 GLU B N 1
ATOM 5968 C CA . GLU B 1 331 ? 35.562 4.328 13.078 1 66.38 331 GLU B CA 1
ATOM 5969 C C . GLU B 1 331 ? 36.031 5.285 11.984 1 66.38 331 GLU B C 1
ATOM 5971 O O . GLU B 1 331 ? 35.312 5.527 11.016 1 66.38 331 GLU B O 1
ATOM 5976 N N . GLY B 1 332 ? 37.094 6.055 12.258 1 64.62 332 GLY B N 1
ATOM 5977 C CA . GLY B 1 332 ? 37.781 6.871 11.266 1 64.62 332 GLY B CA 1
ATOM 5978 C C . GLY B 1 332 ? 37.25 8.289 11.18 1 64.62 332 GLY B C 1
ATOM 5979 O O . GLY B 1 332 ? 37.406 8.953 10.156 1 64.62 332 GLY B O 1
ATOM 5980 N N . LEU B 1 333 ? 36.406 8.633 12.133 1 69.94 333 LEU B N 1
ATOM 5981 C CA . LEU B 1 333 ? 35.906 10 12.141 1 69.94 333 LEU B CA 1
ATOM 5982 C C . LEU B 1 333 ? 37.062 10.992 12.312 1 69.94 333 LEU B C 1
ATOM 5984 O O . LEU B 1 333 ? 37.875 10.844 13.211 1 69.94 333 LEU B O 1
ATOM 5988 N N . GLU B 1 334 ? 37.406 11.695 11.32 1 74.56 334 GLU B N 1
ATOM 5989 C CA . GLU B 1 334 ? 38.375 12.773 11.445 1 74.56 334 GLU B CA 1
ATOM 5990 C C . GLU B 1 334 ? 37.812 13.938 12.25 1 74.56 334 GLU B C 1
ATOM 5992 O O . GLU B 1 334 ? 37.281 14.898 11.672 1 74.56 334 GLU B O 1
ATOM 5997 N N . ILE B 1 335 ? 37.781 13.719 13.547 1 77 335 ILE B N 1
ATOM 5998 C CA . ILE B 1 335 ? 37.188 14.75 14.391 1 77 335 ILE B CA 1
ATOM 5999 C C . ILE B 1 335 ? 38.281 15.508 15.148 1 77 335 ILE B C 1
ATOM 6001 O O . ILE B 1 335 ? 39.375 15.008 15.305 1 77 335 ILE B O 1
ATOM 6005 N N . SER B 1 336 ? 38 16.719 15.492 1 78 336 SER B N 1
ATOM 6006 C CA . SER B 1 336 ? 38.938 17.562 16.234 1 78 336 SER B CA 1
ATOM 6007 C C . SER B 1 336 ? 39.219 16.984 17.625 1 78 336 SER B C 1
ATOM 6009 O O . SER B 1 336 ? 38.469 16.109 18.094 1 78 336 SER B O 1
ATOM 6011 N N . LYS B 1 337 ? 40.344 17.438 18.172 1 78.56 337 LYS B N 1
ATOM 6012 C CA . LYS B 1 337 ? 40.688 17.031 19.531 1 78.56 337 LYS B CA 1
ATOM 6013 C C . LYS B 1 337 ? 39.594 17.406 20.531 1 78.56 337 LYS B C 1
ATOM 6015 O O . LYS B 1 337 ? 39.25 16.641 21.422 1 78.56 337 LYS B O 1
ATOM 6020 N N . GLU B 1 338 ? 38.969 18.531 20.328 1 79.75 338 GLU B N 1
ATOM 6021 C CA . GLU B 1 338 ? 37.906 19.031 21.203 1 79.75 338 GLU B CA 1
ATOM 6022 C C . GLU B 1 338 ? 36.688 18.141 21.156 1 79.75 338 GLU B C 1
ATOM 6024 O O . GLU B 1 338 ? 36.094 17.844 22.203 1 79.75 338 GLU B O 1
ATOM 6029 N N . THR B 1 339 ? 36.406 17.734 20.031 1 82.44 339 THR B N 1
ATOM 6030 C CA . THR B 1 339 ? 35.219 16.891 19.844 1 82.44 339 THR B CA 1
ATOM 6031 C C . THR B 1 339 ? 35.469 15.484 20.406 1 82.44 339 THR B C 1
ATOM 6033 O O . THR B 1 339 ? 34.562 14.859 20.953 1 82.44 339 THR B O 1
ATOM 6036 N N . LYS B 1 340 ? 36.625 15.023 20.312 1 80.25 340 LYS B N 1
ATOM 6037 C CA . LYS B 1 340 ? 37 13.703 20.797 1 80.25 340 LYS B CA 1
ATOM 6038 C C . LYS B 1 340 ? 36.844 13.617 22.312 1 80.25 340 LYS B C 1
ATOM 6040 O O . LYS B 1 340 ? 36.469 12.562 22.844 1 80.25 340 LYS B O 1
ATOM 6045 N N . GLU B 1 341 ? 37.062 14.711 22.953 1 84.19 341 GLU B N 1
ATOM 6046 C CA . GLU B 1 341 ? 36.969 14.75 24.406 1 84.19 341 GLU B CA 1
ATOM 6047 C C . GLU B 1 341 ? 35.531 14.641 24.875 1 84.19 341 GLU B C 1
ATOM 6049 O O . GLU B 1 341 ? 35.25 14.312 26.031 1 84.19 341 GLU B O 1
ATOM 6054 N N . LYS B 1 342 ? 34.656 14.859 23.938 1 89.44 342 LYS B N 1
ATOM 6055 C CA . LYS B 1 342 ? 33.25 14.844 24.281 1 89.44 342 LYS B CA 1
ATOM 6056 C C . LYS B 1 342 ? 32.656 13.445 24.109 1 89.44 342 LYS B C 1
ATOM 6058 O O . LYS B 1 342 ? 31.484 13.219 24.391 1 89.44 342 LYS B O 1
ATOM 6063 N N . ARG B 1 343 ? 33.438 12.539 23.688 1 92 343 ARG B N 1
ATOM 6064 C CA . ARG B 1 343 ? 32.969 11.18 23.438 1 92 343 ARG B CA 1
ATOM 6065 C C . ARG B 1 343 ? 32.781 10.422 24.75 1 92 343 ARG B C 1
ATOM 6067 O O . ARG B 1 343 ? 33.625 10.461 25.625 1 92 343 ARG B O 1
ATOM 6074 N N . LEU B 1 344 ? 31.656 9.844 24.875 1 94.06 344 LEU B N 1
ATOM 6075 C CA . LEU B 1 344 ? 31.344 9.023 26.047 1 94.06 344 LEU B CA 1
ATOM 6076 C C . LEU B 1 344 ? 31.75 7.574 25.828 1 94.06 344 LEU B C 1
ATOM 6078 O O . LEU B 1 344 ? 32.094 7.188 24.703 1 94.06 344 LEU B O 1
ATOM 6082 N N . GLN B 1 345 ? 31.609 6.734 26.812 1 92.31 345 GLN B N 1
ATOM 6083 C CA . GLN B 1 345 ? 32.062 5.348 26.781 1 92.31 345 GLN B CA 1
ATOM 6084 C C . GLN B 1 345 ? 31.203 4.52 25.812 1 92.31 345 GLN B C 1
ATOM 6086 O O . GLN B 1 345 ? 31.688 3.576 25.203 1 92.31 345 GLN B O 1
ATOM 6091 N N . ASP B 1 346 ? 30.016 4.918 25.688 1 94.12 346 ASP B N 1
ATOM 6092 C CA . ASP B 1 346 ? 29.109 4.117 24.891 1 94.12 346 ASP B CA 1
ATOM 6093 C C . ASP B 1 346 ? 29.062 4.617 23.438 1 94.12 346 ASP B C 1
ATOM 6095 O O . ASP B 1 346 ? 28.234 4.18 22.656 1 94.12 346 ASP B O 1
ATOM 6099 N N . GLY B 1 347 ? 29.891 5.562 23.109 1 93.06 347 GLY B N 1
ATOM 6100 C CA . GLY B 1 347 ? 30.031 5.988 21.719 1 93.06 347 GLY B CA 1
ATOM 6101 C C . GLY B 1 347 ? 29.297 7.281 21.422 1 93.06 347 GLY B C 1
ATOM 6102 O O . GLY B 1 347 ? 29.484 7.875 20.359 1 93.06 347 GLY B O 1
ATOM 6103 N N . TYR B 1 348 ? 28.469 7.727 22.391 1 96.44 348 TYR B N 1
ATOM 6104 C CA . TYR B 1 348 ? 27.781 8.992 22.219 1 96.44 348 TYR B CA 1
ATOM 6105 C C . TYR B 1 348 ? 28.719 10.172 22.406 1 96.44 348 TYR B C 1
ATOM 6107 O O . TYR B 1 348 ? 29.734 10.055 23.094 1 96.44 348 TYR B O 1
ATOM 6115 N N . PHE B 1 349 ? 28.406 11.266 21.766 1 96 349 PHE B N 1
ATOM 6116 C CA . PHE B 1 349 ? 29.109 12.531 21.969 1 96 349 PHE B CA 1
ATOM 6117 C C . PHE B 1 349 ? 28.188 13.555 22.625 1 96 349 PHE B C 1
ATOM 6119 O O . PHE B 1 349 ? 27.078 13.805 22.156 1 96 349 PHE B O 1
ATOM 6126 N N . ARG B 1 350 ? 28.625 14.102 23.703 1 97.19 350 ARG B N 1
ATOM 6127 C CA . ARG B 1 350 ? 27.875 15.18 24.328 1 97.19 350 ARG B CA 1
ATOM 6128 C C . ARG B 1 350 ? 28.016 16.469 23.531 1 97.19 350 ARG B C 1
ATOM 6130 O O . ARG B 1 350 ? 29.109 17 23.391 1 97.19 350 ARG B O 1
ATOM 6137 N N . ILE B 1 351 ? 26.922 16.953 23.078 1 97.25 351 ILE B N 1
ATOM 6138 C CA . ILE B 1 351 ? 27.047 18.109 22.188 1 97.25 351 ILE B CA 1
ATOM 6139 C C . ILE B 1 351 ? 26.328 19.312 22.797 1 97.25 351 ILE B C 1
ATOM 6141 O O . ILE B 1 351 ? 26.344 20.406 22.219 1 97.25 351 ILE B O 1
ATOM 6145 N N . GLY B 1 352 ? 25.688 19.109 23.891 1 97.69 352 GLY B N 1
ATOM 6146 C CA . GLY B 1 352 ? 24.984 20.219 24.531 1 97.69 352 GLY B CA 1
ATOM 6147 C C . GLY B 1 352 ? 24.391 19.844 25.875 1 97.69 352 GLY B C 1
ATOM 6148 O O . GLY B 1 352 ? 24.625 18.75 26.391 1 97.69 352 GLY B O 1
ATOM 6149 N N . LYS B 1 353 ? 23.734 20.812 26.469 1 98 353 LYS B N 1
ATOM 6150 C CA . LYS B 1 353 ? 23.062 20.609 27.766 1 98 353 LYS B CA 1
ATOM 6151 C C . LYS B 1 353 ? 21.875 21.562 27.906 1 98 353 LYS B C 1
ATOM 6153 O O . LYS B 1 353 ? 21.781 22.562 27.203 1 98 353 LYS B O 1
ATOM 6158 N N . PHE B 1 354 ? 21.016 21.203 28.781 1 98.38 354 PHE B N 1
ATOM 6159 C CA . PHE B 1 354 ? 19.875 22.062 29.078 1 98.38 354 PHE B CA 1
ATOM 6160 C C . PHE B 1 354 ? 20.281 23.203 30 1 98.38 354 PHE B C 1
ATOM 6162 O O . PHE B 1 354 ? 20.984 22.984 31 1 98.38 354 PHE B O 1
ATOM 6169 N N . GLU B 1 355 ? 19.969 24.391 29.609 1 97.56 355 GLU B N 1
ATOM 6170 C CA . GLU B 1 355 ? 20.078 25.578 30.453 1 97.56 355 GLU B CA 1
ATOM 6171 C C . GLU B 1 355 ? 18.734 26.297 30.562 1 97.56 355 GLU B C 1
ATOM 6173 O O . GLU B 1 355 ? 18.188 26.766 29.562 1 97.56 355 GLU B O 1
ATOM 6178 N N . ASN B 1 356 ? 18.234 26.406 31.719 1 95.44 356 ASN B N 1
ATOM 6179 C CA . ASN B 1 356 ? 16.938 27.016 31.984 1 95.44 356 ASN B CA 1
ATOM 6180 C C . ASN B 1 356 ? 15.844 26.391 31.125 1 95.44 356 ASN B C 1
ATOM 6182 O O . ASN B 1 356 ? 15.07 27.109 30.469 1 95.44 356 ASN B O 1
ATOM 6186 N N . GLY B 1 357 ? 15.945 25.109 30.969 1 97.31 357 GLY B N 1
ATOM 6187 C CA . GLY B 1 357 ? 14.906 24.344 30.328 1 97.31 357 GLY B CA 1
ATOM 6188 C C . GLY B 1 357 ? 15.055 24.297 28.812 1 97.31 357 GLY B C 1
ATOM 6189 O O . GLY B 1 357 ? 14.18 23.781 28.109 1 97.31 357 GLY B O 1
ATOM 6190 N N . VAL B 1 358 ? 16.125 24.828 28.312 1 98.19 358 VAL B N 1
ATOM 6191 C CA . VAL B 1 358 ? 16.281 24.859 26.859 1 98.19 358 VAL B CA 1
ATOM 6192 C C . VAL B 1 358 ? 17.641 24.281 26.484 1 98.19 358 VAL B C 1
ATOM 6194 O O . VAL B 1 358 ? 18.641 24.516 27.172 1 98.19 358 VAL B O 1
ATOM 6197 N N . ALA B 1 359 ? 17.641 23.5 25.516 1 98.62 359 ALA B N 1
ATOM 6198 C CA . ALA B 1 359 ? 18.875 23.047 24.891 1 98.62 359 ALA B CA 1
ATOM 6199 C C . ALA B 1 359 ? 18.828 23.266 23.375 1 98.62 359 ALA B C 1
ATOM 6201 O O . ALA B 1 359 ? 17.938 22.766 22.703 1 98.62 359 ALA B O 1
ATOM 6202 N N . GLU B 1 360 ? 19.656 24.047 22.797 1 98.38 360 GLU B N 1
ATOM 6203 C CA . GLU B 1 360 ? 19.734 24.312 21.359 1 98.38 360 GLU B CA 1
ATOM 6204 C C . GLU B 1 360 ? 21.172 24.453 20.891 1 98.38 360 GLU B C 1
ATOM 6206 O O . GLU B 1 360 ? 22.047 24.828 21.672 1 98.38 360 GLU B O 1
ATOM 6211 N N . GLY B 1 361 ? 21.453 24.031 19.734 1 97.88 361 GLY B N 1
ATOM 6212 C CA . GLY B 1 361 ? 22.812 24.141 19.203 1 97.88 361 GLY B CA 1
ATOM 6213 C C . GLY B 1 361 ? 22.938 23.562 17.797 1 97.88 361 GLY B C 1
ATOM 6214 O O . GLY B 1 361 ? 21.969 23.062 17.234 1 97.88 361 GLY B O 1
ATOM 6215 N N . MET B 1 362 ? 24.125 23.703 17.266 1 97.06 362 MET B N 1
ATOM 6216 C CA . MET B 1 362 ? 24.469 23.125 15.969 1 97.06 362 MET B CA 1
ATOM 6217 C C . MET B 1 362 ? 25.156 21.766 16.141 1 97.06 362 MET B C 1
ATOM 6219 O O . MET B 1 362 ? 25.781 21.516 17.188 1 97.06 362 MET B O 1
ATOM 6223 N N . VAL B 1 363 ? 24.938 21 15.242 1 95.75 363 VAL B N 1
ATOM 6224 C CA . VAL B 1 363 ? 25.641 19.719 15.25 1 95.75 363 VAL B CA 1
ATOM 6225 C C . VAL B 1 363 ? 26.906 19.812 14.406 1 95.75 363 VAL B C 1
ATOM 6227 O O . VAL B 1 363 ? 26.859 20.297 13.273 1 95.75 363 VAL B O 1
ATOM 6230 N N . ASP B 1 364 ? 28.062 19.438 14.961 1 92.75 364 ASP B N 1
ATOM 6231 C CA . ASP B 1 364 ? 29.312 19.406 14.219 1 92.75 364 ASP B CA 1
ATOM 6232 C C . ASP B 1 364 ? 29.188 18.547 12.953 1 92.75 364 ASP B C 1
ATOM 6234 O O . ASP B 1 364 ? 28.844 17.375 13.031 1 92.75 364 ASP B O 1
ATOM 6238 N N . PRO B 1 365 ? 29.422 19.141 11.805 1 91.75 365 PRO B N 1
ATOM 6239 C CA . PRO B 1 365 ? 29.266 18.422 10.539 1 91.75 365 PRO B CA 1
ATOM 6240 C C . PRO B 1 365 ? 30.109 17.156 10.477 1 91.75 365 PRO B C 1
ATOM 6242 O O . PRO B 1 365 ? 29.75 16.203 9.773 1 91.75 365 PRO B O 1
ATOM 6245 N N . ARG B 1 366 ? 31.234 17.047 11.211 1 91.88 366 ARG B N 1
ATOM 6246 C CA . ARG B 1 366 ? 32.125 15.906 11.18 1 91.88 366 ARG B CA 1
ATOM 6247 C C . ARG B 1 366 ? 31.516 14.703 11.883 1 91.88 366 ARG B C 1
ATOM 6249 O O . ARG B 1 366 ? 31.984 13.57 11.711 1 91.88 366 ARG B O 1
ATOM 6256 N N . LEU B 1 367 ? 30.406 14.93 12.625 1 93.94 367 LEU B N 1
ATOM 6257 C CA . LEU B 1 367 ? 29.734 13.836 13.328 1 93.94 367 LEU B CA 1
ATOM 6258 C C . LEU B 1 367 ? 28.641 13.219 12.453 1 93.94 367 LEU B C 1
ATOM 6260 O O . LEU B 1 367 ? 28.141 12.141 12.758 1 93.94 367 LEU B O 1
ATOM 6264 N N . ASN B 1 368 ? 28.312 13.906 11.391 1 93.62 368 ASN B N 1
ATOM 6265 C CA . ASN B 1 368 ? 27.25 13.445 10.508 1 93.62 368 ASN B CA 1
ATOM 6266 C C . ASN B 1 368 ? 27.719 12.305 9.609 1 93.62 368 ASN B C 1
ATOM 6268 O O . ASN B 1 368 ? 28.891 12.25 9.242 1 93.62 368 ASN B O 1
ATOM 6272 N N . PRO B 1 369 ? 26.766 11.469 9.227 1 94.31 369 PRO B N 1
ATOM 6273 C CA . PRO B 1 369 ? 25.359 11.406 9.594 1 94.31 369 PRO B CA 1
ATOM 6274 C C . PRO B 1 369 ? 25.125 10.859 11 1 94.31 369 PRO B C 1
ATOM 6276 O O . PRO B 1 369 ? 25.984 10.141 11.531 1 94.31 369 PRO B O 1
ATOM 6279 N N . ILE B 1 370 ? 24.031 11.227 11.648 1 96.94 370 ILE B N 1
ATOM 6280 C CA . ILE B 1 370 ? 23.703 10.898 13.031 1 96.94 370 ILE B CA 1
ATOM 6281 C C . ILE B 1 370 ? 22.703 9.742 13.07 1 96.94 370 ILE B C 1
ATOM 6283 O O . ILE B 1 370 ? 21.75 9.719 12.305 1 96.94 370 ILE B O 1
ATOM 6287 N N . SER B 1 371 ? 22.922 8.812 13.984 1 97.25 371 SER B N 1
ATOM 6288 C CA . SER B 1 371 ? 22.031 7.656 14.125 1 97.25 371 SER B CA 1
ATOM 6289 C C . SER B 1 371 ? 20.984 7.898 15.195 1 97.25 371 SER B C 1
ATOM 6291 O O . SER B 1 371 ? 19.875 7.363 15.117 1 97.25 371 SER B O 1
ATOM 6293 N N . ALA B 1 372 ? 21.406 8.688 16.156 1 98.38 372 ALA B N 1
ATOM 6294 C CA . ALA B 1 372 ? 20.453 8.859 17.266 1 98.38 372 ALA B CA 1
ATOM 6295 C C . ALA B 1 372 ? 20.781 10.109 18.078 1 98.38 372 ALA B C 1
ATOM 6297 O O . ALA B 1 372 ? 21.922 10.547 18.109 1 98.38 372 ALA B O 1
ATOM 6298 N N . PHE B 1 373 ? 19.781 10.664 18.656 1 98.62 373 PHE B N 1
ATOM 6299 C CA . PHE B 1 373 ? 19.875 11.664 19.719 1 98.62 373 PHE B CA 1
ATOM 6300 C C . PHE B 1 373 ? 19.484 11.062 21.062 1 98.62 373 PHE B C 1
ATOM 6302 O O . PHE B 1 373 ? 18.578 10.227 21.141 1 98.62 373 PHE B O 1
ATOM 6309 N N . ARG B 1 374 ? 20.141 11.492 22.062 1 98.75 374 ARG B N 1
ATOM 6310 C CA . ARG B 1 374 ? 19.797 11.07 23.406 1 98.75 374 ARG B CA 1
ATOM 6311 C C . ARG B 1 374 ? 19.859 12.242 24.375 1 98.75 374 ARG B C 1
ATOM 6313 O O . ARG B 1 374 ? 20.828 13.016 24.375 1 98.75 374 ARG B O 1
ATOM 6320 N N . LEU B 1 375 ? 18.859 12.469 25.125 1 98.88 375 LEU B N 1
ATOM 6321 C CA . LEU B 1 375 ? 18.875 13.336 26.297 1 98.88 375 LEU B CA 1
ATOM 6322 C C . LEU B 1 375 ? 19.125 12.531 27.562 1 98.88 375 LEU B C 1
ATOM 6324 O O . LEU B 1 375 ? 18.344 11.641 27.906 1 98.88 375 LEU B O 1
ATOM 6328 N N . SER B 1 376 ? 20.172 12.852 28.219 1 98.5 376 SER B N 1
ATOM 6329 C CA . SER B 1 376 ? 20.562 12.055 29.375 1 98.5 376 SER B CA 1
ATOM 6330 C C . SER B 1 376 ? 20.516 12.883 30.656 1 98.5 376 SER B C 1
ATOM 6332 O O . SER B 1 376 ? 21.141 13.93 30.75 1 98.5 376 SER B O 1
ATOM 6334 N N . VAL B 1 377 ? 19.828 12.352 31.625 1 98.44 377 VAL B N 1
ATOM 6335 C CA . VAL B 1 377 ? 19.766 12.992 32.938 1 98.44 377 VAL B CA 1
ATOM 6336 C C . VAL B 1 377 ? 20.984 12.609 33.75 1 98.44 377 VAL B C 1
ATOM 6338 O O . VAL B 1 377 ? 21.203 11.422 34.031 1 98.44 377 VAL B O 1
ATOM 6341 N N . ILE B 1 378 ? 21.719 13.602 34.156 1 97.62 378 ILE B N 1
ATOM 6342 C CA . ILE B 1 378 ? 23 13.312 34.781 1 97.62 378 ILE B CA 1
ATOM 6343 C C . ILE B 1 378 ? 22.844 13.375 36.312 1 97.62 378 ILE B C 1
ATOM 6345 O O . ILE B 1 378 ? 23.641 12.789 37.031 1 97.62 378 ILE B O 1
ATOM 6349 N N . GLN B 1 379 ? 21.938 14.211 36.812 1 97.69 379 GLN B N 1
ATOM 6350 C CA . GLN B 1 379 ? 21.641 14.336 38.219 1 97.69 379 GLN B CA 1
ATOM 6351 C C . GLN B 1 379 ? 20.141 14.352 38.469 1 97.69 379 GLN B C 1
ATOM 6353 O O . GLN B 1 379 ? 19.375 14.781 37.625 1 97.69 379 GLN B O 1
ATOM 6358 N N . ASN B 1 380 ? 19.766 13.914 39.656 1 97.56 380 ASN B N 1
ATOM 6359 C CA . ASN B 1 380 ? 18.344 13.906 40 1 97.56 380 ASN B CA 1
ATOM 6360 C C . ASN B 1 380 ? 17.734 15.289 39.875 1 97.56 380 ASN B C 1
ATOM 6362 O O . ASN B 1 380 ? 18.359 16.297 40.219 1 97.56 380 ASN B O 1
ATOM 6366 N N . SER B 1 381 ? 16.547 15.289 39.375 1 96.06 381 SER B N 1
ATOM 6367 C CA . SER B 1 381 ? 15.789 16.531 39.281 1 96.06 381 SER B CA 1
ATOM 6368 C C . SER B 1 381 ? 14.836 16.703 40.469 1 96.06 381 SER B C 1
ATOM 6370 O O . SER B 1 381 ? 14.305 15.719 40.969 1 96.06 381 SER B O 1
ATOM 6372 N N . ALA B 1 382 ? 14.617 17.922 40.844 1 95.25 382 ALA B N 1
ATOM 6373 C CA . ALA B 1 382 ? 13.688 18.219 41.938 1 95.25 382 ALA B CA 1
ATOM 6374 C C . ALA B 1 382 ? 12.289 18.484 41.406 1 95.25 382 ALA B C 1
ATOM 6376 O O . ALA B 1 382 ? 11.328 18.578 42.156 1 95.25 382 ALA B O 1
ATOM 6377 N N . VAL B 1 383 ? 12.211 18.594 40.094 1 97.62 383 VAL B N 1
ATOM 6378 C CA . VAL B 1 383 ? 10.93 18.969 39.5 1 97.62 383 VAL B CA 1
ATOM 6379 C C . VAL B 1 383 ? 10.562 17.969 38.406 1 97.62 383 VAL B C 1
ATOM 6381 O O . VAL B 1 383 ? 11.414 17.234 37.906 1 97.62 383 VAL B O 1
ATOM 6384 N N . TRP B 1 384 ? 9.219 17.984 38.062 1 98 384 TRP B N 1
ATOM 6385 C CA . TRP B 1 384 ? 8.75 17.203 36.906 1 98 384 TRP B CA 1
ATOM 6386 C C . TRP B 1 384 ? 9.305 17.766 35.625 1 98 384 TRP B C 1
ATOM 6388 O O . TRP B 1 384 ? 9.938 18.812 35.594 1 98 384 TRP B O 1
ATOM 6398 N N . ALA B 1 385 ? 9.148 17.047 34.562 1 98.12 385 ALA B N 1
ATOM 6399 C CA . ALA B 1 385 ? 9.719 17.5 33.312 1 98.12 385 ALA B CA 1
ATOM 6400 C C . ALA B 1 385 ? 8.672 17.484 32.188 1 98.12 385 ALA B C 1
ATOM 6402 O O . ALA B 1 385 ? 7.934 16.5 32.062 1 98.12 385 ALA B O 1
ATOM 6403 N N . ILE B 1 386 ? 8.555 18.578 31.5 1 98 386 ILE B N 1
ATOM 6404 C CA . ILE B 1 386 ? 7.766 18.688 30.266 1 98 386 ILE B CA 1
ATOM 6405 C C . ILE B 1 386 ? 8.68 18.984 29.094 1 98 386 ILE B C 1
ATOM 6407 O O . ILE B 1 386 ? 9.547 19.844 29.156 1 98 386 ILE B O 1
ATOM 6411 N N . LEU B 1 387 ? 8.648 18.156 28.109 1 97.75 387 LEU B N 1
ATOM 6412 C CA . LEU B 1 387 ? 9.234 18.5 26.828 1 97.75 387 LEU B CA 1
ATOM 6413 C C . LEU B 1 387 ? 8.164 19.016 25.859 1 97.75 387 LEU B C 1
ATOM 6415 O O . LEU B 1 387 ? 7.273 18.266 25.469 1 97.75 387 LEU B O 1
ATOM 6419 N N . ASN B 1 388 ? 8.305 20.297 25.5 1 96.25 388 ASN B N 1
ATOM 6420 C CA . ASN B 1 388 ? 7.223 21 24.812 1 96.25 388 ASN B CA 1
ATOM 6421 C C . ASN B 1 388 ? 7.547 21.234 23.344 1 96.25 388 ASN B C 1
ATOM 6423 O O . ASN B 1 388 ? 6.648 21.484 22.531 1 96.25 388 ASN B O 1
ATOM 6427 N N . GLU B 1 389 ? 8.758 21.188 22.953 1 96.44 389 GLU B N 1
ATOM 6428 C CA . GLU B 1 389 ? 9.18 21.438 21.578 1 96.44 389 GLU B CA 1
ATOM 6429 C C . GLU B 1 389 ? 10.406 20.609 21.219 1 96.44 389 GLU B C 1
ATOM 6431 O O . GLU B 1 389 ? 11.391 20.594 21.953 1 96.44 389 GLU B O 1
ATOM 6436 N N . ILE B 1 390 ? 10.258 19.875 20.203 1 97.5 390 ILE B N 1
ATOM 6437 C CA . ILE B 1 390 ? 11.359 19.094 19.672 1 97.5 390 ILE B CA 1
ATOM 6438 C C . ILE B 1 390 ? 11.594 19.453 18.203 1 97.5 390 ILE B C 1
ATOM 6440 O O . ILE B 1 390 ? 10.703 19.281 17.359 1 97.5 390 ILE B O 1
ATOM 6444 N N . HIS B 1 391 ? 12.727 19.953 17.891 1 96.88 391 HIS B N 1
ATOM 6445 C CA . HIS B 1 391 ? 13.07 20.25 16.516 1 96.88 391 HIS B CA 1
ATOM 6446 C C . HIS B 1 391 ? 14.477 19.766 16.172 1 96.88 391 HIS B C 1
ATOM 6448 O O . HIS B 1 391 ? 15.469 20.359 16.609 1 96.88 391 HIS B O 1
ATOM 6454 N N . ILE B 1 392 ? 14.57 18.703 15.516 1 97.31 392 ILE B N 1
ATOM 6455 C CA . ILE B 1 392 ? 15.82 18.219 14.945 1 97.31 392 ILE B CA 1
ATOM 6456 C C . ILE B 1 392 ? 15.859 18.531 13.445 1 97.31 392 ILE B C 1
ATOM 6458 O O . ILE B 1 392 ? 15.227 17.844 12.648 1 97.31 392 ILE B O 1
ATOM 6462 N N . LYS B 1 393 ? 16.625 19.5 13.094 1 95.31 393 LYS B N 1
ATOM 6463 C CA . LYS B 1 393 ? 16.609 20.047 11.742 1 95.31 393 LYS B CA 1
ATOM 6464 C C . LYS B 1 393 ? 17.641 19.359 10.859 1 95.31 393 LYS B C 1
ATOM 6466 O O . LYS B 1 393 ? 18.844 19.375 11.148 1 95.31 393 LYS B O 1
ATOM 6471 N N . LYS B 1 394 ? 17.25 18.812 9.758 1 93.56 394 LYS B N 1
ATOM 6472 C CA . LYS B 1 394 ? 18.125 18.156 8.797 1 93.56 394 LYS B CA 1
ATOM 6473 C C . LYS B 1 394 ? 18.844 19.188 7.93 1 93.56 394 LYS B C 1
ATOM 6475 O O . LYS B 1 394 ? 18.359 20.312 7.762 1 93.56 394 LYS B O 1
ATOM 6480 N N . ILE B 1 395 ? 20 18.75 7.441 1 89.5 395 ILE B N 1
ATOM 6481 C CA . ILE B 1 395 ? 20.688 19.562 6.453 1 89.5 395 ILE B CA 1
ATOM 6482 C C . ILE B 1 395 ? 19.953 19.5 5.117 1 89.5 395 ILE B C 1
ATOM 6484 O O . ILE B 1 395 ? 19.641 18.406 4.637 1 89.5 395 ILE B O 1
ATOM 6488 N N . THR B 1 396 ? 19.375 20.531 4.633 1 74.38 396 THR B N 1
ATOM 6489 C CA . THR B 1 396 ? 18.625 20.562 3.377 1 74.38 396 THR B CA 1
ATOM 6490 C C . THR B 1 396 ? 19.578 20.438 2.186 1 74.38 396 THR B C 1
ATOM 6492 O O . THR B 1 396 ? 20.672 21.016 2.189 1 74.38 396 THR B O 1
ATOM 6495 N N . ASN B 1 397 ? 19.594 19.406 1.331 1 56.34 397 ASN B N 1
ATOM 6496 C CA . ASN B 1 397 ? 20.406 19.328 0.118 1 56.34 397 ASN B CA 1
ATOM 6497 C C . ASN B 1 397 ? 20.078 20.453 -0.848 1 56.34 397 ASN B C 1
ATOM 6499 O O . ASN B 1 397 ? 18.953 20.953 -0.871 1 56.34 397 ASN B O 1
#

pLDDT: mean 94.62, std 5.64, range [56.34, 98.88]

Foldseek 3Di:
DEEEDEDADPDFLQLVAVCQVVVLDDPVVLVAAAYEYEYADAPVVVLVVVVVVCCVNPVVCVVVRNYHYDYDHPVLDDDLQDADDDPPDDSLVLSVLLSVLSRVLVRLVVCLVVHQKDWDAYSFKHFDHPRSVVVVVVCVVCVLAAAAWEAQFPDARHGTMGGSVCSVVLSVQCVVQSSPDGSSVSVVVVLCVPFPDPVDDPLQSVLRSLSHYAYDFDHGMWGHDQGDSRPPDGDPDITPRNPPDQQADAARDARWDKDWPFAWDPPQDPVCLNSSNGKTWGDWDAAFIKIKTFHPDFFAFFKKKWAKADPVGLPQADDQKFKKFAAPDQPPQPDDPVQVVQADPVRIGTDWGDDSRMIMDTDDRSRPRTRMMMIGRHHTGPHIIITRHIYTHGDRD/DEEEDEDADPDFLQLVAVCQVVVLDDPVVLVAAAYEYEYADAPVVVLVVVVVVCCVRPVVCVVVRNYHYDYDHPVLDDDLQDADDDPPDDSLVLSVLLSVLSRVLVRLVVCLPVHQKDWDAYSFKHFDHPRSVVVVVVCVVCVLAAAAWEAQFDDARHGTMGGSVCSVVLSVQCVVQSSPDGSSVSVVVVLCVPFPDPVDDPVQSVLRSCSHYAYDFQHGMWGHDQGDRRPPDGDPDITPRNPPDQQADAARDARWDKDWPFAWDPPQDPVCLNSSNGKTWGDWDAAFIKIKTFHPDFFAFFKKKWAKADPVGLPQADDQKFKKWAAPDQPPQPDDPVQVVQADPVRIGTDWGDDSRMIMDTDDRSSPRTRMMMIGRHHTGPHIIITRHIYTHGDRD

Nearest PDB structures (foldseek):
  7xtl-assembly2_B  TM=9.849E-01  e=8.859E-28  Homo sapiens
  7vmt-assembly6_F  TM=9.845E-01  e=1.265E-26  Mus musculus
  7vmt-assembly4_D  TM=9.740E-01  e=1.803E-26  Mus musculus
  7xtm-assembly1_A  TM=9.391E-01  e=1.451E-15  Bombyx mori
  7xtn-assembly1_A  TM=8.367E-01  e=5.009E-16  Bombyx mandarina